Protein 2J78 (pdb70)

Foldseek 3Di:
DQFDDDQFAAAFEDECLWAAAPCCPQNFAAFLQQVQLCDPPQFPPSFGSNPKLNCLPCVLVLVVLCVVLVHQEYEYEQQQRLQVVLLDDDGRVVSLVSVVVNLVSSVVSNRAYEYEHDDQGHRVNVVVVVNLLDLCVLVSLLRSLLVCLQSPLVRHFHYAHYAALLCNQCVDACVLSFPPRHRDLLSSQSSLLSSLSSRLSSLVVCVVRNVRHAYEYEHEDAAEDFPDPPPQRVVLNVLCCQRRTPQQLVCLQQPQDRDDSCCVLDVVSHDVVSSVSSVSSNRDHQEYEYEYEAYFHWGQAPVPSRIDTDDDPADAAPVRGHQDLLSLLVVLVVCCVPRNRVEYEHAEYWTWHQWDQDPVRATECVVRVVSVQSNLVSVSVSVVVPRRYRYYYYPHCEQTQPGSHGSRTGTHCWYADVVVSDTHRHVSSNVVSVCVVSNHDDD/DDFFFDDPQFAEAFEDECLWAAAPCCPQNFAAFLQQVQLCDPPQFPPSFGSNPKLNCLPCVLVLLVLCLVLVHAEYEYEQQQRLQVVLLDDDGRVVSLVSVVVNLVSCVVSNHAYAYEHDDQGHRVNVVVVVNLLDLCVLVSLLRSLLVCLQSPQVRHFHYAHHAALLCNQCVDACVLSFPPRHRDLLSSQSSLLSSLSSRLSNLVSNVVRHPNHAYEYEHEAAAEDFPDPPPQSVVLNVLCCQRRTDQQLLCLQQVQDRDPSCCVLPVVSHDVCSSVCSVSSNRDHQEYEYEYEAYWYWGQQPVPSRIDTDDDPADAAPVRGHQDLLSLLVVLLVCCVPRNRVEYEHAEYFGWHDWDQDPVRATEPVVGLVSVQSNLSSVSVNVVVPRRYRYYYYPHQEQTQPGSHGNRTGTHCWYADVVVSDTHRHVSSNVVSVCVVSSHD

Organism: Thermotoga maritima (strain ATCC 43589 / DSM 3109 / JCM 10099 / NBRC 100826 / MSB8) (NCBI:txid243274)

Solvent-accessible surface area: 32812 Å² total; per-residue (Å²): 144,75,120,9,60,178,75,17,32,9,0,0,0,0,0,2,13,1,4,6,3,32,24,92,31,64,46,13,12,77,5,6,1,20,34,14,5,86,64,129,81,49,8,78,114,51,29,24,1,55,91,5,0,22,6,20,98,91,35,84,109,0,0,67,25,1,80,146,3,32,1,121,0,2,0,7,2,0,9,0,3,8,0,0,4,87,0,31,56,146,67,19,110,120,2,8,50,0,1,35,107,3,0,70,14,0,71,157,51,47,4,48,6,2,0,0,0,2,4,20,3,0,0,52,24,0,34,130,112,28,0,1,37,38,122,98,0,1,75,15,0,5,67,0,0,96,17,0,2,106,51,0,4,100,51,0,67,25,0,0,0,0,1,15,0,20,15,11,0,0,17,0,2,40,94,17,77,25,7,34,34,74,197,58,39,105,31,0,0,80,0,0,0,3,0,0,37,0,0,4,91,0,0,118,16,0,72,97,40,5,170,101,12,88,0,0,0,0,4,20,10,9,32,10,45,50,41,32,170,124,151,81,3,84,92,6,22,94,18,13,11,27,7,21,2,0,2,0,2,0,17,0,6,69,142,8,25,3,6,107,4,0,21,116,58,0,132,124,36,6,28,165,95,8,118,102,10,6,92,102,0,76,42,130,3,20,1,0,0,0,1,0,35,10,0,48,34,0,72,62,37,104,141,49,62,79,22,26,115,48,152,38,153,63,95,69,10,16,13,11,60,16,34,5,28,86,0,0,46,66,0,0,59,54,0,67,129,49,20,98,1,75,27,0,19,0,0,11,0,2,1,0,22,129,17,110,62,45,191,94,38,86,1,98,3,107,68,1,17,78,5,0,62,38,0,0,12,40,0,58,87,0,27,102,72,42,4,40,5,61,0,1,0,1,10,0,0,0,0,3,0,22,13,11,35,0,40,65,33,40,5,0,0,0,26,0,52,59,111,88,16,119,32,25,15,0,29,0,0,93,45,0,31,63,4,28,105,39,27,1,12,102,164,107,53,69,60,78,8,57,80,77,17,32,5,0,0,0,0,0,2,14,0,4,7,3,35,24,89,29,68,54,13,14,75,7,5,2,20,34,12,4,86,65,129,80,49,8,60,125,51,29,23,1,54,90,4,0,20,3,23,104,95,40,49,52,0,0,82,27,0,76,186,9,35,2,71,0,1,0,6,2,0,9,0,3,7,0,0,24,110,0,43,52,100,57,22,108,118,2,9,49,0,1,33,111,3,0,71,25,0,78,141,51,54,4,44,4,1,0,0,0,2,4,20,3,0,0,52,24,3,33,128,134,27,0,2,36,47,126,93,0,0,57,24,0,7,58,0,0,94,19,0,2,111,53,0,2,99,66,0,65,27,0,0,0,0,1,15,0,22,15,11,0,0,18,0,1,40,94,16,72,25,7,30,34,65,198,58,38,106,29,0,1,80,0,0,0,4,0,0,23,0,0,1,84,0,0,71,15,1,84,147,44,13,82,76,9,64,0,0,0,0,3,22,11,9,29,9,46,43,39,38,143,107,104,63,1,58,123,6,18,128,20,12,9,40,10,21,2,0,3,0,2,0,15,0,5,68,144,8,28,5,6,115,48,0,7,143,60,0,129,120,36,5,32,184,102,7,120,105,19,6,85,92,0,72,44,127,3,18,1,0,0,0,1,0,34,10,1,53,32,0,81,77,33,99,141,51,62,76,19,22,114,45,144,37,155,66,93,70,12,36,40,42,79,14,35,5,29,82,0,0,46,63,0,0,49,58,0,67,125,51,20,89,0,68,53,0,19,0,0,11,0,2,0,0,24,126,18,108,62,43,93,94,38,100,1,96,2,108,68,1,16,78,5,0,68,38,0,0,11,38,0,56,85,0,26,99,75,42,4,32,4,87,0,1,0,0,9,0,1,0,0,2,0,22,12,24,62,0,42,53,38,44,4,0,0,0,28,0,48,60,104,87,16,124,39,24,28,0,29,0,0,105,51,0,29,82,4,16,87,76,35,3,62

InterPro domains:
  IPR001360 Glycoside hydrolase family 1 [PF00232] (4-443)
  IPR001360 Glycoside hydrolase family 1 [PR00131] (286-300)
  IPR001360 Glycoside hydrolase family 1 [PR00131] (347-355)
  IPR001360 Glycoside hydrolase family 1 [PR00131] (368-379)
  IPR001360 Glycoside hydrolase family 1 [PR00131] (389-406)
  IPR001360 Glycoside hydrolase family 1 [PR00131] (413-425)
  IPR001360 Glycoside hydrolase family 1 [PTHR10353] (6-444)
  IPR017736 Glycoside hydrolase, family 1, beta-glucosidase [TIGR03356] (6-435)
  IPR017853 Glycoside hydrolase superfamily [SSF51445] (4-444)
  IPR018120 Glycoside hydrolase family 1, active site [PS00572] (347-355)
  IPR033132 Glycosyl hydrolases family 1, N-terminal conserved site [PS00653] (10-24)

Structure (mmCIF, N/CA/C/O backbone):
data_2J78
#
_entry.id   2J78
#
_cell.length_a   96.950
_cell.length_b   91.459
_cell.length_c   111.527
_cell.angle_alpha   90.00
_cell.angle_beta   90.00
_cell.angle_gamma   90.00
#
_symmetry.space_group_name_H-M   'P 21 21 21'
#
loop_
_entity.id
_entity.type
_entity.pdbx_description
1 polymer 'BETA-GLUCOSIDASE A'
2 non-polymer 'CALCIUM ION'
3 non-polymer 'ACETATE ION'
4 non-polymer 1,2-ETHANEDIOL
5 non-polymer (2S,3S,4R,5R)-6-(HYDROXYAMINO)-2-(HYDROXYMETHYL)-2,3,4,5-TETRAHYDROPYRIDINE-3,4,5-TRIOL
6 water water
#
loop_
_atom_site.group_PDB
_atom_site.id
_atom_site.type_symbol
_atom_site.label_atom_id
_atom_site.label_alt_id
_atom_site.label_comp_id
_atom_site.label_asym_id
_atom_site.label_entity_id
_atom_site.label_seq_id
_atom_site.pdbx_PDB_ins_code
_atom_site.Cartn_x
_atom_site.Cartn_y
_atom_site.Cartn_z
_atom_site.occupancy
_atom_site.B_iso_or_equiv
_atom_site.auth_seq_id
_atom_site.auth_comp_id
_atom_site.auth_asym_id
_atom_site.auth_atom_id
_atom_site.pdbx_PDB_model_num
ATOM 1 N N . VAL A 1 25 ? -25.868 23.667 19.815 1.00 30.36 3 VAL A N 1
ATOM 2 C CA . VAL A 1 25 ? -24.740 24.376 19.139 1.00 30.28 3 VAL A CA 1
ATOM 3 C C . VAL A 1 25 ? -23.469 24.361 19.996 1.00 28.95 3 VAL A C 1
ATOM 4 O O . VAL A 1 25 ? -23.515 24.379 21.229 1.00 29.53 3 VAL A O 1
ATOM 8 N N . LYS A 1 26 ? -22.325 24.310 19.327 1.00 26.09 4 LYS A N 1
ATOM 9 C CA . LYS A 1 26 ? -21.062 24.281 20.019 1.00 23.87 4 LYS A CA 1
ATOM 10 C C . LYS A 1 26 ? -20.191 25.318 19.360 1.00 22.80 4 LYS A C 1
ATOM 11 O O . LYS A 1 26 ? -19.539 25.025 18.363 1.00 22.56 4 LYS A O 1
ATOM 17 N N . LYS A 1 27 ? -20.182 26.516 19.925 1.00 20.05 5 LYS A N 1
ATOM 18 C CA . LYS A 1 27 ? -19.396 27.610 19.380 1.00 20.14 5 LYS A CA 1
ATOM 19 C C . LYS A 1 27 ? -18.003 27.577 19.995 1.00 18.60 5 LYS A C 1
ATOM 20 O O . LYS A 1 27 ? -17.833 27.431 21.197 1.00 17.40 5 LYS A O 1
ATOM 26 N N . PHE A 1 28 ? -17.004 27.730 19.142 1.00 15.89 6 PHE A N 1
ATOM 27 C CA . PHE A 1 28 ? -15.634 27.832 19.618 1.00 15.77 6 PHE A CA 1
ATOM 28 C C . PHE A 1 28 ? -15.227 29.240 20.078 1.00 15.28 6 PHE A C 1
ATOM 29 O O . PHE A 1 28 ? -15.947 30.203 19.873 1.00 15.36 6 PHE A O 1
ATOM 37 N N . PRO A 1 29 ? -14.076 29.369 20.740 1.00 16.05 7 PRO A N 1
ATOM 38 C CA . PRO A 1 29 ? -13.651 30.719 21.101 1.00 15.77 7 PRO A CA 1
ATOM 39 C C . PRO A 1 29 ? -13.494 31.637 19.872 1.00 15.94 7 PRO A C 1
ATOM 40 O O . PRO A 1 29 ? -13.162 31.170 18.781 1.00 14.79 7 PRO A O 1
ATOM 44 N N A GLU A 1 30 ? -13.708 32.948 20.016 0.50 14.72 8 GLU A N 1
ATOM 45 N N B GLU A 1 30 ? -13.776 32.919 20.102 0.50 16.47 8 GLU A N 1
ATOM 46 C CA A GLU A 1 30 ? -13.731 33.851 18.844 0.50 13.89 8 GLU A CA 1
ATOM 47 C CA B GLU A 1 30 ? -13.435 33.956 19.170 0.50 16.93 8 GLU A CA 1
ATOM 48 C C A GLU A 1 30 ? -12.427 33.801 18.021 0.50 12.15 8 GLU A C 1
ATOM 49 C C B GLU A 1 30 ? -11.948 33.804 18.953 0.50 16.46 8 GLU A C 1
ATOM 50 O O A GLU A 1 30 ? -12.457 33.837 16.809 0.50 11.93 8 GLU A O 1
ATOM 51 O O B GLU A 1 30 ? -11.180 33.614 19.891 0.50 17.55 8 GLU A O 1
ATOM 62 N N A GLY A 1 31 ? -11.288 33.701 18.696 0.50 11.34 9 GLY A N 1
ATOM 63 N N B GLY A 1 31 ? -11.545 33.819 17.703 0.50 15.76 9 GLY A N 1
ATOM 64 C CA A GLY A 1 31 ? -10.006 33.672 18.012 0.50 11.62 9 GLY A CA 1
ATOM 65 C CA B GLY A 1 31 ? -10.125 33.745 17.416 0.50 14.44 9 GLY A CA 1
ATOM 66 C C A GLY A 1 31 ? -9.524 32.297 17.581 0.50 12.48 9 GLY A C 1
ATOM 67 C C B GLY A 1 31 ? -9.635 32.336 17.162 0.50 13.99 9 GLY A C 1
ATOM 68 O O A GLY A 1 31 ? -8.328 32.117 17.295 0.50 12.12 9 GLY A O 1
ATOM 69 O O B GLY A 1 31 ? -8.529 32.160 16.655 0.50 13.44 9 GLY A O 1
ATOM 70 N N . PHE A 1 32 ? -10.445 31.339 17.516 1.00 13.48 10 PHE A N 1
ATOM 71 C CA . PHE A 1 32 ? -10.078 29.922 17.232 1.00 13.36 10 PHE A CA 1
ATOM 72 C C . PHE A 1 32 ? -9.609 29.751 15.807 1.00 13.45 10 PHE A C 1
ATOM 73 O O . PHE A 1 32 ? -10.204 30.323 14.879 1.00 13.85 10 PHE A O 1
ATOM 81 N N . LEU A 1 33 ? -8.564 28.941 15.605 1.00 11.97 11 LEU A N 1
ATOM 82 C CA A LEU A 1 33 ? -8.020 28.783 14.267 0.50 12.26 11 LEU A CA 1
ATOM 83 C CA B LEU A 1 33 ? -8.016 28.777 14.257 0.50 12.84 11 LEU A CA 1
ATOM 84 C C . LEU A 1 33 ? -8.462 27.480 13.618 1.00 12.64 11 LEU A C 1
ATOM 85 O O . LEU A 1 33 ? -8.133 26.399 14.108 1.00 13.78 11 LEU A O 1
ATOM 94 N N . TRP A 1 34 ? -9.188 27.579 12.513 1.00 10.99 12 TRP A N 1
ATOM 95 C CA . TRP A 1 34 ? -9.601 26.399 11.764 1.00 10.71 12 TRP A CA 1
ATOM 96 C C . TRP A 1 34 ? -8.662 26.243 10.574 1.00 10.98 12 TRP A C 1
ATOM 97 O O . TRP A 1 34 ? -8.542 27.173 9.761 1.00 11.59 12 TRP A O 1
ATOM 108 N N . GLY A 1 35 ? -8.001 25.091 10.452 1.00 10.17 13 GLY A N 1
ATOM 109 C CA . GLY A 1 35 ? -7.059 24.929 9.323 1.00 9.60 13 GLY A CA 1
ATOM 110 C C . GLY A 1 35 ? -7.204 23.631 8.571 1.00 9.23 13 GLY A C 1
ATOM 111 O O . GLY A 1 35 ? -8.062 22.784 8.893 1.00 9.74 13 GLY A O 1
ATOM 112 N N . VAL A 1 36 ? -6.369 23.480 7.543 1.00 9.17 14 VAL A N 1
ATOM 113 C CA . VAL A 1 36 ? -6.202 22.208 6.842 1.00 8.77 14 VAL A CA 1
ATOM 114 C C . VAL A 1 36 ? -4.698 21.979 6.777 1.00 9.66 14 VAL A C 1
ATOM 115 O O . VAL A 1 36 ? -3.944 22.936 6.850 1.00 9.31 14 VAL A O 1
ATOM 119 N N . ALA A 1 37 ? -4.294 20.720 6.664 1.00 9.06 15 ALA A N 1
ATOM 120 C CA . ALA A 1 37 ? -2.853 20.384 6.691 1.00 9.23 15 ALA A CA 1
ATOM 121 C C . ALA A 1 37 ? -2.441 19.509 5.514 1.00 8.92 15 ALA A C 1
ATOM 122 O O . ALA A 1 37 ? -3.196 18.680 5.053 1.00 9.29 15 ALA A O 1
ATOM 124 N N . THR A 1 38 ? -1.187 19.668 5.104 1.00 7.61 16 THR A N 1
ATOM 125 C CA . THR A 1 38 ? -0.529 18.777 4.126 1.00 8.09 16 THR A CA 1
ATOM 126 C C . THR A 1 38 ? 0.940 18.595 4.527 1.00 8.10 16 THR A C 1
ATOM 127 O O . THR A 1 38 ? 1.392 19.162 5.524 1.00 7.61 16 THR A O 1
ATOM 131 N N . ALA A 1 39 ? 1.663 17.801 3.752 1.00 8.20 17 ALA A N 1
ATOM 132 C CA . ALA A 1 39 ? 3.118 17.677 3.882 1.00 8.12 17 ALA A CA 1
ATOM 133 C C . ALA A 1 39 ? 3.713 17.600 2.496 1.00 8.27 17 ALA A C 1
ATOM 134 O O . ALA A 1 39 ? 3.089 17.094 1.545 1.00 8.49 17 ALA A O 1
ATOM 136 N N . SER A 1 40 ? 4.966 18.039 2.382 1.00 8.31 18 SER A N 1
ATOM 137 C CA . SER A 1 40 ? 5.612 18.271 1.082 1.00 8.37 18 SER A CA 1
ATOM 138 C C . SER A 1 40 ? 5.696 17.017 0.228 1.00 8.25 18 SER A C 1
ATOM 139 O O . SER A 1 40 ? 5.244 16.997 -0.917 1.00 8.91 18 SER A O 1
ATOM 142 N N . TYR A 1 41 ? 6.292 15.961 0.760 1.00 7.94 19 TYR A N 1
ATOM 143 C CA . TYR A 1 41 ? 6.449 14.751 -0.058 1.00 8.41 19 TYR A CA 1
ATOM 144 C C . TYR A 1 41 ? 5.129 14.114 -0.453 1.00 9.13 19 TYR A C 1
ATOM 145 O O . TYR A 1 41 ? 5.022 13.466 -1.506 1.00 8.28 19 TYR A O 1
ATOM 154 N N . GLN A 1 42 ? 4.107 14.308 0.387 1.00 8.12 20 GLN A N 1
ATOM 155 C CA . GLN A 1 42 ? 2.814 13.688 0.125 1.00 8.01 20 GLN A CA 1
ATOM 156 C C . GLN A 1 42 ? 2.057 14.345 -1.012 1.00 9.47 20 GLN A C 1
ATOM 157 O O . GLN A 1 42 ? 1.262 13.678 -1.643 1.00 9.10 20 GLN A O 1
ATOM 163 N N . ILE A 1 43 ? 2.332 15.632 -1.300 1.00 9.70 21 ILE A N 1
ATOM 164 C CA . ILE A 1 43 ? 1.520 16.348 -2.288 1.00 10.63 21 ILE A CA 1
ATOM 165 C C . ILE A 1 43 ? 2.276 16.909 -3.470 1.00 10.65 21 ILE A C 1
ATOM 166 O O . ILE A 1 43 ? 1.680 17.095 -4.542 1.00 10.18 21 ILE A O 1
ATOM 171 N N . GLU A 1 44 ? 3.564 17.218 -3.314 1.00 10.39 22 GLU A N 1
ATOM 172 C CA . GLU A 1 44 ? 4.228 18.082 -4.310 1.00 9.93 22 GLU A CA 1
ATOM 173 C C . GLU A 1 44 ? 4.534 17.419 -5.674 1.00 10.91 22 GLU A C 1
ATOM 174 O O . GLU A 1 44 ? 4.350 18.048 -6.737 1.00 11.24 22 GLU A O 1
ATOM 180 N N . GLY A 1 45 ? 5.009 16.169 -5.622 1.00 10.17 23 GLY A N 1
ATOM 181 C CA . GLY A 1 45 ? 5.639 15.553 -6.839 1.00 10.14 23 GLY A CA 1
ATOM 182 C C . GLY A 1 45 ? 6.895 16.347 -7.229 1.00 10.93 23 GLY A C 1
ATOM 183 O O . GLY A 1 45 ? 7.341 17.220 -6.490 1.00 11.96 23 GLY A O 1
ATOM 184 N N . SER A 1 46 ? 7.477 16.030 -8.388 1.00 10.40 24 SER A N 1
ATOM 185 C CA . SER A 1 46 ? 8.671 16.699 -8.870 1.00 11.78 24 SER A CA 1
ATOM 186 C C . SER A 1 46 ? 9.785 16.762 -7.807 1.00 11.35 24 SER A C 1
ATOM 187 O O . SER A 1 46 ? 10.377 17.811 -7.581 1.00 10.72 24 SER A O 1
ATOM 190 N N . PRO A 1 47 ? 10.079 15.621 -7.173 1.00 12.64 25 PRO A N 1
ATOM 191 C CA . PRO A 1 47 ? 11.048 15.642 -6.075 1.00 12.85 25 PRO A CA 1
ATOM 192 C C . PRO A 1 47 ? 12.464 16.027 -6.504 1.00 13.80 25 PRO A C 1
ATOM 193 O O . PRO A 1 47 ? 13.249 16.473 -5.653 1.00 12.67 25 PRO A O 1
ATOM 197 N N . LEU A 1 48 ? 12.772 15.915 -7.802 1.00 12.97 26 LEU A N 1
ATOM 198 C CA . LEU A 1 48 ? 14.103 16.268 -8.279 1.00 13.34 26 LEU A CA 1
ATOM 199 C C . LEU A 1 48 ? 14.112 17.529 -9.166 1.00 14.05 26 LEU A C 1
ATOM 200 O O . LEU A 1 48 ? 15.125 17.847 -9.792 1.00 15.20 26 LEU A O 1
ATOM 205 N N . ALA A 1 49 ? 12.995 18.253 -9.211 1.00 13.64 27 ALA A N 1
ATOM 206 C CA . ALA A 1 49 ? 12.933 19.479 -9.995 1.00 14.04 27 ALA A CA 1
ATOM 207 C C . ALA A 1 49 ? 13.838 20.563 -9.442 1.00 14.57 27 ALA A C 1
ATOM 208 O O . ALA A 1 49 ? 14.116 20.651 -8.211 1.00 13.15 27 ALA A O 1
ATOM 210 N N . ASP A 1 50 ? 14.297 21.408 -10.363 1.00 14.39 28 ASP A N 1
ATOM 211 C CA . ASP A 1 50 ? 14.898 22.684 -10.011 1.00 15.02 28 ASP A CA 1
ATOM 212 C C . ASP A 1 50 ? 16.037 22.549 -9.003 1.00 14.76 28 ASP A C 1
ATOM 213 O O . ASP A 1 50 ? 16.163 23.362 -8.072 1.00 15.99 28 ASP A O 1
ATOM 218 N N . GLY A 1 51 ? 16.854 21.527 -9.201 1.00 12.92 29 GLY A N 1
ATOM 219 C CA . GLY A 1 51 ? 18.078 21.384 -8.424 1.00 14.03 29 GLY A CA 1
ATOM 220 C C . GLY A 1 51 ? 17.923 20.699 -7.087 1.00 13.17 29 GLY A C 1
ATOM 221 O O . GLY A 1 51 ? 18.907 20.559 -6.359 1.00 13.22 29 GLY A O 1
ATOM 222 N N . ALA A 1 52 ? 16.713 20.233 -6.773 1.00 12.33 30 ALA A N 1
ATOM 223 C CA . ALA A 1 52 ? 16.476 19.561 -5.464 1.00 11.15 30 ALA A CA 1
ATOM 224 C C . ALA A 1 52 ? 17.327 18.290 -5.287 1.00 10.85 30 ALA A C 1
ATOM 225 O O . ALA A 1 52 ? 17.620 17.592 -6.271 1.00 12.41 30 ALA A O 1
ATOM 227 N N . GLY A 1 53 ? 17.796 18.047 -4.057 1.00 11.08 31 GLY A N 1
ATOM 228 C CA . GLY A 1 53 ? 18.431 16.776 -3.745 1.00 10.70 31 GLY A CA 1
ATOM 229 C C . GLY A 1 53 ? 17.418 15.690 -3.484 1.00 10.98 31 GLY A C 1
ATOM 230 O O . GLY A 1 53 ? 16.271 15.995 -3.137 1.00 11.90 31 GLY A O 1
ATOM 231 N N . MET A 1 54 ? 17.814 14.425 -3.637 1.00 10.24 32 MET A N 1
ATOM 232 C CA . MET A 1 54 ? 16.939 13.309 -3.248 1.00 10.03 32 MET A CA 1
ATOM 233 C C . MET A 1 54 ? 16.655 13.373 -1.747 1.00 9.58 32 MET A C 1
ATOM 234 O O . MET A 1 54 ? 17.517 13.770 -0.940 1.00 10.23 32 MET A O 1
ATOM 239 N N . SER A 1 55 ? 15.455 12.912 -1.391 1.00 9.01 33 SER A N 1
ATOM 240 C CA . SER A 1 55 ? 15.170 12.672 0.022 1.00 9.14 33 SER A CA 1
ATOM 241 C C . SER A 1 55 ? 15.175 11.178 0.325 1.00 8.88 33 SER A C 1
ATOM 242 O O . SER A 1 55 ? 15.145 10.309 -0.587 1.00 8.87 33 SER A O 1
ATOM 245 N N . ILE A 1 56 ? 15.122 10.856 1.620 1.00 8.67 34 ILE A N 1
ATOM 246 C CA . ILE A 1 56 ? 15.045 9.446 2.010 1.00 8.61 34 ILE A CA 1
ATOM 247 C C . ILE A 1 56 ? 13.728 8.783 1.634 1.00 8.26 34 ILE A C 1
ATOM 248 O O . ILE A 1 56 ? 13.650 7.552 1.549 1.00 8.44 34 ILE A O 1
ATOM 253 N N . TRP A 1 57 ? 12.675 9.589 1.413 1.00 7.80 35 TRP A N 1
ATOM 254 C CA . TRP A 1 57 ? 11.405 9.028 0.930 1.00 8.03 35 TRP A CA 1
ATOM 255 C C . TRP A 1 57 ? 11.433 8.707 -0.562 1.00 8.74 35 TRP A C 1
ATOM 256 O O . TRP A 1 57 ? 10.807 7.738 -0.986 1.00 9.50 35 TRP A O 1
ATOM 267 N N . HIS A 1 58 ? 12.198 9.490 -1.320 1.00 8.80 36 HIS A N 1
ATOM 268 C CA . HIS A 1 58 ? 12.439 9.176 -2.735 1.00 9.33 36 HIS A CA 1
ATOM 269 C C . HIS A 1 58 ? 13.150 7.825 -2.832 1.00 9.72 36 HIS A C 1
ATOM 270 O O . HIS A 1 58 ? 12.662 6.905 -3.500 1.00 10.01 36 HIS A O 1
ATOM 277 N N . THR A 1 59 ? 14.240 7.670 -2.099 1.00 9.44 37 THR A N 1
ATOM 278 C CA . THR A 1 59 ? 14.998 6.417 -2.196 1.00 10.00 37 THR A CA 1
ATOM 279 C C . THR A 1 59 ? 14.263 5.232 -1.573 1.00 10.24 37 THR A C 1
ATOM 280 O O . THR A 1 59 ? 14.317 4.150 -2.091 1.00 10.65 37 THR A O 1
ATOM 284 N N . PHE A 1 60 ? 13.585 5.440 -0.437 1.00 9.27 38 PHE A N 1
ATOM 285 C CA . PHE A 1 60 ? 12.806 4.374 0.206 1.00 9.51 38 PHE A CA 1
ATOM 286 C C . PHE A 1 60 ? 11.647 3.891 -0.690 1.00 9.87 38 PHE A C 1
ATOM 287 O O . PHE A 1 60 ? 11.440 2.676 -0.831 1.00 9.74 38 PHE A O 1
ATOM 295 N N . SER A 1 61 ? 10.917 4.840 -1.298 1.00 9.70 39 SER A N 1
ATOM 296 C CA . SER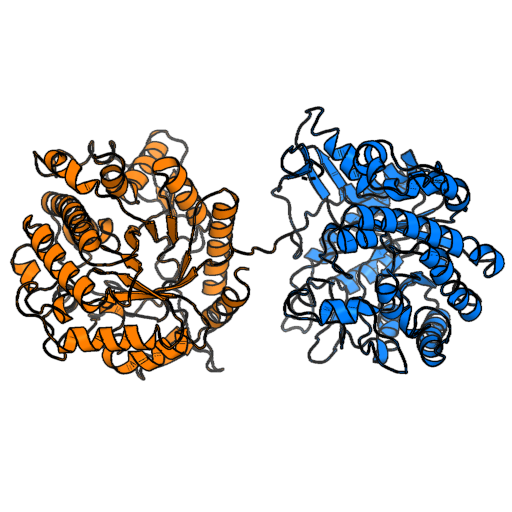 A 1 61 ? 9.753 4.452 -2.109 1.00 10.03 39 SER A CA 1
ATOM 297 C C . SER A 1 61 ? 10.168 3.852 -3.444 1.00 10.92 39 SER A C 1
ATOM 298 O O . SER A 1 61 ? 9.456 3.034 -3.990 1.00 11.38 39 SER A O 1
ATOM 301 N N . HIS A 1 62 ? 11.347 4.239 -3.928 1.00 11.47 40 HIS A N 1
ATOM 302 C CA . HIS A 1 62 ? 11.921 3.645 -5.154 1.00 11.58 40 HIS A CA 1
ATOM 303 C C . HIS A 1 62 ? 12.599 2.288 -4.894 1.00 12.37 40 HIS A C 1
ATOM 304 O O . HIS A 1 62 ? 13.124 1.664 -5.833 1.00 13.57 40 HIS A O 1
ATOM 311 N N . THR A 1 63 ? 12.555 1.810 -3.652 1.00 11.99 41 THR A N 1
ATOM 312 C CA . THR A 1 63 ? 13.085 0.482 -3.340 1.00 12.20 41 THR A CA 1
ATOM 313 C C . THR A 1 63 ? 11.937 -0.484 -3.400 1.00 13.43 41 THR A C 1
ATOM 314 O O . THR A 1 63 ? 10.975 -0.329 -2.655 1.00 13.48 41 THR A O 1
ATOM 318 N N . PRO A 1 64 ? 11.992 -1.463 -4.321 1.00 14.81 42 PRO A N 1
ATOM 319 C CA . PRO A 1 64 ? 10.899 -2.438 -4.424 1.00 15.49 42 PRO A CA 1
ATOM 320 C C . PRO A 1 64 ? 10.547 -3.084 -3.097 1.00 15.32 42 PRO A C 1
ATOM 321 O O . PRO A 1 64 ? 11.424 -3.517 -2.362 1.00 16.19 42 PRO A O 1
ATOM 325 N N . GLY A 1 65 ? 9.252 -3.148 -2.814 1.00 14.73 43 GLY A N 1
ATOM 326 C CA . GLY A 1 65 ? 8.742 -3.834 -1.626 1.00 13.81 43 GLY A CA 1
ATOM 327 C C . GLY A 1 65 ? 8.409 -2.914 -0.467 1.00 14.69 43 GLY A C 1
ATOM 328 O O . GLY A 1 65 ? 7.768 -3.339 0.509 1.00 15.68 43 GLY A O 1
ATOM 329 N N . ASN A 1 66 ? 8.872 -1.658 -0.530 1.00 13.43 44 ASN A N 1
ATOM 330 C CA . ASN A 1 66 ? 8.708 -0.804 0.661 1.00 12.74 44 ASN A CA 1
ATOM 331 C C . ASN A 1 66 ? 7.352 -0.103 0.716 1.00 12.67 44 ASN A C 1
ATOM 332 O O . ASN A 1 66 ? 6.851 0.199 1.802 1.00 12.55 44 ASN A O 1
ATOM 337 N N . VAL A 1 67 ? 6.784 0.183 -0.450 1.00 12.17 45 VAL A N 1
ATOM 338 C CA . VAL A 1 67 ? 5.516 0.924 -0.538 1.00 12.45 45 VAL A CA 1
ATOM 339 C C . VAL A 1 67 ? 4.501 0.138 -1.358 1.00 13.70 45 VAL A C 1
ATOM 340 O O . VAL A 1 67 ? 4.845 -0.453 -2.389 1.00 13.79 45 VAL A O 1
ATOM 344 N N . LYS A 1 68 ? 3.255 0.128 -0.867 1.00 13.89 46 LYS A N 1
ATOM 345 C CA A LYS A 1 68 ? 2.146 -0.521 -1.577 0.50 15.09 46 LYS A CA 1
ATOM 346 C CA B LYS A 1 68 ? 2.179 -0.561 -1.570 0.50 14.63 46 LYS A CA 1
ATOM 347 C C . LYS A 1 68 ? 2.105 -0.132 -3.039 1.00 15.67 46 LYS A C 1
ATOM 348 O O . LYS A 1 68 ? 2.194 1.073 -3.383 1.00 14.61 46 LYS A O 1
ATOM 359 N N . ASN A 1 69 ? 1.979 -1.144 -3.903 1.00 17.57 47 ASN A N 1
ATOM 360 C CA . ASN A 1 69 ? 1.832 -0.917 -5.349 1.00 18.89 47 ASN A CA 1
ATOM 361 C C . ASN A 1 69 ? 3.046 -0.282 -5.995 1.00 19.67 47 ASN A C 1
ATOM 362 O O . ASN A 1 69 ? 2.994 0.128 -7.161 1.00 20.99 47 ASN A O 1
ATOM 367 N N . GLY A 1 70 ? 4.142 -0.201 -5.246 1.00 18.33 48 GLY A N 1
ATOM 368 C CA . GLY A 1 70 ? 5.335 0.455 -5.725 1.00 16.58 48 GLY A CA 1
ATOM 369 C C . GLY A 1 70 ? 5.122 1.940 -5.917 1.00 16.10 48 GLY A C 1
ATOM 370 O O . GLY A 1 70 ? 5.905 2.592 -6.628 1.00 15.23 48 GLY A O 1
ATOM 371 N N . ASP A 1 71 ? 4.101 2.494 -5.241 1.00 13.81 49 ASP A N 1
ATOM 372 C CA . ASP A 1 71 ? 3.836 3.941 -5.374 1.00 13.06 49 ASP A CA 1
ATOM 373 C C . ASP A 1 71 ? 5.015 4.774 -4.875 1.00 11.76 49 ASP A C 1
ATOM 374 O O . ASP A 1 71 ? 5.741 4.353 -3.968 1.00 11.62 49 ASP A O 1
ATOM 379 N N . THR A 1 72 ? 5.183 5.973 -5.439 1.00 12.02 50 THR A N 1
ATOM 380 C CA . THR A 1 72 ? 6.210 6.924 -4.981 1.00 11.52 50 THR A CA 1
ATOM 381 C C . THR A 1 72 ? 5.639 8.330 -4.968 1.00 10.95 50 THR A C 1
ATOM 382 O O . THR A 1 72 ? 4.547 8.568 -5.487 1.00 11.44 50 THR A O 1
ATOM 386 N N . GLY A 1 73 ? 6.393 9.264 -4.422 1.00 10.41 51 GLY A N 1
ATOM 387 C CA . GLY A 1 73 ? 6.030 10.680 -4.493 1.00 10.51 51 GLY A CA 1
ATOM 388 C C . GLY A 1 73 ? 6.491 11.385 -5.776 1.00 10.26 51 GLY A C 1
ATOM 389 O O . GLY A 1 73 ? 6.598 12.619 -5.814 1.00 10.66 51 GLY A O 1
ATOM 390 N N . ASP A 1 74 ? 6.796 10.624 -6.846 1.00 10.33 52 ASP A N 1
ATOM 391 C CA . ASP A 1 74 ? 7.313 11.268 -8.066 1.00 11.22 52 ASP A CA 1
ATOM 392 C C . ASP A 1 74 ? 6.349 12.305 -8.656 1.00 11.06 52 ASP A C 1
ATOM 393 O O . ASP A 1 74 ? 6.781 13.333 -9.185 1.00 11.52 52 ASP A O 1
ATOM 398 N N . VAL A 1 75 ? 5.051 12.016 -8.546 1.00 12.12 53 VAL A N 1
ATOM 399 C CA . VAL A 1 75 ? 4.027 12.912 -9.092 1.00 11.74 53 VAL A CA 1
ATOM 400 C C . VAL A 1 75 ? 3.049 13.389 -8.016 1.00 11.59 53 VAL A C 1
ATOM 401 O O . VAL A 1 75 ? 2.788 14.586 -7.906 1.00 10.11 53 VAL A O 1
ATOM 405 N N . ALA A 1 76 ? 2.537 12.445 -7.226 1.00 11.41 54 ALA A N 1
ATOM 406 C CA . ALA A 1 76 ? 1.604 12.769 -6.143 1.00 11.62 54 ALA A CA 1
ATOM 407 C C . ALA A 1 76 ? 0.441 13.636 -6.662 1.00 11.77 54 ALA A C 1
ATOM 408 O O . ALA A 1 76 ? -0.191 13.252 -7.675 1.00 12.78 54 ALA A O 1
ATOM 410 N N . CYS A 1 77 ? 0.169 14.773 -5.995 1.00 11.77 55 CYS A N 1
ATOM 411 C CA . CYS A 1 77 ? -0.897 15.694 -6.435 1.00 12.15 55 CYS A CA 1
ATOM 412 C C . CYS A 1 77 ? -0.379 16.760 -7.401 1.00 12.15 55 CYS A C 1
ATOM 413 O O . CYS A 1 77 ? -1.112 17.686 -7.765 1.00 12.33 55 CYS A O 1
ATOM 416 N N . ASP A 1 78 ? 0.878 16.651 -7.824 1.00 11.32 56 ASP A N 1
ATOM 417 C CA . ASP A 1 78 ? 1.486 17.677 -8.671 1.00 11.84 56 ASP A CA 1
ATOM 418 C C . ASP A 1 78 ? 1.313 19.090 -8.106 1.00 11.84 56 ASP A C 1
ATOM 419 O O . ASP A 1 78 ? 1.180 20.068 -8.852 1.00 11.44 56 ASP A O 1
ATOM 424 N N . HIS A 1 79 ? 1.369 19.220 -6.777 1.00 11.22 57 HIS A N 1
ATOM 425 C CA . HIS A 1 79 ? 1.216 20.534 -6.134 1.00 10.91 57 HIS A CA 1
ATOM 426 C C . HIS A 1 79 ? 2.430 21.401 -6.469 1.00 11.41 57 HIS A C 1
ATOM 427 O O . HIS A 1 79 ? 2.340 22.621 -6.411 1.00 11.33 57 HIS A O 1
ATOM 434 N N . TYR A 1 80 ? 3.560 20.788 -6.858 1.00 10.85 58 TYR A N 1
ATOM 435 C CA . TYR A 1 80 ? 4.716 21.611 -7.247 1.00 12.17 58 TYR A CA 1
ATOM 436 C C . TYR A 1 80 ? 4.330 22.570 -8.408 1.00 12.54 58 TYR A C 1
ATOM 437 O O . TYR A 1 80 ? 4.787 23.728 -8.450 1.00 12.92 58 TYR A O 1
ATOM 446 N N . ASN A 1 81 ? 3.471 22.081 -9.296 1.00 12.56 59 ASN A N 1
ATOM 447 C CA . ASN A 1 81 ? 2.933 22.940 -10.379 1.00 12.71 59 ASN A CA 1
ATOM 448 C C . ASN A 1 81 ? 1.584 23.574 -10.136 1.00 13.74 59 ASN A C 1
ATOM 449 O O . ASN A 1 81 ? 1.299 24.637 -10.721 1.00 14.28 59 ASN A O 1
ATOM 454 N N . ARG A 1 82 ? 0.767 22.917 -9.314 1.00 12.97 60 ARG A N 1
ATOM 455 C CA . ARG A 1 82 ? -0.631 23.288 -9.104 1.00 13.68 60 ARG A CA 1
ATOM 456 C C . ARG A 1 82 ? -0.903 24.068 -7.811 1.00 13.28 60 ARG A C 1
ATOM 457 O O . ARG A 1 82 ? -2.056 24.291 -7.447 1.00 13.28 60 ARG A O 1
ATOM 465 N N . TRP A 1 83 ? 0.166 24.522 -7.153 1.00 13.24 61 TRP A N 1
ATOM 466 C CA . TRP A 1 83 ? 0.053 25.131 -5.821 1.00 12.70 61 TRP A CA 1
ATOM 467 C C . TRP A 1 83 ? -0.925 26.311 -5.821 1.00 13.43 61 TRP A C 1
ATOM 468 O O . TRP A 1 83 ? -1.674 26.477 -4.867 1.00 13.88 61 TRP A O 1
ATOM 479 N N . LYS A 1 84 ? -0.959 27.094 -6.909 1.00 13.47 62 LYS A N 1
ATOM 480 C CA . LYS A 1 84 ? -1.785 28.303 -6.868 1.00 14.32 62 LYS A CA 1
ATOM 481 C C . LYS A 1 84 ? -3.258 27.927 -6.863 1.00 14.54 62 LYS A C 1
ATOM 482 O O . LYS A 1 84 ? -4.036 28.506 -6.112 1.00 13.08 62 LYS A O 1
ATOM 493 N N . GLU A 1 85 ? -3.608 26.930 -7.685 1.00 14.67 63 GLU A N 1
ATOM 494 C CA A GLU A 1 85 ? -4.980 26.476 -7.745 0.50 14.69 63 GLU A CA 1
ATOM 495 C CA B GLU A 1 85 ? -4.973 26.370 -7.754 0.50 15.23 63 GLU A CA 1
ATOM 496 C C . GLU A 1 85 ? -5.398 25.811 -6.412 1.00 14.46 63 GLU A C 1
ATOM 497 O O . GLU A 1 85 ? -6.540 25.984 -5.930 1.00 13.72 63 GLU A O 1
ATOM 508 N N . ASP A 1 86 ? -4.481 25.090 -5.773 1.00 13.80 64 ASP A N 1
ATOM 509 C CA . ASP A 1 86 ? -4.814 24.520 -4.479 1.00 13.33 64 ASP A CA 1
ATOM 510 C C . ASP A 1 86 ? -5.056 25.579 -3.415 1.00 12.78 64 ASP A C 1
ATOM 511 O O . ASP A 1 86 ? -5.928 25.434 -2.594 1.00 11.83 64 ASP A O 1
ATOM 516 N N . ILE A 1 87 ? -4.284 26.667 -3.445 1.00 12.50 65 ILE A N 1
ATOM 517 C CA . ILE A 1 87 ? -4.506 27.737 -2.486 1.00 12.78 65 ILE A CA 1
ATOM 518 C C . ILE A 1 87 ? -5.843 28.419 -2.754 1.00 13.23 65 ILE A C 1
ATOM 519 O O . ILE A 1 87 ? -6.551 28.791 -1.809 1.00 13.04 65 ILE A O 1
ATOM 524 N N . GLU A 1 88 ? -6.197 28.547 -4.027 1.00 12.89 66 GLU A N 1
ATOM 525 C CA . GLU A 1 88 ? -7.528 29.083 -4.371 1.00 13.29 66 GLU A CA 1
ATOM 526 C C . GLU A 1 88 ? -8.642 28.192 -3.803 1.00 13.75 66 GLU A C 1
ATOM 527 O O . GLU A 1 88 ? -9.691 28.686 -3.403 1.00 13.80 66 GLU A O 1
ATOM 533 N N . ILE A 1 89 ? -8.421 26.870 -3.716 1.00 13.39 67 ILE A N 1
ATOM 534 C CA . ILE A 1 89 ? -9.419 26.018 -3.048 1.00 13.99 67 ILE A CA 1
ATOM 535 C C . ILE A 1 89 ? -9.507 26.304 -1.545 1.00 13.90 67 ILE A C 1
ATOM 536 O O . ILE A 1 89 ? -10.606 26.351 -0.970 1.00 14.44 67 ILE A O 1
ATOM 541 N N . ILE A 1 90 ? -8.358 26.540 -0.900 1.00 13.61 68 ILE A N 1
ATOM 542 C CA . ILE A 1 90 ? -8.384 26.936 0.509 1.00 13.12 68 ILE A CA 1
ATOM 543 C C . ILE A 1 90 ? -9.231 28.201 0.683 1.00 14.06 68 ILE A C 1
ATOM 544 O O . ILE A 1 90 ? -10.052 28.283 1.595 1.00 13.25 68 ILE A O 1
ATOM 549 N N . GLU A 1 91 ? -9.039 29.167 -0.217 1.00 13.37 69 GLU A N 1
ATOM 550 C CA . GLU A 1 91 ? -9.811 30.413 -0.167 1.00 13.96 69 GLU A CA 1
ATOM 551 C C . GLU A 1 91 ? -11.294 30.123 -0.408 1.00 14.88 69 GLU A C 1
ATOM 552 O O . GLU A 1 91 ? -12.146 30.665 0.296 1.00 15.97 69 GLU A O 1
ATOM 558 N N . LYS A 1 92 ? -11.584 29.291 -1.400 1.00 16.19 70 LYS A N 1
ATOM 559 C CA . LYS A 1 92 ? -12.972 28.939 -1.760 1.00 16.98 70 LYS A CA 1
ATOM 560 C C . LYS A 1 92 ? -13.704 28.331 -0.560 1.00 18.16 70 LYS A C 1
ATOM 561 O O . LYS A 1 92 ? -14.892 28.615 -0.313 1.00 18.31 70 LYS A O 1
ATOM 567 N N . LEU A 1 93 ? -12.997 27.483 0.182 1.00 16.86 71 LEU A N 1
ATOM 568 C CA . LEU A 1 93 ? -13.576 26.848 1.375 1.00 17.11 71 LEU A CA 1
ATOM 569 C C . LEU A 1 93 ? -13.692 27.796 2.578 1.00 17.12 71 LEU A C 1
ATOM 570 O O . LEU A 1 93 ? -14.315 27.458 3.616 1.00 17.12 71 LEU A O 1
ATOM 575 N N . GLY A 1 94 ? -13.071 28.973 2.486 1.00 17.17 72 GLY A N 1
ATOM 576 C CA . GLY A 1 94 ? -13.117 29.922 3.587 1.00 17.46 72 GLY A CA 1
ATOM 577 C C . GLY A 1 94 ? -12.214 29.581 4.756 1.00 17.65 72 GLY A C 1
ATOM 578 O O . GLY A 1 94 ? -12.339 30.128 5.842 1.00 18.91 72 GLY A O 1
ATOM 579 N N . VAL A 1 95 ? -11.247 28.693 4.520 1.00 16.87 73 VAL A N 1
ATOM 580 C CA . VAL A 1 95 ? -10.330 28.278 5.579 1.00 16.24 73 VAL A CA 1
ATOM 581 C C . VAL A 1 95 ? -9.210 29.329 5.737 1.00 16.82 73 VAL A C 1
ATOM 582 O O . VAL A 1 95 ? -8.682 29.822 4.742 1.00 17.08 73 VAL A O 1
ATOM 586 N N . LYS A 1 96 ? -8.885 29.647 6.987 1.00 18.64 74 LYS A N 1
ATOM 587 C CA . LYS A 1 96 ? -7.973 30.749 7.258 1.00 18.93 74 LYS A CA 1
ATOM 588 C C . LYS A 1 96 ? -6.615 30.354 7.801 1.00 15.64 74 LYS A C 1
ATOM 589 O O . LYS A 1 96 ? -5.829 31.225 8.108 1.00 15.23 74 LYS A O 1
ATOM 595 N N . ALA A 1 97 ? -6.331 29.056 7.876 1.00 14.65 75 ALA A N 1
ATOM 596 C CA . ALA A 1 97 ? -4.993 28.589 8.250 1.00 12.52 75 ALA A CA 1
ATOM 597 C C . ALA A 1 97 ? -4.604 27.377 7.439 1.00 12.14 75 ALA A C 1
ATOM 598 O O . ALA A 1 97 ? -5.426 26.501 7.170 1.00 12.15 75 ALA A O 1
ATOM 600 N N . TYR A 1 98 ? -3.330 27.333 7.062 1.00 10.76 76 TYR A N 1
ATOM 601 C CA . TYR A 1 98 ? -2.834 26.235 6.244 1.00 9.44 76 TYR A CA 1
ATOM 602 C C . TYR A 1 98 ? -1.531 25.787 6.863 1.00 9.56 76 TYR A C 1
ATOM 603 O O . TYR A 1 98 ? -0.574 26.571 6.956 1.00 9.39 76 TYR A O 1
ATOM 612 N N . ARG A 1 99 ? -1.512 24.522 7.287 1.00 8.64 77 ARG A N 1
ATOM 613 C CA . ARG A 1 99 ? -0.305 23.878 7.800 1.00 8.78 77 ARG A CA 1
ATOM 614 C C . ARG A 1 99 ? 0.311 23.065 6.675 1.00 9.03 77 ARG A C 1
ATOM 615 O O . ARG A 1 99 ? -0.333 22.199 6.083 1.00 9.82 77 ARG A O 1
ATOM 623 N N . PHE A 1 100 ? 1.540 23.427 6.310 1.00 7.51 78 PHE A N 1
ATOM 624 C CA . PHE A 1 100 ? 2.242 22.725 5.216 1.00 8.15 78 PHE A CA 1
ATOM 625 C C . PHE A 1 100 ? 3.681 22.541 5.642 1.00 7.28 78 PHE A C 1
ATOM 626 O O . PHE A 1 100 ? 4.108 23.170 6.606 1.00 8.21 78 PHE A O 1
ATOM 634 N N . SER A 1 101 ? 4.407 21.669 4.940 1.00 8.41 79 SER A N 1
ATOM 635 C CA . SER A 1 101 ? 5.807 21.462 5.281 1.00 7.76 79 SER A CA 1
ATOM 636 C C . SER A 1 101 ? 6.732 21.862 4.157 1.00 8.18 79 SER A C 1
ATOM 637 O O . SER A 1 101 ? 6.337 21.981 2.993 1.00 8.32 79 SER A O 1
ATOM 640 N N . ILE A 1 102 ? 7.986 22.069 4.549 1.00 7.78 80 ILE A N 1
ATOM 641 C CA . ILE A 1 102 ? 9.001 22.456 3.600 1.00 8.61 80 ILE A CA 1
ATOM 642 C C . ILE A 1 102 ? 9.934 21.266 3.407 1.00 8.22 80 ILE A C 1
ATOM 643 O O . ILE A 1 102 ? 10.355 20.638 4.378 1.00 9.02 80 ILE A O 1
ATOM 648 N N . SER A 1 103 ? 10.252 20.980 2.141 1.00 8.67 81 SER A N 1
ATOM 649 C CA . SER A 1 103 ? 11.173 19.886 1.794 1.00 9.36 81 SER A CA 1
ATOM 650 C C . SER A 1 103 ? 12.611 20.354 1.996 1.00 9.37 81 SER A C 1
ATOM 651 O O . SER A 1 103 ? 13.141 21.162 1.224 1.00 9.87 81 SER A O 1
ATOM 654 N N . TRP A 1 104 ? 13.239 19.828 3.040 1.00 8.59 82 TRP A N 1
ATOM 655 C CA . TRP A 1 104 ? 14.651 20.145 3.330 1.00 8.13 82 TRP A CA 1
ATOM 656 C C . TRP A 1 104 ? 15.555 20.020 2.069 1.00 8.52 82 TRP A C 1
ATOM 657 O O . TRP A 1 104 ? 16.322 20.967 1.790 1.00 9.31 82 TRP A O 1
ATOM 668 N N . PRO A 1 105 ? 15.494 18.889 1.332 1.00 8.35 83 PRO A N 1
ATOM 669 C CA . PRO A 1 105 ? 16.420 18.809 0.188 1.00 9.21 83 PRO A CA 1
ATOM 670 C C . PRO A 1 105 ? 16.049 19.699 -1.009 1.00 10.41 83 PRO A C 1
ATOM 671 O O . PRO A 1 105 ? 16.846 19.857 -1.946 1.00 9.86 83 PRO A O 1
ATOM 675 N N . ARG A 1 106 ? 14.872 20.318 -1.012 1.00 10.37 84 ARG A N 1
ATOM 676 C CA . ARG A 1 106 ? 14.671 21.392 -2.000 1.00 10.71 84 ARG A CA 1
ATOM 677 C C . ARG A 1 106 ? 15.471 22.659 -1.650 1.00 11.17 84 ARG A C 1
ATOM 678 O O . ARG A 1 106 ? 15.845 23.445 -2.533 1.00 12.74 84 ARG A O 1
ATOM 686 N N . ILE A 1 107 ? 15.624 22.901 -0.357 1.00 10.34 85 ILE A N 1
ATOM 687 C CA . ILE A 1 107 ? 16.306 24.070 0.151 1.00 10.55 85 ILE A CA 1
ATOM 688 C C . ILE A 1 107 ? 17.840 23.866 0.203 1.00 11.51 85 ILE A C 1
ATOM 689 O O . ILE A 1 107 ? 18.587 24.751 -0.216 1.00 10.77 85 ILE A O 1
ATOM 694 N N . LEU A 1 108 ? 18.283 22.748 0.773 1.00 10.39 86 LEU A N 1
ATOM 695 C CA . LEU A 1 108 ? 19.697 22.397 0.858 1.00 10.64 86 LEU A CA 1
ATOM 696 C C . LEU A 1 108 ? 19.829 21.003 0.248 1.00 10.45 86 LEU A C 1
ATOM 697 O O . LEU A 1 108 ? 19.652 19.989 0.928 1.00 10.68 86 LEU A O 1
ATOM 702 N N . PRO A 1 109 ? 20.131 20.922 -1.058 1.00 11.24 87 PRO A N 1
ATOM 703 C CA . PRO A 1 109 ? 20.150 19.622 -1.728 1.00 11.88 87 PRO A CA 1
ATOM 704 C C . PRO A 1 109 ? 21.045 18.576 -1.079 1.00 11.93 87 PRO A C 1
ATOM 705 O O . PRO A 1 109 ? 20.731 17.380 -1.150 1.00 12.49 87 PRO A O 1
ATOM 709 N N . GLU A 1 110 ? 22.170 19.020 -0.515 1.00 12.02 88 GLU A N 1
ATOM 710 C CA . GLU A 1 110 ? 23.096 18.140 0.220 1.00 12.40 88 GLU A CA 1
ATOM 711 C C . GLU A 1 110 ? 22.860 18.127 1.748 1.00 12.63 88 GLU A C 1
ATOM 712 O O . GLU A 1 110 ? 23.671 17.575 2.517 1.00 12.54 88 GLU A O 1
ATOM 723 N N . GLY A 1 111 ? 21.767 18.755 2.178 1.00 11.84 89 GLY A N 1
ATOM 724 C CA . GLY A 1 111 ? 21.405 18.826 3.607 1.00 12.46 89 GLY A CA 1
ATOM 725 C C . GLY A 1 111 ? 22.063 19.992 4.337 1.00 12.70 89 GLY A C 1
ATOM 726 O O . GLY A 1 111 ? 21.410 20.673 5.141 1.00 12.72 89 GLY A O 1
ATOM 727 N N . THR A 1 112 ? 23.367 20.208 4.090 1.00 11.92 90 THR A N 1
ATOM 728 C CA . THR A 1 112 ? 24.102 21.374 4.603 1.00 13.84 90 THR A CA 1
ATOM 729 C C . THR A 1 112 ? 24.832 21.985 3.408 1.00 13.27 90 THR A C 1
ATOM 730 O O . THR A 1 112 ? 24.867 21.362 2.367 1.00 14.71 90 THR A O 1
ATOM 734 N N . GLY A 1 113 ? 25.375 23.175 3.573 1.00 14.74 91 GLY A N 1
ATOM 735 C CA . GLY A 1 113 ? 26.160 23.777 2.500 1.00 15.66 91 GLY A CA 1
ATOM 736 C C . GLY A 1 113 ? 25.342 24.648 1.567 1.00 16.81 91 GLY A C 1
ATOM 737 O O . GLY A 1 113 ? 24.823 25.663 1.981 1.00 17.98 91 GLY A O 1
ATOM 738 N N . ARG A 1 114 ? 25.234 24.195 0.319 1.00 18.13 92 ARG A N 1
ATOM 739 C CA . ARG A 1 114 ? 24.664 24.913 -0.824 1.00 19.89 92 ARG A CA 1
ATOM 740 C C . ARG A 1 114 ? 23.176 25.184 -0.615 1.00 16.84 92 ARG A C 1
ATOM 741 O O . ARG A 1 114 ? 22.468 24.260 -0.415 1.00 17.78 92 ARG A O 1
ATOM 749 N N . VAL A 1 115 ? 22.739 26.439 -0.604 1.00 16.90 93 VAL A N 1
ATOM 750 C CA . VAL A 1 115 ? 21.279 26.747 -0.589 1.00 15.52 93 VAL A CA 1
ATOM 751 C C . VAL A 1 115 ? 20.784 26.879 -2.017 1.00 15.63 93 VAL A C 1
ATOM 752 O O . VAL A 1 115 ? 21.422 27.551 -2.851 1.00 16.08 93 VAL A O 1
ATOM 756 N N . ASN A 1 116 ? 19.657 26.227 -2.305 1.00 12.64 94 ASN A N 1
ATOM 757 C CA . ASN A 1 116 ? 19.088 26.192 -3.658 1.00 13.73 94 ASN A CA 1
ATOM 758 C C . ASN A 1 116 ? 18.038 27.288 -3.793 1.00 13.97 94 ASN A C 1
ATOM 759 O O . ASN A 1 116 ? 16.928 27.175 -3.255 1.00 13.11 94 ASN A O 1
ATOM 764 N N . GLN A 1 117 ? 18.379 28.363 -4.518 1.00 13.55 95 GLN A N 1
ATOM 765 C CA . GLN A 1 117 ? 17.496 29.514 -4.621 1.00 15.37 95 GLN A CA 1
ATOM 766 C C . GLN A 1 117 ? 16.130 29.121 -5.172 1.00 14.64 95 GLN A C 1
ATOM 767 O O . GLN A 1 117 ? 15.116 29.690 -4.748 1.00 14.48 95 GLN A O 1
ATOM 773 N N . LYS A 1 118 ? 16.073 28.164 -6.108 1.00 14.01 96 LYS A N 1
ATOM 774 C CA . LYS A 1 118 ? 14.779 27.797 -6.697 1.00 15.19 96 LYS A CA 1
ATOM 775 C C . LYS A 1 118 ? 13.880 27.098 -5.679 1.00 14.91 96 LYS A C 1
ATOM 776 O O . LYS A 1 118 ? 12.637 27.206 -5.771 1.00 15.01 96 LYS A O 1
ATOM 782 N N . GLY A 1 119 ? 14.489 26.438 -4.684 1.00 13.96 97 GLY A N 1
ATOM 783 C CA . GLY A 1 119 ? 13.686 25.847 -3.579 1.00 13.55 97 GLY A CA 1
ATOM 784 C C . GLY A 1 119 ? 13.084 26.944 -2.727 1.00 13.35 97 GLY A C 1
ATOM 785 O O . GLY A 1 119 ? 11.878 26.885 -2.375 1.00 12.35 97 GLY A O 1
ATOM 786 N N . LEU A 1 120 ? 13.898 27.950 -2.384 1.00 13.31 98 LEU A N 1
ATOM 787 C CA . LEU A 1 120 ? 13.396 29.139 -1.668 1.00 13.71 98 LEU A CA 1
ATOM 788 C C . LEU A 1 120 ? 12.267 29.817 -2.442 1.00 14.52 98 LEU A C 1
ATOM 789 O O . LEU A 1 120 ? 11.242 30.175 -1.843 1.00 15.66 98 LEU A O 1
ATOM 794 N N . ASP A 1 121 ? 12.437 29.937 -3.763 1.00 14.15 99 ASP A N 1
ATOM 795 C CA . ASP A 1 121 ? 11.474 30.626 -4.629 1.00 14.81 99 ASP A CA 1
ATOM 796 C C . ASP A 1 121 ? 10.111 29.927 -4.570 1.00 13.60 99 ASP A C 1
ATOM 797 O O . ASP A 1 121 ? 9.066 30.594 -4.522 1.00 14.00 99 ASP A O 1
ATOM 802 N N . PHE A 1 122 ? 10.127 28.597 -4.577 1.00 12.04 100 PHE A N 1
ATOM 803 C CA . PHE A 1 122 ? 8.896 27.795 -4.599 1.00 11.89 100 PHE A CA 1
ATOM 804 C C . PHE A 1 122 ? 8.060 28.113 -3.356 1.00 11.95 100 PHE A C 1
ATOM 805 O O . PHE A 1 122 ? 6.862 28.426 -3.449 1.00 13.03 100 PHE A O 1
ATOM 813 N N . TYR A 1 123 ? 8.695 28.064 -2.185 1.00 11.40 101 TYR A N 1
ATOM 814 C CA . TYR A 1 123 ? 7.951 28.375 -0.955 1.00 11.02 101 TYR A CA 1
ATOM 815 C C . TYR A 1 123 ? 7.646 29.854 -0.768 1.00 11.19 101 TYR A C 1
ATOM 816 O O . TYR A 1 123 ? 6.621 30.177 -0.160 1.00 11.44 101 TYR A O 1
ATOM 825 N N . ASN A 1 124 ? 8.514 30.752 -1.269 1.00 11.19 102 ASN A N 1
ATOM 826 C CA . ASN A 1 124 ? 8.202 32.192 -1.201 1.00 12.12 102 ASN A CA 1
ATOM 827 C C . ASN A 1 124 ? 6.903 32.511 -1.904 1.00 12.54 102 ASN A C 1
ATOM 828 O O . ASN A 1 124 ? 6.097 33.302 -1.377 1.00 13.27 102 ASN A O 1
ATOM 833 N N . ARG A 1 125 ? 6.691 31.894 -3.065 1.00 12.21 103 ARG A N 1
ATOM 834 C CA . ARG A 1 125 ? 5.450 32.159 -3.850 1.00 12.82 103 ARG A CA 1
ATOM 835 C C . ARG A 1 125 ? 4.245 31.677 -3.047 1.00 12.39 103 ARG A C 1
ATOM 836 O O . ARG A 1 125 ? 3.238 32.385 -2.916 1.00 13.94 103 ARG A O 1
ATOM 844 N N . ILE A 1 126 ? 4.355 30.496 -2.453 1.00 11.51 104 ILE A N 1
ATOM 845 C CA . ILE A 1 126 ? 3.266 29.995 -1.611 1.00 11.17 104 ILE A CA 1
ATOM 846 C C . ILE A 1 126 ? 3.005 30.941 -0.422 1.00 11.59 104 ILE A C 1
ATOM 847 O O . ILE A 1 126 ? 1.845 31.350 -0.172 1.00 11.11 104 ILE A O 1
ATOM 852 N N . ILE A 1 127 ? 4.077 31.302 0.309 1.00 11.00 105 ILE A N 1
ATOM 853 C CA . ILE A 1 127 ? 3.929 32.163 1.472 1.00 11.46 105 ILE A CA 1
ATOM 854 C C . ILE A 1 127 ? 3.306 33.525 1.114 1.00 11.92 105 ILE A C 1
ATOM 855 O O . ILE A 1 127 ? 2.348 33.964 1.753 1.00 11.93 105 ILE A O 1
ATOM 860 N N . ASP A 1 128 ? 3.834 34.164 0.075 1.00 12.33 106 ASP A N 1
ATOM 861 C CA . ASP A 1 128 ? 3.313 35.468 -0.336 1.00 13.15 106 ASP A CA 1
ATOM 862 C C . ASP A 1 128 ? 1.847 35.369 -0.713 1.00 13.47 106 ASP A C 1
ATOM 863 O O . ASP A 1 128 ? 1.074 36.265 -0.372 1.00 13.97 106 ASP A O 1
ATOM 868 N N . THR A 1 129 ? 1.467 34.298 -1.427 1.00 12.40 107 THR A N 1
ATOM 869 C CA . THR A 1 129 ? 0.069 34.121 -1.868 1.00 13.13 107 THR A CA 1
ATOM 870 C C . THR A 1 129 ? -0.855 33.918 -0.666 1.00 12.57 107 THR A C 1
ATOM 871 O O . THR A 1 129 ? -1.966 34.481 -0.607 1.00 12.88 107 THR A O 1
ATOM 875 N N . LEU A 1 130 ? -0.404 33.127 0.298 1.00 11.55 108 LEU A N 1
ATOM 876 C CA . LEU A 1 130 ? -1.215 32.883 1.496 1.00 11.35 108 LEU A CA 1
ATOM 877 C C . LEU A 1 130 ? -1.465 34.183 2.239 1.00 11.57 108 LEU A C 1
ATOM 878 O O . LEU A 1 130 ? -2.588 34.463 2.686 1.00 12.40 108 LEU A O 1
ATOM 883 N N . LEU A 1 131 ? -0.421 34.992 2.380 1.00 12.41 109 LEU A N 1
ATOM 884 C CA . LEU A 1 131 ? -0.553 36.237 3.132 1.00 13.06 109 LEU A CA 1
ATOM 885 C C . LEU A 1 131 ? -1.480 37.195 2.383 1.00 14.03 109 LEU A C 1
ATOM 886 O O . LEU A 1 131 ? -2.277 37.895 3.019 1.00 14.55 109 LEU A O 1
ATOM 891 N N . GLU A 1 132 ? -1.354 37.240 1.056 1.00 14.38 110 GLU A N 1
ATOM 892 C CA . GLU A 1 132 ? -2.211 38.120 0.244 1.00 15.40 110 GLU A CA 1
ATOM 893 C C . GLU A 1 132 ? -3.660 37.745 0.507 1.00 15.74 110 GLU A C 1
ATOM 894 O O . GLU A 1 132 ? -4.556 38.610 0.596 1.00 15.58 110 GLU A O 1
ATOM 900 N N . LYS A 1 133 ? -3.906 36.441 0.629 1.00 14.68 111 LYS A N 1
ATOM 901 C CA . LYS A 1 133 ? -5.276 35.960 0.842 1.00 14.91 111 LYS A CA 1
ATOM 902 C C . LYS A 1 133 ? -5.725 35.897 2.314 1.00 14.49 111 LYS A C 1
ATOM 903 O O . LYS A 1 133 ? -6.840 35.475 2.614 1.00 13.82 111 LYS A O 1
ATOM 909 N N . GLY A 1 134 ? -4.867 36.351 3.219 1.00 13.98 112 GLY A N 1
ATOM 910 C CA . GLY A 1 134 ? -5.214 36.350 4.631 1.00 13.26 112 GLY A CA 1
ATOM 911 C C . GLY A 1 134 ? -5.337 34.966 5.240 1.00 14.44 112 GLY A C 1
ATOM 912 O O . GLY A 1 134 ? -6.078 34.789 6.220 1.00 15.21 112 GLY A O 1
ATOM 913 N N . ILE A 1 135 ? -4.608 34.003 4.673 1.00 12.97 113 ILE A N 1
ATOM 914 C CA . ILE A 1 135 ? -4.522 32.651 5.247 1.00 12.76 113 ILE A CA 1
ATOM 915 C C . ILE A 1 135 ? -3.236 32.549 6.056 1.00 12.49 113 ILE A C 1
ATOM 916 O O . ILE A 1 135 ? -2.149 32.849 5.560 1.00 13.06 113 ILE A O 1
ATOM 921 N N . THR A 1 136 ? -3.358 32.145 7.314 1.00 11.88 114 THR A N 1
ATOM 922 C CA . THR A 1 136 ? -2.200 32.095 8.199 1.00 11.39 114 THR A CA 1
ATOM 923 C C . THR A 1 136 ? -1.378 30.838 7.903 1.00 11.45 114 THR A C 1
ATOM 924 O O . THR A 1 136 ? -1.870 29.735 8.049 1.00 11.76 114 THR A O 1
ATOM 928 N N . PRO A 1 137 ? -0.105 31.008 7.551 1.00 10.69 115 PRO A N 1
ATOM 929 C CA . PRO A 1 137 ? 0.728 29.805 7.360 1.00 11.00 115 PRO A CA 1
ATOM 930 C C . PRO A 1 137 ? 1.244 29.247 8.681 1.00 11.64 115 PRO A C 1
ATOM 931 O O . PRO A 1 137 ? 1.743 30.011 9.510 1.00 13.60 115 PRO A O 1
ATOM 935 N N . PHE A 1 138 ? 1.146 27.932 8.854 1.00 10.56 116 PHE A N 1
ATOM 936 C CA . PHE A 1 138 ? 1.852 27.217 9.931 1.00 10.48 116 PHE A CA 1
ATOM 937 C C . PHE A 1 138 ? 2.844 26.313 9.219 1.00 10.23 116 PHE A C 1
ATOM 938 O O . PHE A 1 138 ? 2.451 25.396 8.496 1.00 9.32 116 PHE A O 1
ATOM 946 N N . VAL A 1 139 ? 4.130 26.553 9.419 1.00 8.90 117 VAL A N 1
ATOM 947 C CA . VAL A 1 139 ? 5.133 25.812 8.648 1.00 8.82 117 VAL A CA 1
ATOM 948 C C . VAL A 1 139 ? 5.777 24.711 9.468 1.00 8.08 117 VAL A C 1
ATOM 949 O O . VAL A 1 139 ? 6.369 24.991 10.512 1.00 9.27 117 VAL A O 1
ATOM 953 N N . THR A 1 140 ? 5.645 23.472 8.996 1.00 7.41 118 THR A N 1
ATOM 954 C CA . THR A 1 140 ? 6.348 22.343 9.591 1.00 7.41 118 THR A CA 1
ATOM 955 C C . THR A 1 140 ? 7.726 22.280 8.917 1.00 7.26 118 THR A C 1
ATOM 956 O O . THR A 1 140 ? 7.820 22.100 7.702 1.00 7.74 118 THR A O 1
ATOM 960 N N . ILE A 1 141 ? 8.760 22.486 9.702 1.00 7.14 119 ILE A N 1
ATOM 961 C CA . ILE A 1 141 ? 10.128 22.488 9.158 1.00 6.94 119 ILE A CA 1
ATOM 962 C C . ILE A 1 141 ? 10.510 21.080 8.676 1.00 7.56 119 ILE A C 1
ATOM 963 O O . ILE A 1 141 ? 11.154 20.929 7.632 1.00 7.47 119 ILE A O 1
ATOM 968 N N . TYR A 1 142 ? 10.115 20.046 9.425 1.00 7.29 120 TYR A N 1
ATOM 969 C CA . TYR A 1 142 ? 10.481 18.655 9.079 1.00 7.74 120 TYR A CA 1
ATOM 970 C C . TYR A 1 142 ? 9.301 17.704 9.132 1.00 7.24 120 TYR A C 1
ATOM 971 O O . TYR A 1 142 ? 8.828 17.382 10.225 1.00 8.68 120 TYR A O 1
ATOM 980 N N . HIS A 1 143 ? 8.868 17.237 7.958 1.00 6.68 121 HIS A N 1
ATOM 981 C CA . HIS A 1 143 ? 7.803 16.225 7.897 1.00 7.08 121 HIS A CA 1
ATOM 982 C C . HIS A 1 143 ? 8.269 15.034 7.065 1.00 7.34 121 HIS A C 1
ATOM 983 O O . HIS A 1 143 ? 7.615 14.606 6.116 1.00 8.80 121 HIS A O 1
ATOM 990 N N . TRP A 1 144 ? 9.447 14.544 7.477 1.00 8.47 122 TRP A N 1
ATOM 991 C CA . TRP A 1 144 ? 9.965 13.167 7.225 1.00 7.95 122 TRP A CA 1
ATOM 992 C C . TRP A 1 144 ? 10.849 13.007 5.996 1.00 8.87 122 TRP A C 1
ATOM 993 O O . TRP A 1 144 ? 11.482 11.959 5.828 1.00 9.42 122 TRP A O 1
ATOM 1004 N N . ASP A 1 145 ? 10.957 14.070 5.197 1.00 8.07 123 ASP A N 1
ATOM 1005 C CA . ASP A 1 145 ? 11.695 14.002 3.901 1.00 8.38 123 ASP A CA 1
ATOM 1006 C C . ASP A 1 145 ? 13.128 14.483 4.079 1.00 8.45 123 ASP A C 1
ATOM 1007 O O . ASP A 1 145 ? 13.573 15.488 3.489 1.00 8.36 123 ASP A O 1
ATOM 1012 N N . LEU A 1 146 ? 13.841 13.774 4.962 1.00 7.15 124 LEU A N 1
ATOM 1013 C CA . LEU A 1 146 ? 15.269 14.079 5.199 1.00 7.96 124 LEU A CA 1
ATOM 1014 C C . LEU A 1 146 ? 16.054 14.024 3.881 1.00 8.11 124 LEU A C 1
ATOM 1015 O O . LEU A 1 146 ? 15.856 13.110 3.088 1.00 7.41 124 LEU A O 1
ATOM 1020 N N . PRO A 1 147 ? 17.017 14.943 3.694 1.00 7.03 125 PRO A N 1
ATOM 1021 C CA . PRO A 1 147 ? 17.918 14.835 2.530 1.00 8.72 125 PRO A CA 1
ATOM 1022 C C . PRO A 1 147 ? 18.646 13.496 2.554 1.00 8.78 125 PRO A C 1
ATOM 1023 O O . PRO A 1 147 ? 19.206 13.126 3.578 1.00 10.31 125 PRO A O 1
ATOM 1027 N N . PHE A 1 148 ? 18.626 12.789 1.430 1.00 8.44 126 PHE A N 1
ATOM 1028 C CA . PHE A 1 148 ? 19.379 11.519 1.321 1.00 8.53 126 PHE A CA 1
ATOM 1029 C C . PHE A 1 148 ? 20.864 11.733 1.680 1.00 8.28 126 PHE A C 1
ATOM 1030 O O . PHE A 1 148 ? 21.473 10.845 2.297 1.00 7.97 126 PHE A O 1
ATOM 1038 N N . ALA A 1 149 ? 21.430 12.872 1.271 1.00 8.92 127 ALA A N 1
ATOM 1039 C CA . ALA A 1 149 ? 22.864 13.144 1.521 1.00 8.84 127 ALA A CA 1
ATOM 1040 C C . ALA A 1 149 ? 23.142 13.047 3.025 1.00 10.03 127 ALA A C 1
ATOM 1041 O O . ALA A 1 149 ? 24.216 12.606 3.433 1.00 10.46 127 ALA A O 1
ATOM 1043 N N . LEU A 1 150 ? 22.184 13.490 3.845 1.00 9.01 128 LEU A N 1
ATOM 1044 C CA . LEU A 1 150 ? 22.369 13.353 5.285 1.00 9.17 128 LEU A CA 1
ATOM 1045 C C . LEU A 1 150 ? 22.174 11.944 5.822 1.00 8.95 128 LEU A C 1
ATOM 1046 O O . LEU A 1 150 ? 22.847 11.562 6.789 1.00 10.17 128 LEU A O 1
ATOM 1051 N N . GLN A 1 151 ? 21.249 11.182 5.237 1.00 8.28 129 GLN A N 1
ATOM 1052 C CA . GLN A 1 151 ? 21.147 9.769 5.598 1.00 8.46 129 GLN A CA 1
ATOM 1053 C C . GLN A 1 151 ? 22.439 9.003 5.323 1.00 8.67 129 GLN A C 1
ATOM 1054 O O . GLN A 1 151 ? 22.765 8.085 6.065 1.00 9.54 129 GLN A O 1
ATOM 1060 N N . LEU A 1 152 ? 23.179 9.376 4.261 1.00 8.86 130 LEU A N 1
ATOM 1061 C CA . LEU A 1 152 ? 24.469 8.702 4.018 1.00 10.26 130 LEU A CA 1
ATOM 1062 C C . LEU A 1 152 ? 25.446 8.953 5.148 1.00 9.26 130 LEU A C 1
ATOM 1063 O O . LEU A 1 152 ? 26.342 8.126 5.338 1.00 10.96 130 LEU A O 1
ATOM 1068 N N . LYS A 1 153 ? 25.233 10.047 5.905 1.00 9.10 131 LYS A N 1
ATOM 1069 C CA . LYS A 1 153 ? 26.031 10.408 7.076 1.00 9.51 131 LYS A CA 1
ATOM 1070 C C . LYS A 1 153 ? 25.340 10.005 8.401 1.00 11.03 131 LYS A C 1
ATOM 1071 O O . LYS A 1 153 ? 25.719 10.489 9.450 1.00 11.04 131 LYS A O 1
ATOM 1077 N N . GLY A 1 154 ? 24.338 9.111 8.317 1.00 10.34 132 GLY A N 1
ATOM 1078 C CA . GLY A 1 154 ? 23.702 8.526 9.494 1.00 10.46 132 GLY A CA 1
ATOM 1079 C C . GLY A 1 154 ? 22.345 9.107 9.825 1.00 9.71 132 GLY A C 1
ATOM 1080 O O . GLY A 1 154 ? 21.621 8.579 10.694 1.00 9.42 132 GLY A O 1
ATOM 1081 N N . GLY A 1 155 ? 22.021 10.228 9.179 1.00 8.79 133 GLY A N 1
ATOM 1082 C CA . GLY A 1 155 ? 20.697 10.847 9.431 1.00 8.83 133 GLY A CA 1
ATOM 1083 C C . GLY A 1 155 ? 20.488 11.158 10.913 1.00 9.02 133 GLY A C 1
ATOM 1084 O O . GLY A 1 155 ? 21.347 11.722 11.577 1.00 8.84 133 GLY A O 1
ATOM 1085 N N . TRP A 1 156 ? 19.315 10.788 11.425 1.00 8.20 134 TRP A N 1
ATOM 1086 C CA . TRP A 1 156 ? 18.955 11.088 12.803 1.00 8.97 134 TRP A CA 1
ATOM 1087 C C . TRP A 1 156 ? 19.779 10.305 13.819 1.00 7.73 134 TRP A C 1
ATOM 1088 O O . TRP A 1 156 ? 19.717 10.610 15.019 1.00 9.03 134 TRP A O 1
ATOM 1099 N N . ALA A 1 157 ? 20.520 9.293 13.361 1.00 7.98 135 ALA A N 1
ATOM 1100 C CA . ALA A 1 157 ? 21.440 8.548 14.246 1.00 8.69 135 ALA A CA 1
ATOM 1101 C C . ALA A 1 157 ? 22.668 9.356 14.616 1.00 9.04 135 ALA A C 1
ATOM 1102 O O . ALA A 1 157 ? 23.333 9.030 15.633 1.00 9.38 135 ALA A O 1
ATOM 1104 N N . ASN A 1 158 ? 23.017 10.351 13.784 1.00 9.94 136 ASN A N 1
ATOM 1105 C CA . ASN A 1 158 ? 24.258 11.110 13.951 1.00 9.21 136 ASN A CA 1
ATOM 1106 C C . ASN A 1 158 ? 24.045 12.311 14.877 1.00 10.86 136 ASN A C 1
ATOM 1107 O O . ASN A 1 158 ? 23.208 13.164 14.574 1.00 9.67 136 ASN A O 1
ATOM 1112 N N . ARG A 1 159 ? 24.782 12.380 16.000 1.00 10.16 137 ARG A N 1
ATOM 1113 C CA . ARG A 1 159 ? 24.668 13.589 16.848 1.00 10.96 137 ARG A CA 1
ATOM 1114 C C . ARG A 1 159 ? 24.771 14.916 16.111 1.00 10.89 137 ARG A C 1
ATOM 1115 O O . ARG A 1 159 ? 24.167 15.911 16.541 1.00 11.27 137 ARG A O 1
ATOM 1123 N N . GLU A 1 160 ? 25.526 14.947 15.011 1.00 10.26 138 GLU A N 1
ATOM 1124 C CA . GLU A 1 160 ? 25.749 16.193 14.272 1.00 11.11 138 GLU A CA 1
ATOM 1125 C C . GLU A 1 160 ? 24.455 16.712 13.618 1.00 9.40 138 GLU A C 1
ATOM 1126 O O . GLU A 1 160 ? 24.398 17.841 13.183 1.00 10.24 138 GLU A O 1
ATOM 1137 N N . ILE A 1 161 ? 23.428 15.879 13.553 1.00 8.14 139 ILE A N 1
ATOM 1138 C CA . ILE A 1 161 ? 22.168 16.356 12.970 1.00 9.20 139 ILE A CA 1
ATOM 1139 C C . ILE A 1 161 ? 21.592 17.536 13.762 1.00 9.19 139 ILE A C 1
ATOM 1140 O O . ILE A 1 161 ? 20.827 18.323 13.1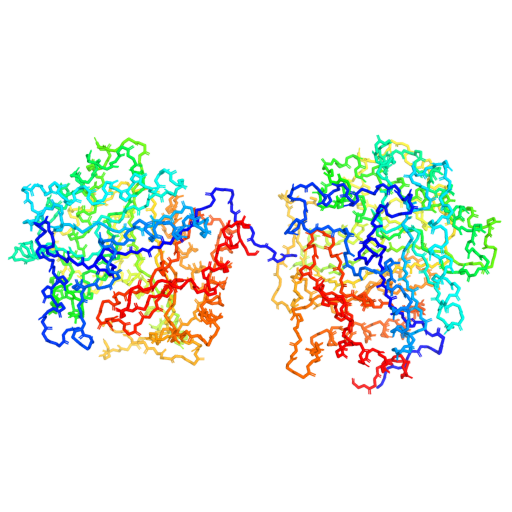92 1.00 9.43 139 ILE A O 1
ATOM 1145 N N . ALA A 1 162 ? 21.945 17.688 15.043 1.00 10.11 140 ALA A N 1
ATOM 1146 C CA . ALA A 1 162 ? 21.498 18.885 15.760 1.00 10.97 140 ALA A CA 1
ATOM 1147 C C . ALA A 1 162 ? 22.042 20.148 15.075 1.00 10.86 140 ALA A C 1
ATOM 1148 O O . ALA A 1 162 ? 21.333 21.150 14.963 1.00 11.98 140 ALA A O 1
ATOM 1150 N N . ASP A 1 163 ? 23.298 20.077 14.614 1.00 11.22 141 ASP A N 1
ATOM 1151 C CA . ASP A 1 163 ? 23.936 21.186 13.891 1.00 12.18 141 ASP A CA 1
ATOM 1152 C C . ASP A 1 163 ? 23.272 21.335 12.525 1.00 10.93 141 ASP A C 1
ATOM 1153 O O . ASP A 1 163 ? 22.896 22.460 12.128 1.00 10.49 141 ASP A O 1
ATOM 1158 N N . TRP A 1 164 ? 23.122 20.224 11.793 1.00 10.59 142 TRP A N 1
ATOM 1159 C CA . TRP A 1 164 ? 22.568 20.306 10.442 1.00 9.72 142 TRP A CA 1
ATOM 1160 C C . TRP A 1 164 ? 21.160 20.882 10.488 1.00 9.61 142 TRP A C 1
ATOM 1161 O O . TRP A 1 164 ? 20.797 21.709 9.645 1.00 10.51 142 TRP A O 1
ATOM 1172 N N . PHE A 1 165 ? 20.360 20.431 11.462 1.00 9.45 143 PHE A N 1
ATOM 1173 C CA . PHE A 1 165 ? 18.971 20.899 11.542 1.00 9.41 143 PHE A CA 1
ATOM 1174 C C . PHE A 1 165 ? 18.907 22.344 11.976 1.00 9.86 143 PHE A C 1
ATOM 1175 O O . PHE A 1 165 ? 18.057 23.096 11.486 1.00 9.42 143 PHE A O 1
ATOM 1183 N N . ALA A 1 166 ? 19.806 22.742 12.880 1.00 9.97 144 ALA A N 1
ATOM 1184 C CA . ALA A 1 166 ? 19.879 24.164 13.288 1.00 11.19 144 ALA A CA 1
ATOM 1185 C C . ALA A 1 166 ? 20.248 25.047 12.084 1.00 11.19 144 ALA A C 1
ATOM 1186 O O . ALA A 1 166 ? 19.681 26.153 11.923 1.00 11.73 144 ALA A O 1
ATOM 1188 N N . GLU A 1 167 ? 21.165 24.579 11.222 1.00 10.49 145 GLU A N 1
ATOM 1189 C CA A GLU A 1 167 ? 21.553 25.302 9.990 0.50 10.60 145 GLU A CA 1
ATOM 1190 C CA B GLU A 1 167 ? 21.508 25.375 10.061 0.50 11.25 145 GLU A CA 1
ATOM 1191 C C . GLU A 1 167 ? 20.365 25.498 9.053 1.00 10.68 145 GLU A C 1
ATOM 1192 O O . GLU A 1 167 ? 20.082 26.599 8.587 1.00 11.22 145 GLU A O 1
ATOM 1203 N N . TYR A 1 168 ? 19.683 24.392 8.782 1.00 9.44 146 TYR A N 1
ATOM 1204 C CA . TYR A 1 168 ? 18.517 24.367 7.900 1.00 9.14 146 TYR A CA 1
ATOM 1205 C C . TYR A 1 168 ? 17.432 25.280 8.442 1.00 9.18 146 TYR A C 1
ATOM 1206 O O . TYR A 1 168 ? 16.844 26.096 7.723 1.00 9.29 146 TYR A O 1
ATOM 1215 N N . SER A 1 169 ? 17.138 25.123 9.718 1.00 9.06 147 SER A N 1
ATOM 1216 C CA A SER A 1 169 ? 16.105 25.946 10.351 0.75 9.48 147 SER A CA 1
ATOM 1217 C CA B SER A 1 169 ? 16.099 25.938 10.344 0.25 9.59 147 SER A CA 1
ATOM 1218 C C . SER A 1 169 ? 16.444 27.425 10.238 1.00 9.85 147 SER A C 1
ATOM 1219 O O . SER A 1 169 ? 15.591 28.216 9.937 1.00 10.28 147 SER A O 1
ATOM 1224 N N . ARG A 1 170 ? 17.714 27.775 10.476 1.00 9.97 148 ARG A N 1
ATOM 1225 C CA . ARG A 1 170 ? 18.128 29.181 10.333 1.00 10.31 148 ARG A CA 1
ATOM 1226 C C . ARG A 1 170 ? 17.883 29.710 8.921 1.00 10.30 148 ARG A C 1
ATOM 1227 O O . ARG A 1 170 ? 17.431 30.855 8.756 1.00 9.85 148 ARG A O 1
ATOM 1235 N N . VAL A 1 171 ? 18.182 28.912 7.896 1.00 9.55 149 VAL A N 1
ATOM 1236 C CA . VAL A 1 171 ? 17.887 29.307 6.525 1.00 9.87 149 VAL A CA 1
ATOM 1237 C C . VAL A 1 171 ? 16.411 29.670 6.364 1.00 9.72 149 VAL A C 1
ATOM 1238 O O . VAL A 1 171 ? 16.053 30.739 5.830 1.00 10.47 149 VAL A O 1
ATOM 1242 N N . LEU A 1 172 ? 15.538 28.805 6.889 1.00 10.06 150 LEU A N 1
ATOM 1243 C CA . LEU A 1 172 ? 14.103 29.079 6.786 1.00 9.85 150 LEU A CA 1
ATOM 1244 C C . LEU A 1 172 ? 13.713 30.321 7.570 1.00 10.07 150 LEU A C 1
ATOM 1245 O O . LEU A 1 172 ? 12.934 31.139 7.086 1.00 10.70 150 LEU A O 1
ATOM 1250 N N . PHE A 1 173 ? 14.254 30.471 8.776 1.00 10.05 151 PHE A N 1
ATOM 1251 C CA . PHE A 1 173 ? 13.894 31.624 9.606 1.00 10.59 151 PHE A CA 1
ATOM 1252 C C . PHE A 1 173 ? 14.341 32.923 8.961 1.00 11.24 151 PHE A C 1
ATOM 1253 O O . PHE A 1 173 ? 13.566 33.886 8.902 1.00 11.49 151 PHE A O 1
ATOM 1261 N N . GLU A 1 174 ? 15.575 32.940 8.440 1.00 11.98 152 GLU A N 1
ATOM 1262 C CA . GLU A 1 174 ? 16.091 34.152 7.796 1.00 13.48 152 GLU A CA 1
ATOM 1263 C C . GLU A 1 174 ? 15.316 34.501 6.556 1.00 13.58 152 GLU A C 1
ATOM 1264 O O . GLU A 1 174 ? 15.059 35.692 6.319 1.00 13.98 152 GLU A O 1
ATOM 1270 N N . ASN A 1 175 ? 14.897 33.484 5.785 1.00 12.56 153 ASN A N 1
ATOM 1271 C CA . ASN A 1 175 ? 14.231 33.733 4.516 1.00 13.29 153 ASN A CA 1
ATOM 1272 C C . ASN A 1 175 ? 12.751 33.997 4.665 1.00 13.03 153 ASN A C 1
ATOM 1273 O O . ASN A 1 175 ? 12.192 34.815 3.904 1.00 13.79 153 ASN A O 1
ATOM 1278 N N . PHE A 1 176 ? 12.104 33.298 5.611 1.00 12.26 154 PHE A N 1
ATOM 1279 C CA . PHE A 1 176 ? 10.649 33.287 5.660 1.00 12.45 154 PHE A CA 1
ATOM 1280 C C . PHE A 1 176 ? 10.082 33.908 6.934 1.00 12.28 154 PHE A C 1
ATOM 1281 O O . PHE A 1 176 ? 8.892 34.176 6.998 1.00 12.42 154 PHE A O 1
ATOM 1289 N N . GLY A 1 177 ? 10.927 34.160 7.928 1.00 12.81 155 GLY A N 1
ATOM 1290 C CA . GLY A 1 177 ? 10.466 34.618 9.232 1.00 12.94 155 GLY A CA 1
ATOM 1291 C C . GLY A 1 177 ? 9.889 36.025 9.277 1.00 14.25 155 GLY A C 1
ATOM 1292 O O . GLY A 1 177 ? 9.181 36.362 10.238 1.00 13.26 155 GLY A O 1
ATOM 1293 N N . ASP A 1 178 ? 10.175 36.831 8.244 1.00 14.14 156 ASP A N 1
ATOM 1294 C CA . ASP A 1 178 ? 9.509 38.126 8.119 1.00 15.03 156 ASP A CA 1
ATOM 1295 C C . ASP A 1 178 ? 7.994 37.989 7.904 1.00 14.37 156 ASP A C 1
ATOM 1296 O O . ASP A 1 178 ? 7.243 38.923 8.216 1.00 15.15 156 ASP A O 1
ATOM 1301 N N . ARG A 1 179 ? 7.554 36.841 7.369 1.00 13.15 157 ARG A N 1
ATOM 1302 C CA . ARG A 1 179 ? 6.155 36.618 6.966 1.00 13.38 157 ARG A CA 1
ATOM 1303 C C . ARG A 1 179 ? 5.494 35.505 7.744 1.00 13.56 157 ARG A C 1
ATOM 1304 O O . ARG A 1 179 ? 4.302 35.589 8.078 1.00 15.19 157 ARG A O 1
ATOM 1312 N N . VAL A 1 180 ? 6.255 34.448 8.027 1.00 11.95 158 VAL A N 1
ATOM 1313 C CA . VAL A 1 180 ? 5.693 33.275 8.716 1.00 11.21 158 VAL A CA 1
ATOM 1314 C C . VAL A 1 180 ? 6.025 33.422 10.183 1.00 10.66 158 VAL A C 1
ATOM 1315 O O . VAL A 1 180 ? 7.195 33.540 10.540 1.00 10.77 158 VAL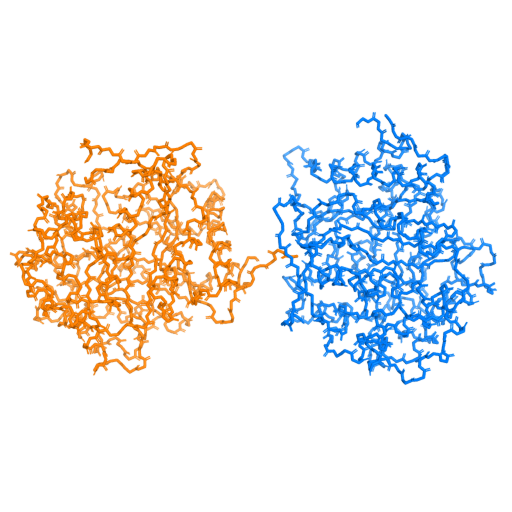 A O 1
ATOM 1319 N N . LYS A 1 181 ? 4.985 33.410 11.015 1.00 11.13 159 LYS A N 1
ATOM 1320 C CA . LYS A 1 181 ? 5.149 33.658 12.460 1.00 11.29 159 LYS A CA 1
ATOM 1321 C C . LYS A 1 181 ? 4.797 32.446 13.314 1.00 12.17 159 LYS A C 1
ATOM 1322 O O . LYS A 1 181 ? 4.947 32.502 14.522 1.00 14.40 159 LYS A O 1
ATOM 1328 N N . ASN A 1 182 ? 4.346 31.353 12.695 1.00 11.57 160 ASN A N 1
ATOM 1329 C CA . ASN A 1 182 ? 3.961 30.167 13.436 1.00 11.71 160 ASN A CA 1
ATOM 1330 C C . ASN A 1 182 ? 4.687 28.959 12.865 1.00 9.72 160 ASN A C 1
ATOM 1331 O O . ASN A 1 182 ? 4.474 28.630 11.711 1.00 9.51 160 ASN A O 1
ATOM 1336 N N . TRP A 1 183 ? 5.583 28.367 13.662 1.00 9.55 161 TRP A N 1
ATOM 1337 C CA . TRP A 1 183 ? 6.465 27.326 13.147 1.00 8.85 161 TRP A CA 1
ATOM 1338 C C . TRP A 1 183 ? 6.412 26.056 13.980 1.00 8.66 161 TRP A C 1
ATOM 1339 O O . TRP A 1 183 ? 6.188 26.105 15.183 1.00 9.54 161 TRP A O 1
ATOM 1350 N N . ILE A 1 184 ? 6.629 24.924 13.330 1.00 7.26 162 ILE A N 1
ATOM 1351 C CA . ILE A 1 184 ? 6.708 23.614 13.987 1.00 8.51 162 ILE A CA 1
ATOM 1352 C C . ILE A 1 184 ? 8.045 23.002 13.620 1.00 8.85 162 ILE A C 1
ATOM 1353 O O . ILE A 1 184 ? 8.361 22.918 12.448 1.00 8.77 162 ILE A O 1
ATOM 1358 N N . THR A 1 185 ? 8.819 22.592 14.619 1.00 7.28 163 THR A N 1
ATOM 1359 C CA . THR A 1 185 ? 10.122 21.962 14.310 1.00 7.58 163 THR A CA 1
ATOM 1360 C C . THR A 1 185 ? 9.954 20.608 13.640 1.00 7.44 163 THR A C 1
ATOM 1361 O O . THR A 1 185 ? 10.414 20.425 12.512 1.00 8.10 163 THR A O 1
ATOM 1365 N N . LEU A 1 186 ? 9.294 19.674 14.316 1.00 7.34 164 LEU A N 1
ATOM 1366 C CA . LEU A 1 186 ? 9.261 18.286 13.892 1.00 7.24 164 LEU A CA 1
ATOM 1367 C C . LEU A 1 186 ? 7.823 17.786 13.897 1.00 7.50 164 LEU A C 1
ATOM 1368 O O . LEU A 1 186 ? 7.050 18.010 14.868 1.00 7.63 164 LEU A O 1
ATOM 1373 N N . ASN A 1 187 ? 7.475 17.062 12.843 1.00 7.23 165 ASN A N 1
ATOM 1374 C CA . ASN A 1 187 ? 6.230 16.303 12.846 1.00 6.95 165 ASN A CA 1
ATOM 1375 C C . ASN A 1 187 ? 6.520 14.900 13.390 1.00 7.16 165 ASN A C 1
ATOM 1376 O O . ASN A 1 187 ? 7.196 14.076 12.742 1.00 8.03 165 ASN A O 1
ATOM 1381 N N . GLU A 1 188 ? 5.966 14.605 14.581 1.00 7.53 166 GLU A N 1
ATOM 1382 C CA . GLU A 1 188 ? 5.916 13.223 15.105 1.00 6.96 166 GLU A CA 1
ATOM 1383 C C . GLU A 1 188 ? 7.300 12.546 15.207 1.00 7.89 166 GLU A C 1
ATOM 1384 O O . GLU A 1 188 ? 7.549 11.528 14.560 1.00 7.91 166 GLU A O 1
ATOM 1390 N N . PRO A 1 189 ? 8.168 13.109 16.045 1.00 8.48 167 PRO A N 1
ATOM 1391 C CA . PRO A 1 189 ? 9.471 12.479 16.229 1.00 8.16 167 PRO A CA 1
ATOM 1392 C C . PRO A 1 189 ? 9.379 11.003 16.647 1.00 8.80 167 PRO A C 1
ATOM 1393 O O . PRO A 1 189 ? 10.305 10.212 16.307 1.00 8.52 167 PRO A O 1
ATOM 1397 N N . TRP A 1 190 ? 8.317 10.588 17.364 1.00 7.56 168 TRP A N 1
ATOM 1398 C CA . TRP A 1 190 ? 8.197 9.164 17.673 1.00 8.92 168 TRP A CA 1
ATOM 1399 C C . TRP A 1 190 ? 8.172 8.328 16.396 1.00 9.36 168 TRP A C 1
ATOM 1400 O O . TRP A 1 190 ? 8.825 7.285 16.304 1.00 9.08 168 TRP A O 1
ATOM 1411 N N . VAL A 1 191 ? 7.415 8.776 15.395 1.00 8.41 169 VAL A N 1
ATOM 1412 C CA . VAL A 1 191 ? 7.292 8.015 14.163 1.00 8.49 169 VAL A CA 1
ATOM 1413 C C . VAL A 1 191 ? 8.621 8.023 13.396 1.00 8.81 169 VAL A C 1
ATOM 1414 O O . VAL A 1 191 ? 9.121 6.975 12.963 1.00 8.84 169 VAL A O 1
ATOM 1418 N N . VAL A 1 192 ? 9.215 9.201 13.274 1.00 8.65 170 VAL A N 1
ATOM 1419 C CA . VAL A 1 192 ? 10.531 9.314 12.649 1.00 7.96 170 VAL A CA 1
ATOM 1420 C C . VAL A 1 192 ? 11.541 8.315 13.238 1.00 8.42 170 VAL A C 1
ATOM 1421 O O . VAL A 1 192 ? 12.190 7.573 12.506 1.00 9.31 170 VAL A O 1
ATOM 1425 N N . ALA A 1 193 ? 11.619 8.287 14.567 1.00 7.29 171 ALA A N 1
ATOM 1426 C CA . ALA A 1 193 ? 12.578 7.420 15.261 1.00 7.72 171 ALA A CA 1
ATOM 1427 C C . ALA A 1 193 ? 12.185 5.952 15.188 1.00 9.14 171 ALA A C 1
ATOM 1428 O O . ALA A 1 193 ? 12.949 5.116 14.674 1.00 9.56 171 ALA A O 1
ATOM 1430 N N . ILE A 1 194 ? 11.000 5.641 15.708 1.00 8.87 172 ILE A N 1
ATOM 1431 C CA . ILE A 1 194 ? 10.623 4.257 15.930 1.00 9.81 172 ILE A CA 1
ATOM 1432 C C . ILE A 1 194 ? 10.144 3.585 14.663 1.00 9.63 172 ILE A C 1
ATOM 1433 O O . ILE A 1 194 ? 10.559 2.452 14.380 1.00 10.87 172 ILE A O 1
ATOM 1438 N N . VAL A 1 195 ? 9.256 4.232 13.911 1.00 9.52 173 VAL A N 1
ATOM 1439 C CA . VAL A 1 195 ? 8.734 3.629 12.677 1.00 8.98 173 VAL A CA 1
ATOM 1440 C C . VAL A 1 195 ? 9.810 3.573 11.588 1.00 9.18 173 VAL A C 1
ATOM 1441 O O . VAL A 1 195 ? 9.893 2.604 10.831 1.00 10.96 173 VAL A O 1
ATOM 1445 N N . GLY A 1 196 ? 10.655 4.593 11.568 1.00 8.90 174 GLY A N 1
ATOM 1446 C CA . GLY A 1 196 ? 11.757 4.655 10.606 1.00 8.75 174 GLY A CA 1
ATOM 1447 C C . GLY A 1 196 ? 12.984 3.817 10.933 1.00 9.93 174 GLY A C 1
ATOM 1448 O O . GLY A 1 196 ? 13.680 3.372 9.989 1.00 10.34 174 GLY A O 1
ATOM 1449 N N . HIS A 1 197 ? 13.267 3.637 12.232 1.00 9.07 175 HIS A N 1
ATOM 1450 C CA . HIS A 1 197 ? 14.543 2.999 12.626 1.00 9.93 175 HIS A CA 1
ATOM 1451 C C . HIS A 1 197 ? 14.421 1.760 13.490 1.00 9.73 175 HIS A C 1
ATOM 1452 O O . HIS A 1 197 ? 15.441 1.091 13.719 1.00 10.90 175 HIS A O 1
ATOM 1459 N N . LEU A 1 198 ? 13.226 1.459 14.024 1.00 10.58 176 LEU A N 1
ATOM 1460 C CA . LEU A 1 198 ? 12.993 0.209 14.769 1.00 10.89 176 LEU A CA 1
ATOM 1461 C C . LEU A 1 198 ? 12.117 -0.743 13.966 1.00 12.22 176 LEU A C 1
ATOM 1462 O O . LEU A 1 198 ? 12.469 -1.920 13.794 1.00 13.57 176 LEU A O 1
ATOM 1467 N N . TYR A 1 199 ? 10.962 -0.260 13.470 1.00 12.36 177 TYR A N 1
ATOM 1468 C CA . TYR A 1 199 ? 10.047 -1.121 12.722 1.00 11.99 177 TYR A CA 1
ATOM 1469 C C . TYR A 1 199 ? 10.463 -1.257 11.257 1.00 11.69 177 TYR A C 1
ATOM 1470 O O . TYR A 1 199 ? 10.107 -2.220 10.576 1.00 11.79 177 TYR A O 1
ATOM 1479 N N . GLY A 1 200 ? 11.194 -0.259 10.769 1.00 11.11 178 GLY A N 1
ATOM 1480 C CA . GLY A 1 200 ? 11.691 -0.244 9.394 1.00 12.57 178 GLY A CA 1
ATOM 1481 C C . GLY A 1 200 ? 10.614 -0.093 8.328 1.00 12.71 178 GLY A C 1
ATOM 1482 O O . GLY A 1 200 ? 10.879 -0.329 7.141 1.00 13.44 178 GLY A O 1
ATOM 1483 N N . VAL A 1 201 ? 9.427 0.359 8.737 1.00 11.33 179 VAL A N 1
ATOM 1484 C CA . VAL A 1 201 ? 8.252 0.512 7.859 1.00 13.07 179 VAL A CA 1
ATOM 1485 C C . VAL A 1 201 ? 8.261 1.857 7.092 1.00 10.68 179 VAL A C 1
ATOM 1486 O O . VAL A 1 201 ? 7.634 1.994 6.033 1.00 10.76 179 VAL A O 1
ATOM 1490 N N . HIS A 1 202 ? 8.964 2.849 7.647 1.00 9.32 180 HIS A N 1
ATOM 1491 C CA . HIS A 1 202 ? 9.116 4.149 7.004 1.00 8.86 180 HIS A CA 1
ATOM 1492 C C . HIS A 1 202 ? 10.594 4.374 6.731 1.00 8.72 180 HIS A C 1
ATOM 1493 O O . HIS A 1 202 ? 11.445 3.739 7.375 1.00 9.05 180 HIS A O 1
ATOM 1500 N N . ALA A 1 203 ? 10.903 5.316 5.847 1.00 8.64 181 ALA A N 1
ATOM 1501 C CA . ALA A 1 203 ? 12.281 5.693 5.593 1.00 8.83 181 ALA A CA 1
ATOM 1502 C C . ALA A 1 203 ? 12.974 6.099 6.907 1.00 10.03 181 ALA A C 1
ATOM 1503 O O . ALA A 1 203 ? 12.359 6.744 7.759 1.00 10.03 181 ALA A O 1
ATOM 1505 N N . PRO A 1 204 ? 14.247 5.758 7.086 1.00 9.70 182 PRO A N 1
ATOM 1506 C CA . PRO A 1 204 ? 15.189 5.108 6.134 1.00 10.22 182 PRO A CA 1
ATOM 1507 C C . PRO A 1 204 ? 15.142 3.591 6.156 1.00 10.39 182 PRO A C 1
ATOM 1508 O O . PRO A 1 204 ? 16.015 2.938 5.590 1.00 11.98 182 PRO A O 1
ATOM 1512 N N . GLY A 1 205 ? 14.147 3.019 6.818 1.00 9.17 183 GLY A N 1
ATOM 1513 C CA . GLY A 1 205 ? 13.887 1.590 6.703 1.00 9.87 183 GLY A CA 1
ATOM 1514 C C . GLY A 1 205 ? 14.823 0.688 7.474 1.00 11.54 183 GLY A C 1
ATOM 1515 O O . GLY A 1 205 ? 15.164 -0.404 6.989 1.00 12.20 183 GLY A O 1
ATOM 1516 N N . MET A 1 206 ? 15.117 1.074 8.715 1.00 10.74 184 MET A N 1
ATOM 1517 C CA . MET A 1 206 ? 16.058 0.341 9.585 1.00 12.95 184 MET A CA 1
ATOM 1518 C C . MET A 1 206 ? 15.347 -0.378 10.734 1.00 12.42 184 MET A C 1
ATOM 1519 O O . MET A 1 206 ? 14.237 0.002 11.118 1.00 10.92 184 MET A O 1
ATOM 1528 N N . ARG A 1 207 ? 16.010 -1.422 11.262 1.00 11.97 185 ARG A N 1
ATOM 1529 C CA A ARG A 1 207 ? 15.517 -2.168 12.428 0.50 13.02 185 ARG A CA 1
ATOM 1530 C CA B ARG A 1 207 ? 15.515 -2.172 12.425 0.50 13.31 185 ARG A CA 1
ATOM 1531 C C . ARG A 1 207 ? 16.636 -2.344 13.456 1.00 12.91 185 ARG A C 1
ATOM 1532 O O . ARG A 1 207 ? 17.282 -3.404 13.540 1.00 13.69 185 ARG A O 1
ATOM 1547 N N . ASP A 1 208 ? 16.891 -1.289 14.223 1.00 12.88 186 ASP A N 1
ATOM 1548 C CA . ASP A 1 208 ? 17.925 -1.360 15.258 1.00 12.23 186 ASP A CA 1
ATOM 1549 C C . ASP A 1 208 ? 17.465 -0.477 16.404 1.00 12.82 186 ASP A C 1
ATOM 1550 O O . ASP A 1 208 ? 17.356 0.746 16.256 1.00 10.85 186 ASP A O 1
ATOM 1555 N N . ILE A 1 209 ? 17.210 -1.110 17.545 1.00 12.39 187 ILE A N 1
ATOM 1556 C CA . ILE A 1 209 ? 16.640 -0.376 18.702 1.00 12.31 187 ILE A CA 1
ATOM 1557 C C . ILE A 1 209 ? 17.608 0.619 19.335 1.00 12.32 187 ILE A C 1
ATOM 1558 O O . ILE A 1 209 ? 17.160 1.643 19.919 1.00 12.25 187 ILE A O 1
ATOM 1563 N N . TYR A 1 210 ? 18.926 0.372 19.209 1.00 10.80 188 TYR A N 1
ATOM 1564 C CA . TYR A 1 210 ? 19.889 1.344 19.671 1.00 11.38 188 TYR A CA 1
ATOM 1565 C C . TYR A 1 210 ? 19.918 2.560 18.764 1.00 11.30 188 TYR A C 1
ATOM 1566 O O . TYR A 1 210 ? 19.964 3.696 19.249 1.00 11.67 188 TYR A O 1
ATOM 1575 N N . VAL A 1 211 ? 19.880 2.338 17.448 1.00 9.49 189 VAL A N 1
ATOM 1576 C CA . VAL A 1 211 ? 19.770 3.462 16.534 1.00 10.48 189 VAL A CA 1
ATOM 1577 C C . VAL A 1 211 ? 18.456 4.222 16.804 1.00 10.23 189 VAL A C 1
ATOM 1578 O O . VAL A 1 211 ? 18.468 5.444 16.862 1.00 10.56 189 VAL A O 1
ATOM 1582 N N . ALA A 1 212 ? 17.351 3.504 17.009 1.00 10.20 190 ALA A N 1
ATOM 1583 C CA . ALA A 1 212 ? 16.063 4.170 17.172 1.00 10.55 190 ALA A CA 1
ATOM 1584 C C . ALA A 1 212 ? 16.035 5.103 18.379 1.00 10.06 190 ALA A C 1
ATOM 1585 O O . ALA A 1 212 ? 15.531 6.228 18.278 1.00 9.23 190 ALA A O 1
ATOM 1587 N N . PHE A 1 213 ? 16.621 4.674 19.503 1.00 10.30 191 PHE A N 1
ATOM 1588 C CA . PHE A 1 213 ? 16.667 5.577 20.684 1.00 10.04 191 PHE A CA 1
ATOM 1589 C C . PHE A 1 213 ? 17.677 6.704 20.580 1.00 9.67 191 PHE A C 1
ATOM 1590 O O . PHE A 1 213 ? 17.467 7.790 21.123 1.00 10.50 191 PHE A O 1
ATOM 1598 N N . ARG A 1 214 ? 18.746 6.496 19.818 1.00 11.07 192 ARG A N 1
ATOM 1599 C CA . ARG A 1 214 ? 19.614 7.616 19.524 1.00 10.83 192 ARG A CA 1
ATOM 1600 C C . ARG A 1 214 ? 18.895 8.621 18.621 1.00 10.37 192 ARG A C 1
ATOM 1601 O O . ARG A 1 214 ? 19.088 9.819 18.769 1.00 10.33 192 ARG A O 1
ATOM 1609 N N . ALA A 1 215 ? 18.059 8.117 17.708 1.00 10.34 193 ALA A N 1
ATOM 1610 C CA . ALA A 1 215 ? 17.246 9.042 16.880 1.00 9.17 193 ALA A CA 1
ATOM 1611 C C . ALA A 1 215 ? 16.262 9.841 17.735 1.00 8.63 193 ALA A C 1
ATOM 1612 O O . ALA A 1 215 ? 16.171 11.066 17.589 1.00 7.85 193 ALA A O 1
ATOM 1614 N N . VAL A 1 216 ? 15.611 9.189 18.709 1.00 8.95 194 VAL A N 1
ATOM 1615 C CA . VAL A 1 216 ? 14.733 9.922 19.629 1.00 8.74 194 VAL A CA 1
ATOM 1616 C C . VAL A 1 216 ? 15.474 11.070 20.285 1.00 8.99 194 VAL A C 1
ATOM 1617 O O . VAL A 1 216 ? 15.019 12.253 20.302 1.00 8.52 194 VAL A O 1
ATOM 1621 N N . HIS A 1 217 ? 16.647 10.724 20.801 1.00 8.41 195 HIS A N 1
ATOM 1622 C CA . HIS A 1 217 ? 17.437 11.704 21.529 1.00 8.88 195 HIS A CA 1
ATOM 1623 C C . HIS A 1 217 ? 17.937 12.831 20.620 1.00 8.96 195 HIS A C 1
ATOM 1624 O O . HIS A 1 217 ? 17.835 14.011 20.986 1.00 9.38 195 HIS A O 1
ATOM 1631 N N . ASN A 1 218 ? 18.416 12.493 19.415 1.00 8.33 196 ASN A N 1
ATOM 1632 C CA . ASN A 1 218 ? 18.876 13.528 18.490 1.00 9.43 196 ASN A CA 1
ATOM 1633 C C . ASN A 1 218 ? 17.772 14.430 17.964 1.00 8.08 196 ASN A C 1
ATOM 1634 O O . ASN A 1 218 ? 18.006 15.607 17.724 1.00 8.43 196 ASN A O 1
ATOM 1639 N N . LEU A 1 219 ? 16.570 13.865 17.818 1.00 8.25 197 LEU A N 1
ATOM 1640 C CA . LEU A 1 219 ? 15.407 14.647 17.428 1.00 8.17 197 LEU A CA 1
ATOM 1641 C C . LEU A 1 219 ? 15.146 15.727 18.483 1.00 8.49 197 LEU A C 1
ATOM 1642 O O . LEU A 1 219 ? 14.905 16.889 18.147 1.00 8.47 197 LEU A O 1
ATOM 1647 N N . LEU A 1 220 ? 15.213 15.359 19.769 1.00 8.33 198 LEU A N 1
ATOM 1648 C CA . LEU A 1 220 ? 15.036 16.363 20.847 1.00 8.29 198 LEU A CA 1
ATOM 1649 C C . LEU A 1 220 ? 16.144 17.412 20.782 1.00 8.60 198 LEU A C 1
ATOM 1650 O O . LEU A 1 220 ? 15.872 18.603 20.838 1.00 9.00 198 LEU A O 1
ATOM 1655 N N . ARG A 1 221 ? 17.396 16.961 20.607 1.00 9.67 199 ARG A N 1
ATOM 1656 C CA . ARG A 1 221 ? 18.516 17.915 20.533 1.00 9.78 199 ARG A CA 1
ATOM 1657 C C . ARG A 1 221 ? 18.377 18.860 19.355 1.00 8.73 199 ARG A C 1
ATOM 1658 O O . ARG A 1 221 ? 18.616 20.072 19.504 1.00 10.09 199 ARG A O 1
ATOM 1666 N N . ALA A 1 222 ? 17.948 18.322 18.216 1.00 8.55 200 ALA A N 1
ATOM 1667 C CA . ALA A 1 222 ? 17.798 19.105 16.993 1.00 8.41 200 ALA A CA 1
ATOM 1668 C C . ALA A 1 222 ? 16.652 20.121 17.169 1.00 9.03 200 ALA A C 1
ATOM 1669 O O . ALA A 1 222 ? 16.789 21.306 16.830 1.00 8.86 200 ALA A O 1
ATOM 1671 N N . HIS A 1 223 ? 15.534 19.635 17.715 1.00 9.16 201 HIS A N 1
ATOM 1672 C CA . HIS A 1 223 ? 14.401 20.506 17.989 1.00 8.29 201 HIS A CA 1
ATOM 1673 C C . HIS A 1 223 ? 14.840 21.691 18.854 1.00 8.46 201 HIS A C 1
ATOM 1674 O O . HIS A 1 223 ? 14.533 22.837 18.543 1.00 8.74 201 HIS A O 1
ATOM 1681 N N . ALA A 1 224 ? 15.543 21.393 19.949 1.00 8.87 202 ALA A N 1
ATOM 1682 C CA . ALA A 1 224 ? 15.933 22.426 20.911 1.00 10.00 202 ALA A CA 1
ATOM 1683 C C . ALA A 1 224 ? 16.897 23.433 20.265 1.00 9.18 202 ALA A C 1
ATOM 1684 O O . ALA A 1 224 ? 16.769 24.652 20.460 1.00 10.22 202 ALA A O 1
ATOM 1686 N N . ARG A 1 225 ? 17.838 22.945 19.449 1.00 9.92 203 ARG A N 1
ATOM 1687 C CA . ARG A 1 225 ? 18.738 23.868 18.733 1.00 10.84 203 ARG A CA 1
ATOM 1688 C C . ARG A 1 225 ? 17.985 24.807 17.781 1.00 11.00 203 ARG A C 1
ATOM 1689 O O . ARG A 1 225 ? 18.319 25.989 17.659 1.00 11.69 203 ARG A O 1
ATOM 1697 N N . ALA A 1 226 ? 16.999 24.268 17.081 1.00 9.85 204 ALA A N 1
ATOM 1698 C CA . ALA A 1 226 ? 16.171 25.084 16.213 1.00 9.33 204 ALA A CA 1
ATOM 1699 C C . ALA A 1 226 ? 15.406 26.147 16.999 1.00 9.75 204 ALA A C 1
ATOM 1700 O O . ALA A 1 226 ? 15.336 27.302 16.562 1.00 10.08 204 ALA A O 1
ATOM 1702 N N . VAL A 1 227 ? 14.836 25.780 18.142 1.00 9.57 205 VAL A N 1
ATOM 1703 C CA . VAL A 1 227 ? 14.101 26.782 18.948 1.00 10.16 205 VAL A CA 1
ATOM 1704 C C . VAL A 1 227 ? 15.078 27.850 19.408 1.00 11.07 205 VAL A C 1
ATOM 1705 O O . VAL A 1 227 ? 14.774 29.041 19.356 1.00 10.43 205 VAL A O 1
ATOM 1709 N N . LYS A 1 228 ? 16.284 27.443 19.785 1.00 10.59 206 LYS A N 1
ATOM 1710 C CA A LYS A 1 228 ? 17.259 28.412 20.286 0.50 11.57 206 LYS A CA 1
ATOM 1711 C CA B LYS A 1 228 ? 17.282 28.409 20.278 0.50 11.50 206 LYS A CA 1
ATOM 1712 C C . LYS A 1 228 ? 17.600 29.446 19.213 1.00 11.83 206 LYS A C 1
ATOM 1713 O O . LYS A 1 228 ? 17.623 30.654 19.487 1.00 12.26 206 LYS A O 1
ATOM 1724 N N . VAL A 1 229 ? 17.802 28.988 17.970 1.00 10.52 207 VAL A N 1
ATOM 1725 C CA . VAL A 1 229 ? 18.107 29.950 16.903 1.00 11.27 207 VAL A CA 1
ATOM 1726 C C . VAL A 1 229 ? 16.868 30.751 16.485 1.00 11.45 207 VAL A C 1
ATOM 1727 O O . VAL A 1 229 ? 16.980 31.900 16.078 1.00 11.40 207 VAL A O 1
ATOM 1734 N N . PHE A 1 230 ? 15.681 30.153 16.646 1.00 9.60 208 PHE A N 1
ATOM 1735 C CA . PHE A 1 230 ? 14.431 30.876 16.366 1.00 10.69 208 PHE A CA 1
ATOM 1736 C C . PHE A 1 230 ? 14.370 32.127 17.254 1.00 11.44 208 PHE A C 1
ATOM 1737 O O . PHE A 1 230 ? 13.956 33.198 16.796 1.00 11.55 208 PHE A O 1
ATOM 1745 N N . ARG A 1 231 ? 14.794 31.989 18.522 1.00 12.43 209 ARG A N 1
ATOM 1746 C CA . ARG A 1 231 ? 14.731 33.135 19.455 1.00 13.76 209 ARG A CA 1
ATOM 1747 C C . ARG A 1 231 ? 15.644 34.283 19.028 1.00 14.96 209 ARG A C 1
ATOM 1748 O O . ARG A 1 231 ? 15.379 35.467 19.343 1.00 15.69 209 ARG A O 1
ATOM 1756 N N . GLU A 1 232 ? 16.696 33.939 18.276 1.00 15.36 210 GLU A N 1
ATOM 1757 C CA . GLU A 1 232 ? 17.606 34.957 17.719 1.00 17.44 210 GLU A CA 1
ATOM 1758 C C . GLU A 1 232 ? 17.115 35.607 16.444 1.00 16.96 210 GLU A C 1
ATOM 1759 O O . GLU A 1 232 ? 17.542 36.733 16.103 1.00 17.91 210 GLU A O 1
ATOM 1765 N N . THR A 1 233 ? 16.282 34.884 15.693 1.00 14.68 211 THR A N 1
ATOM 1766 C CA . THR A 1 233 ? 15.985 35.240 14.311 1.00 14.20 211 THR A CA 1
ATOM 1767 C C . THR A 1 233 ? 14.541 35.635 14.011 1.00 13.77 211 THR A C 1
ATOM 1768 O O . THR A 1 233 ? 14.292 36.340 13.026 1.00 14.29 211 THR A O 1
ATOM 1772 N N . VAL A 1 234 ? 13.606 35.149 14.819 1.00 13.76 212 VAL A N 1
ATOM 1773 C CA . VAL A 1 234 ? 12.189 35.474 14.647 1.00 13.56 212 VAL A CA 1
ATOM 1774 C C . VAL A 1 234 ? 11.628 35.922 16.008 1.00 14.09 212 VAL A C 1
ATOM 1775 O O . VAL A 1 234 ? 10.916 35.178 16.693 1.00 14.23 212 VAL A O 1
ATOM 1779 N N . LYS A 1 235 ? 11.971 37.156 16.391 1.00 14.48 213 LYS A N 1
ATOM 1780 C CA . LYS A 1 235 ? 11.671 37.595 17.765 1.00 14.92 213 LYS A CA 1
ATOM 1781 C C . LYS A 1 235 ? 10.187 37.796 18.043 1.00 14.46 213 LYS A C 1
ATOM 1782 O O . LYS A 1 235 ? 9.785 37.780 19.208 1.00 14.04 213 LYS A O 1
ATOM 1788 N N . ASP A 1 236 ? 9.401 37.937 16.976 1.00 12.83 214 ASP A N 1
ATOM 1789 C CA . ASP A 1 236 ? 7.967 38.128 17.101 1.00 12.78 214 ASP A CA 1
ATOM 1790 C C . ASP A 1 236 ? 7.165 36.840 16.808 1.00 13.01 214 ASP A C 1
ATOM 1791 O O . ASP A 1 236 ? 5.927 36.870 16.684 1.00 13.41 214 ASP A O 1
ATOM 1796 N N . GLY A 1 237 ? 7.875 35.705 16.701 1.00 12.28 215 GLY A N 1
ATOM 1797 C CA . GLY A 1 237 ? 7.217 34.463 16.287 1.00 10.81 215 GLY A CA 1
ATOM 1798 C C . GLY A 1 237 ? 6.889 33.506 17.426 1.00 11.43 215 GLY A C 1
ATOM 1799 O O . GLY A 1 237 ? 7.258 33.739 18.581 1.00 10.73 215 GLY A O 1
ATOM 1800 N N . LYS A 1 238 ? 6.204 32.417 17.077 1.00 10.64 216 LYS A N 1
ATOM 1801 C CA . LYS A 1 238 ? 5.933 31.333 18.010 1.00 10.07 216 LYS A CA 1
ATOM 1802 C C . LYS A 1 238 ? 6.357 30.022 17.355 1.00 9.93 216 LYS A C 1
ATOM 1803 O O . LYS A 1 238 ? 6.149 29.840 16.145 1.00 10.02 216 LYS A O 1
ATOM 1809 N N . ILE A 1 239 ? 6.979 29.166 18.156 1.00 9.55 217 ILE A N 1
ATOM 1810 C CA . ILE A 1 239 ? 7.457 27.855 17.664 1.00 8.76 217 ILE A CA 1
ATOM 1811 C C . ILE A 1 239 ? 7.025 26.719 18.586 1.00 9.51 217 ILE A C 1
ATOM 1812 O O . ILE A 1 239 ? 6.952 26.875 19.836 1.00 9.12 217 ILE A O 1
ATOM 1817 N N . GLY A 1 240 ? 6.724 25.577 17.982 1.00 8.93 218 GLY A N 1
ATOM 1818 C CA . GLY A 1 240 ? 6.230 24.415 18.734 1.00 8.67 218 GLY A CA 1
ATOM 1819 C C . GLY A 1 240 ? 6.722 23.152 18.064 1.00 8.35 218 GLY A C 1
ATOM 1820 O O . GLY A 1 240 ? 7.626 23.181 17.212 1.00 9.01 218 GLY A O 1
ATOM 1821 N N . ILE A 1 241 ? 6.083 22.047 18.422 1.00 7.45 219 ILE A N 1
ATOM 1822 C CA . ILE A 1 241 ? 6.493 20.712 18.020 1.00 7.98 219 ILE A CA 1
ATOM 1823 C C . ILE A 1 241 ? 5.260 19.829 18.064 1.00 8.17 219 ILE A C 1
ATOM 1824 O O . ILE A 1 241 ? 4.357 20.129 18.850 1.00 9.64 219 ILE A O 1
ATOM 1829 N N . VAL A 1 242 ? 5.193 18.833 17.161 1.00 7.65 220 VAL A N 1
ATOM 1830 C CA . VAL A 1 242 ? 3.977 18.033 16.940 1.00 6.85 220 VAL A CA 1
ATOM 1831 C C . VAL A 1 242 ? 4.189 16.572 17.300 1.00 7.93 220 VAL A C 1
ATOM 1832 O O . VAL A 1 242 ? 5.186 15.975 16.909 1.00 7.98 220 VAL A O 1
ATOM 1836 N N . PHE A 1 243 ? 3.231 16.003 18.054 1.00 7.76 221 PHE A N 1
ATOM 1837 C CA . PHE A 1 243 ? 3.354 14.589 18.456 1.00 8.31 221 PHE A CA 1
ATOM 1838 C C . PHE A 1 243 ? 2.163 13.769 18.026 1.00 8.83 221 PHE A C 1
ATOM 1839 O O . PHE A 1 243 ? 1.012 14.240 18.108 1.00 10.10 221 PHE A O 1
ATOM 1847 N N . ASN A 1 244 ? 2.427 12.543 17.568 1.00 9.00 222 ASN A N 1
ATOM 1848 C CA . ASN A 1 244 ? 1.340 11.575 17.378 1.00 8.90 222 ASN A CA 1
ATOM 1849 C C . ASN A 1 244 ? 0.822 11.102 18.757 1.00 9.24 222 ASN A C 1
ATOM 1850 O O . ASN A 1 244 ? 1.592 10.992 19.715 1.00 8.05 222 ASN A O 1
ATOM 1855 N N . ASN A 1 245 ? -0.473 10.792 18.828 1.00 9.14 223 ASN A N 1
ATOM 1856 C CA . ASN A 1 245 ? -1.059 10.258 20.069 1.00 9.53 223 ASN A CA 1
ATOM 1857 C C . ASN A 1 245 ? -2.158 9.290 19.744 1.00 10.83 223 ASN A C 1
ATOM 1858 O O . ASN A 1 245 ? -2.900 9.508 18.808 1.00 10.93 223 ASN A O 1
ATOM 1863 N N . GLY A 1 246 ? -2.266 8.237 20.566 1.00 11.25 224 GLY A N 1
ATOM 1864 C CA . GLY A 1 246 ? -3.395 7.314 20.468 1.00 11.12 224 GLY A CA 1
ATOM 1865 C C . GLY A 1 246 ? -4.041 7.231 21.834 1.00 11.74 224 GLY A C 1
ATOM 1866 O O . GLY A 1 246 ? -3.403 7.506 22.846 1.00 11.75 224 GLY A O 1
ATOM 1867 N N . TYR A 1 247 ? -5.323 6.882 21.860 1.00 11.32 225 TYR A N 1
ATOM 1868 C CA . TYR A 1 247 ? -6.008 6.651 23.125 1.00 12.28 225 TYR A CA 1
ATOM 1869 C C . TYR A 1 247 ? -5.975 5.167 23.516 1.00 12.00 225 TYR A C 1
ATOM 1870 O O . TYR A 1 247 ? -6.654 4.337 22.934 1.00 12.68 225 TYR A O 1
ATOM 1879 N N . PHE A 1 248 ? -5.131 4.863 24.492 1.00 12.71 226 PHE A N 1
ATOM 1880 C CA . PHE A 1 248 ? -4.948 3.477 24.943 1.00 13.14 226 PHE A CA 1
ATOM 1881 C C . PHE A 1 248 ? -5.814 3.182 26.152 1.00 13.65 226 PHE A C 1
ATOM 1882 O O . PHE A 1 248 ? -5.825 3.940 27.119 1.00 14.42 226 PHE A O 1
ATOM 1890 N N . GLU A 1 249 ? -6.555 2.069 26.052 1.00 13.48 227 GLU A N 1
ATOM 1891 C CA . GLU A 1 249 ? -7.431 1.645 27.118 1.00 14.54 227 GLU A CA 1
ATOM 1892 C C . GLU A 1 249 ? -7.075 0.209 27.478 1.00 14.19 227 GLU A C 1
ATOM 1893 O O . GLU A 1 249 ? -6.721 -0.582 26.608 1.00 13.24 227 GLU A O 1
ATOM 1899 N N . PRO A 1 250 ? -7.186 -0.134 28.777 1.00 14.88 228 PRO A N 1
ATOM 1900 C CA . PRO A 1 250 ? -6.754 -1.460 29.219 1.00 15.37 228 PRO A CA 1
ATOM 1901 C C . PRO A 1 250 ? -7.781 -2.557 28.976 1.00 16.38 228 PRO A C 1
ATOM 1902 O O . PRO A 1 250 ? -8.973 -2.338 29.201 1.00 16.65 228 PRO A O 1
ATOM 1906 N N . ALA A 1 251 ? -7.305 -3.718 28.555 1.00 17.02 229 ALA A N 1
ATOM 1907 C CA . ALA A 1 251 ? -8.191 -4.847 28.242 1.00 18.09 229 ALA A CA 1
ATOM 1908 C C . ALA A 1 251 ? -8.886 -5.393 29.492 1.00 18.71 229 ALA A C 1
ATOM 1909 O O . ALA A 1 251 ? -9.974 -5.982 29.386 1.00 19.44 229 ALA A O 1
ATOM 1911 N N . SER A 1 252 ? -8.259 -5.222 30.649 1.00 17.95 230 SER A N 1
ATOM 1912 C CA . SER A 1 252 ? -8.829 -5.677 31.913 1.00 19.24 230 SER A CA 1
ATOM 1913 C C . SER A 1 252 ? -8.347 -4.799 33.051 1.00 19.51 230 SER A C 1
ATOM 1914 O O . SER A 1 252 ? -7.494 -3.906 32.852 1.00 19.47 230 SER A O 1
ATOM 1917 N N . GLU A 1 253 ? -8.858 -5.049 34.255 1.00 18.86 231 GLU A N 1
ATOM 1918 C CA . GLU A 1 253 ? -8.420 -4.324 35.439 1.00 19.47 231 GLU A CA 1
ATOM 1919 C C . GLU A 1 253 ? -7.149 -4.927 36.062 1.00 17.64 231 GLU A C 1
ATOM 1920 O O . GLU A 1 253 ? -6.691 -4.460 37.098 1.00 18.52 231 GLU A O 1
ATOM 1926 N N . LYS A 1 254 ? -6.589 -5.955 35.428 1.00 17.31 232 LYS A N 1
ATOM 1927 C CA . LYS A 1 254 ? -5.317 -6.508 35.917 1.00 16.86 232 LYS A CA 1
ATOM 1928 C C . LYS A 1 254 ? -4.251 -5.418 35.963 1.00 19.00 232 LYS A C 1
ATOM 1929 O O . LYS A 1 254 ? -4.137 -4.620 35.031 1.00 17.95 232 LYS A O 1
ATOM 1935 N N . GLU A 1 255 ? -3.459 -5.417 37.028 1.00 18.77 233 GLU A N 1
ATOM 1936 C CA . GLU A 1 255 ? -2.376 -4.436 37.171 1.00 21.67 233 GLU A CA 1
ATOM 1937 C C . GLU A 1 255 ? -1.456 -4.422 35.939 1.00 20.25 233 GLU A C 1
ATOM 1938 O O . GLU A 1 255 ? -1.089 -3.335 35.473 1.00 20.16 233 GLU A O 1
ATOM 1944 N N . GLU A 1 256 ? -1.122 -5.602 35.404 1.00 20.35 234 GLU A N 1
ATOM 1945 C CA . GLU A 1 256 ? -0.255 -5.712 34.209 1.00 19.97 234 GLU A CA 1
ATOM 1946 C C . GLU A 1 256 ? -0.844 -5.012 32.965 1.00 19.38 234 GLU A C 1
ATOM 1947 O O . GLU A 1 256 ? -0.088 -4.470 32.152 1.00 17.97 234 GLU A O 1
ATOM 1953 N N . ASP A 1 257 ? -2.166 -5.051 32.808 1.00 16.62 235 ASP A N 1
ATOM 1954 C CA . ASP A 1 257 ? -2.806 -4.368 31.659 1.00 16.56 235 ASP A CA 1
ATOM 1955 C C . ASP A 1 257 ? -2.845 -2.861 31.887 1.00 15.48 235 ASP A C 1
ATOM 1956 O O . ASP A 1 257 ? -2.619 -2.072 30.944 1.00 16.01 235 ASP A O 1
ATOM 1961 N N . ILE A 1 258 ? -3.141 -2.435 33.112 1.00 15.00 236 ILE A N 1
ATOM 1962 C CA A ILE A 1 258 ? -3.110 -1.014 33.485 0.50 15.00 236 ILE A CA 1
ATOM 1963 C CA B ILE A 1 258 ? -3.140 -1.001 33.395 0.50 14.47 236 ILE A CA 1
ATOM 1964 C C . ILE A 1 258 ? -1.714 -0.459 33.207 1.00 15.36 236 ILE A C 1
ATOM 1965 O O . ILE A 1 258 ? -1.539 0.643 32.643 1.00 15.56 236 ILE A O 1
ATOM 1974 N N . ARG A 1 259 ? -0.711 -1.227 33.624 1.00 15.38 237 ARG A N 1
ATOM 1975 C CA . ARG A 1 259 ? 0.677 -0.785 33.420 1.00 17.76 237 ARG A CA 1
ATOM 1976 C C . ARG A 1 259 ? 1.044 -0.730 31.924 1.00 16.85 237 ARG A C 1
ATOM 1977 O O . ARG A 1 259 ? 1.758 0.184 31.496 1.00 16.54 237 ARG A O 1
ATOM 1985 N N . ALA A 1 260 ? 0.566 -1.689 31.145 1.00 15.87 238 ALA A N 1
ATOM 1986 C CA . ALA A 1 260 ? 0.829 -1.706 29.697 1.00 14.97 238 ALA A CA 1
ATOM 1987 C C . ALA A 1 260 ? 0.268 -0.444 29.049 1.00 15.43 238 ALA A C 1
ATOM 1988 O O . ALA A 1 260 ? 0.931 0.155 28.201 1.00 15.67 238 ALA A O 1
ATOM 1990 N N . VAL A 1 261 ? -0.943 -0.061 29.428 1.00 14.16 239 VAL A N 1
ATOM 1991 C CA . VAL A 1 261 ? -1.537 1.236 28.985 1.00 14.33 239 VAL A CA 1
ATOM 1992 C C . VAL A 1 261 ? -0.633 2.429 29.362 1.00 14.74 239 VAL A C 1
ATOM 1993 O O . VAL A 1 261 ? -0.351 3.315 28.518 1.00 14.37 239 VAL A O 1
ATOM 1997 N N . ARG A 1 262 ? -0.157 2.460 30.602 1.00 13.90 240 ARG A N 1
ATOM 1998 C CA . ARG A 1 262 ? 0.714 3.555 31.068 1.00 14.46 240 ARG A CA 1
ATOM 1999 C C . ARG A 1 262 ? 1.984 3.613 30.227 1.00 13.60 240 ARG A C 1
ATOM 2000 O O . ARG A 1 262 ? 2.445 4.708 29.847 1.00 13.14 240 ARG A O 1
ATOM 2008 N N . PHE A 1 263 ? 2.529 2.438 29.928 1.00 12.73 241 PHE A N 1
ATOM 2009 C CA . PHE A 1 263 ? 3.718 2.365 29.099 1.00 12.87 241 PHE A CA 1
ATOM 2010 C C . PHE A 1 263 ? 3.432 2.901 27.709 1.00 12.82 241 PHE A C 1
ATOM 2011 O O . PHE A 1 263 ? 4.224 3.695 27.178 1.00 12.28 241 PHE A O 1
ATOM 2019 N N . MET A 1 264 ? 2.310 2.490 27.111 1.00 11.51 242 MET A N 1
ATOM 2020 C CA . MET A 1 264 ? 2.013 2.945 25.750 1.00 12.41 242 MET A CA 1
ATOM 2021 C C . MET A 1 264 ? 1.840 4.454 25.736 1.00 12.12 242 MET A C 1
ATOM 2022 O O . MET A 1 264 ? 2.299 5.133 24.813 1.00 11.70 242 MET A O 1
ATOM 2027 N N . HIS A 1 265 ? 1.204 5.000 26.757 1.00 10.54 243 HIS A N 1
ATOM 2028 C CA . HIS A 1 265 ? 1.026 6.455 26.783 1.00 10.47 243 HIS A CA 1
ATOM 2029 C C . HIS A 1 265 ? 2.378 7.131 26.922 1.00 11.04 243 HIS A C 1
ATOM 2030 O O . HIS A 1 265 ? 2.676 8.098 26.184 1.00 11.50 243 HIS A O 1
ATOM 2037 N N . GLN A 1 266 ? 3.234 6.627 27.811 1.00 10.79 244 GLN A N 1
ATOM 2038 C CA . GLN A 1 266 ? 4.527 7.335 28.014 1.00 10.95 244 GLN A CA 1
ATOM 2039 C C . GLN A 1 266 ? 5.471 7.204 26.805 1.00 10.83 244 GLN A C 1
ATOM 2040 O O . GLN A 1 266 ? 6.270 8.115 26.523 1.00 11.27 244 GLN A O 1
ATOM 2046 N N . PHE A 1 267 ? 5.398 6.070 26.127 1.00 10.60 245 PHE A N 1
ATOM 2047 C CA . PHE A 1 267 ? 6.289 5.785 24.986 1.00 10.53 245 PHE A CA 1
ATOM 2048 C C . PHE A 1 267 ? 5.746 6.338 23.674 1.00 10.81 245 PHE A C 1
ATOM 2049 O O . PHE A 1 267 ? 6.496 6.976 22.914 1.00 11.65 245 PHE A O 1
ATOM 2057 N N . ASN A 1 268 ? 4.482 6.036 23.371 1.00 10.67 246 ASN A N 1
ATOM 2058 C CA . ASN A 1 268 ? 3.922 6.326 22.038 1.00 11.62 246 ASN A CA 1
ATOM 2059 C C . ASN A 1 268 ? 3.341 7.714 21.924 1.00 11.36 246 ASN A C 1
ATOM 2060 O O . ASN A 1 268 ? 3.195 8.200 20.804 1.00 10.68 246 ASN A O 1
ATOM 2068 N N . ASN A 1 269 ? 2.972 8.329 23.062 1.00 10.12 247 ASN A N 1
ATOM 2069 C CA . ASN A 1 269 ? 2.329 9.639 23.056 1.00 9.73 247 ASN A CA 1
ATOM 2070 C C . ASN A 1 269 ? 3.288 10.761 23.456 1.00 9.17 247 ASN A C 1
ATOM 2071 O O . ASN A 1 269 ? 4.491 10.525 23.664 1.00 9.94 247 ASN A O 1
ATOM 2076 N N . TYR A 1 270 ? 2.759 11.980 23.563 1.00 9.28 248 TYR A N 1
ATOM 2077 C CA . TYR A 1 270 ? 3.613 13.155 23.897 1.00 9.21 248 TYR A CA 1
ATOM 2078 C C . TYR A 1 270 ? 4.612 13.018 25.080 1.00 9.31 248 TYR A C 1
ATOM 2079 O O . TYR A 1 270 ? 5.627 13.690 25.062 1.00 9.22 248 TYR A O 1
ATOM 2088 N N . PRO A 1 271 ? 4.324 12.197 26.140 1.00 9.46 249 PRO A N 1
ATOM 2089 C CA . PRO A 1 271 ? 5.312 12.291 27.250 1.00 9.69 249 PRO A CA 1
ATOM 2090 C C . PRO A 1 271 ? 6.760 11.927 26.881 1.00 9.43 249 PRO A C 1
ATOM 2091 O O . PRO A 1 271 ? 7.691 12.417 27.518 1.00 10.44 249 PRO A O 1
ATOM 2095 N N . LEU A 1 272 ? 6.944 11.053 25.888 1.00 9.34 250 LEU A N 1
ATOM 2096 C CA . LEU A 1 272 ? 8.314 10.650 25.517 1.00 9.03 250 LEU A CA 1
ATOM 2097 C C . LEU A 1 272 ? 9.157 11.899 25.246 1.00 9.67 250 LEU A C 1
ATOM 2098 O O . LEU A 1 272 ? 10.352 11.944 25.599 1.00 10.09 250 LEU A O 1
ATOM 2103 N N . PHE A 1 273 ? 8.515 12.929 24.673 1.00 7.86 251 PHE A N 1
ATOM 2104 C CA . PHE A 1 273 ? 9.207 14.189 24.334 1.00 7.50 251 PHE A CA 1
ATOM 2105 C C . PHE A 1 273 ? 8.946 15.334 25.284 1.00 8.24 251 PHE A C 1
ATOM 2106 O O . PHE A 1 273 ? 9.836 16.169 25.499 1.00 8.74 251 PHE A O 1
ATOM 2114 N N . LEU A 1 274 ? 7.739 15.406 25.855 1.00 9.16 252 LEU A N 1
ATOM 2115 C CA . LEU A 1 274 ? 7.444 16.476 26.780 1.00 9.07 252 LEU A CA 1
ATOM 2116 C C . LEU A 1 274 ? 8.034 16.289 28.191 1.00 9.43 252 LEU A C 1
ATOM 2117 O O . LEU A 1 274 ? 8.288 17.282 28.852 1.00 10.80 252 LEU A O 1
ATOM 2122 N N . ASN A 1 275 ? 8.243 15.044 28.648 1.00 9.60 253 ASN A N 1
ATOM 2123 C CA . ASN A 1 275 ? 8.969 14.902 29.911 1.00 11.04 253 ASN A CA 1
ATOM 2124 C C . ASN A 1 275 ? 10.366 15.503 29.768 1.00 10.90 253 ASN A C 1
ATOM 2125 O O . ASN A 1 275 ? 10.801 16.249 30.635 1.00 11.56 253 ASN A O 1
ATOM 2130 N N . PRO A 1 276 ? 11.096 15.177 28.688 1.00 9.79 254 PRO A N 1
ATOM 2131 C CA . PRO A 1 276 ? 12.350 15.903 28.502 1.00 9.79 254 PRO A CA 1
ATOM 2132 C C . PRO A 1 276 ? 12.188 17.419 28.415 1.00 10.31 254 PRO A C 1
ATOM 2133 O O . PRO A 1 276 ? 12.896 18.152 29.091 1.00 10.85 254 PRO A O 1
ATOM 2137 N N . ILE A 1 277 ? 11.281 17.898 27.566 1.00 10.44 255 ILE A N 1
ATOM 2138 C CA . ILE A 1 277 ? 11.172 19.330 27.370 1.00 11.30 255 ILE A CA 1
ATOM 2139 C C . ILE A 1 277 ? 10.749 20.090 28.624 1.00 11.73 255 ILE A C 1
ATOM 2140 O O . ILE A 1 277 ? 11.300 21.178 28.884 1.00 12.85 255 ILE A O 1
ATOM 2145 N N . TYR A 1 278 ? 9.792 19.545 29.379 1.00 11.17 256 TYR A N 1
ATOM 2146 C CA . TYR A 1 278 ? 9.242 20.245 30.565 1.00 12.69 256 TYR A CA 1
ATOM 2147 C C . TYR A 1 278 ? 9.923 19.854 31.878 1.00 14.03 256 TYR A C 1
ATOM 2148 O O . TYR A 1 278 ? 9.965 20.656 32.806 1.00 15.68 256 TYR A O 1
ATOM 2157 N N . ARG A 1 279 ? 10.418 18.624 31.969 1.00 15.14 257 ARG A N 1
ATOM 2158 C CA . ARG A 1 279 ? 10.960 18.094 33.237 1.00 15.61 257 ARG A CA 1
ATOM 2159 C C . ARG A 1 279 ? 12.405 17.641 33.193 1.00 16.18 257 ARG A C 1
ATOM 2160 O O . ARG A 1 279 ? 12.946 17.257 34.248 1.00 17.38 257 ARG A O 1
ATOM 2168 N N . GLY A 1 280 ? 13.038 17.652 32.019 1.00 14.48 258 GLY A N 1
ATOM 2169 C CA . GLY A 1 280 ? 14.455 17.330 31.923 1.00 14.02 258 GLY A CA 1
ATOM 2170 C C . GLY A 1 280 ? 14.857 15.874 32.004 1.00 13.64 258 GLY A C 1
ATOM 2171 O O . GLY A 1 280 ? 16.031 15.596 32.274 1.00 13.99 258 GLY A O 1
ATOM 2172 N N . ASP A 1 281 ? 13.932 14.940 31.766 1.00 11.53 259 ASP A N 1
ATOM 2173 C CA . ASP A 1 281 ? 14.303 13.524 31.603 1.00 12.26 259 ASP A CA 1
ATOM 2174 C C . ASP A 1 281 ? 13.197 12.780 30.877 1.00 11.86 259 ASP A C 1
ATOM 2175 O O . ASP A 1 281 ? 12.073 13.278 30.788 1.00 11.67 259 ASP A O 1
ATOM 2180 N N . TYR A 1 282 ? 13.520 11.604 30.357 1.00 10.79 260 TYR A N 1
ATOM 2181 C CA . TYR A 1 282 ? 12.521 10.732 29.741 1.00 11.04 260 TYR A CA 1
ATOM 2182 C C . TYR A 1 282 ? 11.544 10.229 30.806 1.00 10.51 260 TYR A C 1
ATOM 2183 O O . TYR A 1 282 ? 11.882 10.231 32.025 1.00 11.24 260 TYR A O 1
ATOM 2192 N N . PRO A 1 283 ? 10.324 9.847 30.395 1.00 11.48 261 PRO A N 1
ATOM 2193 C CA . PRO A 1 283 ? 9.332 9.314 31.374 1.00 12.38 261 PRO A CA 1
ATOM 2194 C C . PRO A 1 283 ? 9.798 8.016 32.018 1.00 13.38 261 PRO A C 1
ATOM 2195 O O . PRO A 1 283 ? 10.538 7.250 31.419 1.00 12.29 261 PRO A O 1
ATOM 2199 N N . GLU A 1 284 ? 9.349 7.812 33.261 1.00 14.08 262 GLU A N 1
ATOM 2200 C CA . GLU A 1 284 ? 9.733 6.656 34.065 1.00 15.87 262 GLU A CA 1
ATOM 2201 C C . GLU A 1 284 ? 9.693 5.329 33.340 1.00 14.88 262 GLU A C 1
ATOM 2202 O O . GLU A 1 284 ? 10.672 4.598 33.402 1.00 15.24 262 GLU A O 1
ATOM 2208 N N . LEU A 1 285 ? 8.582 4.991 32.677 1.00 14.66 263 LEU A N 1
ATOM 2209 C CA . LEU A 1 285 ? 8.472 3.665 32.074 1.00 15.86 263 LEU A CA 1
ATOM 2210 C C . LEU A 1 285 ? 9.298 3.551 30.797 1.00 15.24 263 LEU A C 1
ATOM 2211 O O . LEU A 1 285 ? 9.666 2.461 30.391 1.00 15.93 263 LEU A O 1
ATOM 2216 N N . VAL A 1 286 ? 9.617 4.695 30.200 1.00 14.72 264 VAL A N 1
ATOM 2217 C CA . VAL A 1 286 ? 10.484 4.693 29.037 1.00 15.31 264 VAL A CA 1
ATOM 2218 C C . VAL A 1 286 ? 11.891 4.384 29.495 1.00 15.59 264 VAL A C 1
ATOM 2219 O O . VAL A 1 286 ? 12.557 3.535 28.907 1.00 16.50 264 VAL A O 1
ATOM 2223 N N . LEU A 1 287 ? 12.344 5.050 30.568 1.00 15.95 265 LEU A N 1
ATOM 2224 C CA . LEU A 1 287 ? 13.669 4.730 31.124 1.00 16.66 265 LEU A CA 1
ATOM 2225 C C . LEU A 1 287 ? 13.784 3.258 31.546 1.00 17.56 265 LEU A C 1
ATOM 2226 O O . LEU A 1 287 ? 14.808 2.602 31.305 1.00 18.41 265 LEU A O 1
ATOM 2231 N N . GLU A 1 288 ? 12.740 2.740 32.175 1.00 18.57 266 GLU A N 1
ATOM 2232 C CA . GLU A 1 288 ? 12.754 1.354 32.621 1.00 20.15 266 GLU A CA 1
ATOM 2233 C C . GLU A 1 288 ? 12.958 0.419 31.423 1.00 20.21 266 GLU A C 1
ATOM 2234 O O . GLU A 1 288 ? 13.775 -0.509 31.487 1.00 21.02 266 GLU A O 1
ATOM 2240 N N . PHE A 1 289 ? 12.231 0.681 30.336 1.00 19.17 267 PHE A N 1
ATOM 2241 C CA . PHE A 1 289 ? 12.283 -0.114 29.093 1.00 18.95 267 PHE A CA 1
ATOM 2242 C C . PHE A 1 289 ? 13.577 0.084 28.288 1.00 18.85 267 PHE A C 1
ATOM 2243 O O . PHE A 1 289 ? 14.133 -0.886 27.739 1.00 19.10 267 PHE A O 1
ATOM 2251 N N . ALA A 1 290 ? 14.056 1.325 28.211 1.00 17.06 268 ALA A N 1
ATOM 2252 C CA . ALA A 1 290 ? 14.984 1.677 27.144 1.00 17.43 268 ALA A CA 1
ATOM 2253 C C . ALA A 1 290 ? 16.311 2.276 27.585 1.00 18.26 268 ALA A C 1
ATOM 2254 O O . ALA A 1 290 ? 17.116 2.719 26.742 1.00 18.61 268 ALA A O 1
ATOM 2256 N N . ARG A 1 291 ? 16.562 2.359 28.887 1.00 19.93 269 ARG A N 1
ATOM 2257 C CA . ARG A 1 291 ? 17.760 3.104 29.291 1.00 21.10 269 ARG A CA 1
ATOM 2258 C C . ARG A 1 291 ? 19.010 2.515 28.608 1.00 20.83 269 ARG A C 1
ATOM 2259 O O . ARG A 1 291 ? 19.897 3.274 28.187 1.00 21.03 269 ARG A O 1
ATOM 2274 N N . GLU A 1 292 ? 19.059 1.184 28.472 1.00 21.27 270 GLU A N 1
ATOM 2275 C CA . GLU A 1 292 ? 20.214 0.543 27.812 1.00 22.24 270 GLU A CA 1
ATOM 2276 C C . GLU A 1 292 ? 20.405 0.940 26.353 1.00 20.78 270 GLU A C 1
ATOM 2277 O O . GLU A 1 292 ? 21.508 0.827 25.823 1.00 20.65 270 GLU A O 1
ATOM 2283 N N . TYR A 1 293 ? 19.345 1.431 25.714 1.00 17.72 271 TYR A N 1
ATOM 2284 C CA . TYR A 1 293 ? 19.418 1.823 24.309 1.00 16.95 271 TYR A CA 1
ATOM 2285 C C . TYR A 1 293 ? 19.756 3.296 24.101 1.00 16.87 271 TYR A C 1
ATOM 2286 O O . TYR A 1 293 ? 20.069 3.718 22.995 1.00 17.16 271 TYR A O 1
ATOM 2295 N N . LEU A 1 294 ? 19.651 4.082 25.165 1.00 17.08 272 LEU A N 1
ATOM 2296 C CA . LEU A 1 294 ? 19.976 5.492 25.087 1.00 18.50 272 LEU A CA 1
ATOM 2297 C C . LEU A 1 294 ? 21.473 5.714 25.186 1.00 19.03 272 LEU A C 1
ATOM 2298 O O . LEU A 1 294 ? 22.206 4.844 25.688 1.00 19.87 272 L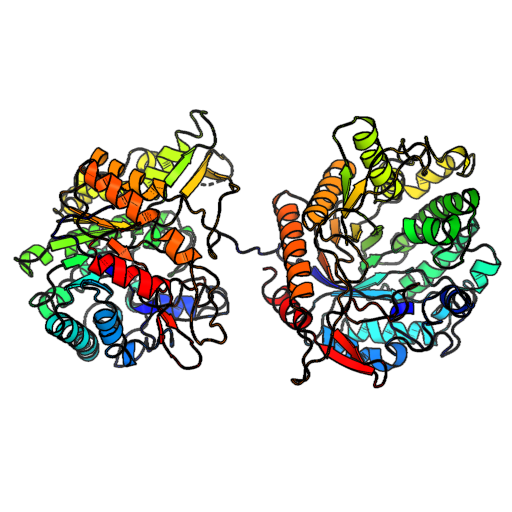EU A O 1
ATOM 2303 N N . PRO A 1 295 ? 21.957 6.860 24.683 1.00 20.28 273 PRO A N 1
ATOM 2304 C CA . PRO A 1 295 ? 23.394 7.170 24.797 1.00 21.57 273 PRO A CA 1
ATOM 2305 C C . PRO A 1 295 ? 23.780 7.173 26.272 1.00 22.81 273 PRO A C 1
ATOM 2306 O O . PRO A 1 295 ? 22.961 7.544 27.089 1.00 21.66 273 PRO A O 1
ATOM 2310 N N . GLU A 1 296 ? 25.005 6.765 26.608 1.00 24.53 274 GLU A N 1
ATOM 2311 C CA . GLU A 1 296 ? 25.380 6.611 28.015 1.00 26.13 274 GLU A CA 1
ATOM 2312 C C . GLU A 1 296 ? 25.124 7.848 28.893 1.00 25.44 274 GLU A C 1
ATOM 2313 O O . GLU A 1 296 ? 24.522 7.757 29.982 1.00 27.76 274 GLU A O 1
ATOM 2319 N N . ASN A 1 297 ? 25.582 8.998 28.420 1.00 22.83 275 ASN A N 1
ATOM 2320 C CA . ASN A 1 297 ? 25.446 10.252 29.151 1.00 21.03 275 ASN A CA 1
ATOM 2321 C C . ASN A 1 297 ? 24.409 11.140 28.497 1.00 17.70 275 ASN A C 1
ATOM 2322 O O . ASN A 1 297 ? 24.601 12.342 28.352 1.00 16.56 275 ASN A O 1
ATOM 2327 N N . TYR A 1 298 ? 23.306 10.522 28.107 1.00 16.42 276 TYR A N 1
ATOM 2328 C CA . TYR A 1 298 ? 22.220 11.274 27.469 1.00 16.30 276 TYR A CA 1
ATOM 2329 C C . TYR A 1 298 ? 21.786 12.452 28.329 1.00 15.44 276 TYR A C 1
ATOM 2330 O O . TYR A 1 298 ? 21.358 13.479 27.792 1.00 15.52 276 TYR A O 1
ATOM 2339 N N . LYS A 1 299 ? 21.875 12.310 29.657 1.00 15.37 277 LYS A N 1
ATOM 2340 C CA . LYS A 1 299 ? 21.341 13.339 30.539 1.00 14.62 277 LYS A CA 1
ATOM 2341 C C . LYS A 1 299 ? 22.116 14.658 30.425 1.00 14.00 277 LYS A C 1
ATOM 2342 O O . LYS A 1 299 ? 21.580 15.733 30.752 1.00 13.64 277 LYS A O 1
ATOM 2348 N N . ASP A 1 300 ? 23.357 14.577 29.936 1.00 14.48 278 ASP A N 1
ATOM 2349 C CA . ASP A 1 300 ? 24.150 15.784 29.679 1.00 14.60 278 ASP A CA 1
ATOM 2350 C C . ASP A 1 300 ? 23.417 16.782 28.776 1.00 13.41 278 ASP A C 1
ATOM 2351 O O . ASP A 1 300 ? 23.649 17.999 28.894 1.00 13.36 278 ASP A O 1
ATOM 2356 N N . ASP A 1 301 ? 22.547 16.272 27.888 1.00 13.79 279 ASP A N 1
ATOM 2357 C CA . ASP A 1 301 ? 21.890 17.123 26.892 1.00 13.80 279 ASP A CA 1
ATOM 2358 C C . ASP A 1 301 ? 20.560 17.681 27.363 1.00 12.45 279 ASP A C 1
ATOM 2359 O O . ASP A 1 301 ? 19.959 18.542 26.693 1.00 12.64 279 ASP A O 1
ATOM 2364 N N . MET A 1 302 ? 20.088 17.209 28.515 1.00 12.56 280 MET A N 1
ATOM 2365 C CA . MET A 1 302 ? 18.743 17.587 28.964 1.00 12.10 280 MET A CA 1
ATOM 2366 C C . MET A 1 302 ? 18.589 19.057 29.305 1.00 13.40 280 MET A C 1
ATOM 2367 O O . MET A 1 302 ? 17.526 19.627 29.064 1.00 12.91 280 MET A O 1
ATOM 2372 N N . SER A 1 303 ? 19.650 19.691 29.822 1.00 14.63 281 SER A N 1
ATOM 2373 C CA . SER A 1 303 ? 19.587 21.138 30.055 1.00 16.46 281 SER A CA 1
ATOM 2374 C C . SER A 1 303 ? 19.277 21.923 28.778 1.00 16.01 281 SER A C 1
ATOM 2375 O O . SER A 1 303 ? 18.497 22.872 28.830 1.00 17.97 281 SER A O 1
ATOM 2378 N N . GLU A 1 304 ? 19.845 21.502 27.640 1.00 15.35 282 GLU A N 1
ATOM 2379 C CA . GLU A 1 304 ? 19.612 22.200 26.374 1.00 15.63 282 GLU A CA 1
ATOM 2380 C C . GLU A 1 304 ? 18.215 21.854 25.836 1.00 14.01 282 GLU A C 1
ATOM 2381 O O . GLU A 1 304 ? 17.538 22.691 25.232 1.00 13.76 282 GLU A O 1
ATOM 2392 N N . ILE A 1 305 ? 17.794 20.620 26.070 1.00 12.03 283 ILE A N 1
ATOM 2393 C CA . ILE A 1 305 ? 16.522 20.135 25.538 1.00 12.06 283 ILE A CA 1
ATOM 2394 C C . ILE A 1 305 ? 15.352 20.882 26.173 1.00 12.70 283 ILE A C 1
ATOM 2395 O O . ILE A 1 305 ? 14.276 21.011 25.576 1.00 13.34 283 ILE A O 1
ATOM 2400 N N . GLN A 1 306 ? 15.563 21.428 27.365 1.00 14.03 284 GLN A N 1
ATOM 2401 C CA . GLN A 1 306 ? 14.476 22.205 28.008 1.00 15.15 284 GLN A CA 1
ATOM 2402 C C . GLN A 1 306 ? 14.153 23.602 27.401 1.00 14.79 284 GLN A C 1
ATOM 2403 O O . GLN A 1 306 ? 13.369 24.374 27.954 1.00 16.70 284 GLN A O 1
ATOM 2409 N N . GLU A 1 307 ? 14.755 23.934 26.266 1.00 14.89 285 GLU A N 1
ATOM 2410 C CA . GLU A 1 307 ? 14.545 25.236 25.609 1.00 15.30 285 GLU A CA 1
ATOM 2411 C C . GLU A 1 307 ? 13.047 25.541 25.545 1.00 15.08 285 GLU A C 1
ATOM 2412 O O . GLU A 1 307 ? 12.266 24.678 25.156 1.00 16.80 285 GLU A O 1
ATOM 2418 N N . LYS A 1 308 ? 12.622 26.732 25.975 1.00 14.88 286 LYS A N 1
ATOM 2419 C CA . LYS A 1 308 ? 11.165 26.982 26.099 1.00 14.78 286 LYS A CA 1
ATOM 2420 C C . LYS A 1 308 ? 10.401 26.939 24.756 1.00 13.36 286 LYS A C 1
ATOM 2421 O O . LYS A 1 308 ? 10.843 27.534 23.802 1.00 14.53 286 LYS A O 1
ATOM 2427 N N . ILE A 1 309 ? 9.262 26.251 24.706 1.00 12.96 287 ILE A N 1
ATOM 2428 C CA . ILE A 1 309 ? 8.419 26.243 23.479 1.00 12.03 287 ILE A CA 1
ATOM 2429 C C . ILE A 1 309 ? 7.128 27.033 23.669 1.00 11.90 287 ILE A C 1
ATOM 2430 O O . ILE A 1 309 ? 6.708 27.262 24.809 1.00 11.98 287 ILE A O 1
ATOM 2435 N N . ASP A 1 310 ? 6.526 27.482 22.570 1.00 10.16 288 ASP A N 1
ATOM 2436 C CA . ASP A 1 310 ? 5.316 28.354 22.706 1.00 10.61 288 ASP A CA 1
ATOM 2437 C C . ASP A 1 310 ? 4.036 27.577 22.660 1.00 10.40 288 ASP A C 1
ATOM 2438 O O . ASP A 1 310 ? 3.013 28.030 23.180 1.00 10.64 288 ASP A O 1
ATOM 2443 N N . PHE A 1 311 ? 4.060 26.431 21.979 1.00 9.83 289 PHE A N 1
ATOM 2444 C CA . PHE A 1 311 ? 2.849 25.633 21.882 1.00 9.44 289 PHE A CA 1
ATOM 2445 C C . PHE A 1 311 ? 3.176 24.184 21.607 1.00 9.74 289 PHE A C 1
ATOM 2446 O O . PHE A 1 311 ? 4.285 23.854 21.164 1.00 9.86 289 PHE A O 1
ATOM 2454 N N . VAL A 1 312 ? 2.202 23.336 21.922 1.00 9.21 290 VAL A N 1
ATOM 2455 C CA . VAL A 1 312 ? 2.303 21.907 21.608 1.00 9.28 290 VAL A CA 1
ATOM 2456 C C . VAL A 1 312 ? 1.249 21.558 20.577 1.00 9.47 290 VAL A C 1
ATOM 2457 O O . VAL A 1 312 ? 0.077 21.925 20.734 1.00 9.83 290 VAL A O 1
ATOM 2461 N N . GLY A 1 313 ? 1.665 20.837 19.533 1.00 7.93 291 GLY A N 1
ATOM 2462 C CA . GLY A 1 313 ? 0.726 20.313 18.542 1.00 8.50 291 GLY A CA 1
ATOM 2463 C C . GLY A 1 313 ? 0.494 18.845 18.827 1.00 9.16 291 GLY A C 1
ATOM 2464 O O . GLY A 1 313 ? 1.437 18.072 18.979 1.00 9.21 291 GLY A O 1
ATOM 2465 N N . LEU A 1 314 ? -0.770 18.460 18.880 1.00 8.59 292 LEU A N 1
ATOM 2466 C CA . LEU A 1 314 ? -1.103 17.050 19.053 1.00 9.12 292 LEU A CA 1
ATOM 2467 C C . LEU A 1 314 ? -1.852 16.563 17.808 1.00 10.15 292 LEU A C 1
ATOM 2468 O O . LEU A 1 314 ? -2.801 17.199 17.360 1.00 9.91 292 LEU A O 1
ATOM 2473 N N . ASN A 1 315 ? -1.397 15.444 17.248 1.00 9.72 293 ASN A N 1
ATOM 2474 C CA . ASN A 1 315 ? -2.127 14.747 16.203 1.00 9.55 293 ASN A CA 1
ATOM 2475 C C . ASN A 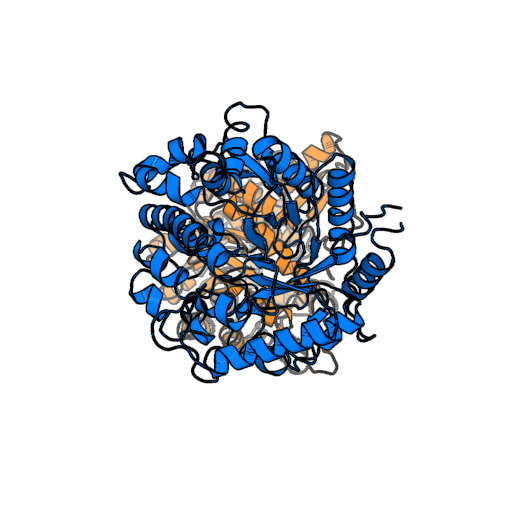1 315 ? -2.907 13.629 16.877 1.00 9.95 293 ASN A C 1
ATOM 2476 O O . ASN A 1 315 ? -2.450 13.015 17.852 1.00 10.24 293 ASN A O 1
ATOM 2481 N N . TYR A 1 316 ? -4.095 13.357 16.361 1.00 10.00 294 TYR A N 1
ATOM 2482 C CA . TYR A 1 316 ? -4.917 12.276 16.935 1.00 9.75 294 TYR A CA 1
ATOM 2483 C C . TYR A 1 316 ? -5.770 11.622 15.854 1.00 9.73 294 TYR A C 1
ATOM 2484 O O . TYR A 1 316 ? -6.450 12.322 15.099 1.00 9.61 294 TYR A O 1
ATOM 2493 N N . TYR A 1 317 ? -5.765 10.273 15.813 1.00 8.79 295 TYR A N 1
ATOM 2494 C CA . TYR A 1 317 ? -6.602 9.550 14.854 1.00 10.23 295 TYR A CA 1
ATOM 2495 C C . TYR A 1 317 ? -7.439 8.449 15.457 1.00 10.69 295 TYR A C 1
ATOM 2496 O O . TYR A 1 317 ? -8.568 8.246 15.006 1.00 10.48 295 TYR A O 1
ATOM 2505 N N . SER A 1 318 ? -6.882 7.713 16.419 1.00 10.62 296 SER A N 1
ATOM 2506 C CA . SER A 1 318 ? -7.483 6.421 16.795 1.00 11.85 296 SER A CA 1
ATOM 2507 C C . SER A 1 318 ? -7.196 6.001 18.241 1.00 13.16 296 SER A C 1
ATOM 2508 O O . SER A 1 318 ? -6.415 6.630 18.950 1.00 11.54 296 SER A O 1
ATOM 2513 N N . GLY A 1 319 ? -7.908 4.937 18.648 1.00 14.42 297 GLY A N 1
ATOM 2514 C CA . GLY A 1 319 ? -7.789 4.359 19.985 1.00 15.66 297 GLY A CA 1
ATOM 2515 C C . GLY A 1 319 ? -7.461 2.889 19.856 1.00 16.43 297 GLY A C 1
ATOM 2516 O O . GLY A 1 319 ? -7.639 2.290 18.783 1.00 15.94 297 GLY A O 1
ATOM 2517 N N . HIS A 1 320 ? -6.947 2.311 20.948 1.00 15.94 298 HIS A N 1
ATOM 2518 C CA . HIS A 1 320 ? -6.546 0.915 20.957 1.00 16.98 298 HIS A CA 1
ATOM 2519 C C . HIS A 1 320 ? -6.797 0.327 22.335 1.00 15.99 298 HIS A C 1
ATOM 2520 O O . HIS A 1 320 ? -6.515 0.968 23.350 1.00 15.96 298 HIS A O 1
ATOM 2527 N N . LEU A 1 321 ? -7.316 -0.895 22.341 1.00 15.67 299 LEU A N 1
ATOM 2528 C CA . LEU A 1 321 ? -7.423 -1.674 23.577 1.00 16.94 299 LEU A CA 1
ATOM 2529 C C . LEU A 1 321 ? -6.128 -2.456 23.739 1.00 17.13 299 LEU A C 1
ATOM 2530 O O . LEU A 1 321 ? -5.639 -3.086 22.783 1.00 18.20 299 LEU A O 1
ATOM 2535 N N . VAL A 1 322 ? -5.545 -2.407 24.934 1.00 17.03 300 VAL A N 1
ATOM 2536 C CA . VAL A 1 322 ? -4.176 -2.858 25.120 1.00 19.13 300 VAL A CA 1
ATOM 2537 C C . VAL A 1 322 ? -4.105 -3.934 26.206 1.00 19.13 300 VAL A C 1
ATOM 2538 O O . VAL A 1 322 ? -4.775 -3.816 27.223 1.00 17.60 300 VAL A O 1
ATOM 2542 N N . LYS A 1 323 ? -3.254 -4.936 25.990 1.00 21.03 301 LYS A N 1
ATOM 2543 C CA . LYS A 1 323 ? -3.012 -5.954 27.006 1.00 23.51 301 LYS A CA 1
ATOM 2544 C C . LYS A 1 323 ? -1.524 -6.179 27.215 1.00 24.08 301 LYS A C 1
ATOM 2545 O O . LYS A 1 323 ? -0.742 -6.045 26.281 1.00 23.57 301 LYS A O 1
ATOM 2551 N N . PHE A 1 324 ? -1.142 -6.554 28.427 1.00 24.99 302 PHE A N 1
ATOM 2552 C CA . PHE A 1 324 ? 0.190 -7.084 28.656 1.00 27.12 302 PHE A CA 1
ATOM 2553 C C . PHE A 1 324 ? 0.357 -8.391 27.878 1.00 28.61 302 PHE A C 1
ATOM 2554 O O . PHE A 1 324 ? -0.556 -9.239 27.856 1.00 27.92 302 PHE A O 1
ATOM 2562 N N . ASP A 1 325 ? 1.513 -8.547 27.233 1.00 29.97 303 ASP A N 1
ATOM 2563 C CA . ASP A 1 325 ? 1.830 -9.780 26.527 1.00 32.62 303 ASP A CA 1
ATOM 2564 C C . ASP A 1 325 ? 3.343 -10.051 26.566 1.00 34.36 303 ASP A C 1
ATOM 2565 O O . ASP A 1 325 ? 4.120 -9.353 25.921 1.00 33.89 303 ASP A O 1
ATOM 2570 N N . PRO A 1 326 ? 3.768 -11.080 27.325 1.00 36.10 304 PRO A N 1
ATOM 2571 C CA . PRO A 1 326 ? 5.211 -11.361 27.424 1.00 37.48 304 PRO A CA 1
ATOM 2572 C C . PRO A 1 326 ? 5.874 -11.786 26.097 1.00 38.75 304 PRO A C 1
ATOM 2573 O O . PRO A 1 326 ? 7.104 -11.756 25.992 1.00 39.20 304 PRO A O 1
ATOM 2577 N N . ASP A 1 327 ? 5.076 -12.150 25.096 1.00 40.08 305 ASP A N 1
ATOM 2578 C CA . ASP A 1 327 ? 5.608 -12.536 23.787 1.00 41.42 305 ASP A CA 1
ATOM 2579 C C . ASP A 1 327 ? 5.763 -11.364 22.823 1.00 42.19 305 ASP A C 1
ATOM 2580 O O . ASP A 1 327 ? 6.418 -11.489 21.780 1.00 42.48 305 ASP A O 1
ATOM 2585 N N . ALA A 1 328 ? 5.154 -10.235 23.169 1.00 42.51 306 ALA A N 1
ATOM 2586 C CA . ALA A 1 328 ? 5.138 -9.065 22.306 1.00 42.87 306 ALA A CA 1
ATOM 2587 C C . ALA A 1 328 ? 6.378 -8.213 22.530 1.00 43.14 306 ALA A C 1
ATOM 2588 O O . ALA A 1 328 ? 7.006 -8.288 23.584 1.00 43.45 306 ALA A O 1
ATOM 2590 N N . ALA A 1 330 ? 7.703 -5.220 22.954 1.00 29.53 308 ALA A N 1
ATOM 2591 C CA . ALA A 1 330 ? 7.683 -4.318 24.094 1.00 30.41 308 ALA A CA 1
ATOM 2592 C C . ALA A 1 330 ? 6.673 -4.776 25.153 1.00 30.29 308 ALA A C 1
ATOM 2593 O O . ALA A 1 330 ? 6.260 -3.982 25.993 1.00 30.73 308 ALA A O 1
ATOM 2595 N N . LYS A 1 331 ? 6.292 -6.056 25.098 1.00 30.06 309 LYS A N 1
ATOM 2596 C CA . LYS A 1 331 ? 5.442 -6.691 26.121 1.00 29.61 309 LYS A CA 1
ATOM 2597 C C . LYS A 1 331 ? 4.010 -6.154 26.132 1.00 28.55 309 LYS A C 1
ATOM 2598 O O . LYS A 1 331 ? 3.307 -6.236 27.142 1.00 27.24 309 LYS A O 1
ATOM 2602 N N . VAL A 1 332 ? 3.590 -5.597 25.005 1.00 28.20 310 VAL A N 1
ATOM 2603 C CA . VAL A 1 332 ? 2.238 -5.078 24.852 1.00 28.09 310 VAL A CA 1
ATOM 2604 C C . VAL A 1 332 ? 1.654 -5.617 23.560 1.00 28.58 310 VAL A C 1
ATOM 2605 O O . VAL A 1 332 ? 2.288 -5.523 22.505 1.00 29.35 310 VAL A O 1
ATOM 2609 N N . SER A 1 333 ? 0.449 -6.170 23.618 1.00 28.45 311 SER A N 1
ATOM 2610 C CA . SER A 1 333 ? -0.279 -6.448 22.391 1.00 29.35 311 SER A CA 1
ATOM 2611 C C . SER A 1 333 ? -1.615 -5.709 22.366 1.00 29.01 311 SER A C 1
ATOM 2612 O O . SER A 1 333 ? -2.161 -5.355 23.412 1.00 27.55 311 SER A O 1
ATOM 2615 N N . PHE A 1 334 ? -2.111 -5.455 21.156 1.00 28.96 312 PHE A N 1
ATOM 2616 C CA . PHE A 1 334 ? -3.407 -4.823 20.953 1.00 29.04 312 PHE A CA 1
ATOM 2617 C C . PHE A 1 334 ? -4.495 -5.860 20.807 1.00 29.08 312 PHE A C 1
ATOM 2618 O O . PHE A 1 334 ? -4.261 -6.940 20.262 1.00 29.05 312 PHE A O 1
ATOM 2626 N N . VAL A 1 335 ? -5.683 -5.509 21.284 1.00 28.59 313 VAL A N 1
ATOM 2627 C CA . VAL A 1 335 ? -6.841 -6.399 21.262 1.00 29.04 313 VAL A CA 1
ATOM 2628 C C . VAL A 1 335 ? -7.872 -5.782 20.333 1.00 29.78 313 VAL A C 1
ATOM 2629 O O . VAL A 1 335 ? -8.323 -4.656 20.547 1.00 29.70 313 VAL A O 1
ATOM 2633 N N . GLU A 1 336 ? -8.213 -6.494 19.264 1.00 30.49 314 GLU A N 1
ATOM 2634 C CA . GLU A 1 336 ? -9.177 -5.949 18.312 1.00 31.22 314 GLU A CA 1
ATOM 2635 C C . GLU A 1 336 ? -10.543 -5.821 18.978 1.00 30.44 314 GLU A C 1
ATOM 2636 O O . GLU A 1 336 ? -10.950 -6.706 19.727 1.00 29.97 314 GLU A O 1
ATOM 2642 N N . ARG A 1 337 ? -11.206 -4.687 18.742 1.00 29.27 315 ARG A N 1
ATOM 2643 C CA . ARG A 1 337 ? -12.569 -4.445 19.218 1.00 28.37 315 ARG A CA 1
ATOM 2644 C C . ARG A 1 337 ? -13.522 -4.313 18.044 1.00 29.14 315 ARG A C 1
ATOM 2645 O O . ARG A 1 337 ? -13.114 -3.868 16.967 1.00 28.73 315 ARG A O 1
ATOM 2653 N N . ASP A 1 338 ? -14.792 -4.656 18.285 1.00 28.59 316 ASP A N 1
ATOM 2654 C CA . ASP A 1 338 ? -15.852 -4.548 17.286 1.00 28.88 316 ASP A CA 1
ATOM 2655 C C . ASP A 1 338 ? -16.380 -3.125 17.326 1.00 27.39 316 ASP A C 1
ATOM 2656 O O . ASP A 1 338 ? -17.460 -2.840 17.833 1.00 28.00 316 ASP A O 1
ATOM 2661 N N . LEU A 1 339 ? -15.553 -2.214 16.842 1.00 24.59 317 LEU A N 1
ATOM 2662 C CA . LEU A 1 339 ? -15.877 -0.809 16.817 1.00 22.98 317 LEU A CA 1
ATOM 2663 C C . LEU A 1 339 ? -15.789 -0.396 15.362 1.00 20.87 317 LEU A C 1
ATOM 2664 O O . LEU A 1 339 ? -15.110 -1.057 14.593 1.00 20.07 317 LEU A O 1
ATOM 2669 N N . PRO A 1 340 ? -16.493 0.682 14.968 1.00 19.70 318 PRO A N 1
ATOM 2670 C CA . PRO A 1 340 ? -16.382 1.121 13.579 1.00 18.26 318 PRO A CA 1
ATOM 2671 C C . PRO A 1 340 ? -14.948 1.517 13.268 1.00 17.59 318 PRO A C 1
ATOM 2672 O O . PRO A 1 340 ? -14.277 2.072 14.124 1.00 17.02 318 PRO A O 1
ATOM 2676 N N . LYS A 1 341 ? -14.523 1.241 12.041 1.00 16.16 319 LYS A N 1
ATOM 2677 C CA . LYS A 1 341 ? -13.136 1.466 11.631 1.00 15.43 319 LYS A CA 1
ATOM 2678 C C . LYS A 1 341 ? -13.066 2.262 10.352 1.00 15.34 319 LYS A C 1
ATOM 2679 O O . LYS A 1 341 ? -14.012 2.271 9.539 1.00 15.56 319 LYS A O 1
ATOM 2690 N N . THR A 1 342 ? -11.932 2.935 10.164 1.00 14.02 320 THR A N 1
ATOM 2691 C CA . THR A 1 342 ? -11.697 3.593 8.880 1.00 13.35 320 THR A CA 1
ATOM 2692 C C . THR A 1 342 ? -11.088 2.628 7.858 1.00 13.92 320 THR A C 1
ATOM 2693 O O . THR A 1 342 ? -10.846 1.439 8.148 1.00 14.46 320 THR A O 1
ATOM 2697 N N . ALA A 1 343 ? -10.818 3.146 6.650 1.00 13.88 321 ALA A N 1
ATOM 2698 C CA . ALA A 1 343 ? -10.203 2.363 5.568 1.00 15.16 321 ALA A CA 1
ATOM 2699 C C . ALA A 1 343 ? -8.767 1.965 5.950 1.00 14.85 321 ALA A C 1
ATOM 2700 O O . ALA A 1 343 ? -8.183 1.090 5.322 1.00 15.95 321 ALA A O 1
ATOM 2702 N N . MET A 1 344 ? -8.216 2.581 6.999 1.00 14.65 322 MET A N 1
ATOM 2703 C CA . MET A 1 344 ? -6.880 2.182 7.495 1.00 15.29 322 MET A CA 1
ATOM 2704 C C . MET A 1 344 ? -7.001 0.999 8.458 1.00 15.18 322 MET A C 1
ATOM 2705 O O . MET A 1 344 ? -5.977 0.453 8.890 1.00 15.67 322 MET A O 1
ATOM 2710 N N . GLY A 1 345 ? -8.223 0.636 8.838 1.00 15.13 323 GLY A N 1
ATOM 2711 C CA . GLY A 1 345 ? -8.424 -0.357 9.910 1.00 15.09 323 GLY A CA 1
ATOM 2712 C C . GLY A 1 345 ? -8.376 0.220 11.313 1.00 15.65 323 GLY A C 1
ATOM 2713 O O . GLY A 1 345 ? -8.391 -0.534 12.316 1.00 16.01 323 GLY A O 1
ATOM 2714 N N . TRP A 1 346 ? -8.347 1.544 11.412 1.00 14.35 324 TRP A N 1
ATOM 2715 C CA . TRP A 1 346 ? -8.175 2.211 12.689 1.00 13.80 324 TRP A CA 1
ATOM 2716 C C . TRP A 1 346 ? -9.512 2.438 13.387 1.00 14.48 324 TRP A C 1
ATOM 2717 O O . TRP A 1 346 ? -10.460 2.987 12.786 1.00 14.90 324 TRP A O 1
ATOM 2728 N N . GLU A 1 347 ? -9.583 2.063 14.664 1.00 13.82 325 GLU A N 1
ATOM 2729 C CA . GLU A 1 347 ? -10.838 2.213 15.405 1.00 14.90 325 GLU A CA 1
ATOM 2730 C C . GLU A 1 347 ? -11.189 3.688 15.587 1.00 14.23 325 GLU A C 1
ATOM 2731 O O . GLU A 1 347 ? -10.317 4.512 15.892 1.00 15.62 325 GLU A O 1
ATOM 2737 N N . ILE A 1 348 ? -12.477 3.995 15.445 1.00 13.35 326 ILE A N 1
ATOM 2738 C CA . ILE A 1 348 ? -12.988 5.356 15.598 1.00 12.82 326 ILE A CA 1
ATOM 2739 C C . ILE A 1 348 ? -13.436 5.545 17.044 1.00 13.39 326 ILE A C 1
ATOM 2740 O O . ILE A 1 348 ? -14.447 4.950 17.491 1.00 13.96 326 ILE A O 1
ATOM 2745 N N . VAL A 1 349 ? -12.640 6.312 17.788 1.00 12.58 327 VAL A N 1
ATOM 2746 C CA . VAL A 1 349 ? -12.842 6.514 19.239 1.00 12.65 327 VAL A CA 1
ATOM 2747 C C . VAL A 1 349 ? -12.712 8.011 19.509 1.00 13.22 327 VAL A C 1
ATOM 2748 O O . VAL A 1 349 ? -11.687 8.494 19.969 1.00 12.20 327 VAL A O 1
ATOM 2752 N N . PRO A 1 350 ? -13.782 8.763 19.227 1.00 12.55 328 PRO A N 1
ATOM 2753 C CA . PRO A 1 350 ? -13.679 10.229 19.310 1.00 13.37 328 PRO A CA 1
ATOM 2754 C C . PRO A 1 350 ? -13.337 10.744 20.698 1.00 13.40 328 PRO A C 1
ATOM 2755 O O . PRO A 1 350 ? -12.673 11.782 20.820 1.00 13.57 328 PRO A O 1
ATOM 2759 N N . GLU A 1 351 ? -13.752 10.034 21.751 1.00 13.68 329 GLU A N 1
ATOM 2760 C CA . GLU A 1 351 ? -13.461 10.518 23.086 1.00 14.94 329 GLU A CA 1
ATOM 2761 C C . GLU A 1 351 ? -11.959 10.573 23.375 1.00 12.94 329 GLU A C 1
ATOM 2762 O O . GLU A 1 351 ? -11.531 11.254 24.301 1.00 13.90 329 GLU A O 1
ATOM 2768 N N . GLY A 1 352 ? -11.168 9.839 22.595 1.00 12.49 330 GLY A N 1
ATOM 2769 C CA . GLY A 1 352 ? -9.738 9.846 22.805 1.00 12.76 330 GLY A CA 1
ATOM 2770 C C . GLY A 1 352 ? -9.150 11.227 22.550 1.00 12.24 330 GLY A C 1
ATOM 2771 O O . GLY A 1 352 ? -8.149 11.586 23.146 1.00 12.00 330 GLY A O 1
ATOM 2772 N N . ILE A 1 353 ? -9.782 12.021 21.680 1.00 11.98 331 ILE A N 1
ATOM 2773 C CA . ILE A 1 353 ? -9.219 13.383 21.425 1.00 12.08 331 ILE A CA 1
ATOM 2774 C C . ILE A 1 353 ? -9.468 14.270 22.636 1.00 13.16 331 ILE A C 1
ATOM 2775 O O . ILE A 1 353 ? -8.639 15.094 23.021 1.00 12.37 331 ILE A O 1
ATOM 2780 N N . TYR A 1 354 ? -10.605 14.065 23.287 1.00 12.37 332 TYR A N 1
ATOM 2781 C CA . TYR A 1 354 ? -10.853 14.730 24.567 1.00 12.85 332 TYR A CA 1
ATOM 2782 C C . TYR A 1 354 ? -9.881 14.249 25.636 1.00 11.72 332 TYR A C 1
ATOM 2783 O O . TYR A 1 354 ? -9.272 15.039 26.334 1.00 12.50 332 TYR A O 1
ATOM 2792 N N . TRP A 1 355 ? -9.702 12.942 25.737 1.00 12.13 333 TRP A N 1
ATOM 2793 C CA . TRP A 1 355 ? -8.801 12.383 26.739 1.00 12.90 333 TRP A CA 1
ATOM 2794 C C . TRP A 1 355 ? -7.386 12.926 26.585 1.00 12.13 333 TRP A C 1
ATOM 2795 O O . TRP A 1 355 ? -6.786 13.395 27.572 1.00 13.08 333 TRP A O 1
ATOM 2806 N N . ILE A 1 356 ? -6.847 12.877 25.361 1.00 12.53 334 ILE A N 1
ATOM 2807 C CA . ILE A 1 356 ? -5.477 13.360 25.167 1.00 11.84 334 ILE A CA 1
ATOM 2808 C C . ILE A 1 356 ? -5.308 14.846 25.475 1.00 11.73 334 ILE A C 1
ATOM 2809 O O . ILE A 1 356 ? -4.298 15.263 26.013 1.00 11.22 334 ILE A O 1
ATOM 2814 N N . LEU A 1 357 ? -6.319 15.652 25.170 1.00 11.23 335 LEU A N 1
ATOM 2815 C CA . LEU A 1 357 ? -6.239 17.088 25.493 1.00 11.41 335 LEU A CA 1
ATOM 2816 C C . LEU A 1 357 ? -6.295 17.350 26.996 1.00 11.84 335 LEU A C 1
ATOM 2817 O O . LEU A 1 357 ? -5.572 18.203 27.524 1.00 11.66 335 LEU A O 1
ATOM 2822 N N . LYS A 1 358 ? -7.188 16.642 27.670 1.00 12.62 336 LYS A N 1
ATOM 2823 C CA . LYS A 1 358 ? -7.257 16.766 29.129 1.00 13.21 336 LYS A CA 1
ATOM 2824 C C . LYS A 1 358 ? -5.951 16.320 29.752 1.00 13.25 336 LYS A C 1
ATOM 2825 O O . LYS A 1 358 ? -5.433 16.979 30.657 1.00 13.42 336 LYS A O 1
ATOM 2831 N N . LYS A 1 359 ? -5.396 15.234 29.223 1.00 12.22 337 LYS A N 1
ATOM 2832 C CA . LYS A 1 359 ? -4.195 14.674 29.829 1.00 13.19 337 LYS A CA 1
ATOM 2833 C C . LYS A 1 359 ? -2.982 15.572 29.600 1.00 12.39 337 LYS A C 1
ATOM 2834 O O . LYS A 1 359 ? -2.155 15.724 30.496 1.00 12.80 337 LYS A O 1
ATOM 2840 N N . VAL A 1 360 ? -2.880 16.211 28.435 1.00 11.63 338 VAL A N 1
ATOM 2841 C CA . VAL A 1 360 ? -1.693 17.030 28.207 1.00 11.92 338 VAL A CA 1
ATOM 2842 C C . VAL A 1 360 ? -1.696 18.214 29.166 1.00 13.15 338 VAL A C 1
ATOM 2843 O O . VAL A 1 360 ? -0.664 18.611 29.691 1.00 12.54 338 VAL A O 1
ATOM 2847 N N . LYS A 1 361 ? -2.883 18.754 29.423 1.00 13.75 339 LYS A N 1
ATOM 2848 C CA . LYS A 1 361 ? -2.987 19.844 30.387 1.00 15.58 339 LYS A CA 1
ATOM 2849 C C . LYS A 1 361 ? -2.640 19.344 31.790 1.00 14.79 339 LYS A C 1
ATOM 2850 O O . LYS A 1 361 ? -1.896 20.015 32.522 1.00 16.07 339 LYS A O 1
ATOM 2856 N N . GLU A 1 362 ? -3.189 18.187 32.159 1.00 14.93 340 GLU A N 1
ATOM 2857 C CA . GLU A 1 362 ? -2.975 17.636 33.520 1.00 16.36 340 GLU A CA 1
ATOM 2858 C C . GLU A 1 362 ? -1.490 17.400 33.777 1.00 15.50 340 GLU A C 1
ATOM 2859 O O . GLU A 1 362 ? -0.945 17.729 34.858 1.00 15.80 340 GLU A O 1
ATOM 2865 N N . GLU A 1 363 ? -0.816 16.853 32.765 1.00 13.55 341 GLU A N 1
ATOM 2866 C CA . GLU A 1 363 ? 0.576 16.428 32.920 1.00 14.18 341 GLU A CA 1
ATOM 2867 C C . GLU A 1 363 ? 1.614 17.515 32.740 1.00 14.07 341 GLU A C 1
ATOM 2868 O O . GLU A 1 363 ? 2.547 17.630 33.548 1.00 14.96 341 GLU A O 1
ATOM 2874 N N . TYR A 1 364 ? 1.444 18.349 31.704 1.00 13.69 342 TYR A N 1
ATOM 2875 C CA . TYR A 1 364 ? 2.463 19.348 31.377 1.00 13.86 342 TYR A CA 1
ATOM 2876 C C . TYR A 1 364 ? 1.991 20.788 31.310 1.00 14.34 342 TYR A C 1
ATOM 2877 O O . TYR A 1 364 ? 2.822 21.683 31.207 1.00 14.54 342 TYR A O 1
ATOM 2886 N N . ASN A 1 365 ? 0.683 21.010 31.343 1.00 14.64 343 ASN A N 1
ATOM 2887 C CA . ASN A 1 365 ? 0.148 22.373 31.310 1.00 15.28 343 ASN A CA 1
ATOM 2888 C C . ASN A 1 365 ? 0.808 23.312 30.273 1.00 14.57 343 ASN A C 1
ATOM 2889 O O . ASN A 1 365 ? 1.260 24.422 30.582 1.00 14.90 343 ASN A O 1
ATOM 2894 N N . PRO A 1 366 ? 0.875 22.869 29.021 1.00 14.39 344 PRO A N 1
ATOM 2895 C CA . PRO A 1 366 ? 1.443 23.767 28.018 1.00 14.57 344 PRO A CA 1
ATOM 2896 C C . PRO A 1 366 ? 0.536 24.986 27.855 1.00 14.44 344 PRO A C 1
ATOM 2897 O O . PRO A 1 366 ? -0.676 24.899 28.057 1.00 15.92 344 PRO A O 1
ATOM 2901 N N . PRO A 1 367 ? 1.129 26.129 27.533 1.00 14.60 345 PRO A N 1
ATOM 2902 C CA . PRO A 1 367 ? 0.344 27.373 27.499 1.00 14.85 345 PRO A CA 1
ATOM 2903 C C . PRO A 1 367 ? -0.642 27.422 26.334 1.00 14.44 345 PRO A C 1
ATOM 2904 O O . PRO A 1 367 ? -1.650 28.118 26.412 1.00 13.87 345 PRO A O 1
ATOM 2908 N N . GLU A 1 368 ? -0.322 26.711 25.243 1.00 12.87 346 GLU A N 1
ATOM 2909 C CA . GLU A 1 368 ? -1.192 26.687 24.075 1.00 13.19 346 GLU A CA 1
ATOM 2910 C C . GLU A 1 368 ? -1.093 25.307 23.475 1.00 11.77 346 GLU A C 1
ATOM 2911 O O . GLU A 1 368 ? -0.006 24.726 23.443 1.00 10.98 346 GLU A O 1
ATOM 2917 N N . VAL A 1 369 ? -2.213 24.804 22.979 1.00 10.94 347 VAL A N 1
ATOM 2918 C CA . VAL A 1 369 ? -2.231 23.511 22.302 1.00 11.20 347 VAL A CA 1
ATOM 2919 C C . VAL A 1 369 ? -3.005 23.660 20.996 1.00 10.15 347 VAL A C 1
ATOM 2920 O O . VAL A 1 369 ? -3.959 24.446 20.927 1.00 10.49 347 VAL A O 1
ATOM 2924 N N . TYR A 1 370 ? -2.542 22.982 19.944 1.00 9.10 348 TYR A N 1
ATOM 2925 C CA . TYR A 1 370 ? -3.311 22.839 18.695 1.00 9.50 348 TYR A CA 1
ATOM 2926 C C . TYR A 1 370 ? -3.528 21.367 18.414 1.00 9.74 348 TYR A C 1
ATOM 2927 O O . TYR A 1 370 ? -2.658 20.555 18.709 1.00 9.89 348 TYR A O 1
ATOM 2936 N N . ILE A 1 371 ? -4.680 21.021 17.833 1.00 8.82 349 ILE A N 1
ATOM 2937 C CA . ILE A 1 371 ? -4.815 19.733 17.149 1.00 9.39 349 ILE A CA 1
ATOM 2938 C C . ILE A 1 371 ? -4.261 19.999 15.737 1.00 9.57 349 ILE A C 1
ATOM 2939 O O . ILE A 1 371 ? -4.874 20.682 14.878 1.00 9.20 349 ILE A O 1
ATOM 2944 N N . THR A 1 372 ? -3.054 19.474 15.502 1.00 8.62 350 THR A N 1
ATOM 2945 C CA . THR A 1 372 ? -2.383 19.774 14.253 1.00 9.13 350 THR A CA 1
ATOM 2946 C C . THR A 1 372 ? -2.696 18.790 13.124 1.00 8.76 350 THR A C 1
ATOM 2947 O O . THR A 1 372 ? -2.368 19.060 11.965 1.00 8.71 350 THR A O 1
ATOM 2951 N N . GLU A 1 373 ? -3.350 17.671 13.459 1.00 9.55 351 GLU A N 1
ATOM 2952 C CA . GLU A 1 373 ? -3.961 16.772 12.483 1.00 8.98 351 GLU A CA 1
ATOM 2953 C C . GLU A 1 373 ? -5.070 15.979 13.136 1.00 9.65 351 GLU A C 1
ATOM 2954 O O . GLU A 1 373 ? -4.905 15.420 14.212 1.00 9.32 351 GLU A O 1
ATOM 2960 N N . ASN A 1 374 ? -6.181 15.862 12.422 1.00 8.72 352 ASN A N 1
ATOM 2961 C CA . ASN A 1 374 ? -7.202 14.870 12.746 1.00 8.94 352 ASN A CA 1
ATOM 2962 C C . ASN A 1 374 ? -7.924 14.614 11.443 1.00 8.84 352 ASN A C 1
ATOM 2963 O O . ASN A 1 374 ? -8.103 15.540 10.675 1.00 9.51 352 ASN A O 1
ATOM 2968 N N . GLY A 1 375 ? -8.312 13.365 11.153 1.00 8.76 353 GLY A N 1
ATOM 2969 C CA . GLY A 1 375 ? -8.878 13.070 9.845 1.00 9.73 353 GLY A CA 1
ATOM 2970 C C . GLY A 1 375 ? -9.105 11.590 9.709 1.00 10.39 353 GLY A C 1
ATOM 2971 O O . GLY A 1 375 ? -8.817 10.823 10.631 1.00 9.43 353 GLY A O 1
ATOM 2972 N N . ALA A 1 376 ? -9.563 11.182 8.530 1.00 10.11 354 ALA A N 1
ATOM 2973 C CA . ALA A 1 376 ? -9.898 9.776 8.296 1.00 10.63 354 ALA A CA 1
ATOM 2974 C C . ALA A 1 376 ? -9.843 9.406 6.832 1.00 11.02 354 ALA A C 1
ATOM 2975 O O . ALA A 1 376 ? -10.145 10.236 5.936 1.00 11.62 354 ALA A O 1
ATOM 2977 N N . ALA A 1 377 ? -9.398 8.179 6.584 1.00 11.58 355 ALA A N 1
ATOM 2978 C CA . ALA A 1 377 ? -9.392 7.620 5.245 1.00 11.45 355 ALA A CA 1
ATOM 2979 C C . ALA A 1 377 ? -10.630 6.742 5.105 1.00 12.52 355 ALA A C 1
ATOM 2980 O O . ALA A 1 377 ? -10.872 5.875 5.922 1.00 13.12 355 ALA A O 1
ATOM 2982 N N . PHE A 1 378 ? -11.391 6.974 4.041 1.00 13.23 356 PHE A N 1
ATOM 2983 C CA . PHE A 1 378 ? -12.526 6.124 3.673 1.00 14.71 356 PHE A CA 1
ATOM 2984 C C . PHE A 1 378 ? -12.465 5.866 2.167 1.00 16.65 356 PHE A C 1
ATOM 2985 O O . PHE A 1 378 ? -11.763 6.586 1.460 1.00 16.18 356 PHE A O 1
ATOM 2993 N N . ASP A 1 379 ? -13.160 4.819 1.700 1.00 17.44 357 ASP A N 1
ATOM 2994 C CA . ASP A 1 379 ? -13.164 4.442 0.300 1.00 20.53 357 ASP A CA 1
ATOM 2995 C C . ASP A 1 379 ? -14.042 5.395 -0.523 1.00 21.19 357 ASP A C 1
ATOM 2996 O O . ASP A 1 379 ? -15.223 5.126 -0.735 1.00 23.20 357 ASP A O 1
ATOM 3001 N N . ASP A 1 380 ? -13.471 6.497 -0.969 1.00 20.82 358 ASP A N 1
ATOM 3002 C CA . ASP A 1 380 ? -14.248 7.535 -1.653 1.00 20.31 358 ASP A CA 1
ATOM 3003 C C . ASP A 1 380 ? -14.454 7.180 -3.109 1.00 20.90 358 ASP A C 1
ATOM 3004 O O . ASP A 1 380 ? -13.557 6.656 -3.734 1.00 20.39 358 ASP A O 1
ATOM 3009 N N . VAL A 1 381 ? -15.626 7.508 -3.652 1.00 20.55 359 VAL A N 1
ATOM 3010 C CA . VAL A 1 381 ? -15.853 7.354 -5.098 1.00 22.60 359 VAL A CA 1
ATOM 3011 C C . VAL A 1 381 ? -16.553 8.585 -5.632 1.00 21.22 359 VAL A C 1
ATOM 3012 O O . VAL A 1 381 ? -17.246 9.276 -4.880 1.00 22.34 359 VAL A O 1
ATOM 3016 N N . VAL A 1 382 ? -16.364 8.844 -6.920 1.00 22.00 360 VAL A N 1
ATOM 3017 C CA . VAL A 1 382 ? -17.063 9.941 -7.594 1.00 21.42 360 VAL A CA 1
ATOM 3018 C C . VAL A 1 382 ? -18.335 9.335 -8.168 1.00 21.74 360 VAL A C 1
ATOM 3019 O O . VAL A 1 382 ? -18.283 8.405 -8.996 1.00 21.15 360 VAL A O 1
ATOM 3023 N N . SER A 1 383 ? -19.468 9.865 -7.731 1.00 20.75 361 SER A N 1
ATOM 3024 C CA . SER A 1 383 ? -20.757 9.373 -8.214 1.00 21.26 361 SER A CA 1
ATOM 3025 C C . SER A 1 383 ? -21.101 10.025 -9.552 1.00 22.02 361 SER A C 1
ATOM 3026 O O . SER A 1 383 ? -20.350 10.871 -10.063 1.00 21.94 361 SER A O 1
ATOM 3031 N N . GLU A 1 384 ? -22.230 9.615 -10.126 1.00 22.98 362 GLU A N 1
ATOM 3032 C CA . GLU A 1 384 ? -22.598 10.061 -11.472 1.00 24.91 362 GLU A CA 1
ATOM 3033 C C . GLU A 1 384 ? -22.892 11.551 -11.549 1.00 23.49 362 GLU A C 1
ATOM 3034 O O . GLU A 1 384 ? -22.795 12.149 -12.628 1.00 23.73 362 GLU A O 1
ATOM 3040 N N . ASP A 1 385 ? -23.210 12.135 -10.395 1.00 21.93 363 ASP A N 1
ATOM 3041 C CA . ASP A 1 385 ? -23.449 13.564 -10.247 1.00 19.99 363 ASP A CA 1
ATOM 3042 C C . ASP A 1 385 ? -22.154 14.377 -10.216 1.00 20.55 363 ASP A C 1
ATOM 3043 O O . ASP A 1 385 ? -22.200 15.619 -10.087 1.00 20.26 363 ASP A O 1
ATOM 3048 N N . GLY A 1 386 ? -21.029 13.660 -10.300 1.00 20.56 364 GLY A N 1
ATOM 3049 C CA . GLY A 1 386 ? -19.687 14.240 -10.255 1.00 21.74 364 GLY A CA 1
ATOM 3050 C C . GLY A 1 386 ? -19.233 14.680 -8.870 1.00 21.71 364 GLY A C 1
ATOM 3051 O O . GLY A 1 386 ? -18.228 15.388 -8.743 1.00 22.63 364 GLY A O 1
ATOM 3052 N N . ARG A 1 387 ? -19.976 14.277 -7.838 1.00 21.24 365 ARG A N 1
ATOM 3053 C CA . ARG A 1 387 ? -19.687 14.622 -6.451 1.00 20.39 365 ARG A CA 1
ATOM 3054 C C . ARG A 1 387 ? -19.036 13.464 -5.707 1.00 18.73 365 ARG A C 1
ATOM 3055 O O . ARG A 1 387 ? -19.047 12.320 -6.163 1.00 17.60 365 ARG A O 1
ATOM 3063 N N . VAL A 1 388 ? -18.465 13.781 -4.550 1.00 16.88 366 VAL A N 1
ATOM 3064 C CA . VAL A 1 388 ? -17.907 12.770 -3.654 1.00 16.96 366 VAL A CA 1
ATOM 3065 C C . VAL A 1 388 ? -18.611 12.829 -2.318 1.00 16.44 366 VAL A C 1
ATOM 3066 O O . VAL A 1 388 ? -18.429 13.771 -1.500 1.00 15.54 366 VAL A O 1
ATOM 3070 N N . HIS A 1 389 ? -19.483 11.844 -2.104 1.00 16.72 367 HIS A N 1
ATOM 3071 C CA . HIS A 1 389 ? -20.364 11.877 -0.954 1.00 17.24 367 HIS A CA 1
ATOM 3072 C C . HIS A 1 389 ? -19.763 11.097 0.187 1.00 18.14 367 HIS A C 1
ATOM 3073 O O . HIS A 1 389 ? -19.958 9.882 0.288 1.00 20.80 367 HIS A O 1
ATOM 3080 N N . ASP A 1 390 ? -19.042 11.790 1.058 1.00 15.89 368 ASP A N 1
ATOM 3081 C CA . ASP A 1 390 ? -18.346 11.096 2.139 1.00 16.22 368 ASP A CA 1
ATOM 3082 C C . ASP A 1 390 ? -18.946 11.400 3.503 1.00 16.01 368 ASP A C 1
ATOM 3083 O O . ASP A 1 390 ? -18.298 11.961 4.375 1.00 15.12 368 ASP A O 1
ATOM 3088 N N . GLN A 1 391 ? -20.213 11.015 3.706 1.00 14.73 369 GLN A N 1
ATOM 3089 C CA . GLN A 1 391 ? -20.848 11.226 5.008 1.00 14.74 369 GLN A CA 1
ATOM 3090 C C . GLN A 1 391 ? -20.050 10.600 6.150 1.00 14.65 369 GLN A C 1
ATOM 3091 O O . GLN A 1 391 ? -20.046 11.123 7.240 1.00 14.37 369 GLN A O 1
ATOM 3097 N N . ASN A 1 392 ? -19.402 9.479 5.886 1.00 14.48 370 ASN A N 1
ATOM 3098 C CA . ASN A 1 392 ? -18.614 8.810 6.930 1.00 13.92 370 ASN A CA 1
ATOM 3099 C C . ASN A 1 392 ? -17.488 9.733 7.409 1.00 13.20 370 ASN A C 1
ATOM 3100 O O . ASN A 1 392 ? -17.224 9.823 8.614 1.00 12.78 370 ASN A O 1
ATOM 3105 N N . ARG A 1 393 ? -16.851 10.435 6.472 1.00 13.10 371 ARG A N 1
ATOM 3106 C CA . ARG A 1 393 ? -15.811 11.408 6.887 1.00 12.35 371 ARG A CA 1
ATOM 3107 C C . ARG A 1 393 ? -16.374 12.580 7.686 1.00 12.80 371 ARG A C 1
ATOM 3108 O O . ARG A 1 393 ? -15.793 13.014 8.670 1.00 12.09 371 ARG A O 1
ATOM 3116 N N . ILE A 1 394 ? -17.511 13.142 7.243 1.00 12.71 372 ILE A N 1
ATOM 3117 C CA . ILE A 1 394 ? -18.219 14.134 8.045 1.00 12.60 372 ILE A CA 1
ATOM 3118 C C . ILE A 1 394 ? -18.506 13.627 9.450 1.00 12.55 372 ILE A C 1
ATOM 3119 O O . ILE A 1 394 ? -18.218 14.313 10.416 1.00 12.31 372 ILE A O 1
ATOM 3124 N N . ASP A 1 395 ? -19.076 12.424 9.575 1.00 13.04 373 ASP A N 1
ATOM 3125 C CA . ASP A 1 395 ? -19.435 11.941 10.905 1.00 13.66 373 ASP A CA 1
ATOM 3126 C C . ASP A 1 395 ? -18.194 11.845 11.809 1.00 12.39 373 ASP A C 1
ATOM 3127 O O . ASP A 1 395 ? -18.230 12.225 12.992 1.00 12.86 373 ASP A O 1
ATOM 3132 N N . TYR A 1 396 ? -17.100 11.386 11.209 1.00 12.59 374 TYR A N 1
ATOM 3133 C CA . TYR A 1 396 ? -15.824 11.296 11.918 1.00 11.84 374 TYR A CA 1
ATOM 3134 C C . TYR A 1 396 ? -15.365 12.663 12.403 1.00 11.41 374 TYR A C 1
ATOM 3135 O O . TYR A 1 396 ? -15.090 12.854 13.571 1.00 10.95 374 TYR A O 1
ATOM 3144 N N . LEU A 1 397 ? -15.291 13.633 11.489 1.00 11.22 375 LEU A N 1
ATOM 3145 C CA . LEU A 1 397 ? -14.801 14.943 11.853 1.00 10.40 375 LEU A CA 1
ATOM 3146 C C . LEU A 1 397 ? -15.711 15.609 12.876 1.00 11.27 375 LEU A C 1
ATOM 3147 O O . LEU A 1 397 ? -15.237 16.174 13.837 1.00 11.69 375 LEU A O 1
ATOM 3152 N N . LYS A 1 398 ? -17.030 15.483 12.686 1.00 11.13 376 LYS A N 1
ATOM 3153 C CA A LYS A 1 398 ? -17.982 16.091 13.609 0.50 11.35 376 LYS A CA 1
ATOM 3154 C CA B LYS A 1 398 ? -17.969 16.109 13.615 0.50 11.43 376 LYS A CA 1
ATOM 3155 C C . LYS A 1 398 ? -17.787 15.571 15.037 1.00 11.62 376 LYS A C 1
ATOM 3156 O O . LYS A 1 398 ? -17.756 16.333 15.993 1.00 12.11 376 LYS A O 1
ATOM 3167 N N . ALA A 1 399 ? -17.641 14.256 15.170 1.00 12.11 377 ALA A N 1
ATOM 3168 C CA . ALA A 1 399 ? -17.514 13.661 16.503 1.00 12.70 377 ALA A CA 1
ATOM 3169 C C . ALA A 1 399 ? -16.251 14.138 17.213 1.00 12.92 377 ALA A C 1
ATOM 3170 O O . ALA A 1 399 ? -16.246 14.440 18.418 1.00 13.06 377 ALA A O 1
ATOM 3172 N N . HIS A 1 400 ? -15.154 14.224 16.454 1.00 11.93 378 HIS A N 1
ATOM 3173 C CA . HIS A 1 400 ? -13.909 14.644 17.078 1.00 12.29 378 HIS A CA 1
ATOM 3174 C C . HIS A 1 400 ? -13.880 16.137 17.414 1.00 11.36 378 HIS A C 1
ATOM 3175 O O . HIS A 1 400 ? -13.400 16.533 18.460 1.00 12.44 378 HIS A O 1
ATOM 3182 N N . ILE A 1 401 ? -14.436 16.960 16.525 1.00 11.41 379 ILE A N 1
ATOM 3183 C CA . ILE A 1 401 ? -14.553 18.398 16.786 1.00 11.75 379 ILE A CA 1
ATOM 3184 C C . ILE A 1 401 ? -15.418 18.662 18.041 1.00 12.55 379 ILE A C 1
ATOM 3185 O O . ILE A 1 401 ? -15.081 19.507 18.875 1.00 12.80 379 ILE A O 1
ATOM 3190 N N . GLY A 1 402 ? -16.506 17.915 18.184 1.00 12.88 380 GLY A N 1
ATOM 3191 C CA . GLY A 1 402 ? -17.345 18.036 19.375 1.00 13.81 380 GLY A CA 1
ATOM 3192 C C . GLY A 1 402 ? -16.592 17.715 20.659 1.00 13.38 380 GLY A C 1
ATOM 3193 O O . GLY A 1 402 ? -16.778 18.365 21.694 1.00 13.75 380 GLY A O 1
ATOM 3194 N N . GLN A 1 403 ? -15.734 16.681 20.603 1.00 13.46 381 GLN A N 1
ATOM 3195 C CA . GLN A 1 403 ? -14.913 16.317 21.773 1.00 13.50 381 GLN A CA 1
ATOM 3196 C C . GLN A 1 403 ? -13.824 17.348 22.083 1.00 12.97 381 GLN A C 1
ATOM 3197 O O . GLN A 1 403 ? -13.497 17.611 23.251 1.00 12.88 381 GLN A O 1
ATOM 3203 N N . ALA A 1 404 ? -13.255 17.945 21.036 1.00 12.56 382 ALA A N 1
ATOM 3204 C CA . ALA A 1 404 ? -12.306 19.036 21.207 1.00 13.02 382 ALA A CA 1
ATOM 3205 C C . ALA A 1 404 ? -12.993 20.220 21.912 1.00 13.77 382 ALA A C 1
ATOM 3206 O O . ALA A 1 404 ? -12.426 20.867 22.811 1.00 14.70 382 ALA A O 1
ATOM 3208 N N . TRP A 1 405 ? -14.229 20.500 21.498 1.00 13.87 383 TRP A N 1
ATOM 3209 C CA . TRP A 1 405 ? -15.014 21.567 22.102 1.00 14.07 383 TRP A CA 1
ATOM 3210 C C . TRP A 1 405 ? -15.217 21.304 23.597 1.00 14.63 383 TRP A C 1
ATOM 3211 O O . TRP A 1 405 ? -15.054 22.200 24.406 1.00 14.16 383 TRP A O 1
ATOM 3222 N N . LYS A 1 406 ? -15.529 20.061 23.957 1.00 14.36 384 LYS A N 1
ATOM 3223 C CA . LYS A 1 406 ? -15.673 19.682 25.365 1.00 15.02 384 LYS A CA 1
ATOM 3224 C C . LYS A 1 406 ? -14.388 19.951 26.140 1.00 15.10 384 LYS A C 1
ATOM 3225 O O . LYS A 1 406 ? -14.407 20.507 27.231 1.00 13.59 384 LYS A O 1
ATOM 3231 N N . ALA A 1 407 ? -13.239 19.586 25.559 1.00 14.79 385 ALA A N 1
ATOM 3232 C CA . ALA A 1 407 ? -11.972 19.892 26.211 1.00 15.36 385 ALA A CA 1
ATOM 3233 C C . ALA A 1 407 ? -11.796 21.397 26.506 1.00 14.47 385 ALA A C 1
ATOM 3234 O O . ALA A 1 407 ? -11.354 21.781 27.582 1.00 15.26 385 ALA A O 1
ATOM 3236 N N . ILE A 1 408 ? -12.157 22.249 25.542 1.00 14.08 386 ILE A N 1
ATOM 3237 C CA . ILE A 1 408 ? -12.097 23.707 25.726 1.00 14.43 386 ILE A CA 1
ATOM 3238 C C . ILE A 1 408 ? -13.013 24.163 26.869 1.00 15.12 386 ILE A C 1
ATOM 3239 O O . ILE A 1 408 ? -12.621 24.999 27.655 1.00 15.53 386 ILE A O 1
ATOM 3244 N N . GLN A 1 409 ? -14.197 23.591 26.953 1.00 16.09 387 GLN A N 1
ATOM 3245 C CA . GLN A 1 409 ? -15.142 24.011 28.022 1.00 17.14 387 GLN A CA 1
ATOM 3246 C C . GLN A 1 409 ? -14.563 23.690 29.395 1.00 18.06 387 GLN A C 1
ATOM 3247 O O . GLN A 1 409 ? -14.840 24.396 30.378 1.00 18.58 387 GLN A O 1
ATOM 3253 N N . GLU A 1 410 ? -13.749 22.638 29.445 1.00 17.78 388 GLU A N 1
ATOM 3254 C CA . GLU A 1 410 ? -13.092 22.177 30.667 1.00 18.08 388 GLU A CA 1
ATOM 3255 C C . GLU A 1 410 ? -11.703 22.754 30.898 1.00 18.64 388 GLU A C 1
ATOM 3256 O O . GLU A 1 410 ? -10.991 22.311 31.800 1.00 20.61 388 GLU A O 1
ATOM 3262 N N . GLY A 1 411 ? -11.334 23.770 30.115 1.00 17.49 389 GLY A N 1
ATOM 3263 C CA . GLY A 1 411 ? -10.173 24.584 30.424 1.00 16.51 389 GLY A CA 1
ATOM 3264 C C . GLY A 1 411 ? -8.899 24.313 29.651 1.00 16.01 389 GLY A C 1
ATOM 3265 O O . GLY A 1 411 ? -7.879 24.939 29.944 1.00 16.60 389 GLY A O 1
ATOM 3266 N N . VAL A 1 412 ? -8.946 23.398 28.682 1.00 14.54 390 VAL A N 1
ATOM 3267 C CA . VAL A 1 412 ? -7.744 23.119 27.885 1.00 14.01 390 VAL A CA 1
ATOM 3268 C C . VAL A 1 412 ? -7.533 24.302 26.926 1.00 12.84 390 VAL A C 1
ATOM 3269 O O . VAL A 1 412 ? -8.487 24.731 26.244 1.00 13.04 390 VAL A O 1
ATOM 3273 N N . PRO A 1 413 ? -6.304 24.863 26.893 1.00 13.23 391 PRO A N 1
ATOM 3274 C CA . PRO A 1 413 ? -6.062 26.036 26.048 1.00 12.72 391 PRO A CA 1
ATOM 3275 C C . PRO A 1 413 ? -5.869 25.638 24.579 1.00 12.47 391 PRO A C 1
ATOM 3276 O O . PRO A 1 413 ? -4.832 25.925 23.961 1.00 12.77 391 PRO A O 1
ATOM 3280 N N . LEU A 1 414 ? -6.884 25.013 24.015 1.00 12.55 392 LEU A N 1
ATOM 3281 C CA . LEU A 1 414 ? -6.852 24.614 22.598 1.00 11.17 392 LEU A CA 1
ATOM 3282 C C . LEU A 1 414 ? -7.127 25.823 21.690 1.00 11.50 392 LEU A C 1
ATOM 3283 O O . LEU A 1 414 ? -8.183 26.450 21.782 1.00 12.53 392 LEU A O 1
ATOM 3288 N N . LYS A 1 415 ? -6.140 26.164 20.851 1.00 10.65 393 LYS A N 1
ATOM 3289 C CA . LYS A 1 415 ? -6.148 27.393 20.054 1.00 10.86 393 LYS A CA 1
ATOM 3290 C C . LYS A 1 415 ? -6.559 27.183 18.582 1.00 11.15 393 LYS A C 1
ATOM 3291 O O . LYS A 1 415 ? -6.855 28.154 17.852 1.00 11.36 393 LYS A O 1
ATOM 3295 N N . GLY A 1 416 ? -6.539 25.929 18.136 1.00 10.42 394 GLY A N 1
ATOM 3296 C CA . GLY A 1 416 ? -6.894 25.631 16.751 1.00 10.64 394 GLY A CA 1
ATOM 3297 C C . GLY A 1 416 ? -6.987 24.159 16.465 1.00 10.21 394 GLY A C 1
ATOM 3298 O O . GLY A 1 416 ? -6.563 23.338 17.286 1.00 10.61 394 GLY A O 1
ATOM 3299 N N . TYR A 1 417 ? -7.488 23.868 15.270 1.00 9.04 395 TYR A N 1
ATOM 3300 C CA . TYR A 1 417 ? -7.737 22.481 14.811 1.00 8.62 395 TYR A CA 1
ATOM 3301 C C . TYR A 1 417 ? -7.498 22.433 13.310 1.00 9.89 395 TYR A C 1
ATOM 3302 O O . TYR A 1 417 ? -8.057 23.250 12.571 1.00 10.01 395 TYR A O 1
ATOM 3311 N N . PHE A 1 418 ? -6.650 21.500 12.876 1.00 9.08 396 PHE A N 1
ATOM 3312 C CA . PHE A 1 418 ? -6.324 21.326 11.462 1.00 9.46 396 PHE A CA 1
ATOM 3313 C C . PHE A 1 418 ? -6.785 19.975 10.972 1.00 9.09 396 PHE A C 1
ATOM 3314 O O . PHE A 1 418 ? -6.397 18.928 11.523 1.00 10.95 396 PHE A O 1
ATOM 3322 N N . VAL A 1 419 ? -7.579 19.981 9.910 1.00 8.90 397 VAL A N 1
ATOM 3323 C CA . VAL A 1 419 ? -7.989 18.710 9.287 1.00 8.73 397 VAL A CA 1
ATOM 3324 C C . VAL A 1 419 ? -6.838 18.144 8.468 1.00 8.62 397 VAL A C 1
ATOM 3325 O O . VAL A 1 419 ? -6.263 18.868 7.661 1.00 8.48 397 VAL A O 1
ATOM 3329 N N . TRP A 1 420 ? -6.507 16.859 8.681 1.00 8.85 398 TRP A N 1
ATOM 3330 C CA . TRP A 1 420 ? -5.669 16.129 7.751 1.00 8.07 398 TRP A CA 1
ATOM 3331 C C . TRP A 1 420 ? -6.658 15.412 6.801 1.00 9.23 398 TRP A C 1
ATOM 3332 O O . TRP A 1 420 ? -7.383 14.526 7.273 1.00 9.89 398 TRP A O 1
ATOM 3343 N N . SER A 1 421 ? -6.680 15.709 5.491 1.00 9.48 399 SER A N 1
ATOM 3344 C CA . SER A 1 421 ? -5.787 16.650 4.807 1.00 9.70 399 SER A CA 1
ATOM 3345 C C . SER A 1 421 ? -6.639 17.532 3.884 1.00 10.25 399 SER A C 1
ATOM 3346 O O . SER A 1 421 ? -7.787 17.191 3.583 1.00 10.74 399 SER A O 1
ATOM 3349 N N . LEU A 1 422 ? -6.086 18.651 3.409 1.00 9.58 400 LEU A N 1
ATOM 3350 C CA . LEU A 1 422 ? -6.734 19.357 2.290 1.00 10.42 400 LEU A CA 1
ATOM 3351 C C . LEU A 1 422 ? -7.028 18.423 1.113 1.00 11.54 400 LEU A C 1
ATOM 3352 O O . LEU A 1 422 ? -8.119 18.480 0.525 1.00 11.97 400 LEU A O 1
ATOM 3357 N N . LEU A 1 423 ? -6.032 17.594 0.749 1.00 9.77 401 LEU A N 1
ATOM 3358 C CA . LEU A 1 423 ? -6.026 16.821 -0.495 1.00 10.55 401 LEU A CA 1
ATOM 3359 C C . LEU A 1 423 ? -5.803 15.343 -0.159 1.00 10.89 401 LEU A C 1
ATOM 3360 O O . LEU A 1 423 ? -4.991 14.995 0.740 1.00 10.39 401 LEU A O 1
ATOM 3365 N N . ASP A 1 424 ? -6.460 14.471 -0.921 1.00 11.36 402 ASP A N 1
ATOM 3366 C CA . ASP A 1 424 ? -5.982 13.077 -1.007 1.00 10.55 402 ASP A CA 1
ATOM 3367 C C . ASP A 1 424 ? -4.517 13.116 -1.465 1.00 10.35 402 ASP A C 1
ATOM 3368 O O . ASP A 1 424 ? -4.125 13.958 -2.274 1.00 10.58 402 ASP A O 1
ATOM 3373 N N . ASN A 1 425 ? -3.707 12.208 -0.944 1.00 10.44 403 ASN A N 1
ATOM 3374 C CA . ASN A 1 425 ? -2.269 12.343 -1.195 1.00 9.12 403 ASN A CA 1
ATOM 3375 C C . ASN A 1 425 ? -1.544 11.021 -0.992 1.00 9.36 403 ASN A C 1
ATOM 3376 O O . ASN A 1 425 ? -2.176 9.998 -0.808 1.00 10.57 403 ASN A O 1
ATOM 3381 N N . PHE A 1 426 ? -0.220 11.046 -1.110 1.00 8.84 404 PHE A N 1
ATOM 3382 C CA . PHE A 1 426 ? 0.619 9.835 -0.926 1.00 9.17 404 PHE A CA 1
ATOM 3383 C C . PHE A 1 426 ? 0.665 9.464 0.562 1.00 9.58 404 PHE A C 1
ATOM 3384 O O . PHE A 1 426 ? 1.354 10.137 1.355 1.00 10.05 404 PHE A O 1
ATOM 3392 N N . GLU A 1 427 ? -0.064 8.407 0.941 1.00 9.14 405 GLU A N 1
ATOM 3393 C CA . GLU A 1 427 ? -0.111 7.946 2.334 1.00 9.35 405 GLU A CA 1
ATOM 3394 C C . GLU A 1 427 ? 1.084 7.024 2.674 1.00 9.16 405 GLU A C 1
ATOM 3395 O O . GLU A 1 427 ? 0.915 5.858 3.068 1.00 9.94 405 GLU A O 1
ATOM 3401 N N . TRP A 1 428 ? 2.291 7.578 2.538 1.00 9.23 406 TRP A N 1
ATOM 3402 C CA . TRP A 1 428 ? 3.495 6.870 2.974 1.00 9.25 406 TRP A CA 1
ATOM 3403 C C . TRP A 1 428 ? 3.515 5.432 2.483 1.00 10.03 406 TRP A C 1
ATOM 3404 O O . TRP A 1 428 ? 3.380 5.226 1.282 1.00 9.75 406 TRP A O 1
ATOM 3415 N N . ALA A 1 429 ? 3.723 4.454 3.355 1.00 10.68 407 ALA A N 1
ATOM 3416 C CA . ALA A 1 429 ? 3.908 3.069 2.896 1.00 11.47 407 ALA A CA 1
ATOM 3417 C C . ALA A 1 429 ? 2.666 2.450 2.322 1.00 12.04 407 ALA A C 1
ATOM 3418 O O . ALA A 1 429 ? 2.749 1.359 1.734 1.00 12.09 407 ALA A O 1
ATOM 3420 N N . GLU A 1 430 ? 1.530 3.114 2.528 1.00 11.75 408 GLU A N 1
ATOM 3421 C CA . GLU A 1 430 ? 0.262 2.692 1.916 1.00 12.60 408 GLU A CA 1
ATOM 3422 C C . GLU A 1 430 ? 0.066 3.264 0.525 1.00 12.63 408 GLU A C 1
ATOM 3423 O O . GLU A 1 430 ? -0.851 2.827 -0.185 1.00 13.59 408 GLU A O 1
ATOM 3429 N N . GLY A 1 431 ? 0.890 4.232 0.128 1.00 12.12 409 GLY A N 1
ATOM 3430 C CA . GLY A 1 431 ? 0.777 4.860 -1.203 1.00 11.45 409 GLY A CA 1
ATOM 3431 C C . GLY A 1 431 ? -0.553 5.569 -1.409 1.00 12.13 409 GLY A C 1
ATOM 3432 O O . GLY A 1 431 ? -1.136 6.095 -0.469 1.00 11.34 409 GLY A O 1
ATOM 3433 N N . TYR A 1 432 ? -1.021 5.591 -2.659 1.00 11.98 410 TYR A N 1
ATOM 3434 C CA . TYR A 1 432 ? -2.192 6.431 -2.990 1.00 12.41 410 TYR A CA 1
ATOM 3435 C C . TYR A 1 432 ? -3.527 5.779 -2.670 1.00 13.84 410 TYR A C 1
ATOM 3436 O O . TYR A 1 432 ? -4.573 6.416 -2.821 1.00 14.54 410 TYR A O 1
ATOM 3445 N N . SER A 1 433 ? -3.485 4.528 -2.216 1.00 14.74 411 SER A N 1
ATOM 3446 C CA . SER A 1 433 ? -4.710 3.746 -1.917 1.00 16.60 411 SER A CA 1
ATOM 3447 C C . SER A 1 433 ? -5.559 4.337 -0.792 1.00 16.15 411 SER A C 1
ATOM 3448 O O . SER A 1 433 ? -6.773 4.056 -0.701 1.00 17.66 411 SER A O 1
ATOM 3451 N N . LYS A 1 434 ? -4.960 5.161 0.071 1.00 13.38 412 LYS A N 1
ATOM 3452 C CA . LYS A 1 434 ? -5.676 5.684 1.213 1.00 12.32 412 LYS A CA 1
ATOM 3453 C C . LYS A 1 434 ? -5.900 7.173 1.050 1.00 12.05 412 LYS A C 1
ATOM 3454 O O . LYS A 1 434 ? -4.936 7.959 0.951 1.00 12.85 412 LYS A O 1
ATOM 3460 N N . ARG A 1 435 ? -7.179 7.557 1.052 1.00 11.35 413 ARG A N 1
ATOM 3461 C CA . ARG A 1 435 ? -7.587 8.930 0.723 1.00 10.37 413 ARG A CA 1
ATOM 3462 C C . ARG A 1 435 ? -8.048 9.671 1.970 1.00 10.17 413 ARG A C 1
ATOM 3463 O O . ARG A 1 435 ? -9.055 9.288 2.563 1.00 11.19 413 ARG A O 1
ATOM 3471 N N . PHE A 1 436 ? -7.300 10.693 2.400 1.00 10.02 414 PHE A N 1
ATOM 3472 C CA . PHE A 1 436 ? -7.655 11.433 3.623 1.00 10.51 414 PHE A CA 1
ATOM 3473 C C . PHE A 1 436 ? -8.171 12.835 3.317 1.00 10.29 414 PHE A C 1
ATOM 3474 O O . PHE A 1 436 ? -8.475 13.608 4.225 1.00 11.07 414 PHE A O 1
ATOM 3482 N N . GLY A 1 437 ? -8.248 13.199 2.051 1.00 9.89 415 GLY A N 1
ATOM 3483 C CA . GLY A 1 437 ? -8.624 14.586 1.740 1.00 10.81 415 GLY A CA 1
ATOM 3484 C C . GLY A 1 437 ? -10.051 14.973 2.079 1.00 10.83 415 GLY A C 1
ATOM 3485 O O . GLY A 1 437 ? -10.948 14.119 2.135 1.00 10.70 415 GLY A O 1
ATOM 3486 N N . ILE A 1 438 ? -10.256 16.265 2.262 1.00 9.84 416 ILE A N 1
ATOM 3487 C CA . ILE A 1 438 ? -11.611 16.841 2.096 1.00 10.51 416 ILE A CA 1
ATOM 3488 C C . ILE A 1 438 ? -11.818 17.305 0.655 1.00 11.44 416 ILE A C 1
ATOM 3489 O O . ILE A 1 438 ? -12.919 17.748 0.282 1.00 10.92 416 ILE A O 1
ATOM 3494 N N . VAL A 1 439 ? -10.759 17.210 -0.143 1.00 10.96 417 VAL A N 1
ATOM 3495 C CA . VAL A 1 439 ? -10.808 17.407 -1.611 1.00 10.83 417 VAL A CA 1
ATOM 3496 C C . VAL A 1 439 ? -10.268 16.137 -2.270 1.00 10.85 417 VAL A C 1
ATOM 3497 O O . VAL A 1 439 ? -9.157 15.696 -1.960 1.00 11.57 417 VAL A O 1
ATOM 3501 N N . TYR A 1 440 ? -11.068 15.541 -3.160 1.00 10.63 418 TYR A N 1
ATOM 3502 C CA . TYR A 1 440 ? -10.670 14.361 -3.898 1.00 10.75 418 TYR A CA 1
ATOM 3503 C C . TYR A 1 440 ? -9.707 14.751 -5.009 1.00 11.63 418 TYR A C 1
ATOM 3504 O O . TYR A 1 440 ? -9.874 15.809 -5.641 1.00 11.74 418 TYR A O 1
ATOM 3513 N N . VAL A 1 441 ? -8.682 13.916 -5.239 1.00 10.87 419 VAL A N 1
ATOM 3514 C CA . VAL A 1 441 ? -7.800 14.105 -6.375 1.00 11.99 419 VAL A CA 1
ATOM 3515 C C . VAL A 1 441 ? -7.899 12.899 -7.320 1.00 12.66 419 VAL A C 1
ATOM 3516 O O . VAL A 1 441 ? -7.635 11.755 -6.930 1.00 12.15 419 VAL A O 1
ATOM 3520 N N . ASP A 1 442 ? -8.282 13.162 -8.570 1.00 13.61 420 ASP A N 1
ATOM 3521 C CA . ASP A 1 442 ? -8.264 12.104 -9.587 1.00 15.37 420 ASP A CA 1
ATOM 3522 C C . ASP A 1 442 ? -6.863 12.119 -10.171 1.00 15.27 420 ASP A C 1
ATOM 3523 O O . ASP A 1 442 ? -6.496 13.058 -10.852 1.00 15.24 420 ASP A O 1
ATOM 3528 N N . TYR A 1 443 ? -6.068 11.096 -9.877 1.00 15.36 421 TYR A N 1
ATOM 3529 C CA . TYR A 1 443 ? -4.660 11.145 -10.210 1.00 15.92 421 TYR A CA 1
ATOM 3530 C C . TYR A 1 443 ? -4.397 10.958 -11.710 1.00 17.87 421 TYR A C 1
ATOM 3531 O O . TYR A 1 443 ? -3.314 11.306 -12.183 1.00 19.95 421 TYR A O 1
ATOM 3540 N N . SER A 1 444 ? -5.375 10.467 -12.471 1.00 18.43 422 SER A N 1
ATOM 3541 C CA . SER A 1 444 ? -5.166 10.418 -13.921 1.00 19.01 422 SER A CA 1
ATOM 3542 C C . SER A 1 444 ? -5.195 11.790 -14.579 1.00 19.17 422 SER A C 1
ATOM 3543 O O . SER A 1 444 ? -4.484 12.010 -15.545 1.00 20.50 422 SER A O 1
ATOM 3548 N N . THR A 1 445 ? -6.006 12.699 -14.052 1.00 17.23 423 THR A N 1
ATOM 3549 C CA . THR A 1 445 ? -6.177 14.022 -14.652 1.00 17.11 423 THR A CA 1
ATOM 3550 C C . THR A 1 445 ? -5.677 15.166 -13.776 1.00 16.52 423 THR A C 1
ATOM 3551 O O . THR A 1 445 ? -5.605 16.318 -14.204 1.00 16.86 423 THR A O 1
ATOM 3555 N N . GLN A 1 446 ? -5.353 14.834 -12.532 1.00 16.06 424 GLN A N 1
ATOM 3556 C CA . GLN A 1 446 ? -5.111 15.821 -11.484 1.00 14.74 424 GLN A CA 1
ATOM 3557 C C . GLN A 1 446 ? -6.288 16.730 -11.126 1.00 14.63 424 GLN A C 1
ATOM 3558 O O . GLN A 1 446 ? -6.103 17.688 -10.410 1.00 14.68 424 GLN A O 1
ATOM 3564 N N . LYS A 1 447 ? -7.500 16.395 -11.579 1.00 14.94 425 LYS A N 1
ATOM 3565 C CA A LYS A 1 447 ? -8.661 17.169 -11.171 0.50 14.28 425 LYS A CA 1
ATOM 3566 C CA B LYS A 1 447 ? -8.708 17.119 -11.175 0.50 14.31 425 LYS A CA 1
ATOM 3567 C C . LYS A 1 447 ? -8.918 17.064 -9.663 1.00 13.98 425 LYS A C 1
ATOM 3568 O O . LYS A 1 447 ? -8.821 15.984 -9.069 1.00 14.65 425 LYS A O 1
ATOM 3579 N N . ARG A 1 448 ? -9.226 18.210 -9.071 1.00 13.25 426 ARG A N 1
ATOM 3580 C CA . ARG A 1 448 ? -9.671 18.309 -7.670 1.00 12.88 426 ARG A CA 1
ATOM 3581 C C . ARG A 1 448 ? -11.198 18.375 -7.676 1.00 13.52 426 ARG A C 1
ATOM 3582 O O . ARG A 1 448 ? -11.792 19.124 -8.469 1.00 14.14 426 ARG A O 1
ATOM 3590 N N . ILE A 1 449 ? -11.835 17.603 -6.799 1.00 12.16 427 ILE A N 1
ATOM 3591 C CA . ILE A 1 449 ? -13.279 17.675 -6.552 1.00 12.80 427 ILE A CA 1
ATOM 3592 C C . ILE A 1 449 ? -13.487 17.836 -5.065 1.00 12.52 427 ILE A C 1
ATOM 3593 O O . ILE A 1 449 ? -13.141 16.943 -4.283 1.00 12.50 427 ILE A O 1
ATOM 3598 N N . VAL A 1 450 ? -14.051 18.978 -4.653 1.00 12.41 428 VAL A N 1
ATOM 3599 C CA . VAL A 1 450 ? -14.364 19.182 -3.242 1.00 11.85 428 VAL A CA 1
ATOM 3600 C C . VAL A 1 450 ? -15.350 18.101 -2.795 1.00 12.30 428 VAL A C 1
ATOM 3601 O O . VAL A 1 450 ? -16.392 17.884 -3.438 1.00 12.44 428 VAL A O 1
ATOM 3605 N N . LYS A 1 451 ? -15.023 17.409 -1.710 1.00 11.58 429 LYS A N 1
ATOM 3606 C CA . LYS A 1 451 ? -15.897 16.342 -1.187 1.00 11.21 429 LYS A CA 1
ATOM 3607 C C . LYS A 1 451 ? -16.985 16.975 -0.327 1.00 12.12 429 LYS A C 1
ATOM 3608 O O . LYS A 1 451 ? -16.856 18.121 0.109 1.00 11.68 429 LYS A O 1
ATOM 3614 N N . ASP A 1 452 ? -18.032 16.218 -0.008 1.00 12.00 430 ASP A N 1
ATOM 3615 C CA . ASP A 1 452 ? -19.048 16.732 0.892 1.00 13.68 430 ASP A CA 1
ATOM 3616 C C . ASP A 1 452 ? -18.444 17.184 2.225 1.00 12.78 430 ASP A C 1
ATOM 3617 O O . ASP A 1 452 ? -18.895 18.162 2.780 1.00 12.55 430 ASP A O 1
ATOM 3622 N N . SER A 1 453 ? -17.408 16.485 2.708 1.00 12.27 431 SER A N 1
ATOM 3623 C CA . SER A 1 453 ? -16.749 16.881 3.959 1.00 11.67 431 SER A CA 1
ATOM 3624 C C . SER A 1 453 ? -16.083 18.266 3.854 1.00 11.21 431 SER A C 1
ATOM 3625 O O . SER A 1 453 ? -16.032 18.988 4.829 1.00 11.87 431 SER A O 1
ATOM 3628 N N . GLY A 1 454 ? -15.599 18.599 2.657 1.00 11.25 432 GLY A N 1
ATOM 3629 C CA . GLY A 1 454 ? -15.060 19.940 2.361 1.00 10.94 432 GLY A CA 1
ATOM 3630 C C . GLY A 1 454 ? -16.136 21.012 2.491 1.00 11.31 432 GLY A C 1
ATOM 3631 O O . GLY A 1 454 ? -15.936 22.017 3.164 1.00 12.36 432 GLY A O 1
ATOM 3632 N N . TYR A 1 455 ? -17.288 20.779 1.855 1.00 12.13 433 TYR A N 1
ATOM 3633 C CA . TYR A 1 455 ? -18.389 21.721 2.006 1.00 11.51 433 TYR A CA 1
ATOM 3634 C C . TYR A 1 455 ? -18.868 21.798 3.451 1.00 11.91 433 TYR A C 1
ATOM 3635 O O . TYR A 1 455 ? -19.199 22.877 3.966 1.00 11.78 433 TYR A O 1
ATOM 3644 N N . TRP A 1 456 ? -18.959 20.641 4.087 1.00 12.01 434 TRP A N 1
ATOM 3645 C CA . TRP A 1 456 ? -19.283 20.597 5.518 1.00 12.41 434 TRP A CA 1
ATOM 3646 C C . TRP A 1 456 ? -18.324 21.441 6.393 1.00 12.39 434 TRP A C 1
ATOM 3647 O O . TRP A 1 456 ? -18.753 22.219 7.268 1.00 13.61 434 TRP A O 1
ATOM 3658 N N . TYR A 1 457 ? -17.022 21.287 6.164 1.00 13.35 435 TYR A N 1
ATOM 3659 C CA . TYR A 1 457 ? -16.059 21.934 7.014 1.00 12.48 435 TYR A CA 1
ATOM 3660 C C . TYR A 1 457 ? -16.071 23.446 6.761 1.00 13.25 435 TYR A C 1
ATOM 3661 O O . TYR A 1 457 ? -15.886 24.228 7.676 1.00 12.62 435 TYR A O 1
ATOM 3670 N N . SER A 1 458 ? -16.271 23.842 5.508 1.00 13.10 436 SER A N 1
ATOM 3671 C CA . SER A 1 458 ? -16.414 25.249 5.199 1.00 14.11 436 SER A CA 1
ATOM 3672 C C . SER A 1 458 ? -17.518 25.842 6.070 1.00 13.61 436 SER A C 1
ATOM 3673 O O . SER A 1 458 ? -17.403 26.953 6.580 1.00 13.62 436 SER A O 1
ATOM 3676 N N . ASN A 1 459 ? -18.618 25.096 6.226 1.00 12.96 437 ASN A N 1
ATOM 3677 C CA . ASN A 1 459 ? -19.723 25.573 7.053 1.00 14.27 437 ASN A CA 1
ATOM 3678 C C . ASN A 1 459 ? -19.349 25.621 8.550 1.00 14.11 437 ASN A C 1
ATOM 3679 O O . ASN A 1 459 ? -19.720 26.558 9.270 1.00 13.60 437 ASN A O 1
ATOM 3684 N N . VAL A 1 460 ? -18.538 24.661 9.008 1.00 14.07 438 VAL A N 1
ATOM 3685 C CA . VAL A 1 460 ? -18.043 24.699 10.375 1.00 13.60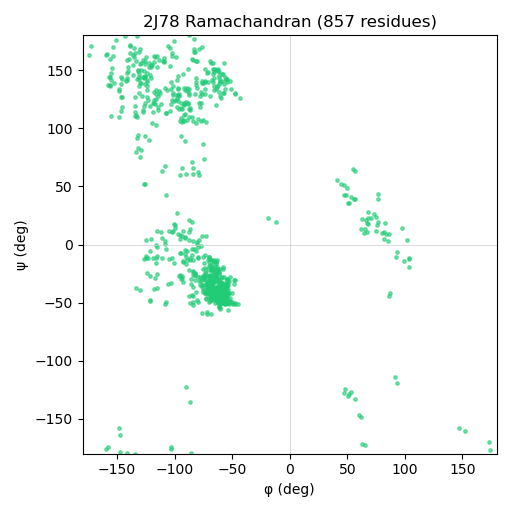 438 VAL A CA 1
ATOM 3686 C C . VAL A 1 460 ? -17.237 25.980 10.618 1.00 13.76 438 VAL A C 1
ATOM 3687 O O . VAL A 1 460 ? -17.422 26.644 11.631 1.00 14.14 438 VAL A O 1
ATOM 3691 N N . VAL A 1 461 ? -16.360 26.335 9.684 1.00 14.47 439 VAL A N 1
ATOM 3692 C CA . VAL A 1 461 ? -15.569 27.559 9.806 1.00 15.07 439 VAL A CA 1
ATOM 3693 C C . VAL A 1 461 ? -16.482 28.794 9.847 1.00 15.51 439 VAL A C 1
ATOM 3694 O O . VAL A 1 461 ? -16.331 29.658 10.720 1.00 15.47 439 VAL A O 1
ATOM 3698 N N . LYS A 1 462 ? -17.463 28.830 8.944 1.00 16.07 440 LYS A N 1
ATOM 3699 C CA . LYS A 1 462 ? -18.439 29.941 8.887 1.00 16.40 440 LYS A CA 1
ATOM 3700 C C . LYS A 1 462 ? -19.170 30.122 10.240 1.00 16.40 440 LYS A C 1
ATOM 3701 O O . LYS A 1 462 ? -19.322 31.245 10.728 1.00 17.03 440 LYS A O 1
ATOM 3704 N N . ASN A 1 463 ? -19.583 29.008 10.860 1.00 14.59 441 ASN A N 1
ATOM 3705 C CA . ASN A 1 463 ? -20.330 29.032 12.123 1.00 16.01 441 ASN A CA 1
ATOM 3706 C C . ASN A 1 463 ? -19.429 29.106 13.348 1.00 15.98 441 ASN A C 1
ATOM 3707 O O . ASN A 1 463 ? -19.920 29.140 14.489 1.00 16.23 441 ASN A O 1
ATOM 3712 N N . ASN A 1 464 ? -18.114 29.065 13.112 1.00 15.18 442 ASN A N 1
ATOM 3713 C CA . ASN A 1 464 ? -17.127 28.906 14.186 1.00 14.71 442 ASN A CA 1
ATOM 3714 C C . ASN A 1 464 ? -17.459 27.755 15.143 1.00 14.58 442 ASN A C 1
ATOM 3715 O O . ASN A 1 464 ? -17.329 27.879 16.359 1.00 14.39 442 ASN A O 1
ATOM 3720 N N . GLY A 1 465 ? -17.881 26.631 14.582 1.00 14.89 443 GLY A N 1
ATOM 3721 C CA . GLY A 1 465 ? -18.206 25.448 15.379 1.00 15.84 443 GLY A CA 1
ATOM 3722 C C . GLY A 1 465 ? -19.337 24.641 14.754 1.00 17.49 443 GLY A C 1
ATOM 3723 O O . GLY A 1 465 ? -19.609 24.722 13.554 1.00 15.78 443 GLY A O 1
ATOM 3724 N N . LEU A 1 466 ? -19.996 23.852 15.589 1.00 18.42 444 LEU A N 1
ATOM 3725 C CA . LEU A 1 466 ? -20.988 22.900 15.099 1.00 20.51 444 LEU A CA 1
ATOM 3726 C C . LEU A 1 466 ? -22.384 23.440 15.356 1.00 24.75 444 LEU A C 1
ATOM 3727 O O . LEU A 1 466 ? -22.633 24.018 16.415 1.00 24.42 444 LEU A O 1
ATOM 3732 N N . GLU A 1 467 ? -23.277 23.254 14.388 1.00 28.53 445 GLU A N 1
ATOM 3733 C CA A GLU A 1 467 ? -24.601 23.875 14.494 0.50 30.98 445 GLU A CA 1
ATOM 3734 C CA B GLU A 1 467 ? -24.612 23.872 14.409 0.50 31.42 445 GLU A CA 1
ATOM 3735 C C . GLU A 1 467 ? -25.726 22.874 14.737 1.00 33.09 445 GLU A C 1
ATOM 3736 O O . GLU A 1 467 ? -26.835 23.270 15.123 1.00 33.68 445 GLU A O 1
ATOM 3747 N N . ASP A 1 468 ? -25.457 21.581 14.550 1.00 35.68 446 ASP A N 1
ATOM 3748 C CA . ASP A 1 468 ? -26.460 20.562 14.897 1.00 39.06 446 ASP A CA 1
ATOM 3749 C C . ASP A 1 468 ? -25.907 19.149 14.772 1.00 39.94 446 ASP A C 1
ATOM 3750 O O . ASP A 1 468 ? -25.213 18.650 15.667 1.00 40.78 446 ASP A O 1
ATOM 3756 N N . SER B 1 23 ? -3.784 -0.933 9.631 1.00 36.67 1 SER B N 1
ATOM 3757 C CA . SER B 1 23 ? -4.134 -2.026 10.594 1.00 36.79 1 SER B CA 1
ATOM 3758 C C . SER B 1 23 ? -4.733 -3.243 9.918 1.00 36.52 1 SER B C 1
ATOM 3759 O O . SER B 1 23 ? -4.699 -4.352 10.475 1.00 36.58 1 SER B O 1
ATOM 3762 N N . ASN B 1 24 ? -5.263 -3.028 8.715 1.00 35.85 2 ASN B N 1
ATOM 3763 C CA . ASN B 1 24 ? -6.193 -3.952 8.099 1.00 35.56 2 ASN B CA 1
ATOM 3764 C C . ASN B 1 24 ? -5.672 -4.774 6.918 1.00 35.35 2 ASN B C 1
ATOM 3765 O O . ASN B 1 24 ? -6.450 -5.526 6.320 1.00 35.80 2 ASN B O 1
ATOM 3770 N N . VAL B 1 25 ? -4.388 -4.642 6.573 1.00 34.58 3 VAL B N 1
ATOM 3771 C CA . VAL B 1 25 ? -3.859 -5.438 5.453 1.00 34.21 3 VAL B CA 1
ATOM 3772 C C . VAL B 1 25 ? -3.655 -6.886 5.906 1.00 32.65 3 VAL B C 1
ATOM 3773 O O . VAL B 1 25 ? -3.235 -7.152 7.048 1.00 32.80 3 VAL B O 1
ATOM 3777 N N . LYS B 1 26 ? -4.010 -7.819 5.022 1.00 30.64 4 LYS B N 1
ATOM 3778 C CA . LYS B 1 26 ? -4.029 -9.231 5.385 1.00 29.06 4 LYS B CA 1
ATOM 3779 C C . LYS B 1 26 ? -3.119 -10.007 4.460 1.00 28.04 4 LYS B C 1
ATOM 3780 O O . LYS B 1 26 ? -3.523 -10.467 3.389 1.00 28.21 4 LYS B O 1
ATOM 3786 N N . LYS B 1 27 ? -1.863 -10.108 4.875 1.00 26.51 5 LYS B N 1
ATOM 3787 C CA . LYS B 1 27 ? -0.864 -10.812 4.105 1.00 25.96 5 LYS B CA 1
ATOM 3788 C C . LYS B 1 27 ? -0.837 -12.249 4.582 1.00 24.58 5 LYS B C 1
ATOM 3789 O O . LYS B 1 27 ? -0.846 -12.517 5.783 1.00 24.39 5 LYS B O 1
ATOM 3792 N N . PHE B 1 28 ? -0.812 -13.169 3.627 1.00 24.77 6 PHE B N 1
ATOM 3793 C CA . PHE B 1 28 ? -0.712 -14.595 3.939 1.00 24.35 6 PHE B CA 1
ATOM 3794 C C . PHE B 1 28 ? 0.721 -15.065 4.207 1.00 24.79 6 PHE B C 1
ATOM 3795 O O . PHE B 1 28 ? 1.667 -14.313 3.949 1.00 25.29 6 PHE B O 1
ATOM 3803 N N . PRO B 1 29 ? 0.887 -16.280 4.784 1.00 25.15 7 PRO B N 1
ATOM 3804 C CA . PRO B 1 29 ? 2.214 -16.820 5.057 1.00 24.55 7 PRO B CA 1
ATOM 3805 C C . PRO B 1 29 ? 3.052 -16.909 3.796 1.00 24.95 7 PRO B C 1
ATOM 3806 O O . PRO B 1 29 ? 2.519 -16.942 2.683 1.00 24.59 7 PRO B O 1
ATOM 3810 N N . GLU B 1 30 ? 4.372 -16.905 3.963 1.00 25.22 8 GLU B N 1
ATOM 3811 C CA . GLU B 1 30 ? 5.262 -17.059 2.824 1.00 26.32 8 GLU B CA 1
ATOM 3812 C C . GLU B 1 30 ? 4.990 -18.442 2.229 1.00 26.15 8 GLU B C 1
ATOM 3813 O O . GLU B 1 30 ? 4.848 -19.420 2.970 1.00 26.93 8 GLU B O 1
ATOM 3814 N N . GLY B 1 31 ? 4.890 -18.493 0.906 1.00 26.23 9 GLY B N 1
ATOM 3815 C CA . GLY B 1 31 ? 4.696 -19.752 0.174 1.00 25.96 9 GLY B CA 1
ATOM 3816 C C . GLY B 1 31 ? 3.262 -20.253 0.170 1.00 25.05 9 GLY B C 1
ATOM 3817 O O . GLY B 1 31 ? 2.999 -21.376 -0.246 1.00 25.24 9 GLY B O 1
ATOM 3818 N N . PHE B 1 32 ? 2.336 -19.427 0.639 1.00 23.71 10 PHE B N 1
ATOM 3819 C CA . PHE B 1 32 ? 0.918 -19.781 0.602 1.00 22.09 10 PHE B CA 1
ATOM 3820 C C . PHE B 1 32 ? 0.511 -19.989 -0.839 1.00 22.11 10 PHE B C 1
ATOM 3821 O O . PHE B 1 32 ? 0.944 -19.254 -1.728 1.00 21.55 10 PHE B O 1
ATOM 3829 N N . LEU B 1 33 ? -0.331 -20.993 -1.078 1.00 21.76 11 LEU B N 1
ATOM 3830 C CA . LEU B 1 33 ? -0.611 -21.428 -2.438 1.00 21.72 11 LEU B CA 1
ATOM 3831 C C . LEU B 1 33 ? -1.978 -20.944 -2.886 1.00 21.12 11 LEU B C 1
ATOM 3832 O O . LEU B 1 33 ? -2.989 -21.342 -2.317 1.00 21.67 11 LEU B O 1
ATOM 3837 N N . TRP B 1 34 ? -1.989 -20.071 -3.888 1.00 19.80 12 TRP B N 1
ATOM 3838 C CA . TRP B 1 34 ? -3.234 -19.551 -4.462 1.00 19.50 12 TRP B CA 1
ATOM 3839 C C . TRP B 1 34 ? -3.540 -20.327 -5.709 1.00 19.31 12 TRP B C 1
ATOM 3840 O O . TRP B 1 34 ? -2.711 -20.406 -6.628 1.00 19.89 12 TRP B O 1
ATOM 3851 N N . GLY B 1 35 ? -4.732 -20.916 -5.761 1.00 18.67 13 GLY B N 1
ATOM 3852 C CA . GLY B 1 35 ? -5.095 -21.717 -6.930 1.00 18.01 13 GLY B CA 1
ATOM 3853 C C . GLY B 1 35 ? -6.476 -21.467 -7.481 1.00 17.06 13 GLY B C 1
ATOM 3854 O O . GLY B 1 35 ? -7.226 -20.625 -6.972 1.00 17.54 13 GLY B O 1
ATOM 3855 N N . VAL B 1 36 ? -6.799 -22.206 -8.548 1.00 17.03 14 VAL B N 1
ATOM 3856 C CA . VAL B 1 36 ? -8.170 -22.277 -9.086 1.00 16.54 14 VAL B CA 1
ATOM 3857 C C . VAL B 1 36 ? -8.441 -23.751 -9.332 1.00 16.73 14 VAL B C 1
ATOM 3858 O O . VAL B 1 36 ? -7.492 -24.534 -9.485 1.00 16.22 14 VAL B O 1
ATOM 3862 N N . ALA B 1 37 ? -9.721 -24.111 -9.377 1.00 16.37 15 ALA B N 1
ATOM 3863 C CA . ALA B 1 37 ? -10.095 -25.530 -9.386 1.00 15.89 15 ALA B CA 1
ATOM 3864 C C . ALA B 1 37 ? -11.097 -25.816 -10.504 1.00 16.06 15 ALA B C 1
ATOM 3865 O O . ALA B 1 37 ? -11.958 -24.979 -10.790 1.00 15.93 15 ALA B O 1
ATOM 3867 N N . THR B 1 38 ? -11.013 -27.019 -11.087 1.00 15.33 16 THR B N 1
ATOM 3868 C CA . THR B 1 38 ? -12.038 -27.519 -12.012 1.00 15.01 16 THR B CA 1
ATOM 3869 C C . THR B 1 38 ? -12.237 -29.031 -11.761 1.00 15.08 16 THR B C 1
ATOM 3870 O O . THR B 1 38 ? -11.530 -29.625 -10.938 1.00 15.47 16 THR B O 1
ATOM 3874 N N . ALA B 1 39 ? -13.131 -29.635 -12.542 1.00 15.56 17 ALA B N 1
ATOM 3875 C CA . ALA B 1 39 ? -13.316 -31.094 -12.545 1.00 15.14 17 ALA B CA 1
ATOM 3876 C C . ALA B 1 39 ? -13.557 -31.553 -13.976 1.00 15.29 17 ALA B C 1
ATOM 3877 O O . ALA B 1 39 ? -14.216 -30.852 -14.755 1.00 15.35 17 ALA B O 1
ATOM 3879 N N . SER B 1 40 ? -13.095 -32.771 -14.295 1.00 14.38 18 SER B N 1
ATOM 3880 C CA . SER B 1 40 ? -13.078 -33.288 -15.664 1.00 15.21 18 SER B CA 1
ATOM 3881 C C . SER B 1 40 ? -14.425 -33.240 -16.384 1.00 14.86 18 SER B C 1
ATOM 3882 O O . SER B 1 40 ? -14.550 -32.663 -17.478 1.00 15.43 18 SER B O 1
ATOM 3885 N N . TYR B 1 41 ? -15.453 -33.863 -15.799 1.00 15.21 19 TYR B N 1
ATOM 3886 C CA . TYR B 1 41 ? -16.754 -33.891 -16.465 1.00 13.92 19 TYR B CA 1
ATOM 3887 C C . TYR B 1 41 ? -17.390 -32.498 -16.622 1.00 14.46 19 TYR B C 1
ATOM 3888 O O . TYR B 1 41 ? -18.140 -32.251 -17.568 1.00 14.87 19 TYR B O 1
ATOM 3897 N N . GLN B 1 42 ? -17.071 -31.575 -15.727 1.00 14.72 20 GLN B N 1
ATOM 3898 C CA . GLN B 1 42 ? -17.700 -30.262 -15.781 1.00 14.53 20 GLN B CA 1
ATOM 3899 C C . GLN B 1 42 ? -17.142 -29.381 -16.911 1.00 15.02 20 GLN B C 1
ATOM 3900 O O . GLN B 1 42 ? -17.862 -28.495 -17.380 1.00 14.82 20 GLN B O 1
ATOM 3906 N N . ILE B 1 43 ? -15.890 -29.616 -17.318 1.00 16.30 21 ILE B N 1
ATOM 3907 C CA . ILE B 1 43 ? -15.231 -28.755 -18.340 1.00 16.64 21 ILE B CA 1
ATOM 3908 C C . ILE B 1 43 ? -14.816 -29.383 -19.661 1.00 17.63 21 ILE B C 1
ATOM 3909 O O . ILE B 1 43 ? -14.704 -28.680 -20.688 1.00 17.76 21 ILE B O 1
ATOM 3914 N N . GLU B 1 44 ? -14.515 -30.684 -19.649 1.00 17.44 22 GLU B N 1
ATOM 3915 C CA . GLU B 1 44 ? -13.823 -31.279 -20.793 1.00 16.33 22 GLU B CA 1
ATOM 3916 C C . GLU B 1 44 ? -14.634 -31.400 -22.059 1.00 17.45 22 GLU B C 1
ATOM 3917 O O . GLU B 1 44 ? -14.115 -31.091 -23.155 1.00 16.68 22 GLU B O 1
ATOM 3923 N N . GLY B 1 45 ? -15.880 -31.880 -21.953 1.00 17.53 23 GLY B N 1
ATOM 3924 C CA . GLY B 1 45 ? -16.587 -32.335 -23.152 1.00 18.23 23 GLY B CA 1
ATOM 3925 C C . GLY B 1 45 ? -15.904 -33.553 -23.758 1.00 18.58 23 GLY B C 1
ATOM 3926 O O . GLY B 1 45 ? -14.944 -34.112 -23.193 1.00 19.73 23 GLY B O 1
ATOM 3927 N N . SER B 1 46 ? -16.369 -33.948 -24.941 1.00 17.94 24 SER B N 1
ATOM 3928 C CA . SER B 1 46 ? -15.842 -35.103 -25.664 1.00 17.91 24 SER B CA 1
ATOM 3929 C C . SER B 1 46 ? -15.693 -36.326 -24.757 1.00 16.91 24 SER B C 1
ATOM 3930 O O . SER B 1 46 ? -14.628 -36.950 -24.716 1.00 16.22 24 SER B O 1
ATOM 3933 N N . PRO B 1 47 ? -16.766 -36.679 -24.024 1.00 17.29 25 PRO B N 1
ATOM 3934 C CA . PRO B 1 47 ? -16.634 -37.777 -23.051 1.00 17.80 25 PRO B CA 1
ATOM 3935 C C . PRO B 1 47 ? -16.248 -39.125 -23.646 1.00 18.56 25 PRO B C 1
ATOM 3936 O O . PRO B 1 47 ? -15.729 -40.000 -22.905 1.00 18.81 25 PRO B O 1
ATOM 3940 N N . LEU B 1 48 ? -16.480 -39.297 -24.947 1.00 18.54 26 LEU B N 1
ATOM 3941 C CA . LEU B 1 48 ? -16.301 -40.588 -25.613 1.00 20.19 26 LEU B CA 1
ATOM 3942 C C . LEU B 1 48 ? -15.183 -40.566 -26.662 1.00 20.42 26 LEU B C 1
ATOM 3943 O O . LEU B 1 48 ? -15.040 -41.508 -27.451 1.00 20.61 26 LEU B O 1
ATOM 3948 N N . ALA B 1 49 ? -14.394 -39.488 -26.641 1.00 20.28 27 ALA B N 1
ATOM 3949 C CA . ALA B 1 49 ? -13.302 -39.291 -27.578 1.00 20.57 27 ALA B CA 1
ATOM 3950 C C . ALA B 1 49 ? -12.149 -40.227 -27.286 1.00 20.12 27 ALA B C 1
ATOM 3951 O O . ALA B 1 49 ? -11.877 -40.559 -26.126 1.00 19.79 27 ALA B O 1
ATOM 3953 N N . ASP B 1 50 ? -11.446 -40.625 -28.342 1.00 20.90 28 ASP B N 1
ATOM 3954 C CA . ASP B 1 50 ? -10.137 -41.237 -28.172 1.00 21.65 28 ASP B CA 1
ATOM 3955 C C . ASP B 1 50 ? -10.190 -42.459 -27.256 1.00 21.26 28 ASP B C 1
ATOM 3956 O O . ASP B 1 50 ? -9.277 -42.707 -26.450 1.00 21.32 28 ASP B O 1
ATOM 3961 N N . GLY B 1 51 ? -11.269 -43.224 -27.423 1.00 20.36 29 GLY B N 1
ATOM 3962 C CA . GLY B 1 51 ? -11.410 -44.553 -26.811 1.00 19.72 29 GLY B CA 1
ATOM 3963 C C . GLY B 1 51 ? -11.872 -44.568 -25.361 1.00 18.79 29 GLY B C 1
ATOM 3964 O O . GLY B 1 51 ? -11.803 -45.628 -24.703 1.00 18.50 29 GLY B O 1
ATOM 3965 N N . ALA B 1 52 ? -12.318 -43.420 -24.858 1.00 17.45 30 ALA B N 1
ATOM 3966 C CA . ALA B 1 52 ? -12.785 -43.322 -23.479 1.00 16.28 30 ALA B CA 1
ATOM 3967 C C . ALA B 1 52 ? -14.065 -44.141 -23.272 1.00 16.37 30 ALA B C 1
ATOM 3968 O O . ALA B 1 52 ? -14.875 -44.280 -24.197 1.00 17.21 30 ALA B O 1
ATOM 3970 N N . GLY B 1 53 ? -14.207 -44.704 -22.065 1.00 15.95 31 GLY B N 1
ATOM 3971 C CA . GLY B 1 53 ? -15.429 -45.413 -21.709 1.00 15.29 31 GLY B CA 1
ATOM 3972 C C . GLY B 1 53 ? -16.436 -44.398 -21.208 1.00 14.23 31 GLY B C 1
ATOM 3973 O O . GLY B 1 53 ? -16.074 -43.297 -20.793 1.00 15.18 31 GLY B O 1
ATOM 3974 N N . MET B 1 54 ? -17.715 -44.761 -21.235 1.00 13.58 32 MET B N 1
ATOM 3975 C CA A MET B 1 54 ? -18.756 -43.910 -20.671 0.50 12.63 32 MET B CA 1
ATOM 3976 C CA B MET B 1 54 ? -18.753 -43.913 -20.671 0.50 13.81 32 MET B CA 1
ATOM 3977 C C . MET B 1 54 ? -18.532 -43.815 -19.174 1.00 12.15 32 MET B C 1
ATOM 3978 O O . MET B 1 54 ? -18.028 -44.763 -18.556 1.00 13.47 32 MET B O 1
ATOM 3987 N N . SER B 1 55 ? -18.923 -42.678 -18.606 1.00 11.89 33 SER B N 1
ATOM 3988 C CA . SER B 1 55 ? -18.977 -42.497 -17.130 1.00 11.30 33 SER B CA 1
ATOM 3989 C C . SER B 1 55 ? -20.413 -42.564 -16.669 1.00 11.92 33 SER B C 1
ATOM 3990 O O . SER B 1 55 ? -21.368 -42.440 -17.487 1.00 12.14 33 SER B O 1
ATOM 3993 N N . ILE B 1 56 ? -20.588 -42.641 -15.346 1.00 11.37 34 ILE B N 1
ATOM 3994 C CA . ILE B 1 56 ? -21.942 -42.587 -14.818 1.00 11.99 34 ILE B CA 1
ATOM 3995 C C . ILE B 1 56 ? -22.612 -41.232 -14.984 1.00 11.63 34 ILE B C 1
ATOM 3996 O O . ILE B 1 56 ? -23.817 -41.134 -14.923 1.00 11.69 34 ILE B O 1
ATOM 4001 N N . TRP B 1 57 ? -21.824 -40.164 -15.135 1.00 10.89 35 TRP B N 1
ATOM 4002 C CA . TRP B 1 57 ? -22.423 -38.850 -15.398 1.00 11.48 35 TRP B CA 1
ATOM 4003 C C . TRP B 1 57 ? -22.900 -38.683 -16.848 1.00 11.97 35 TRP B C 1
ATOM 4004 O O . TRP B 1 57 ? -23.891 -37.962 -17.097 1.00 11.98 35 TRP B O 1
ATOM 4015 N N . HIS B 1 58 ? -22.243 -39.391 -17.770 1.00 12.23 36 HIS B N 1
ATOM 4016 C CA . HIS B 1 58 ? -22.720 -39.462 -19.160 1.00 12.41 36 HIS B CA 1
ATOM 4017 C C . HIS B 1 58 ? -24.118 -40.107 -19.178 1.00 13.23 36 HIS B C 1
ATOM 4018 O O . HIS B 1 58 ? -25.092 -39.542 -19.688 1.00 13.14 36 HIS B O 1
ATOM 4025 N N . THR B 1 59 ? -24.223 -41.287 -18.578 1.00 13.00 37 THR B N 1
ATOM 4026 C CA . THR B 1 59 ? -25.507 -42.004 -18.628 1.00 12.73 37 THR B CA 1
ATOM 4027 C C . THR B 1 59 ? -26.590 -41.315 -17.787 1.00 13.20 37 THR B C 1
ATOM 4028 O O . THR B 1 59 ? -27.733 -41.226 -18.199 1.00 12.30 37 THR B O 1
ATOM 4032 N N . PHE B 1 60 ? -26.218 -40.793 -16.620 1.00 11.93 38 PHE B N 1
ATOM 4033 C CA . PHE B 1 60 ? -27.155 -40.074 -15.770 1.00 12.85 38 PHE B CA 1
ATOM 4034 C C . PHE B 1 60 ? -27.653 -38.806 -16.465 1.00 13.12 38 PHE B C 1
ATOM 4035 O O . PHE B 1 60 ? -28.841 -38.571 -16.462 1.00 13.00 38 PHE B O 1
ATOM 4043 N N . SER B 1 61 ? -26.763 -37.990 -17.039 1.00 13.67 39 SER B N 1
ATOM 4044 C CA . SER B 1 61 ? -27.250 -36.753 -17.702 1.00 14.63 39 SER B CA 1
ATOM 4045 C C . SER B 1 61 ? -28.010 -37.051 -18.987 1.00 14.40 39 SER B C 1
ATOM 4046 O O . SER B 1 61 ? -28.878 -36.268 -19.359 1.00 15.63 39 SER B O 1
ATOM 4049 N N . HIS B 1 62 ? -27.700 -38.174 -19.642 1.00 14.68 40 HIS B N 1
ATOM 4050 C CA . HIS B 1 62 ? -28.433 -38.605 -20.863 1.00 14.97 40 HIS B CA 1
ATOM 4051 C C . HIS B 1 62 ? -29.758 -39.302 -20.538 1.00 15.47 40 HIS B C 1
ATOM 4052 O O . HIS B 1 62 ? -30.511 -39.735 -21.443 1.00 17.13 40 HIS B O 1
ATOM 4059 N N . THR B 1 63 ? -30.070 -39.423 -19.257 1.00 15.20 41 THR B N 1
ATOM 4060 C CA . THR B 1 63 ? -31.390 -39.920 -18.867 1.00 14.52 41 THR B CA 1
ATOM 4061 C C . THR B 1 63 ? -32.350 -38.763 -18.683 1.00 16.42 41 THR B C 1
ATOM 4062 O O . THR B 1 63 ? -32.109 -37.894 -17.844 1.00 15.28 41 THR B O 1
ATOM 4066 N N . PRO B 1 64 ? -33.457 -38.748 -19.454 1.00 17.44 42 PRO B N 1
ATOM 4067 C CA . PRO B 1 64 ? -34.382 -37.617 -19.313 1.00 18.64 42 PRO B CA 1
ATOM 4068 C C . PRO B 1 64 ? -34.892 -37.395 -17.894 1.00 18.83 42 PRO B C 1
ATOM 4069 O O . PRO B 1 64 ? -35.268 -38.360 -17.201 1.00 20.11 42 PRO B O 1
ATOM 4073 N N . GLY B 1 65 ? -34.874 -36.141 -17.444 1.00 18.11 43 GLY B N 1
ATOM 4074 C CA . GLY B 1 65 ? -35.419 -35.808 -16.147 1.00 17.81 43 GLY B CA 1
ATOM 4075 C C . GLY B 1 65 ? -34.378 -35.581 -15.071 1.00 17.14 43 GLY B C 1
ATOM 4076 O O . GLY B 1 65 ? -34.673 -34.966 -14.062 1.00 19.70 43 GLY B O 1
ATOM 4077 N N . ASN B 1 66 ? -33.161 -36.071 -15.271 1.00 16.17 44 ASN B N 1
ATOM 4078 C CA . ASN B 1 66 ? -32.165 -36.001 -14.198 1.00 15.40 44 ASN B CA 1
ATOM 4079 C C . ASN B 1 66 ? -31.419 -34.673 -14.074 1.00 15.60 44 ASN B C 1
ATOM 4080 O O . ASN B 1 66 ? -31.010 -34.296 -12.968 1.00 16.61 44 ASN B O 1
ATOM 4085 N N . VAL B 1 67 ? -31.233 -33.979 -15.200 1.00 17.25 45 VAL B N 1
ATOM 4086 C CA . VAL B 1 67 ? -30.497 -32.707 -15.227 1.00 16.55 45 VAL B CA 1
ATOM 4087 C C . VAL B 1 67 ? -31.361 -31.606 -15.835 1.00 18.15 45 VAL B C 1
ATOM 4088 O O . VAL B 1 67 ? -32.052 -31.819 -16.849 1.00 18.01 45 VAL B O 1
ATOM 4092 N N . LYS B 1 68 ? -31.338 -30.445 -15.200 1.00 19.19 46 LYS B N 1
ATOM 4093 C CA . LYS B 1 68 ? -32.042 -29.267 -15.720 1.00 20.76 46 LYS B CA 1
ATOM 4094 C C . LYS B 1 68 ? -31.776 -29.029 -17.217 1.00 20.77 46 LYS B C 1
ATOM 4095 O O . LYS B 1 68 ? -30.621 -29.054 -17.688 1.00 20.39 46 LYS B O 1
ATOM 4099 N N . ASN B 1 69 ? -32.870 -28.836 -17.957 1.00 22.02 47 ASN B N 1
ATOM 4100 C CA . ASN B 1 69 ? -32.828 -28.533 -19.399 1.00 23.43 47 ASN B CA 1
ATOM 4101 C C . ASN B 1 69 ? -32.301 -29.695 -20.270 1.00 23.42 47 ASN B C 1
ATOM 4102 O O . ASN B 1 69 ? -32.043 -29.513 -21.468 1.00 24.45 47 ASN B O 1
ATOM 4107 N N . GLY B 1 70 ? -32.160 -30.890 -19.681 1.00 22.49 48 GLY B N 1
ATOM 4108 C CA . GLY B 1 70 ? -31.516 -32.004 -20.369 1.00 21.53 48 GLY B CA 1
ATOM 4109 C C . GLY B 1 70 ? -30.053 -31.755 -20.711 1.00 20.84 48 GLY B C 1
ATOM 4110 O O . GLY B 1 70 ? -29.510 -32.405 -21.592 1.00 20.24 48 GLY B O 1
ATOM 4111 N N . ASP B 1 71 ? -29.404 -30.834 -19.994 1.00 19.29 49 ASP B N 1
ATOM 4112 C CA . ASP B 1 71 ? -27.986 -30.554 -20.209 1.00 18.96 49 ASP B CA 1
ATOM 4113 C C . ASP B 1 71 ? -27.114 -31.773 -19.922 1.00 18.02 49 ASP B C 1
ATOM 4114 O O . ASP B 1 71 ? -27.450 -32.581 -19.047 1.00 18.46 49 ASP B O 1
ATOM 4119 N N . THR B 1 72 ? -25.998 -31.872 -20.644 1.00 17.96 50 THR B N 1
ATOM 4120 C CA . THR B 1 72 ? -24.999 -32.931 -20.445 1.00 17.98 50 THR B CA 1
ATOM 4121 C C . THR B 1 72 ? -23.597 -32.363 -20.547 1.00 17.67 50 THR B C 1
ATOM 4122 O O . THR B 1 72 ? -23.423 -31.213 -20.956 1.00 17.25 50 THR B O 1
ATOM 4126 N N . GLY B 1 73 ? -22.597 -33.176 -20.193 1.00 16.35 51 GLY B N 1
ATOM 4127 C CA . GLY B 1 73 ? -21.189 -32.810 -20.382 1.00 16.18 51 GLY B CA 1
ATOM 4128 C C . GLY B 1 73 ? -20.650 -33.193 -21.757 1.00 15.69 51 GLY B C 1
ATOM 4129 O O . GLY B 1 73 ? -19.451 -33.358 -21.910 1.00 15.82 51 GLY B O 1
ATOM 4130 N N . ASP B 1 74 ? -21.524 -33.382 -22.743 1.00 16.07 52 ASP B N 1
ATOM 4131 C CA . ASP B 1 74 ? -21.070 -33.773 -24.102 1.00 17.51 52 ASP B CA 1
ATOM 4132 C C . ASP B 1 74 ? -20.088 -32.765 -24.693 1.00 16.90 52 ASP B C 1
ATOM 4133 O O . ASP B 1 74 ? -19.167 -33.162 -25.391 1.00 16.61 52 ASP B O 1
ATOM 4138 N N . VAL B 1 75 ? -20.314 -31.480 -24.422 1.00 18.08 53 VAL B N 1
ATOM 4139 C CA . VAL B 1 75 ? -19.408 -30.419 -24.911 1.00 17.35 53 VAL B CA 1
ATOM 4140 C C . VAL B 1 75 ? -18.801 -29.572 -23.785 1.00 17.13 53 VAL B C 1
ATOM 4141 O O . VAL B 1 75 ? -17.581 -29.359 -23.767 1.00 17.43 53 VAL B O 1
ATOM 4145 N N . ALA B 1 76 ? -19.638 -29.111 -22.846 1.00 17.47 54 ALA B N 1
ATOM 4146 C CA . ALA B 1 76 ? -19.176 -28.348 -21.664 1.00 18.30 54 ALA B CA 1
ATOM 4147 C C . ALA B 1 76 ? -18.326 -27.162 -22.131 1.00 18.98 54 ALA B C 1
ATOM 4148 O O . ALA B 1 76 ? -18.781 -26.404 -22.992 1.00 19.59 54 ALA B O 1
ATOM 4150 N N . CYS B 1 77 ? -17.111 -27.010 -21.611 1.00 19.57 55 CYS B N 1
ATOM 4151 C CA . CYS B 1 77 ? -16.216 -25.902 -22.027 1.00 19.24 55 CYS B CA 1
ATOM 4152 C C . CYS B 1 77 ? -15.270 -26.298 -23.155 1.00 19.69 55 CYS B C 1
ATOM 4153 O O . CYS B 1 77 ? -14.345 -25.551 -23.501 1.00 20.00 55 CYS B O 1
ATOM 4156 N N . ASP B 1 78 ? -15.468 -27.492 -23.708 1.00 18.99 56 ASP B N 1
ATOM 4157 C CA . ASP B 1 78 ? -14.579 -28.015 -24.735 1.00 19.25 56 ASP B CA 1
ATOM 4158 C C . ASP B 1 78 ? -13.109 -27.946 -24.307 1.00 19.74 56 ASP B C 1
ATOM 4159 O O . ASP B 1 78 ? -12.217 -27.727 -25.131 1.00 19.59 56 ASP B O 1
ATOM 4164 N N . HIS B 1 79 ? -12.852 -28.168 -23.018 1.00 17.77 57 HIS B N 1
ATOM 4165 C CA . HIS B 1 79 ? -11.496 -28.111 -22.506 1.00 18.24 57 HIS B CA 1
ATOM 4166 C C . HIS B 1 79 ? -10.657 -29.243 -23.084 1.00 17.82 57 HIS B C 1
ATOM 4167 O O . HIS B 1 79 ? -9.435 -29.140 -23.171 1.00 20.22 57 HIS B O 1
ATOM 4174 N N . TYR B 1 80 ? -11.306 -30.322 -23.530 1.00 18.60 58 TYR B N 1
ATOM 4175 C CA . TYR B 1 80 ? -10.589 -31.422 -24.157 1.00 19.42 58 TYR B CA 1
ATOM 4176 C C . TYR B 1 80 ? -9.702 -30.942 -25.340 1.00 19.84 58 TYR B C 1
ATOM 4177 O O . TYR B 1 80 ? -8.569 -31.407 -25.534 1.00 19.43 58 TYR B O 1
ATOM 4186 N N . ASN B 1 81 ? -10.235 -29.994 -26.098 1.00 20.42 59 ASN B N 1
ATOM 4187 C CA . ASN B 1 81 ? -9.482 -29.339 -27.179 1.00 22.07 59 ASN B CA 1
ATOM 4188 C C . ASN B 1 81 ? -8.805 -28.015 -26.797 1.00 22.50 59 ASN B C 1
ATOM 4189 O O . ASN B 1 81 ? -7.770 -27.662 -27.392 1.00 23.73 59 ASN B O 1
ATOM 4194 N N . ARG B 1 82 ? -9.357 -27.319 -25.798 1.00 22.24 60 ARG B N 1
ATOM 4195 C CA . ARG B 1 82 ? -8.970 -25.928 -25.499 1.00 22.42 60 ARG B CA 1
ATOM 4196 C C . ARG B 1 82 ? -8.086 -25.796 -24.254 1.00 21.85 60 ARG B C 1
ATOM 4197 O O . ARG B 1 82 ? -7.810 -24.685 -23.774 1.00 21.30 60 ARG B O 1
ATOM 4205 N N . TRP B 1 83 ? -7.602 -26.939 -23.771 1.00 21.52 61 TRP B N 1
ATOM 4206 C CA . TRP B 1 83 ? -6.794 -27.015 -22.546 1.00 21.74 61 TRP B CA 1
ATOM 4207 C C . TRP B 1 83 ? -5.621 -26.029 -22.516 1.00 22.19 61 TRP B C 1
ATOM 4208 O O . TRP B 1 83 ? -5.365 -25.399 -21.482 1.00 22.28 61 TRP B O 1
ATOM 4219 N N . LYS B 1 84 ? -4.924 -25.883 -23.649 1.00 22.13 62 LYS B N 1
ATOM 4220 C CA . LYS B 1 84 ? -3.700 -25.036 -23.687 1.00 22.84 62 LYS B CA 1
ATOM 4221 C C . LYS B 1 84 ? -4.020 -23.576 -23.414 1.00 22.57 62 LYS B C 1
ATOM 4222 O O . LYS B 1 84 ? -3.358 -22.908 -22.582 1.00 22.33 62 LYS B O 1
ATOM 4225 N N . GLU B 1 85 ? -5.059 -23.101 -24.092 1.00 22.38 63 GLU B N 1
ATOM 4226 C CA . GLU B 1 85 ? -5.569 -21.759 -23.920 1.00 22.17 63 GLU B CA 1
ATOM 4227 C C . GLU B 1 85 ? -6.002 -21.505 -22.494 1.00 21.76 63 GLU B C 1
ATOM 4228 O O . GLU B 1 85 ? -5.770 -20.423 -21.961 1.00 22.04 63 GLU B O 1
ATOM 4230 N N . ASP B 1 86 ? -6.643 -22.503 -21.866 1.00 21.38 64 ASP B N 1
ATOM 4231 C CA . ASP B 1 86 ? -7.153 -22.321 -20.520 1.00 20.67 64 ASP B CA 1
ATOM 4232 C C . ASP B 1 86 ? -5.987 -22.238 -19.520 1.00 20.47 64 ASP B C 1
ATOM 4233 O O . ASP B 1 86 ? -6.028 -21.437 -18.600 1.00 19.74 64 ASP B O 1
ATOM 4238 N N . ILE B 1 87 ? -4.955 -23.050 -19.736 1.00 20.43 65 ILE B N 1
ATOM 4239 C CA . ILE B 1 87 ? -3.769 -23.027 -18.884 1.00 21.27 65 ILE B CA 1
ATOM 4240 C C . ILE B 1 87 ? -3.076 -21.676 -19.064 1.00 22.08 65 ILE B C 1
ATOM 4241 O O . ILE B 1 87 ? -2.569 -21.112 -18.096 1.00 22.56 65 ILE B O 1
ATOM 4246 N N . GLU B 1 88 ? -3.069 -21.172 -20.300 1.00 22.87 66 GLU B N 1
ATOM 4247 C CA . GLU B 1 88 ? -2.468 -19.849 -20.595 1.00 24.23 66 GLU B CA 1
ATOM 4248 C C . GLU B 1 88 ? -3.225 -18.734 -19.906 1.00 23.64 66 GLU B C 1
ATOM 4249 O O . GLU B 1 88 ? -2.644 -17.696 -19.606 1.00 23.92 66 GLU B O 1
ATOM 4255 N N . ILE B 1 89 ? -4.518 -18.936 -19.624 1.00 22.94 67 ILE B N 1
ATOM 4256 C CA . ILE B 1 89 ? -5.256 -17.984 -18.761 1.00 22.79 67 ILE B CA 1
ATOM 4257 C C . ILE B 1 89 ? -4.769 -18.032 -17.322 1.00 22.60 67 ILE B C 1
ATOM 4258 O O . ILE B 1 89 ? -4.513 -16.987 -16.704 1.00 22.76 67 ILE B O 1
ATOM 4263 N N . ILE B 1 90 ? -4.642 -19.244 -16.772 1.00 22.22 68 ILE B N 1
ATOM 4264 C CA . ILE B 1 90 ? -4.110 -19.385 -15.411 1.00 22.52 68 ILE B CA 1
ATOM 4265 C C . ILE B 1 90 ? -2.779 -18.628 -15.303 1.00 23.02 68 ILE B C 1
ATOM 4266 O O . ILE B 1 90 ? -2.578 -17.872 -14.352 1.00 23.81 68 ILE B O 1
ATOM 4271 N N . GLU B 1 91 ? -1.886 -18.866 -16.269 1.00 23.88 69 GLU B N 1
ATOM 4272 C CA . GLU B 1 91 ? -0.570 -18.212 -16.335 1.00 25.61 69 GLU B CA 1
ATOM 4273 C C . GLU B 1 91 ? -0.671 -16.679 -16.408 1.00 25.76 69 GLU B C 1
ATOM 4274 O O . GLU B 1 91 ? 0.060 -15.965 -15.695 1.00 26.53 69 GLU B O 1
ATOM 4280 N N . LYS B 1 92 ? -1.560 -16.172 -17.259 1.00 26.00 70 LYS B N 1
ATOM 4281 C CA A LYS B 1 92 ? -1.699 -14.723 -17.461 0.50 26.46 70 LYS B CA 1
ATOM 4282 C CA B LYS B 1 92 ? -1.662 -14.726 -17.448 0.50 26.25 70 LYS B CA 1
ATOM 4283 C C . LYS B 1 92 ? -2.206 -14.049 -16.186 1.00 26.39 70 LYS B C 1
ATOM 4284 O O . LYS B 1 92 ? -1.857 -12.899 -15.885 1.00 26.36 70 LYS B O 1
ATOM 4295 N N . LEU B 1 93 ? -3.041 -14.769 -15.433 1.00 25.94 71 LEU B N 1
ATOM 4296 C CA . LEU B 1 93 ? -3.557 -14.293 -14.139 1.00 25.54 71 LEU B CA 1
ATOM 4297 C C . LEU B 1 93 ? -2.543 -14.465 -13.000 1.00 25.35 71 LEU B C 1
ATOM 4298 O O . LEU B 1 93 ? -2.750 -13.969 -11.890 1.00 25.89 71 LEU B O 1
ATOM 4303 N N . GLY B 1 94 ? -1.465 -15.195 -13.271 1.00 25.20 72 GLY B N 1
ATOM 4304 C CA . GLY B 1 94 ? -0.399 -15.381 -12.294 1.00 24.76 72 GLY B CA 1
ATOM 4305 C C . GLY B 1 94 ? -0.826 -16.256 -11.137 1.00 24.42 72 GLY B C 1
ATOM 4306 O O . GLY B 1 94 ? -0.239 -16.209 -10.046 1.00 24.81 72 GLY B O 1
ATOM 4307 N N . VAL B 1 95 ? -1.842 -17.079 -11.378 1.00 23.38 73 VAL B N 1
ATOM 4308 C CA . VAL B 1 95 ? -2.284 -18.053 -10.366 1.00 22.79 73 VAL B CA 1
ATOM 4309 C C . VAL B 1 95 ? -1.254 -19.184 -10.306 1.00 22.19 73 VAL B C 1
ATOM 4310 O O . VAL B 1 95 ? -0.741 -19.597 -11.343 1.00 22.45 73 VAL B O 1
ATOM 4314 N N . LYS B 1 96 ? -0.952 -19.676 -9.104 1.00 21.84 74 LYS B N 1
ATOM 4315 C CA . LYS B 1 96 ? 0.242 -20.518 -8.911 1.00 22.39 74 LYS B CA 1
ATOM 4316 C C . LYS B 1 96 ? -0.058 -22.012 -8.805 1.00 21.73 74 LYS B C 1
ATOM 4317 O O . LYS B 1 96 ? 0.864 -22.841 -8.827 1.00 21.49 74 LYS B O 1
ATOM 4321 N N . ALA B 1 97 ? -1.342 -22.346 -8.662 1.00 21.00 75 ALA B N 1
ATOM 4322 C CA . ALA B 1 97 ? -1.738 -23.753 -8.540 1.00 19.48 75 ALA B CA 1
ATOM 4323 C C . ALA B 1 97 ? -3.025 -24.011 -9.313 1.00 18.95 75 ALA B C 1
ATOM 4324 O O . ALA B 1 97 ? -3.886 -23.123 -9.445 1.00 19.00 75 ALA B O 1
ATOM 4326 N N . TYR B 1 98 ? -3.170 -25.231 -9.832 1.00 18.31 76 TYR B N 1
ATOM 4327 C CA . TYR B 1 98 ? -4.367 -25.591 -10.599 1.00 17.62 76 TYR B CA 1
ATOM 4328 C C . TYR B 1 98 ? -4.817 -26.954 -10.080 1.00 16.82 76 TYR B C 1
ATOM 4329 O O . TYR B 1 98 ? -4.076 -27.937 -10.222 1.00 17.65 76 TYR B O 1
ATOM 4338 N N . ARG B 1 99 ? -5.984 -26.984 -9.447 1.00 16.41 77 ARG B N 1
ATOM 4339 C CA . ARG B 1 99 ? -6.600 -28.269 -9.033 1.00 15.48 77 ARG B CA 1
ATOM 4340 C C . ARG B 1 99 ? -7.532 -28.731 -10.157 1.00 15.58 77 ARG B C 1
ATOM 4341 O O . ARG B 1 99 ? -8.459 -28.013 -10.542 1.00 15.45 77 ARG B O 1
ATOM 4349 N N . PHE B 1 100 ? -7.275 -29.928 -10.681 1.00 15.96 78 PHE B N 1
ATOM 4350 C CA . PHE B 1 100 ? -8.084 -30.489 -11.770 1.00 15.82 78 PHE B CA 1
ATOM 4351 C C . PHE B 1 100 ? -8.279 -31.967 -11.466 1.00 15.84 78 PHE B C 1
ATOM 4352 O O . PHE B 1 100 ? -7.532 -32.527 -10.631 1.00 15.28 78 PHE B O 1
ATOM 4360 N N . SER B 1 101 ? -9.301 -32.566 -12.081 1.00 15.54 79 SER B N 1
ATOM 4361 C CA . SER B 1 101 ? -9.540 -33.996 -11.877 1.00 14.37 79 SER B CA 1
ATOM 4362 C C . SER B 1 101 ? -9.232 -34.784 -13.118 1.00 14.77 79 SER B C 1
ATOM 4363 O O . SER B 1 101 ? -9.251 -34.270 -14.238 1.00 15.08 79 SER B O 1
ATOM 4366 N N . ILE B 1 102 ? -8.981 -36.077 -12.915 1.00 14.62 80 ILE B N 1
ATOM 4367 C CA . ILE B 1 102 ? -8.722 -36.975 -14.011 1.00 15.00 80 ILE B CA 1
ATOM 4368 C C . ILE B 1 102 ? -9.965 -37.873 -14.181 1.00 15.33 80 ILE B C 1
ATOM 4369 O O . ILE B 1 102 ? -10.518 -38.413 -13.189 1.00 14.46 80 ILE B O 1
ATOM 4374 N N . SER B 1 103 ? -10.406 -37.995 -15.430 1.00 14.28 81 SER B N 1
ATOM 4375 C CA . SER B 1 103 ? -11.550 -38.856 -15.775 1.00 14.66 81 SER B CA 1
ATOM 4376 C C . SER B 1 103 ? -11.123 -40.313 -15.794 1.00 14.33 81 SER B C 1
ATOM 4377 O O . SER B 1 103 ? -10.435 -40.758 -16.720 1.00 14.01 81 SER B O 1
ATOM 4380 N N . TRP B 1 104 ? -11.535 -41.065 -14.780 1.00 13.51 82 TRP B N 1
ATOM 4381 C CA . TRP B 1 104 ? -11.217 -42.483 -14.688 1.00 13.07 82 TRP B CA 1
ATOM 4382 C C . TRP B 1 104 ? -11.465 -43.267 -15.998 1.00 13.24 82 TRP B C 1
ATOM 4383 O O . TRP B 1 104 ? -10.564 -43.977 -16.435 1.00 12.99 82 TRP B O 1
ATOM 4394 N N . PRO B 1 105 ? -12.663 -43.153 -16.608 1.00 12.99 83 PRO B N 1
ATOM 4395 C CA . PRO B 1 105 ? -12.909 -43.922 -17.843 1.00 13.60 83 PRO B CA 1
ATOM 4396 C C . PRO B 1 105 ? -12.127 -43.451 -19.085 1.00 14.16 83 PRO B C 1
ATOM 4397 O O . PRO B 1 105 ? -12.109 -44.161 -20.082 1.00 14.80 83 PRO B O 1
ATOM 4401 N N . ARG B 1 106 ? -11.478 -42.285 -19.001 1.00 14.93 84 ARG B N 1
ATOM 4402 C CA . ARG B 1 106 ? -10.504 -41.933 -20.048 1.00 14.56 84 ARG B CA 1
ATOM 4403 C C . ARG B 1 106 ? -9.250 -42.779 -19.923 1.00 15.17 84 ARG B C 1
ATOM 4404 O O . ARG B 1 106 ? -8.587 -43.053 -20.948 1.00 16.47 84 ARG B O 1
ATOM 4412 N N . ILE B 1 107 ? -8.897 -43.154 -18.691 1.00 15.23 85 ILE B N 1
ATOM 4413 C CA . ILE B 1 107 ? -7.671 -43.888 -18.406 1.00 15.01 85 ILE B CA 1
ATOM 4414 C C . ILE B 1 107 ? -7.886 -45.385 -18.532 1.00 16.30 85 ILE B C 1
ATOM 4415 O O . ILE B 1 107 ? -7.065 -46.097 -19.121 1.00 16.38 85 ILE B O 1
ATOM 4420 N N . LEU B 1 108 ? -9.002 -45.862 -17.982 1.00 16.12 86 LEU B N 1
ATOM 4421 C CA . LEU B 1 108 ? -9.327 -47.291 -17.979 1.00 16.14 86 LEU B CA 1
ATOM 4422 C C . LEU B 1 108 ? -10.770 -47.370 -18.422 1.00 15.57 86 LEU B C 1
ATOM 4423 O O . LEU B 1 108 ? -11.685 -47.215 -17.609 1.00 15.74 86 LEU B O 1
ATOM 4428 N N . PRO B 1 109 ? -10.995 -47.520 -19.732 1.00 15.94 87 PRO B N 1
ATOM 4429 C CA . PRO B 1 109 ? -12.352 -47.446 -20.268 1.00 15.37 87 PRO B CA 1
ATOM 4430 C C . PRO B 1 109 ? -13.328 -48.422 -19.626 1.00 16.35 87 PRO B C 1
ATOM 4431 O O . PRO B 1 109 ? -14.500 -48.096 -19.510 1.00 16.74 87 PRO B O 1
ATOM 4435 N N . GLU B 1 110 ? -12.834 -49.600 -19.222 1.00 16.91 88 GLU B N 1
ATOM 4436 C CA . GLU B 1 110 ? -13.667 -50.603 -18.543 1.00 17.33 88 GLU B CA 1
ATOM 4437 C C . GLU B 1 110 ? -13.524 -50.533 -17.042 1.00 16.71 88 GLU B C 1
ATOM 4438 O O . GLU B 1 110 ? -13.992 -51.436 -16.330 1.00 16.22 88 GLU B O 1
ATOM 4444 N N . GLY B 1 111 ? -12.849 -49.492 -16.555 1.00 16.24 89 GLY B N 1
ATOM 4445 C CA . GLY B 1 111 ? -12.650 -49.306 -15.115 1.00 15.67 89 GLY B CA 1
ATOM 4446 C C . GLY B 1 111 ? -11.434 -50.013 -14.542 1.00 15.97 89 GLY B C 1
ATOM 4447 O O . GLY B 1 111 ? -10.758 -49.461 -13.662 1.00 15.81 89 GLY B O 1
ATOM 4448 N N . THR B 1 112 ? -11.200 -51.255 -14.985 1.00 15.43 90 THR B N 1
ATOM 4449 C CA . THR B 1 112 ? -9.992 -51.984 -14.658 1.00 16.04 90 THR B CA 1
ATOM 4450 C C . THR B 1 112 ? -9.402 -52.562 -15.961 1.00 16.57 90 THR B C 1
ATOM 4451 O O . THR B 1 112 ? -10.068 -52.585 -16.984 1.00 16.91 90 THR B O 1
ATOM 4455 N N . GLY B 1 113 ? -8.146 -53.011 -15.921 1.00 17.52 91 GLY B N 1
ATOM 4456 C CA . GLY B 1 113 ? -7.616 -53.738 -17.057 1.00 17.58 91 GLY B CA 1
ATOM 4457 C C . GLY B 1 113 ? -6.888 -52.821 -18.013 1.00 18.74 91 GLY B C 1
ATOM 4458 O O . GLY B 1 113 ? -5.887 -52.221 -17.626 1.00 19.78 91 GLY B O 1
ATOM 4459 N N . ARG B 1 114 ? -7.378 -52.746 -19.249 1.00 19.47 92 ARG B N 1
ATOM 4460 C CA . ARG B 1 114 ? -6.623 -52.095 -20.336 1.00 20.01 92 ARG B CA 1
ATOM 4461 C C . ARG B 1 114 ? -6.541 -50.597 -20.127 1.00 19.86 92 ARG B C 1
ATOM 4462 O O . ARG B 1 114 ? -7.554 -49.940 -19.918 1.00 19.65 92 ARG B O 1
ATOM 4465 N N . VAL B 1 115 ? -5.309 -50.074 -20.175 1.00 19.63 93 VAL B N 1
ATOM 4466 C CA . VAL B 1 115 ? -5.043 -48.639 -20.083 1.00 19.56 93 VAL B CA 1
ATOM 4467 C C . VAL B 1 115 ? -5.101 -47.981 -21.454 1.00 20.11 93 VAL B C 1
ATOM 4468 O O . VAL B 1 115 ? -4.542 -48.492 -22.445 1.00 20.49 93 VAL B O 1
ATOM 4472 N N . ASN B 1 116 ? -5.794 -46.846 -21.510 1.00 19.71 94 ASN B N 1
ATOM 4473 C CA . ASN B 1 116 ? -5.989 -46.091 -22.738 1.00 20.34 94 ASN B CA 1
ATOM 4474 C C . ASN B 1 116 ? -4.897 -45.031 -22.897 1.00 20.34 94 ASN B C 1
ATOM 4475 O O . ASN B 1 116 ? -4.908 -43.997 -22.218 1.00 20.47 94 ASN B O 1
ATOM 4480 N N . GLN B 1 117 ? -3.973 -45.284 -23.818 1.00 20.78 95 GLN B N 1
ATOM 4481 C CA . GLN B 1 117 ? -2.790 -44.451 -23.963 1.00 21.58 95 GLN B CA 1
ATOM 4482 C C . GLN B 1 117 ? -3.142 -42.994 -24.233 1.00 21.45 95 GLN B C 1
ATOM 4483 O O . GLN B 1 117 ? -2.484 -42.083 -23.700 1.00 22.51 95 GLN B O 1
ATOM 4489 N N . LYS B 1 118 ? -4.173 -42.778 -25.046 1.00 21.73 96 LYS B N 1
ATOM 4490 C CA . LYS B 1 118 ? -4.605 -41.429 -25.421 1.00 22.36 96 LYS B CA 1
ATOM 4491 C C . LYS B 1 118 ? -5.147 -40.680 -24.215 1.00 21.56 96 LYS B C 1
ATOM 4492 O O . LYS B 1 118 ? -5.092 -39.458 -24.158 1.00 21.60 96 LYS B O 1
ATOM 4498 N N . GLY B 1 119 ? -5.733 -41.423 -23.274 1.00 21.28 97 GLY B N 1
ATOM 4499 C CA . GLY B 1 119 ? -6.150 -40.835 -21.999 1.00 20.30 97 GLY B CA 1
ATOM 4500 C C . GLY B 1 119 ? -4.952 -40.312 -21.235 1.00 20.02 97 GLY B C 1
ATOM 4501 O O . GLY B 1 119 ? -4.971 -39.183 -20.764 1.00 19.55 97 GLY B O 1
ATOM 4502 N N . LEU B 1 120 ? -3.909 -41.134 -21.120 1.00 19.98 98 LEU B N 1
ATOM 4503 C CA . LEU B 1 120 ? -2.685 -40.697 -20.442 1.00 20.40 98 LEU B CA 1
ATOM 4504 C C . LEU B 1 120 ? -2.086 -39.489 -21.154 1.00 20.76 98 LEU B C 1
ATOM 4505 O O . LEU B 1 120 ? -1.641 -38.559 -20.495 1.00 21.06 98 LEU B O 1
ATOM 4510 N N . ASP B 1 121 ? -2.062 -39.524 -22.489 1.00 21.46 99 ASP B N 1
ATOM 4511 C CA . ASP B 1 121 ? -1.468 -38.431 -23.288 1.00 21.68 99 ASP B CA 1
ATOM 4512 C C . ASP B 1 121 ? -2.134 -37.116 -22.965 1.00 21.87 99 ASP B C 1
ATOM 4513 O O . ASP B 1 121 ? -1.456 -36.096 -22.796 1.00 21.79 99 ASP B O 1
ATOM 4518 N N . PHE B 1 122 ? -3.467 -37.134 -22.899 1.00 20.31 100 PHE B N 1
ATOM 4519 C CA . PHE B 1 122 ? -4.251 -35.922 -22.657 1.00 20.11 100 PHE B CA 1
ATOM 4520 C C . PHE B 1 122 ? -3.825 -35.232 -21.363 1.00 19.80 100 PHE B C 1
ATOM 4521 O O . PHE B 1 122 ? -3.541 -34.035 -21.351 1.00 21.32 100 PHE B O 1
ATOM 4529 N N . TYR B 1 123 ? -3.763 -35.985 -20.270 1.00 19.44 101 TYR B N 1
ATOM 4530 C CA . TYR B 1 123 ? -3.326 -35.419 -19.009 1.00 18.62 101 TYR B CA 1
ATOM 4531 C C . TYR B 1 123 ? -1.828 -35.175 -18.928 1.00 19.22 101 TYR B C 1
ATOM 4532 O O . TYR B 1 123 ? -1.404 -34.238 -18.241 1.00 20.16 101 TYR B O 1
ATOM 4541 N N . ASN B 1 124 ? -1.023 -35.973 -19.634 1.00 19.21 102 ASN B N 1
ATOM 4542 C CA . ASN B 1 124 ? 0.425 -35.688 -19.660 1.00 19.82 102 ASN B CA 1
ATOM 4543 C C . ASN B 1 124 ? 0.707 -34.306 -20.221 1.00 20.55 102 ASN B C 1
ATOM 4544 O O . ASN B 1 124 ? 1.529 -33.561 -19.654 1.00 19.97 102 ASN B O 1
ATOM 4549 N N . ARG B 1 125 ? -0.008 -33.947 -21.280 1.00 20.52 103 ARG B N 1
ATOM 4550 C CA . ARG B 1 125 ? 0.195 -32.650 -21.951 1.00 22.36 103 ARG B CA 1
ATOM 4551 C C . ARG B 1 125 ? -0.148 -31.505 -21.010 1.00 21.65 103 ARG B C 1
ATOM 4552 O O . ARG B 1 125 ? 0.598 -30.531 -20.910 1.00 22.77 103 ARG B O 1
ATOM 4560 N N . ILE B 1 126 ? -1.273 -31.638 -20.297 1.00 20.59 104 ILE B N 1
ATOM 4561 C CA . ILE B 1 126 ? -1.696 -30.667 -19.287 1.00 20.39 104 ILE B CA 1
ATOM 4562 C C . ILE B 1 126 ? -0.637 -30.528 -18.196 1.00 20.51 104 ILE B C 1
ATOM 4563 O O . ILE B 1 126 ? -0.215 -29.403 -17.854 1.00 20.93 104 ILE B O 1
ATOM 4568 N N . ILE B 1 127 ? -0.188 -31.665 -17.663 1.00 20.31 105 ILE B N 1
ATOM 4569 C CA . ILE B 1 127 ? 0.808 -31.687 -16.585 1.00 20.28 105 ILE B CA 1
ATOM 4570 C C . ILE B 1 127 ? 2.111 -31.022 -17.048 1.00 21.09 105 ILE B C 1
ATOM 4571 O O . ILE B 1 127 ? 2.659 -30.192 -16.330 1.00 21.57 105 ILE B O 1
ATOM 4576 N N . ASP B 1 128 ? 2.606 -31.416 -18.218 1.00 21.95 106 ASP B N 1
ATOM 4577 C CA . ASP B 1 128 ? 3.878 -30.834 -18.738 1.00 21.80 106 ASP B CA 1
ATOM 4578 C C . ASP B 1 128 ? 3.757 -29.328 -18.952 1.00 22.04 106 ASP B C 1
ATOM 4579 O O . ASP B 1 128 ? 4.673 -28.556 -18.625 1.00 22.49 106 ASP B O 1
ATOM 4584 N N . THR B 1 129 ? 2.621 -28.910 -19.494 1.00 21.81 107 THR B N 1
ATOM 4585 C CA . THR B 1 129 ? 2.358 -27.491 -19.754 1.00 22.23 107 THR B CA 1
ATOM 4586 C C . THR B 1 129 ? 2.279 -26.691 -18.449 1.00 22.07 107 THR B C 1
ATOM 4587 O O . THR B 1 129 ? 2.857 -25.597 -18.335 1.00 22.34 107 THR B O 1
ATOM 4591 N N . LEU B 1 130 ? 1.582 -27.232 -17.443 1.00 22.49 108 LEU B N 1
ATOM 4592 C CA . LEU B 1 130 ? 1.514 -26.557 -16.160 1.00 22.17 108 LEU B CA 1
ATOM 4593 C C . LEU B 1 130 ? 2.913 -26.327 -15.586 1.00 23.04 108 LEU B C 1
ATOM 4594 O O . LEU B 1 130 ? 3.250 -25.207 -15.191 1.00 22.40 108 LEU B O 1
ATOM 4599 N N . LEU B 1 131 ? 3.722 -27.385 -15.554 1.00 23.59 109 LEU B N 1
ATOM 4600 C CA A LEU B 1 131 ? 5.063 -27.303 -14.973 0.50 24.68 109 LEU B CA 1
ATOM 4601 C CA B LEU B 1 131 ? 5.065 -27.303 -14.981 0.50 24.21 109 LEU B CA 1
ATOM 4602 C C . LEU B 1 131 ? 5.969 -26.345 -15.751 1.00 24.69 109 LEU B C 1
ATOM 4603 O O . LEU B 1 131 ? 6.728 -25.573 -15.145 1.00 25.37 109 LEU B O 1
ATOM 4612 N N . GLU B 1 132 ? 5.882 -26.390 -17.073 1.00 25.46 110 GLU B N 1
ATOM 4613 C CA . GLU B 1 132 ? 6.673 -25.502 -17.931 1.00 26.54 110 GLU B CA 1
ATOM 4614 C C . GLU B 1 132 ? 6.343 -24.047 -17.610 1.00 26.77 110 GLU B C 1
ATOM 4615 O O . GLU B 1 132 ? 7.211 -23.171 -17.700 1.00 27.12 110 GLU B O 1
ATOM 4621 N N . LYS B 1 133 ? 5.097 -23.792 -17.212 1.00 26.52 111 LYS B N 1
ATOM 4622 C CA . LYS B 1 133 ? 4.647 -22.439 -16.875 1.00 27.02 111 LYS B CA 1
ATOM 4623 C C . LYS B 1 133 ? 4.725 -22.104 -15.379 1.00 25.80 111 LYS B C 1
ATOM 4624 O O . LYS B 1 133 ? 4.287 -21.023 -14.948 1.00 26.99 111 LYS B O 1
ATOM 4630 N N . GLY B 1 134 ? 5.267 -23.023 -14.584 1.00 25.23 112 GLY B N 1
ATOM 4631 C CA . GLY B 1 134 ? 5.477 -22.798 -13.146 1.00 24.61 112 GLY B CA 1
ATOM 4632 C C . GLY B 1 134 ? 4.218 -22.819 -12.287 1.00 24.78 112 GLY B C 1
ATOM 4633 O O . GLY B 1 134 ? 4.159 -22.201 -11.216 1.00 24.78 112 GLY B O 1
ATOM 4634 N N . ILE B 1 135 ? 3.205 -23.543 -12.768 1.00 23.80 113 ILE B N 1
ATOM 4635 C CA . ILE B 1 135 ? 1.951 -23.721 -12.048 1.00 23.01 113 ILE B CA 1
ATOM 4636 C C . ILE B 1 135 ? 1.981 -25.130 -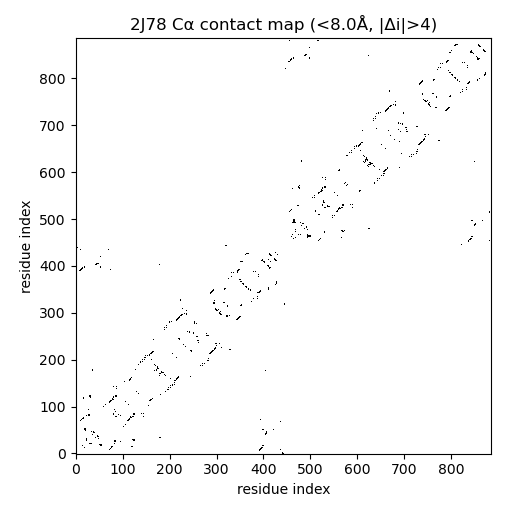11.443 1.00 22.15 113 ILE B C 1
ATOM 4637 O O . ILE B 1 135 ? 2.342 -26.106 -12.122 1.00 22.82 113 ILE B O 1
ATOM 4642 N N . THR B 1 136 ? 1.607 -25.216 -10.174 1.00 21.13 114 THR B N 1
ATOM 4643 C CA . THR B 1 136 ? 1.682 -26.464 -9.408 1.00 20.24 114 THR B CA 1
ATOM 4644 C C . THR B 1 136 ? 0.393 -27.271 -9.621 1.00 19.38 114 THR B C 1
ATOM 4645 O O . THR B 1 136 ? -0.667 -26.786 -9.262 1.00 20.06 114 THR B O 1
ATOM 4649 N N . PRO B 1 137 ? 0.486 -28.483 -10.205 1.00 19.64 115 PRO B N 1
ATOM 4650 C CA . PRO B 1 137 ? -0.737 -29.322 -10.319 1.00 19.12 115 PRO B CA 1
ATOM 4651 C C . PRO B 1 137 ? -1.195 -29.940 -8.993 1.00 18.17 115 PRO B C 1
ATOM 4652 O O . PRO B 1 137 ? -0.375 -30.459 -8.228 1.00 19.10 115 PRO B O 1
ATOM 4656 N N . PHE B 1 138 ? -2.498 -29.862 -8.696 1.00 17.89 116 PHE B N 1
ATOM 4657 C CA . PHE B 1 138 ? -3.065 -30.635 -7.590 1.00 17.17 116 PHE B CA 1
ATOM 4658 C C . PHE B 1 138 ? -4.075 -31.531 -8.267 1.00 16.67 116 PHE B C 1
ATOM 4659 O O . PHE B 1 138 ? -5.066 -31.019 -8.778 1.00 16.98 116 PHE B O 1
ATOM 4667 N N . VAL B 1 139 ? -3.856 -32.845 -8.261 1.00 15.92 117 VAL B N 1
ATOM 4668 C CA . VAL B 1 139 ? -4.713 -33.717 -9.057 1.00 15.36 117 VAL B CA 1
ATOM 4669 C C . VAL B 1 139 ? -5.727 -34.418 -8.168 1.00 15.12 117 VAL B C 1
ATOM 4670 O O . VAL B 1 139 ? -5.331 -35.092 -7.221 1.00 15.23 117 VAL B O 1
ATOM 4674 N N . THR B 1 140 ? -7.009 -34.249 -8.499 1.00 14.18 118 THR B N 1
ATOM 4675 C CA . THR B 1 140 ? -8.126 -34.994 -7.863 1.00 13.81 118 THR B CA 1
ATOM 4676 C C . THR B 1 140 ? -8.312 -36.297 -8.645 1.00 13.25 118 THR B C 1
ATOM 4677 O O . THR B 1 140 ? -8.642 -36.267 -9.828 1.00 13.16 118 THR B O 1
ATOM 4681 N N . ILE B 1 141 ? -8.087 -37.435 -7.982 1.00 13.13 119 ILE B N 1
ATOM 4682 C CA . ILE B 1 141 ? -8.166 -38.741 -8.639 1.00 12.68 119 ILE B CA 1
ATOM 4683 C C . ILE B 1 141 ? -9.602 -39.050 -9.024 1.00 12.75 119 ILE B C 1
ATOM 4684 O O . ILE B 1 141 ? -9.849 -39.558 -10.135 1.00 13.24 119 ILE B O 1
ATOM 4689 N N . TYR B 1 142 ? -10.528 -38.700 -8.136 1.00 12.83 120 TYR B N 1
ATOM 4690 C CA . TYR B 1 142 ? -11.946 -38.984 -8.365 1.00 12.16 120 TYR B CA 1
ATOM 4691 C C . TYR B 1 142 ? -12.841 -37.803 -8.047 1.00 12.41 120 TYR B C 1
ATOM 4692 O O . TYR B 1 142 ? -13.041 -37.457 -6.863 1.00 12.67 120 TYR B O 1
ATOM 4701 N N . HIS B 1 143 ? -13.424 -37.224 -9.094 1.00 11.82 121 HIS B N 1
ATOM 4702 C CA . HIS B 1 143 ? -14.385 -36.131 -8.920 1.00 12.15 121 HIS B CA 1
ATOM 4703 C C . HIS B 1 143 ? -15.686 -36.519 -9.646 1.00 13.22 121 HIS B C 1
ATOM 4704 O O . HIS B 1 143 ? -16.203 -35.771 -10.468 1.00 13.44 121 HIS B O 1
ATOM 4711 N N . TRP B 1 144 ? -16.168 -37.733 -9.315 1.00 12.02 122 TRP B N 1
ATOM 4712 C CA . TRP B 1 144 ? -17.565 -38.197 -9.519 1.00 12.42 122 TRP B CA 1
ATOM 4713 C C . TRP B 1 144 ? -17.876 -38.931 -10.812 1.00 12.22 122 TRP B C 1
ATOM 4714 O O . TRP B 1 144 ? -18.961 -39.515 -10.936 1.00 13.29 122 TRP B O 1
ATOM 4725 N N . ASP B 1 145 ? -16.946 -38.917 -11.754 1.00 11.96 123 ASP B N 1
ATOM 4726 C CA . ASP B 1 145 ? -17.197 -39.538 -13.061 1.00 12.74 123 ASP B CA 1
ATOM 4727 C C . ASP B 1 145 ? -16.700 -40.976 -13.103 1.00 12.98 123 ASP B C 1
ATOM 4728 O O . ASP B 1 145 ? -15.812 -41.318 -13.847 1.00 13.84 123 ASP B O 1
ATOM 4733 N N . LEU B 1 146 ? -17.342 -41.820 -12.287 1.00 11.69 124 LEU B N 1
ATOM 4734 C CA . LEU B 1 146 ? -17.042 -43.255 -12.235 1.00 11.13 124 LEU B CA 1
ATOM 4735 C C . LEU B 1 146 ? -17.253 -43.896 -13.590 1.00 11.30 124 LEU B C 1
ATOM 4736 O O . LEU B 1 146 ? -18.203 -43.564 -14.270 1.00 12.23 124 LEU B O 1
ATOM 4741 N N . PRO B 1 147 ? -16.381 -44.824 -13.982 1.00 11.94 125 PRO B N 1
ATOM 4742 C CA . PRO B 1 147 ? -16.609 -45.589 -15.214 1.00 11.65 125 PRO B CA 1
ATOM 4743 C C . PRO B 1 147 ? -17.970 -46.300 -15.128 1.00 11.95 125 PRO B C 1
ATOM 4744 O O . PRO B 1 147 ? -18.254 -46.984 -14.138 1.00 11.65 125 PRO B O 1
ATOM 4748 N N . PHE B 1 148 ? -18.783 -46.160 -16.176 1.00 12.02 126 PHE B N 1
ATOM 4749 C CA . PHE B 1 148 ? -20.096 -46.825 -16.192 1.00 11.23 126 PHE B CA 1
ATOM 4750 C C . PHE B 1 148 ? -19.923 -48.337 -16.061 1.00 11.66 126 PHE B C 1
ATOM 4751 O O . PHE B 1 148 ? -20.728 -48.975 -15.378 1.00 11.28 126 PHE B O 1
ATOM 4759 N N . ALA B 1 149 ? -18.848 -48.896 -16.642 1.00 10.72 127 ALA B N 1
ATOM 4760 C CA . ALA B 1 149 ? -18.557 -50.347 -16.520 1.00 11.50 127 ALA B CA 1
ATOM 4761 C C . ALA B 1 149 ? -18.510 -50.779 -15.057 1.00 11.47 127 ALA B C 1
ATOM 4762 O O . ALA B 1 149 ? -18.889 -51.913 -14.722 1.00 12.23 127 ALA B O 1
ATOM 4764 N N . LEU B 1 150 ? -17.997 -49.901 -14.203 1.00 11.46 128 LEU B N 1
ATOM 4765 C CA . LEU B 1 150 ? -17.918 -50.240 -12.799 1.00 10.10 128 LEU B CA 1
ATOM 4766 C C . LEU B 1 150 ? -19.274 -50.095 -12.096 1.00 10.74 128 LEU B C 1
ATOM 4767 O O . LEU B 1 150 ? -19.556 -50.843 -11.166 1.00 10.33 128 LEU B O 1
ATOM 4772 N N . GLN B 1 151 ? -20.093 -49.119 -12.498 1.00 10.52 129 GLN B N 1
ATOM 4773 C CA . GLN B 1 151 ? -21.448 -48.997 -11.936 1.00 11.04 129 GLN B CA 1
ATOM 4774 C C . GLN B 1 151 ? -22.298 -50.240 -12.227 1.00 11.26 129 GLN B C 1
ATOM 4775 O O . GLN B 1 151 ? -23.138 -50.648 -11.401 1.00 11.32 129 GLN B O 1
ATOM 4781 N N . LEU B 1 152 ? -22.058 -50.848 -13.391 1.00 11.67 130 LEU B N 1
ATOM 4782 C CA . LEU B 1 152 ? -22.722 -52.115 -13.729 1.00 11.30 130 LEU B CA 1
ATOM 4783 C C . LEU B 1 152 ? -22.376 -53.228 -12.761 1.00 11.29 130 LEU B C 1
ATOM 4784 O O . LEU B 1 152 ? -23.169 -54.146 -12.587 1.00 12.08 130 LEU B O 1
ATOM 4789 N N . LYS B 1 153 ? -21.215 -53.102 -12.118 1.00 10.70 131 LYS B N 1
ATOM 4790 C CA . LYS B 1 153 ? -20.756 -54.039 -11.089 1.00 11.17 131 LYS B CA 1
ATOM 4791 C C . LYS B 1 153 ? -20.996 -53.480 -9.674 1.00 11.08 131 LYS B C 1
ATOM 4792 O O . LYS B 1 153 ? -20.425 -53.996 -8.698 1.00 12.17 131 LYS B O 1
ATOM 4798 N N . GLY B 1 154 ? -21.866 -52.474 -9.554 1.00 10.54 132 GLY B N 1
ATOM 4799 C CA . GLY B 1 154 ? -22.276 -51.994 -8.224 1.00 10.69 132 GLY B CA 1
ATOM 4800 C C . GLY B 1 154 ? -21.631 -50.694 -7.798 1.00 10.79 132 GLY B C 1
ATOM 4801 O O . GLY B 1 154 ? -22.097 -50.034 -6.855 1.00 11.45 132 GLY B O 1
ATOM 4802 N N . GLY B 1 155 ? -20.618 -50.285 -8.549 1.00 10.26 133 GLY B N 1
ATOM 4803 C CA . GLY B 1 155 ? -19.906 -49.043 -8.265 1.00 9.70 133 GLY B CA 1
ATOM 4804 C C . GLY B 1 155 ? -19.473 -48.973 -6.789 1.00 9.38 133 GLY B C 1
ATOM 4805 O O . GLY B 1 155 ? -18.918 -49.926 -6.225 1.00 10.60 133 GLY B O 1
ATOM 4806 N N . TRP B 1 156 ? -19.772 -47.857 -6.142 1.00 9.45 134 TRP B N 1
ATOM 4807 C CA . TRP B 1 156 ? -19.349 -47.619 -4.744 1.00 10.10 134 TRP B CA 1
ATOM 4808 C C . TRP B 1 156 ? -20.020 -48.542 -3.733 1.00 10.25 134 TRP B C 1
ATOM 4809 O O . TRP B 1 156 ? -19.619 -48.598 -2.587 1.00 10.97 134 TRP B O 1
ATOM 4820 N N . ALA B 1 157 ? -21.083 -49.231 -4.144 1.00 10.13 135 ALA B N 1
ATOM 4821 C CA . ALA B 1 157 ? -21.694 -50.252 -3.288 1.00 9.91 135 ALA B CA 1
ATOM 4822 C C . ALA B 1 157 ? -20.898 -51.547 -3.163 1.00 10.03 135 ALA B C 1
ATOM 4823 O O . ALA B 1 157 ? -21.119 -52.302 -2.208 1.00 10.13 135 ALA B O 1
ATOM 4825 N N . ASN B 1 158 ? -20.000 -51.802 -4.113 1.00 10.16 136 ASN B N 1
ATOM 4826 C CA . ASN B 1 158 ? -19.269 -53.083 -4.171 1.00 10.26 136 ASN B CA 1
ATOM 4827 C C . ASN B 1 158 ? -17.973 -52.966 -3.364 1.00 11.02 136 ASN B C 1
ATOM 4828 O O . ASN B 1 158 ? -17.167 -52.090 -3.661 1.00 11.31 136 ASN B O 1
ATOM 4833 N N . ARG B 1 159 ? -17.782 -53.831 -2.365 1.00 11.81 137 ARG B N 1
ATOM 4834 C CA . ARG B 1 159 ? -16.498 -53.837 -1.601 1.00 13.30 137 ARG B CA 1
ATOM 4835 C C . ARG B 1 159 ? -15.266 -53.835 -2.495 1.00 11.99 137 ARG B C 1
ATOM 4836 O O . ARG B 1 159 ? -14.236 -53.258 -2.111 1.00 12.61 137 ARG B O 1
ATOM 4844 N N . GLU B 1 160 ? -15.355 -54.496 -3.660 1.00 10.91 138 GLU B N 1
ATOM 4845 C CA . GLU B 1 160 ? -14.233 -54.580 -4.580 1.00 11.62 138 GLU B CA 1
ATOM 4846 C C . GLU B 1 160 ? -13.766 -53.248 -5.159 1.00 10.17 138 GLU B C 1
ATOM 4847 O O . GLU B 1 160 ? -12.667 -53.172 -5.720 1.00 12.19 138 GLU B O 1
ATOM 4853 N N . ILE B 1 161 ? -14.558 -52.193 -4.997 1.00 10.54 139 ILE B N 1
ATOM 4854 C CA . ILE B 1 161 ? -14.130 -50.893 -5.498 1.00 10.33 139 ILE B CA 1
ATOM 4855 C C . ILE B 1 161 ? -12.850 -50.407 -4.794 1.00 11.77 139 ILE B C 1
ATOM 4856 O O . ILE B 1 161 ? -12.092 -49.643 -5.403 1.00 11.72 139 ILE B O 1
ATOM 4861 N N . ALA B 1 162 ? -12.570 -50.898 -3.577 1.00 11.06 140 ALA B N 1
ATOM 4862 C CA . ALA B 1 162 ? -11.272 -50.541 -2.940 1.00 12.19 140 ALA B CA 1
ATOM 4863 C C . ALA B 1 162 ? -10.130 -51.055 -3.831 1.00 13.23 140 ALA B C 1
ATOM 4864 O O . ALA B 1 162 ? -9.119 -50.365 -4.047 1.00 14.74 140 ALA B O 1
ATOM 4866 N N . ASP B 1 163 ? -10.323 -52.247 -4.387 1.00 13.02 141 ASP B N 1
ATOM 4867 C CA . ASP B 1 163 ? -9.352 -52.874 -5.281 1.00 13.31 141 ASP B CA 1
ATOM 4868 C C . ASP B 1 163 ? -9.309 -52.112 -6.619 1.00 13.50 141 ASP B C 1
ATOM 4869 O O . ASP B 1 163 ? -8.219 -51.721 -7.095 1.00 13.96 141 ASP B O 1
ATOM 4874 N N . TRP B 1 164 ? -10.483 -51.851 -7.219 1.00 13.16 142 TRP B N 1
ATOM 4875 C CA . TRP B 1 164 ? -10.535 -51.149 -8.514 1.00 12.09 142 TRP B CA 1
ATOM 4876 C C . TRP B 1 164 ? -9.878 -49.788 -8.372 1.00 12.54 142 TRP B C 1
ATOM 4877 O O . TRP B 1 164 ? -9.059 -49.397 -9.232 1.00 13.63 142 TRP B O 1
ATOM 4888 N N . PHE B 1 165 ? -10.170 -49.118 -7.257 1.00 12.69 143 PHE B N 1
ATOM 4889 C CA . PHE B 1 165 ? -9.727 -47.724 -7.097 1.00 12.43 143 PHE B CA 1
ATOM 4890 C C . PHE B 1 165 ? -8.222 -47.700 -6.853 1.00 13.48 143 PHE B C 1
ATOM 4891 O O . PHE B 1 165 ? -7.551 -46.773 -7.298 1.00 13.60 143 PHE B O 1
ATOM 4899 N N . ALA B 1 166 ? -7.705 -48.691 -6.136 1.00 13.60 144 ALA B N 1
ATOM 4900 C CA . ALA B 1 166 ? -6.254 -48.774 -5.889 1.00 14.72 144 ALA B CA 1
ATOM 4901 C C . ALA B 1 166 ? -5.502 -49.036 -7.198 1.00 15.71 144 ALA B C 1
ATOM 4902 O O . ALA B 1 166 ? -4.397 -48.513 -7.403 1.00 15.75 144 ALA B O 1
ATOM 4904 N N . GLU B 1 167 ? -6.077 -49.858 -8.082 1.00 14.99 145 GLU B N 1
ATOM 4905 C CA . GLU B 1 167 ? -5.467 -50.160 -9.358 1.00 16.17 145 GLU B CA 1
ATOM 4906 C C . GLU B 1 167 ? -5.456 -48.912 -10.250 1.00 15.43 145 GLU B C 1
ATOM 4907 O O . GLU B 1 167 ? -4.468 -48.615 -10.930 1.00 15.71 145 GLU B O 1
ATOM 4913 N N . TYR B 1 168 ? -6.558 -48.180 -10.247 1.00 14.85 146 TYR B N 1
ATOM 4914 C CA . TYR B 1 168 ? -6.631 -46.959 -11.027 1.00 13.38 146 TYR B CA 1
ATOM 4915 C C . TYR B 1 168 ? -5.617 -45.941 -10.514 1.00 14.43 146 TYR B C 1
ATOM 4916 O O . TYR B 1 168 ? -4.846 -45.377 -11.296 1.00 14.26 146 TYR B O 1
ATOM 4925 N N . SER B 1 169 ? -5.605 -45.742 -9.201 1.00 13.63 147 SER B N 1
ATOM 4926 C CA . SER B 1 169 ? -4.666 -44.811 -8.563 1.00 14.25 147 SER B CA 1
ATOM 4927 C C . SER B 1 169 ? -3.237 -45.193 -8.904 1.00 14.92 147 SER B C 1
ATOM 4928 O O . SER B 1 169 ? -2.413 -44.326 -9.248 1.00 16.08 147 SER B O 1
ATOM 4931 N N . ARG B 1 170 ? -2.925 -46.489 -8.833 1.00 14.86 148 ARG B N 1
ATOM 4932 C CA . ARG B 1 170 ? -1.575 -46.936 -9.217 1.00 14.86 148 ARG B CA 1
ATOM 4933 C C . ARG B 1 170 ? -1.181 -46.496 -10.637 1.00 15.68 148 ARG B C 1
ATOM 4934 O O . ARG B 1 170 ? -0.053 -46.040 -10.864 1.00 16.43 148 ARG B O 1
ATOM 4949 N N . VAL B 1 171 ? -2.091 -46.644 -11.601 1.00 15.91 149 VAL B N 1
ATOM 4950 C CA . VAL B 1 171 ? -1.808 -46.210 -12.970 1.00 15.66 149 VAL B CA 1
ATOM 4951 C C . VAL B 1 171 ? -1.467 -44.724 -12.977 1.00 15.75 149 VAL B C 1
ATOM 4952 O O . VAL B 1 171 ? -0.466 -44.317 -13.584 1.00 16.02 149 VAL B O 1
ATOM 4956 N N . LEU B 1 172 ? -2.272 -43.930 -12.279 1.00 15.57 150 LEU B N 1
ATOM 4957 C CA . LEU B 1 172 ? -2.025 -42.472 -12.199 1.00 15.21 150 LEU B CA 1
ATOM 4958 C C . LEU B 1 172 ? -0.664 -42.168 -11.554 1.00 16.23 150 LEU B C 1
ATOM 4959 O O . LEU B 1 172 ? 0.106 -41.308 -12.057 1.00 16.46 150 LEU B O 1
ATOM 4964 N N . PHE B 1 173 ? -0.383 -42.830 -10.435 1.00 15.82 151 PHE B N 1
ATOM 4965 C CA . PHE B 1 173 ? 0.869 -42.575 -9.703 1.00 16.29 151 PHE B CA 1
ATOM 4966 C C . PHE B 1 173 ? 2.081 -42.986 -10.538 1.00 17.15 151 PHE B C 1
ATOM 4967 O O . PHE B 1 173 ? 3.062 -42.229 -10.653 1.00 17.66 151 PHE B O 1
ATOM 4975 N N . GLU B 1 174 ? 2.017 -44.173 -11.134 1.00 17.81 152 GLU B N 1
ATOM 4976 C CA . GLU B 1 174 ? 3.124 -44.648 -11.979 1.00 19.20 152 GLU B CA 1
ATOM 4977 C C . GLU B 1 174 ? 3.390 -43.735 -13.165 1.00 19.30 152 GLU B C 1
ATOM 4978 O O . GLU B 1 174 ? 4.553 -43.478 -13.497 1.00 20.41 152 GLU B O 1
ATOM 4984 N N . ASN B 1 175 ? 2.332 -43.235 -13.789 1.00 18.86 153 ASN B N 1
ATOM 4985 C CA . ASN B 1 175 ? 2.467 -42.407 -14.992 1.00 19.18 153 ASN B CA 1
ATOM 4986 C C . ASN B 1 175 ? 2.702 -40.934 -14.712 1.00 19.74 153 ASN B C 1
ATOM 4987 O O . ASN B 1 175 ? 3.436 -40.277 -15.455 1.00 20.58 153 ASN B O 1
ATOM 4992 N N . PHE B 1 176 ? 2.120 -40.414 -13.638 1.00 18.95 154 PHE B N 1
ATOM 4993 C CA . PHE B 1 176 ? 2.126 -38.950 -13.437 1.00 19.22 154 PHE B CA 1
ATOM 4994 C C . PHE B 1 176 ? 2.900 -38.508 -12.210 1.00 19.22 154 PHE B C 1
ATOM 4995 O O . PHE B 1 176 ? 3.214 -37.320 -12.087 1.00 19.35 154 PHE B O 1
ATOM 5003 N N . GLY B 1 177 ? 3.194 -39.437 -11.294 1.00 19.43 155 GLY B N 1
ATOM 5004 C CA . GLY B 1 177 ? 3.758 -39.075 -9.988 1.00 20.48 155 GLY B CA 1
ATOM 5005 C C . GLY B 1 177 ? 5.206 -38.588 -9.991 1.00 20.53 155 GLY B C 1
ATOM 5006 O O . GLY B 1 177 ? 5.686 -38.069 -8.983 1.00 21.48 155 GLY B O 1
ATOM 5007 N N . ASP B 1 178 ? 5.897 -38.793 -11.106 1.00 21.55 156 ASP B N 1
ATOM 5008 C CA . ASP B 1 178 ? 7.252 -38.232 -11.295 1.00 21.62 156 ASP B CA 1
ATOM 5009 C C . ASP B 1 178 ? 7.196 -36.694 -11.320 1.00 21.20 156 ASP B C 1
ATOM 5010 O O . ASP B 1 178 ? 8.147 -36.011 -10.896 1.00 21.90 156 ASP B O 1
ATOM 5015 N N . ARG B 1 179 ? 6.060 -36.167 -11.772 1.00 19.98 157 ARG B N 1
ATOM 5016 C CA . ARG B 1 179 ? 5.876 -34.725 -12.010 1.00 20.07 157 ARG B CA 1
ATOM 5017 C C . ARG B 1 179 ? 4.834 -34.126 -11.094 1.00 20.00 157 ARG B C 1
ATOM 5018 O O . ARG B 1 179 ? 4.989 -32.994 -10.640 1.00 20.78 157 ARG B O 1
ATOM 5026 N N . VAL B 1 180 ? 3.760 -34.882 -10.820 1.00 19.25 158 VAL B N 1
ATOM 5027 C CA . VAL B 1 180 ? 2.699 -34.408 -9.907 1.00 18.17 158 VAL B CA 1
ATOM 5028 C C . VAL B 1 180 ? 2.956 -34.911 -8.482 1.00 17.99 158 VAL B C 1
ATOM 5029 O O . VAL B 1 180 ? 3.041 -36.137 -8.237 1.00 16.41 158 VAL B O 1
ATOM 5033 N N . LYS B 1 181 ? 3.074 -33.972 -7.548 1.00 17.59 159 LYS B N 1
ATOM 5034 C CA . LYS B 1 181 ? 3.423 -34.305 -6.179 1.00 18.70 159 LYS B CA 1
ATOM 5035 C C . LYS B 1 181 ? 2.343 -33.988 -5.173 1.00 18.49 159 LYS B C 1
ATOM 5036 O O . LYS B 1 181 ? 2.519 -34.248 -3.984 1.00 19.94 159 LYS B O 1
ATOM 5042 N N . ASN B 1 182 ? 1.221 -33.445 -5.635 1.00 17.96 160 ASN B N 1
ATOM 5043 C CA . ASN B 1 182 ? 0.124 -33.143 -4.726 1.00 17.56 160 ASN B CA 1
ATOM 5044 C C . ASN B 1 182 ? -1.157 -33.795 -5.231 1.00 16.12 160 ASN B C 1
ATOM 5045 O O . ASN B 1 182 ? -1.605 -33.502 -6.346 1.00 15.76 160 ASN B O 1
ATOM 5050 N N . TRP B 1 183 ? -1.722 -34.689 -4.411 1.00 15.43 161 TRP B N 1
ATOM 5051 C CA . TRP B 1 183 ? -2.799 -35.548 -4.867 1.00 14.73 161 TRP B CA 1
ATOM 5052 C C . TRP B 1 183 ? -3.963 -35.561 -3.903 1.00 14.03 161 TRP B C 1
ATOM 5053 O O . TRP B 1 183 ? -3.788 -35.456 -2.672 1.00 14.04 161 TRP B O 1
ATOM 5064 N N . ILE B 1 184 ? -5.160 -35.753 -4.457 1.00 12.86 162 ILE B N 1
ATOM 5065 C CA . ILE B 1 184 ? -6.370 -35.846 -3.654 1.00 12.91 162 ILE B CA 1
ATOM 5066 C C . ILE B 1 184 ? -7.071 -37.129 -4.102 1.00 12.62 162 ILE B C 1
ATOM 5067 O O . ILE B 1 184 ? -7.294 -37.336 -5.308 1.00 13.00 162 ILE B O 1
ATOM 5072 N N . THR B 1 185 ? -7.414 -37.987 -3.150 1.00 12.94 163 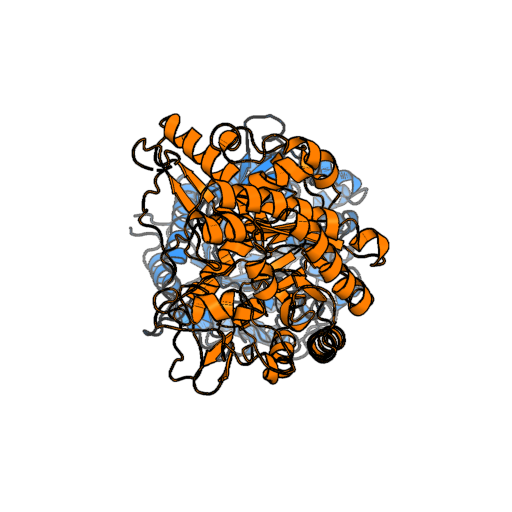THR B N 1
ATOM 5073 C CA . THR B 1 185 ? -8.052 -39.256 -3.531 1.00 12.66 163 THR B CA 1
ATOM 5074 C C . THR B 1 185 ? -9.471 -39.023 -4.014 1.00 12.48 163 THR B C 1
ATOM 5075 O O . THR B 1 185 ? -9.811 -39.370 -5.168 1.00 12.32 163 THR B O 1
ATOM 5079 N N . LEU B 1 186 ? -10.286 -38.431 -3.159 1.00 12.25 164 LEU B N 1
ATOM 5080 C CA . LEU B 1 186 ? -11.722 -38.289 -3.429 1.00 11.82 164 LEU B CA 1
ATOM 5081 C C . LEU B 1 186 ? -12.155 -36.845 -3.201 1.00 12.43 164 LEU B C 1
ATOM 5082 O O . LEU B 1 186 ? -11.782 -36.215 -2.191 1.00 13.29 164 LEU B O 1
ATOM 5087 N N . ASN B 1 187 ? -13.007 -36.370 -4.100 1.00 12.09 165 ASN B N 1
ATOM 5088 C CA . ASN B 1 187 ? -13.743 -35.143 -3.893 1.00 12.04 165 ASN B CA 1
ATOM 5089 C C . ASN B 1 187 ? -15.096 -35.436 -3.232 1.00 12.94 165 ASN B C 1
ATOM 5090 O O . ASN B 1 187 ? -15.975 -36.040 -3.879 1.00 13.43 165 ASN B O 1
ATOM 5095 N N . GLU B 1 188 ? -15.247 -35.003 -1.974 1.00 12.66 166 GLU B N 1
ATOM 5096 C CA . GLU B 1 188 ? -16.546 -34.985 -1.282 1.00 12.64 166 GLU B CA 1
ATOM 5097 C C . GLU B 1 188 ? -17.290 -36.347 -1.243 1.00 12.43 166 GLU B C 1
ATOM 5098 O O . GLU B 1 188 ? -18.379 -36.517 -1.814 1.00 12.33 166 GLU B O 1
ATOM 5104 N N . PRO B 1 189 ? -16.701 -37.320 -0.550 1.00 13.01 167 PRO B N 1
ATOM 5105 C CA . PRO B 1 189 ? -17.359 -38.628 -0.472 1.00 11.72 167 PRO B CA 1
ATOM 5106 C C . PRO B 1 189 ? -18.785 -38.582 0.105 1.00 12.25 167 PRO B C 1
ATOM 5107 O O . PRO B 1 189 ? -19.618 -39.434 -0.241 1.00 11.52 167 PRO B O 1
ATOM 5111 N N . TRP B 1 190 ? -19.091 -37.608 0.961 1.00 11.61 168 TRP B N 1
ATOM 5112 C CA . TRP B 1 190 ? -20.469 -37.481 1.487 1.00 12.46 168 TRP B CA 1
ATOM 5113 C C . TRP B 1 190 ? -21.438 -37.267 0.330 1.00 12.44 168 TRP B C 1
ATOM 5114 O O . TRP B 1 190 ? -22.523 -37.892 0.301 1.00 12.00 168 TRP B O 1
ATOM 5125 N N . VAL B 1 191 ? -21.067 -36.386 -0.601 1.00 12.16 169 VAL B N 1
ATOM 5126 C CA . VAL B 1 191 ? -21.872 -36.171 -1.804 1.00 12.71 169 VAL B CA 1
ATOM 5127 C C . VAL B 1 191 ? -22.006 -37.442 -2.660 1.00 11.79 169 VAL B C 1
ATOM 5128 O O . VAL B 1 191 ? -23.132 -37.836 -3.039 1.00 12.11 169 VAL B O 1
ATOM 5132 N N . VAL B 1 192 ? -20.876 -38.088 -2.933 1.00 11.50 170 VAL B N 1
ATOM 5133 C CA . VAL B 1 192 ? -20.843 -39.262 -3.787 1.00 11.64 170 VAL B CA 1
ATOM 5134 C C . VAL B 1 192 ? -21.807 -40.285 -3.194 1.00 11.47 170 VAL B C 1
ATOM 5135 O O . VAL B 1 192 ? -22.620 -40.886 -3.905 1.00 11.46 170 VAL B O 1
ATOM 5139 N N . ALA B 1 193 ? -21.726 -40.459 -1.880 1.00 10.14 171 ALA B N 1
ATOM 5140 C CA . ALA B 1 193 ? -22.551 -41.514 -1.218 1.00 10.91 171 ALA B CA 1
ATOM 5141 C C . ALA B 1 193 ? -24.001 -41.107 -1.074 1.00 10.74 171 ALA B C 1
ATOM 5142 O O . ALA B 1 193 ? -24.915 -41.781 -1.548 1.00 11.78 171 ALA B O 1
ATOM 5144 N N . ILE B 1 194 ? -24.222 -39.995 -0.377 1.00 10.66 172 ILE B N 1
ATOM 5145 C CA . ILE B 1 194 ? -25.560 -39.619 0.033 1.00 11.68 172 ILE B CA 1
ATOM 5146 C C . ILE B 1 194 ? -26.343 -38.978 -1.097 1.00 12.45 172 ILE B C 1
ATOM 5147 O O . ILE B 1 194 ? -27.485 -39.349 -1.318 1.00 12.48 172 ILE B O 1
ATOM 5152 N N . VAL B 1 195 ? -25.765 -37.994 -1.782 1.00 12.27 173 VAL B N 1
ATOM 5153 C CA . VAL B 1 195 ? -26.510 -37.377 -2.898 1.00 12.07 173 VAL B CA 1
ATOM 5154 C C . VAL B 1 195 ? -26.697 -38.351 -4.065 1.00 11.74 173 VAL B C 1
ATOM 5155 O O . VAL B 1 195 ? -27.743 -38.358 -4.743 1.00 13.67 173 VAL B O 1
ATOM 5159 N N . GLY B 1 196 ? -25.695 -39.198 -4.291 1.00 11.21 174 GLY B N 1
ATOM 5160 C CA . GLY B 1 196 ? -25.755 -40.188 -5.386 1.00 10.21 174 GLY B CA 1
ATOM 5161 C C . GLY B 1 196 ? -26.571 -41.439 -5.095 1.00 11.74 174 GLY B C 1
ATOM 5162 O O . GLY B 1 196 ? -27.140 -42.022 -6.030 1.00 11.61 174 GLY B O 1
ATOM 5163 N N . HIS B 1 197 ? -26.665 -41.827 -3.820 1.00 10.88 175 HIS B N 1
ATOM 5164 C CA . HIS B 1 197 ? -27.262 -43.129 -3.496 1.00 10.86 175 HIS B CA 1
ATOM 5165 C C . HIS B 1 197 ? -28.389 -43.081 -2.484 1.00 11.03 175 HIS B C 1
ATOM 5166 O O . HIS B 1 197 ? -29.067 -44.090 -2.301 1.00 11.34 175 HIS B O 1
ATOM 5173 N N . LEU B 1 198 ? -28.580 -41.949 -1.792 1.00 11.37 176 LEU B N 1
ATOM 5174 C CA . LEU B 1 198 ? -29.757 -41.807 -0.917 1.00 11.78 176 LEU B CA 1
ATOM 5175 C C . LEU B 1 198 ? -30.771 -40.857 -1.499 1.00 12.67 176 LEU B C 1
ATOM 5176 O O . LEU B 1 198 ? -31.967 -41.167 -1.528 1.00 12.54 176 LEU B O 1
ATOM 5181 N N . TYR B 1 199 ? -30.321 -39.677 -1.914 1.00 13.08 177 TYR B N 1
ATOM 5182 C CA . TYR B 1 199 ? -31.247 -38.711 -2.476 1.00 13.89 177 TYR B CA 1
ATOM 5183 C C . TYR B 1 199 ? -31.517 -38.957 -3.956 1.00 14.34 177 TYR B C 1
ATOM 5184 O O . TYR B 1 199 ? -32.542 -38.495 -4.470 1.00 15.12 177 TYR B O 1
ATOM 5193 N N . GLY B 1 200 ? -30.594 -39.641 -4.633 1.00 13.71 178 GLY B N 1
ATOM 5194 C CA . GLY B 1 200 ? -30.704 -39.942 -6.079 1.00 14.11 178 GLY B CA 1
ATOM 5195 C C . GLY B 1 200 ? -30.611 -38.721 -6.999 1.00 14.40 178 GLY B C 1
ATOM 5196 O O . GLY B 1 200 ? -30.990 -38.782 -8.162 1.00 16.34 178 GLY B O 1
ATOM 5197 N N . VAL B 1 201 ? -30.072 -37.625 -6.479 1.00 14.13 179 VAL B N 1
ATOM 5198 C CA . VAL B 1 201 ? -29.989 -36.335 -7.202 1.00 14.47 179 VAL B CA 1
ATOM 5199 C C . VAL B 1 201 ? -28.764 -36.264 -8.114 1.00 14.16 179 VAL B C 1
ATOM 5200 O O . VAL B 1 201 ? -28.766 -35.553 -9.140 1.00 14.25 179 VAL B O 1
ATOM 5204 N N . HIS B 1 202 ? -27.735 -37.029 -7.756 1.00 13.65 180 HIS B N 1
ATOM 5205 C CA . HIS B 1 202 ? -26.540 -37.191 -8.578 1.00 12.83 180 HIS B CA 1
ATOM 5206 C C . HIS B 1 202 ? -26.422 -38.626 -9.036 1.00 12.48 180 HIS B C 1
ATOM 5207 O O . HIS B 1 202 ? -27.039 -39.537 -8.439 1.00 13.66 180 HIS B O 1
ATOM 5214 N N . ALA B 1 203 ? -25.609 -38.837 -10.073 1.00 13.13 181 ALA B N 1
ATOM 5215 C CA . ALA B 1 203 ? -25.267 -40.184 -10.529 1.00 13.00 181 ALA B CA 1
ATOM 5216 C C . ALA B 1 203 ? -24.748 -41.031 -9.339 1.00 13.00 181 ALA B C 1
ATOM 5217 O O . ALA B 1 203 ? -23.978 -40.525 -8.491 1.00 12.69 181 ALA B O 1
ATOM 5219 N N . PRO B 1 204 ? -25.126 -42.326 -9.276 1.00 12.48 182 PRO B N 1
ATOM 5220 C CA . PRO B 1 204 ? -25.929 -43.103 -10.231 1.00 12.55 182 PRO B CA 1
ATOM 5221 C C . PRO B 1 204 ? -27.457 -43.010 -10.026 1.00 13.19 182 PRO B C 1
ATOM 5222 O O . PRO B 1 204 ? -28.187 -43.803 -10.602 1.00 14.50 182 PRO B O 1
ATOM 5226 N N . GLY B 1 205 ? -27.942 -42.070 -9.217 1.00 12.19 183 GLY B N 1
ATOM 5227 C CA . GLY B 1 205 ? -29.372 -41.801 -9.120 1.00 11.14 183 GLY B CA 1
ATOM 5228 C C . GLY B 1 205 ? -30.181 -42.792 -8.316 1.00 13.21 183 GLY B C 1
ATOM 5229 O O . GLY B 1 205 ? -31.317 -43.114 -8.678 1.00 13.27 183 GLY B O 1
ATOM 5230 N N . MET B 1 206 ? -29.602 -43.246 -7.206 1.00 10.97 184 MET B N 1
ATOM 5231 C CA . MET B 1 206 ? -30.252 -44.237 -6.323 1.00 13.32 184 MET B CA 1
ATOM 5232 C C . MET B 1 206 ? -30.829 -43.645 -5.044 1.00 12.77 184 MET B C 1
ATOM 5233 O O . MET B 1 206 ? -30.344 -42.615 -4.576 1.00 13.32 184 MET B O 1
ATOM 5242 N N . ARG B 1 207 ? -31.853 -44.303 -4.491 1.00 12.21 185 ARG B N 1
ATOM 5243 C CA . ARG B 1 207 ? -32.407 -43.948 -3.178 1.00 13.39 185 ARG B CA 1
ATOM 5244 C C . ARG B 1 207 ? -32.493 -45.196 -2.297 1.00 12.23 185 ARG B C 1
ATOM 5245 O O . ARG B 1 207 ? -33.547 -45.831 -2.208 1.00 13.06 185 ARG B O 1
ATOM 5253 N N . ASP B 1 208 ? -31.378 -45.589 -1.685 1.00 10.55 186 ASP B N 1
ATOM 5254 C CA . ASP B 1 208 ? -31.384 -46.734 -0.775 1.00 10.69 186 ASP B CA 1
ATOM 5255 C C . ASP B 1 208 ? -30.379 -46.427 0.324 1.00 11.06 186 ASP B C 1
ATOM 5256 O O . ASP B 1 208 ? -29.198 -46.260 0.027 1.00 11.87 186 ASP B O 1
ATOM 5261 N N . ILE B 1 209 ? -30.845 -46.343 1.561 1.00 10.20 187 ILE B N 1
ATOM 5262 C CA . ILE B 1 209 ? -29.987 -45.869 2.659 1.00 11.52 187 ILE B CA 1
ATOM 5263 C C . ILE B 1 209 ? -28.917 -46.903 3.034 1.00 11.62 187 ILE B C 1
ATOM 5264 O O . ILE B 1 209 ? -27.827 -46.547 3.509 1.00 12.08 187 ILE B O 1
ATOM 5269 N N . TYR B 1 210 ? -29.215 -48.175 2.793 1.00 10.71 188 TYR B N 1
ATOM 5270 C CA . TYR B 1 210 ? -28.226 -49.236 3.074 1.00 10.34 188 TYR B CA 1
ATOM 5271 C C . TYR B 1 210 ? -27.102 -49.177 2.028 1.00 10.38 188 TYR B C 1
ATOM 5272 O O . TYR B 1 210 ? -25.915 -49.345 2.370 1.00 12.15 188 TYR B O 1
ATOM 5281 N N . VAL B 1 211 ? -27.447 -48.963 0.750 1.00 10.33 189 VAL B N 1
ATOM 5282 C CA . VAL B 1 211 ? -26.421 -48.746 -0.258 1.00 10.24 189 VAL B CA 1
ATOM 5283 C C . VAL B 1 211 ? -25.609 -47.498 0.074 1.00 9.42 189 VAL B C 1
ATOM 5284 O O . VAL B 1 211 ? -24.372 -47.512 -0.040 1.00 11.42 189 VAL B O 1
ATOM 5288 N N . ALA B 1 212 ? -26.306 -46.433 0.471 1.00 10.88 190 ALA B N 1
ATOM 5289 C CA . ALA B 1 212 ? -25.641 -45.134 0.678 1.00 10.94 190 ALA B CA 1
ATOM 5290 C C . ALA B 1 212 ? -24.559 -45.262 1.748 1.00 10.56 190 ALA B C 1
ATOM 5291 O O . ALA B 1 212 ? -23.451 -44.735 1.567 1.00 10.28 190 ALA B O 1
ATOM 5293 N N . PHE B 1 213 ? -24.861 -45.967 2.843 1.00 10.33 191 PHE B N 1
ATOM 5294 C CA . PHE B 1 213 ? -23.839 -46.143 3.908 1.00 11.12 191 PHE B CA 1
ATOM 5295 C C . PHE B 1 213 ? -22.731 -47.146 3.568 1.00 11.31 191 PHE B C 1
ATOM 5296 O O . PHE B 1 213 ? -21.578 -46.989 3.996 1.00 11.32 191 PHE B O 1
ATOM 5304 N N . ARG B 1 214 ? -23.051 -48.150 2.761 1.00 11.39 192 ARG B N 1
ATOM 5305 C CA . ARG B 1 214 ? -21.990 -48.970 2.204 1.00 11.93 192 ARG B CA 1
ATOM 5306 C C . ARG B 1 214 ? -21.075 -48.174 1.297 1.00 11.35 192 ARG B C 1
ATOM 5307 O O . ARG B 1 214 ? -19.854 -48.400 1.302 1.00 11.87 192 ARG B O 1
ATOM 5315 N N . ALA B 1 215 ? -21.632 -47.225 0.542 1.00 10.85 193 ALA B N 1
ATOM 5316 C CA . ALA B 1 215 ? -20.812 -46.343 -0.272 1.00 10.75 193 ALA B CA 1
ATOM 5317 C C . ALA B 1 215 ? -19.923 -45.475 0.611 1.00 9.88 193 ALA B C 1
ATOM 5318 O O . ALA B 1 215 ? -18.732 -45.331 0.304 1.00 10.29 193 ALA B O 1
ATOM 5320 N N . VAL B 1 216 ? -20.463 -44.907 1.700 1.00 9.93 194 VAL B N 1
ATOM 5321 C CA . VAL B 1 216 ? -19.593 -44.174 2.664 1.00 10.02 194 VAL B CA 1
ATOM 5322 C C . VAL B 1 216 ? -18.408 -45.029 3.058 1.00 9.67 194 VAL B C 1
ATOM 5323 O O . VAL B 1 216 ? -17.242 -44.584 2.998 1.00 10.91 194 VAL B O 1
ATOM 5327 N N . HIS B 1 217 ? -18.694 -46.261 3.454 1.00 9.24 195 HIS B N 1
ATOM 5328 C CA . HIS B 1 217 ? -17.648 -47.134 3.988 1.00 10.43 195 HIS B CA 1
ATOM 5329 C C . HIS B 1 217 ? -16.644 -47.553 2.913 1.00 10.72 195 HIS B C 1
ATOM 5330 O O . HIS B 1 217 ? -15.405 -47.501 3.150 1.00 12.02 195 HIS B O 1
ATOM 5337 N N . ASN B 1 218 ? -17.129 -47.883 1.706 1.00 10.86 196 ASN B N 1
ATOM 5338 C CA . ASN B 1 218 ? -16.232 -48.247 0.632 1.00 10.46 196 ASN B CA 1
ATOM 5339 C C . ASN B 1 218 ? -15.397 -47.086 0.100 1.00 10.57 196 ASN B C 1
ATOM 5340 O O . ASN B 1 218 ? -14.264 -47.302 -0.359 1.00 12.17 196 ASN B O 1
ATOM 5345 N N . LEU B 1 219 ? -15.948 -45.865 0.161 1.00 10.96 197 LEU B N 1
ATOM 5346 C CA . LEU B 1 219 ? -15.168 -44.675 -0.198 1.00 10.49 197 LEU B CA 1
ATOM 5347 C C . LEU B 1 219 ? -13.975 -44.556 0.760 1.00 10.67 197 LEU B C 1
ATOM 5348 O O . LEU B 1 219 ? -12.858 -44.327 0.311 1.00 10.83 197 LEU B O 1
ATOM 5353 N N . LEU B 1 220 ? -14.206 -44.749 2.056 1.00 10.65 198 LEU B N 1
ATOM 5354 C CA . LEU B 1 220 ? -13.084 -44.691 2.998 1.00 11.46 198 LEU B CA 1
ATOM 5355 C C . LEU B 1 220 ? -12.081 -45.800 2.728 1.00 11.07 198 LEU B C 1
ATOM 5356 O O . LEU B 1 220 ? -10.862 -45.599 2.749 1.00 11.64 198 LEU B O 1
ATOM 5361 N N . ARG B 1 221 ? -12.572 -47.007 2.471 1.00 11.36 199 ARG B N 1
ATOM 5362 C CA . ARG B 1 221 ? -11.639 -48.095 2.202 1.00 11.91 199 ARG B CA 1
ATOM 5363 C C . ARG B 1 221 ? -10.800 -47.867 0.946 1.00 12.56 199 ARG B C 1
ATOM 5364 O O . ARG B 1 221 ? -9.599 -48.171 0.926 1.00 12.79 199 ARG B O 1
ATOM 5372 N N . ALA B 1 222 ? -11.446 -47.328 -0.098 1.00 11.99 200 ALA B N 1
ATOM 5373 C CA . ALA B 1 222 ? -10.812 -47.070 -1.387 1.00 12.02 200 ALA B CA 1
ATOM 5374 C C . ALA B 1 222 ? -9.759 -45.987 -1.195 1.00 12.45 200 ALA B C 1
ATOM 5375 O O . ALA B 1 222 ? -8.607 -46.149 -1.622 1.00 12.57 200 ALA B O 1
ATOM 5377 N N . HIS B 1 223 ? -10.151 -44.913 -0.520 1.00 12.66 201 HIS B N 1
ATOM 5378 C CA . HIS B 1 223 ? -9.208 -43.843 -0.186 1.00 13.71 201 HIS B CA 1
ATOM 5379 C C . HIS B 1 223 ? -7.947 -44.381 0.544 1.00 13.04 201 HIS B C 1
ATOM 5380 O O . HIS B 1 223 ? -6.790 -44.112 0.122 1.00 13.33 201 HIS B O 1
ATOM 5387 N N . ALA B 1 224 ? -8.156 -45.163 1.596 1.00 12.74 202 ALA B N 1
ATOM 5388 C CA . ALA B 1 224 ? -7.028 -45.663 2.392 1.00 12.71 202 ALA B CA 1
ATOM 5389 C C . ALA B 1 224 ? -6.113 -46.549 1.563 1.00 13.19 202 ALA B C 1
ATOM 5390 O O . ALA B 1 224 ? -4.867 -46.454 1.642 1.00 13.51 202 ALA B O 1
ATOM 5392 N N . ARG B 1 225 ? -6.702 -47.422 0.745 1.00 13.31 203 ARG B N 1
ATOM 5393 C CA . ARG B 1 225 ? -5.874 -48.282 -0.088 1.00 13.54 203 ARG B CA 1
ATOM 5394 C C . ARG B 1 225 ? -5.071 -47.506 -1.123 1.00 13.50 203 ARG B C 1
ATOM 5395 O O . ARG B 1 225 ? -3.907 -47.836 -1.410 1.00 14.15 203 ARG B O 1
ATOM 5403 N N . ALA B 1 226 ? -5.667 -46.446 -1.667 1.00 13.19 204 ALA B N 1
ATOM 5404 C CA . ALA B 1 226 ? -4.960 -45.607 -2.603 1.00 13.21 204 ALA B CA 1
ATOM 5405 C C . ALA B 1 226 ? -3.760 -44.939 -1.950 1.00 13.46 204 ALA B C 1
ATOM 5406 O O . ALA B 1 226 ? -2.712 -44.801 -2.601 1.00 13.59 204 ALA B O 1
ATOM 5408 N N . VAL B 1 227 ? -3.922 -44.541 -0.691 1.00 12.80 205 VAL B N 1
ATOM 5409 C CA . VAL B 1 227 ? -2.822 -43.946 0.076 1.00 12.53 205 VAL B CA 1
ATOM 5410 C C . VAL B 1 227 ? -1.747 -44.983 0.307 1.00 13.69 205 VAL B C 1
ATOM 5411 O O . VAL B 1 227 ? -0.587 -44.660 0.186 1.00 13.08 205 VAL B O 1
ATOM 5415 N N . LYS B 1 228 ? -2.083 -46.223 0.647 1.00 13.50 206 LYS B N 1
ATOM 5416 C CA A LYS B 1 228 ? -1.034 -47.243 0.751 0.50 13.84 206 LYS B CA 1
ATOM 5417 C CA B LYS B 1 228 ? -1.047 -47.263 0.727 0.50 14.26 206 LYS B CA 1
ATOM 5418 C C . LYS B 1 228 ? -0.262 -47.401 -0.560 1.00 14.61 206 LYS B C 1
ATOM 5419 O O . LYS B 1 228 ? 0.979 -47.525 -0.543 1.00 15.50 206 LYS B O 1
ATOM 5430 N N . VAL B 1 229 ? -0.963 -47.413 -1.697 1.00 14.79 207 VAL B N 1
ATOM 5431 C CA . VAL B 1 229 ? -0.289 -47.544 -2.985 1.00 15.19 207 VAL B CA 1
ATOM 5432 C C . VAL B 1 229 ? 0.612 -46.337 -3.250 1.00 15.97 207 VAL B C 1
ATOM 5433 O O . VAL B 1 229 ? 1.760 -46.492 -3.724 1.00 16.84 207 VAL B O 1
ATOM 5437 N N . PHE B 1 230 ? 0.078 -45.146 -2.979 1.00 15.59 208 PHE B N 1
ATOM 5438 C CA . PHE B 1 230 ? 0.851 -43.876 -3.096 1.00 15.60 208 PHE B CA 1
ATOM 5439 C C . PHE B 1 230 ? 2.222 -43.947 -2.382 1.00 16.04 208 PHE B C 1
ATOM 5440 O O . PHE B 1 230 ? 3.260 -43.592 -2.956 1.00 16.33 208 PHE B O 1
ATOM 5448 N N . ARG B 1 231 ? 2.210 -44.371 -1.120 1.00 16.24 209 ARG B N 1
ATOM 5449 C CA . ARG B 1 231 ? 3.443 -44.474 -0.341 1.00 16.55 209 ARG B CA 1
ATOM 5450 C C . ARG B 1 231 ? 4.520 -45.302 -1.053 1.00 17.34 209 ARG B C 1
ATOM 5451 O O . ARG B 1 231 ? 5.714 -45.019 -0.883 1.00 19.39 209 ARG B O 1
ATOM 5459 N N . GLU B 1 232 ? 4.115 -46.291 -1.850 1.00 18.59 210 GLU B N 1
ATOM 5460 C CA . GLU B 1 232 ? 5.055 -47.188 -2.513 1.00 19.45 210 GLU B CA 1
ATOM 5461 C C . GLU B 1 232 ? 5.403 -46.738 -3.933 1.00 20.06 210 GLU B C 1
ATOM 5462 O O . GLU B 1 232 ? 6.293 -47.331 -4.579 1.00 20.87 210 GLU B O 1
ATOM 5468 N N . THR B 1 233 ? 4.717 -45.708 -4.441 1.00 19.51 211 THR B N 1
ATOM 5469 C CA . THR B 1 233 ? 4.840 -45.357 -5.865 1.00 19.57 211 THR B CA 1
ATOM 5470 C C . THR B 1 233 ? 5.271 -43.928 -6.166 1.00 20.13 211 THR B C 1
ATOM 5471 O O . THR B 1 233 ? 5.786 -43.655 -7.266 1.00 21.26 211 THR B O 1
ATOM 5475 N N . VAL B 1 234 ? 5.027 -43.005 -5.240 1.00 20.13 212 VAL B N 1
ATOM 5476 C CA . VAL B 1 234 ? 5.365 -41.589 -5.512 1.00 20.90 212 VAL B CA 1
ATOM 5477 C C . VAL B 1 234 ? 6.391 -41.095 -4.506 1.00 21.75 212 VAL B C 1
ATOM 5478 O O . VAL B 1 234 ? 6.157 -41.143 -3.298 1.00 22.03 212 VAL B O 1
ATOM 5482 N N . LYS B 1 235 ? 7.541 -40.637 -5.008 1.00 22.78 213 LYS B N 1
ATOM 5483 C CA . LYS B 1 235 ? 8.584 -40.102 -4.132 1.00 23.14 213 LYS B CA 1
ATOM 5484 C C . LYS B 1 235 ? 8.297 -38.657 -3.762 1.00 23.16 213 LYS B C 1
ATOM 5485 O O . LYS B 1 235 ? 8.045 -37.803 -4.640 1.00 23.48 213 LYS B O 1
ATOM 5487 N N . ASP B 1 236 ? 8.360 -38.395 -2.457 1.00 23.75 214 ASP B N 1
ATOM 5488 C CA . ASP B 1 236 ? 8.251 -37.055 -1.909 1.00 24.30 214 ASP B CA 1
ATOM 5489 C C . ASP B 1 236 ? 6.946 -36.426 -2.353 1.00 24.27 214 ASP B C 1
ATOM 5490 O O . ASP B 1 236 ? 6.916 -35.243 -2.733 1.00 26.78 214 ASP B O 1
ATOM 5491 N N . GLY B 1 237 ? 5.898 -37.252 -2.379 1.00 24.00 215 GLY B N 1
ATOM 5492 C CA . GLY B 1 237 ? 4.559 -36.769 -2.655 1.00 22.23 215 GLY B CA 1
ATOM 5493 C C . GLY B 1 237 ? 3.719 -36.561 -1.417 1.00 21.02 215 GLY B C 1
ATOM 5494 O O . GLY B 1 237 ? 3.997 -37.109 -0.348 1.00 21.53 215 GLY B O 1
ATOM 5495 N N . LYS B 1 238 ? 2.659 -35.770 -1.584 1.00 19.90 216 LYS B N 1
ATOM 5496 C CA . LYS B 1 238 ? 1.727 -35.447 -0.537 1.00 19.09 216 LYS B CA 1
ATOM 5497 C C . LYS B 1 238 ? 0.355 -35.859 -1.048 1.00 17.60 216 LYS B C 1
ATOM 5498 O O . LYS B 1 238 ? 0.032 -35.568 -2.186 1.00 17.24 216 LYS B O 1
ATOM 5502 N N . ILE B 1 239 ? -0.404 -36.556 -0.207 1.00 15.65 217 ILE B N 1
ATOM 5503 C CA . ILE B 1 239 ? -1.768 -36.990 -0.570 1.00 15.14 217 ILE B CA 1
ATOM 5504 C C . ILE B 1 239 ? -2.770 -36.652 0.534 1.00 14.55 217 ILE B C 1
ATOM 5505 O O . ILE B 1 239 ? -2.509 -36.753 1.750 1.00 15.22 217 ILE B O 1
ATOM 5510 N N . GLY B 1 240 ? -3.961 -36.259 0.111 1.00 14.39 218 GLY B N 1
ATOM 5511 C CA . GLY B 1 240 ? -5.002 -35.965 1.066 1.00 13.57 218 GLY B CA 1
ATOM 5512 C C . GLY B 1 240 ? -6.357 -36.308 0.458 1.00 14.48 218 GLY B C 1
ATOM 5513 O O . GLY B 1 240 ? -6.427 -37.095 -0.508 1.00 14.73 218 GLY B O 1
ATOM 5514 N N . ILE B 1 241 ? -7.406 -35.693 1.008 1.00 13.69 219 ILE B N 1
ATOM 5515 C CA . ILE B 1 241 ? -8.800 -36.012 0.661 1.00 13.33 219 ILE B CA 1
ATOM 5516 C C . ILE B 1 241 ? -9.644 -34.762 0.938 1.00 13.44 219 ILE B C 1
ATOM 5517 O O . ILE B 1 241 ? -9.307 -33.971 1.816 1.00 13.50 219 ILE B O 1
ATOM 5522 N N . VAL B 1 242 ? -10.738 -34.598 0.207 1.00 11.97 220 VAL B N 1
ATOM 5523 C CA . VAL B 1 242 ? -11.513 -33.344 0.171 1.00 12.46 220 VAL B CA 1
ATOM 5524 C C . VAL B 1 242 ? -12.936 -33.564 0.679 1.00 13.26 220 VAL B C 1
ATOM 5525 O O . VAL B 1 242 ? -13.613 -34.521 0.232 1.00 13.46 220 VAL B O 1
ATOM 5529 N N . PHE B 1 243 ? -13.396 -32.704 1.597 1.00 13.56 221 PHE B N 1
ATOM 5530 C CA . PHE B 1 243 ? -14.774 -32.815 2.137 1.00 12.85 221 PHE B CA 1
ATOM 5531 C C . PHE B 1 243 ? -15.598 -31.591 1.882 1.00 13.21 221 PHE B C 1
ATOM 5532 O O . PHE B 1 243 ? -15.077 -30.485 1.991 1.00 13.97 221 PHE B O 1
ATOM 5540 N N . ASN B 1 244 ? -16.894 -31.787 1.603 1.00 13.32 222 ASN B N 1
ATOM 5541 C CA . ASN B 1 244 ? -17.849 -30.695 1.666 1.00 13.42 222 ASN B CA 1
ATOM 5542 C C . ASN B 1 244 ? -18.157 -30.326 3.119 1.00 14.22 222 ASN B C 1
ATOM 5543 O O . ASN B 1 244 ? -18.118 -31.182 4.017 1.00 13.50 222 ASN B O 1
ATOM 5548 N N . ASN B 1 245 ? -18.496 -29.046 3.326 1.00 13.98 223 ASN B N 1
ATOM 5549 C CA . ASN B 1 245 ? -18.799 -28.554 4.658 1.00 13.64 223 ASN B CA 1
ATOM 5550 C C . ASN B 1 245 ? -19.746 -27.394 4.551 1.00 14.56 223 ASN B C 1
ATOM 5551 O O . ASN B 1 245 ? -19.612 -26.554 3.638 1.00 16.39 223 ASN B O 1
ATOM 5556 N N . GLY B 1 246 ? -20.704 -27.378 5.461 1.00 14.13 224 GLY B N 1
ATOM 5557 C CA . GLY B 1 246 ? -21.633 -26.242 5.606 1.00 14.82 224 GLY B CA 1
ATOM 5558 C C . GLY B 1 246 ? -21.450 -25.720 7.014 1.00 16.31 224 GLY B C 1
ATOM 5559 O O . GLY B 1 246 ? -21.065 -26.466 7.915 1.00 16.45 224 GLY B O 1
ATOM 5560 N N . TYR B 1 247 ? -21.719 -24.440 7.216 1.00 16.56 225 TYR B N 1
ATOM 5561 C CA . TYR B 1 247 ? -21.698 -23.890 8.566 1.00 18.27 225 TYR B CA 1
ATOM 5562 C C . TYR B 1 247 ? -23.113 -23.917 9.134 1.00 18.78 225 TYR B C 1
ATOM 5563 O O . TYR B 1 247 ? -23.988 -23.173 8.683 1.00 19.14 225 TYR B O 1
ATOM 5572 N N . PHE B 1 248 ? -23.350 -24.804 10.096 1.00 18.21 226 PHE B N 1
ATOM 5573 C CA . PHE B 1 248 ? -24.692 -24.990 10.670 1.00 18.31 226 PHE B CA 1
ATOM 5574 C C . PHE B 1 248 ? -24.843 -24.199 11.961 1.00 20.29 226 PHE B C 1
ATOM 5575 O O . PHE B 1 248 ? -23.952 -24.230 12.819 1.00 20.92 226 PHE B O 1
ATOM 5583 N N . GLU B 1 249 ? -25.970 -23.490 12.073 1.00 20.93 227 GLU B N 1
ATOM 5584 C CA . GLU B 1 249 ? -26.283 -22.657 13.247 1.00 21.63 227 GLU B CA 1
ATOM 5585 C C . GLU B 1 249 ? -27.661 -23.066 13.734 1.00 22.01 227 GLU B C 1
ATOM 5586 O O . GLU B 1 249 ? -28.524 -23.415 12.927 1.00 21.86 227 GLU B O 1
ATOM 5592 N N . PRO B 1 250 ? -27.870 -23.059 15.059 1.00 22.74 228 PRO B N 1
ATOM 5593 C CA . PRO B 1 250 ? -29.158 -23.428 15.628 1.00 23.07 228 PRO B CA 1
ATOM 5594 C C . PRO B 1 250 ? -30.232 -22.336 15.488 1.00 24.19 228 PRO B C 1
ATOM 5595 O O . PRO B 1 250 ? -29.946 -21.145 15.699 1.00 24.01 228 PRO B O 1
ATOM 5599 N N . ALA B 1 251 ? -31.455 -22.752 15.162 1.00 24.61 229 ALA B N 1
ATOM 5600 C CA . ALA B 1 251 ? -32.575 -21.837 14.943 1.00 25.56 229 ALA B CA 1
ATOM 5601 C C . ALA B 1 251 ? -32.996 -21.140 16.233 1.00 25.88 229 ALA B C 1
ATOM 5602 O O . ALA B 1 251 ? -33.536 -20.033 16.200 1.00 26.36 229 ALA B O 1
ATOM 5604 N N . SER B 1 252 ? -32.774 -21.812 17.355 1.00 26.23 230 SER B N 1
ATOM 5605 C CA . SER B 1 252 ? -33.058 -21.261 18.664 1.00 27.00 230 SER B CA 1
ATOM 5606 C C . SER B 1 252 ? -32.048 -21.821 19.631 1.00 27.74 230 SER B C 1
ATOM 5607 O O . SER B 1 252 ? -31.152 -22.575 19.236 1.00 28.20 230 SER B O 1
ATOM 5610 N N . GLU B 1 253 ? -32.190 -21.441 20.893 1.00 28.33 231 GLU B N 1
ATOM 5611 C CA . GLU B 1 253 ? -31.355 -21.974 21.959 1.00 29.28 231 GLU B CA 1
ATOM 5612 C C . GLU B 1 253 ? -31.948 -23.223 22.619 1.00 28.02 231 GLU B C 1
ATOM 5613 O O . GLU B 1 253 ? -31.383 -23.709 23.601 1.00 28.70 231 GLU B O 1
ATOM 5619 N N . LYS B 1 254 ? -33.069 -23.747 22.103 1.00 28.21 232 LYS B N 1
ATOM 5620 C CA A LYS B 1 254 ? -33.612 -25.040 22.551 0.50 28.01 232 LYS B CA 1
ATOM 5621 C CA B LYS B 1 254 ? -33.576 -25.007 22.622 0.50 28.26 232 LYS B CA 1
ATOM 5622 C C . LYS B 1 254 ? -32.503 -26.081 22.437 1.00 28.01 232 LYS B C 1
ATOM 5623 O O . LYS B 1 254 ? -31.813 -26.136 21.399 1.00 26.49 232 LYS B O 1
ATOM 5634 N N . GLU B 1 255 ? -32.344 -26.913 23.464 1.00 27.57 233 GLU B N 1
ATOM 5635 C CA . GLU B 1 255 ? -31.287 -27.918 23.465 1.00 28.75 233 GLU B CA 1
ATOM 5636 C C . GLU B 1 255 ? -31.336 -28.820 22.241 1.00 27.20 233 GLU B C 1
ATOM 5637 O O . GLU B 1 255 ? -30.290 -29.133 21.681 1.00 27.13 233 GLU B O 1
ATOM 5643 N N . GLU B 1 256 ? -32.540 -29.207 21.807 1.00 27.03 234 GLU B N 1
ATOM 5644 C CA . GLU B 1 256 ? -32.685 -30.075 20.650 1.00 26.73 234 GLU B CA 1
ATOM 5645 C C . GLU B 1 256 ? -32.217 -29.423 19.350 1.00 25.60 234 GLU B C 1
ATOM 5646 O O . GLU B 1 256 ? -31.767 -30.125 18.435 1.00 24.96 234 GLU B O 1
ATOM 5652 N N . ASP B 1 257 ? -32.312 -28.095 19.263 1.00 23.67 235 ASP B N 1
ATOM 5653 C CA . ASP B 1 257 ? -31.832 -27.391 18.081 1.00 22.75 235 ASP B CA 1
ATOM 5654 C C . ASP B 1 257 ? -30.307 -27.373 18.081 1.00 21.69 235 ASP B C 1
ATOM 5655 O O . ASP B 1 257 ? -29.660 -27.584 17.047 1.00 20.70 235 ASP B O 1
ATOM 5660 N N . ILE B 1 258 ? -29.732 -27.128 19.251 1.00 20.47 236 ILE B N 1
ATOM 5661 C CA . ILE B 1 258 ? -28.282 -27.154 19.376 1.00 19.79 236 ILE B CA 1
ATOM 5662 C C . ILE B 1 258 ? -27.737 -28.573 19.086 1.00 19.13 236 ILE B C 1
ATOM 5663 O O . ILE B 1 258 ? -26.686 -28.739 18.433 1.00 19.35 236 ILE B O 1
ATOM 5668 N N . ARG B 1 259 ? -28.439 -29.600 19.545 1.00 18.99 237 ARG B N 1
ATOM 5669 C CA . ARG B 1 259 ? -27.998 -30.972 19.273 1.00 19.47 237 ARG B CA 1
ATOM 5670 C C . ARG B 1 259 ? -28.184 -31.311 17.783 1.00 20.08 237 ARG B C 1
ATOM 5671 O O . ARG B 1 259 ? -27.414 -32.081 17.221 1.00 19.73 237 ARG B O 1
ATOM 5679 N N . ALA B 1 260 ? -29.189 -30.708 17.152 1.00 20.24 238 ALA B N 1
ATOM 5680 C CA . ALA B 1 260 ? -29.420 -30.911 15.709 1.00 19.64 238 ALA B CA 1
ATOM 5681 C C . ALA B 1 260 ? -28.264 -30.382 14.877 1.00 19.36 238 ALA B C 1
ATOM 5682 O O . ALA B 1 260 ? -27.864 -31.001 13.874 1.00 19.54 238 ALA B O 1
ATOM 5684 N N . VAL B 1 261 ? -27.694 -29.259 15.315 1.00 18.15 239 VAL B N 1
ATOM 5685 C CA . VAL B 1 261 ? -26.510 -28.688 14.704 1.00 18.04 239 VAL B CA 1
ATOM 5686 C C . VAL B 1 261 ? -25.345 -29.666 14.855 1.00 18.50 239 VAL B C 1
ATOM 5687 O O . VAL B 1 261 ? -24.612 -29.910 13.905 1.00 18.60 239 VAL B O 1
ATOM 5691 N N . ARG B 1 262 ? -25.161 -30.220 16.057 1.00 18.27 240 ARG B N 1
ATOM 5692 C CA . ARG B 1 262 ? -24.053 -31.174 16.252 1.00 18.96 240 ARG B CA 1
ATOM 5693 C C . ARG B 1 262 ? -24.196 -32.401 15.316 1.00 17.51 240 ARG B C 1
ATOM 5694 O O . ARG B 1 262 ? -23.211 -32.854 14.723 1.00 18.12 240 ARG B O 1
ATOM 5702 N N . PHE B 1 263 ? -25.420 -32.895 15.157 1.00 16.90 241 PHE B N 1
ATOM 5703 C CA . PHE B 1 263 ? -25.666 -34.000 14.225 1.00 16.09 241 PHE B CA 1
ATOM 5704 C C . PHE B 1 263 ? -25.304 -33.630 12.790 1.00 16.19 241 PHE B C 1
ATOM 5705 O O . PHE B 1 263 ? -24.568 -34.358 12.105 1.00 15.10 241 PHE B O 1
ATOM 5713 N N . MET B 1 264 ? -25.812 -32.482 12.340 1.00 16.19 242 MET B N 1
ATOM 5714 C CA . MET B 1 264 ? -25.483 -32.012 10.988 1.00 16.30 242 MET B CA 1
ATOM 5715 C C . MET B 1 264 ? -23.986 -31.862 10.714 1.00 15.71 242 MET B C 1
ATOM 5716 O O . MET B 1 264 ? -23.506 -32.244 9.645 1.00 15.21 242 MET B O 1
ATOM 5721 N N . HIS B 1 265 ? -23.236 -31.310 11.666 1.00 14.62 243 HIS B N 1
ATOM 5722 C CA . HIS B 1 265 ? -21.796 -31.197 11.499 1.00 13.89 243 HIS B CA 1
ATOM 5723 C C . HIS B 1 265 ? -21.161 -32.593 11.429 1.00 14.19 243 HIS B C 1
ATOM 5724 O O . HIS B 1 265 ? -20.346 -32.834 10.562 1.00 15.03 243 HIS B O 1
ATOM 5731 N N . GLN B 1 266 ? -21.563 -33.505 12.313 1.00 14.23 244 GLN B N 1
ATOM 5732 C CA . GLN B 1 266 ? -20.940 -34.841 12.326 1.00 14.97 244 GLN B CA 1
ATOM 5733 C C . GLN B 1 266 ? -21.285 -35.638 11.053 1.00 14.50 244 GLN B C 1
ATOM 5734 O O . GLN B 1 266 ? -20.442 -36.396 10.534 1.00 15.42 244 GLN B O 1
ATOM 5740 N N . PHE B 1 267 ? -22.512 -35.474 10.550 1.00 14.55 245 PHE B N 1
ATOM 5741 C CA . PHE B 1 267 ? -22.960 -36.211 9.351 1.00 13.83 245 PHE B CA 1
ATOM 5742 C C . PHE B 1 267 ? -22.556 -35.564 8.020 1.00 13.85 245 PHE B C 1
ATOM 5743 O O . PHE B 1 267 ? -21.999 -36.237 7.148 1.00 14.05 245 PHE B O 1
ATOM 5751 N N . ASN B 1 268 ? -22.863 -34.270 7.858 1.00 14.16 246 ASN B N 1
ATOM 5752 C CA . ASN B 1 268 ? -22.654 -33.573 6.572 1.00 14.94 246 ASN B CA 1
ATOM 5753 C C . ASN B 1 268 ? -21.237 -33.076 6.335 1.00 14.49 246 ASN B C 1
ATOM 5754 O O . ASN B 1 268 ? -20.842 -32.846 5.185 1.00 14.28 246 ASN B O 1
ATOM 5763 N N . ASN B 1 269 ? -20.496 -32.817 7.413 1.00 13.52 247 ASN B N 1
ATOM 5764 C CA . ASN B 1 269 ? -19.164 -32.201 7.309 1.00 13.38 247 ASN B CA 1
ATOM 5765 C C . ASN B 1 269 ? -18.044 -33.206 7.499 1.00 13.25 247 ASN B C 1
ATOM 5766 O O . ASN B 1 269 ? -18.301 -34.387 7.618 1.00 13.82 247 ASN B O 1
ATOM 5771 N N . TYR B 1 270 ? -16.800 -32.732 7.547 1.00 12.27 248 TYR B N 1
ATOM 5772 C CA . TYR B 1 270 ? -15.638 -33.656 7.583 1.00 12.98 248 TYR B CA 1
ATOM 5773 C C . TYR B 1 270 ? -15.647 -34.776 8.666 1.00 11.49 248 TYR B C 1
ATOM 5774 O O . TYR B 1 270 ? -15.031 -35.811 8.421 1.00 12.45 248 TYR B O 1
ATOM 5783 N N . PRO B 1 271 ? -16.310 -34.601 9.850 1.00 12.02 249 PRO B N 1
ATOM 5784 C CA . PRO B 1 271 ? -16.190 -35.655 10.880 1.00 12.41 249 PRO B CA 1
ATOM 5785 C C . PRO B 1 271 ? -16.655 -37.028 10.434 1.00 11.53 249 PRO B C 1
ATOM 5786 O O . PRO B 1 271 ? -16.157 -38.021 10.938 1.00 12.25 249 PRO B O 1
ATOM 5790 N N . LEU B 1 272 ? -17.604 -37.090 9.493 1.00 12.05 250 LEU B N 1
ATOM 5791 C CA . LEU B 1 272 ? -18.068 -38.425 9.025 1.00 11.90 250 LEU B CA 1
ATOM 5792 C C . LEU B 1 272 ? -16.901 -39.273 8.538 1.00 11.79 250 LEU B C 1
ATOM 5793 O O . LEU B 1 272 ? -16.899 -40.501 8.733 1.00 12.34 250 LEU B O 1
ATOM 5798 N N . PHE B 1 273 ? -15.893 -38.613 7.945 1.00 11.86 251 PHE B N 1
ATOM 5799 C CA . PHE B 1 273 ? -14.729 -39.279 7.325 1.00 11.79 251 PHE B CA 1
ATOM 5800 C C . PHE B 1 273 ? -13.459 -39.159 8.161 1.00 11.62 251 PHE B C 1
ATOM 5801 O O . PHE B 1 273 ? -12.660 -40.096 8.231 1.00 11.96 251 PHE B O 1
ATOM 5809 N N . LEU B 1 274 ? -13.322 -38.033 8.847 1.00 12.49 252 LEU B N 1
ATOM 5810 C CA . LEU B 1 274 ? -12.116 -37.848 9.661 1.00 13.65 252 LEU B CA 1
ATOM 5811 C C . LEU B 1 274 ? -12.218 -38.518 11.018 1.00 13.88 252 LEU B C 1
ATOM 5812 O O . LEU B 1 274 ? -11.171 -38.852 11.624 1.00 14.01 252 LEU B O 1
ATOM 5817 N N . ASN B 1 275 ? -13.428 -38.716 11.547 1.00 13.86 253 ASN B N 1
ATOM 5818 C CA . ASN B 1 275 ? -13.503 -39.562 12.756 1.00 13.45 253 ASN B CA 1
ATOM 5819 C C . ASN B 1 275 ? -12.944 -40.977 12.472 1.00 13.79 253 ASN B C 1
ATOM 5820 O O . ASN B 1 275 ? -12.087 -41.484 13.201 1.00 13.11 253 ASN B O 1
ATOM 5825 N N . PRO B 1 276 ? -13.382 -41.616 11.366 1.00 13.07 254 PRO B N 1
ATOM 5826 C CA . PRO B 1 276 ? -12.698 -42.857 10.969 1.00 12.76 254 PRO B CA 1
ATOM 5827 C C . PRO B 1 276 ? -11.173 -42.726 10.745 1.00 13.16 254 PRO B C 1
ATOM 5828 O O . PRO B 1 276 ? -10.397 -43.505 11.291 1.00 12.83 254 PRO B O 1
ATOM 5832 N N . ILE B 1 277 ? -10.771 -41.760 9.947 1.00 13.17 255 ILE B N 1
ATOM 5833 C CA . ILE B 1 277 ? -9.342 -41.635 9.561 1.00 14.05 255 ILE B CA 1
ATOM 5834 C C . ILE B 1 277 ? -8.470 -41.376 10.803 1.00 15.36 255 ILE B C 1
ATOM 5835 O O . ILE B 1 277 ? -7.418 -42.021 10.981 1.00 16.59 255 ILE B O 1
ATOM 5840 N N . TYR B 1 278 ? -8.924 -40.473 11.674 1.00 16.20 256 TYR B N 1
ATOM 5841 C CA . TYR B 1 278 ? -8.115 -40.077 12.838 1.00 16.18 256 TYR B CA 1
ATOM 5842 C C . TYR B 1 278 ? -8.373 -40.840 14.123 1.00 17.24 256 TYR B C 1
ATOM 5843 O O . TYR B 1 278 ? -7.472 -40.941 14.973 1.00 17.98 256 TYR B O 1
ATOM 5852 N N . ARG B 1 279 ? -9.590 -41.335 14.306 1.00 16.67 257 ARG B N 1
ATOM 5853 C CA . ARG B 1 279 ? -9.944 -41.992 15.573 1.00 16.67 257 ARG B CA 1
ATOM 5854 C C . ARG B 1 279 ? -10.349 -43.452 15.429 1.00 16.89 257 ARG B C 1
ATOM 5855 O O . ARG B 1 279 ? -10.495 -44.128 16.449 1.00 17.58 257 ARG B O 1
ATOM 5863 N N . GLY B 1 280 ? -10.577 -43.930 14.201 1.00 16.15 258 GLY B N 1
ATOM 5864 C CA . GLY B 1 280 ? -10.922 -45.347 13.997 1.00 15.93 258 GLY B CA 1
ATOM 5865 C C . GLY B 1 280 ? -12.375 -45.733 14.196 1.00 15.01 258 GLY B C 1
ATOM 5866 O O . GLY B 1 280 ? -12.671 -46.911 14.371 1.00 14.66 258 GLY B O 1
ATOM 5867 N N . ASP B 1 281 ? -13.287 -44.766 14.164 1.00 14.40 259 ASP B N 1
ATOM 5868 C CA . ASP B 1 281 ? -14.719 -45.107 14.151 1.00 14.24 259 ASP B CA 1
ATOM 5869 C C . ASP B 1 281 ? -15.530 -43.938 13.602 1.00 14.33 259 ASP B C 1
ATOM 5870 O O . ASP B 1 281 ? -15.055 -42.802 13.531 1.00 13.46 259 ASP B O 1
ATOM 5875 N N . TYR B 1 282 ? -16.771 -44.206 13.221 1.00 13.15 260 TYR B N 1
ATOM 5876 C CA . TYR B 1 282 ? -17.640 -43.125 12.790 1.00 12.81 260 TYR B CA 1
ATOM 5877 C C . TYR B 1 282 ? -17.996 -42.253 14.012 1.00 12.82 260 TYR B C 1
ATOM 5878 O O . TYR B 1 282 ? -17.964 -42.730 15.165 1.00 13.49 260 TYR B O 1
ATOM 5887 N N . PRO B 1 283 ? -18.396 -40.979 13.758 1.00 13.43 261 PRO B N 1
ATOM 5888 C CA . PRO B 1 283 ? -18.849 -40.130 14.866 1.00 13.77 261 PRO B CA 1
ATOM 5889 C C . PRO B 1 283 ? -20.046 -40.764 15.587 1.00 14.79 261 PRO B C 1
ATOM 5890 O O . PRO B 1 283 ? -20.888 -41.452 14.965 1.00 14.38 261 PRO B O 1
ATOM 5894 N N . GLU B 1 284 ? -20.132 -40.549 16.903 1.00 16.02 262 GLU B N 1
ATOM 5895 C CA . GLU B 1 284 ? -21.186 -41.213 17.673 1.00 16.70 262 GLU B CA 1
ATOM 5896 C C . GLU B 1 284 ? -22.612 -40.855 17.251 1.00 16.19 262 GLU B C 1
ATOM 5897 O O . GLU B 1 284 ? -23.471 -41.724 17.276 1.00 16.69 262 GLU B O 1
ATOM 5908 N N . LEU B 1 285 ? -22.889 -39.599 16.904 1.00 16.28 263 LEU B N 1
ATOM 5909 C CA . LEU B 1 285 ? -24.243 -39.239 16.513 1.00 16.87 263 LEU B CA 1
ATOM 5910 C C . LEU B 1 285 ? -24.603 -39.913 15.185 1.00 16.97 263 LEU B C 1
ATOM 5911 O O . LEU B 1 285 ? -25.764 -40.234 14.952 1.00 18.07 263 LEU B O 1
ATOM 5916 N N . VAL B 1 286 ? -23.593 -40.108 14.345 1.00 17.07 264 VAL B N 1
ATOM 5917 C CA . VAL B 1 286 ? -23.789 -40.857 13.086 1.00 17.14 264 VAL B CA 1
ATOM 5918 C C . VAL B 1 286 ? -24.096 -42.319 13.366 1.00 17.73 264 VAL B C 1
ATOM 5919 O O . VAL B 1 286 ? -25.026 -42.884 12.781 1.00 17.16 264 VAL B O 1
ATOM 5923 N N . LEU B 1 287 ? -23.342 -42.950 14.273 1.00 16.50 265 LEU B N 1
ATOM 5924 C CA . LEU B 1 287 ? -23.624 -44.349 14.646 1.00 17.09 265 LEU B CA 1
ATOM 5925 C C . LEU B 1 287 ? -25.013 -44.523 15.256 1.00 18.21 265 LEU B C 1
ATOM 5926 O O . LEU B 1 287 ? -25.697 -45.541 15.013 1.00 18.02 265 LEU B O 1
ATOM 5931 N N . GLU B 1 288 ? -25.432 -43.545 16.064 1.00 18.65 266 GLU B N 1
ATOM 5932 C CA A GLU B 1 288 ? -26.768 -43.582 16.667 0.50 20.39 266 GLU B CA 1
ATOM 5933 C CA B GLU B 1 288 ? -26.765 -43.584 16.656 0.50 19.93 266 GLU B CA 1
ATOM 5934 C C . GLU B 1 288 ? -27.817 -43.647 15.566 1.00 20.38 266 GLU B C 1
ATOM 5935 O O . GLU B 1 288 ? -28.787 -44.382 15.681 1.00 21.44 266 GLU B O 1
ATOM 5946 N N . PHE B 1 289 ? -27.604 -42.882 14.497 1.00 20.28 267 PHE B N 1
ATOM 5947 C CA . PHE B 1 289 ? -28.577 -42.794 13.408 1.00 20.82 267 PHE B CA 1
ATOM 5948 C C . PHE B 1 289 ? -28.443 -43.976 12.437 1.00 20.47 267 PHE B C 1
ATOM 5949 O O . PHE B 1 289 ? -29.456 -44.542 11.988 1.00 20.87 267 PHE B O 1
ATOM 5957 N N . ALA B 1 290 ? -27.201 -44.348 12.131 1.00 18.96 268 ALA B N 1
ATOM 5958 C CA . ALA B 1 290 ? -26.921 -45.177 10.959 1.00 17.90 268 ALA B CA 1
ATOM 5959 C C . ALA B 1 290 ? -26.239 -46.522 11.194 1.00 17.47 268 ALA B C 1
ATOM 5960 O O . ALA B 1 290 ? -25.916 -47.213 10.243 1.00 17.35 268 ALA B O 1
ATOM 5962 N N . ARG B 1 291 ? -26.008 -46.930 12.441 1.00 18.64 269 ARG B N 1
ATOM 5963 C CA . ARG B 1 291 ? -25.318 -48.209 12.629 1.00 18.88 269 ARG B CA 1
ATOM 5964 C C . ARG B 1 291 ? -26.023 -49.368 11.891 1.00 18.70 269 ARG B C 1
ATOM 5965 O O . ARG B 1 291 ? -25.350 -50.247 11.339 1.00 18.45 269 ARG B O 1
ATOM 5973 N N . GLU B 1 292 ? -27.358 -49.350 11.862 1.00 18.39 270 GLU B N 1
ATOM 5974 C CA . GLU B 1 292 ? -28.083 -50.455 11.217 1.00 18.89 270 GLU B CA 1
ATOM 5975 C C . GLU B 1 292 ? -27.882 -50.497 9.697 1.00 18.04 270 GLU B C 1
ATOM 5976 O O . GLU B 1 292 ? -28.074 -51.545 9.085 1.00 18.62 270 GLU B O 1
ATOM 5982 N N . TYR B 1 293 ? -27.450 -49.372 9.124 1.00 16.58 271 TYR B N 1
ATOM 5983 C CA . TYR B 1 293 ? -27.231 -49.256 7.662 1.00 15.32 271 TYR B CA 1
ATOM 5984 C C . TYR B 1 293 ? -25.808 -49.568 7.233 1.00 15.99 271 TYR B C 1
ATOM 5985 O O . TYR B 1 293 ? -25.553 -49.768 6.066 1.00 15.25 271 TYR B O 1
ATOM 5994 N N . LEU B 1 294 ? -24.866 -49.603 8.183 1.00 16.49 272 LEU B N 1
ATOM 5995 C CA . LEU B 1 294 ? -23.496 -49.959 7.850 1.00 17.49 272 LEU B CA 1
ATOM 5996 C C . LEU B 1 294 ? -23.321 -51.478 7.817 1.00 18.68 272 LEU B C 1
ATOM 5997 O O . LEU B 1 294 ? -24.099 -52.192 8.463 1.00 19.98 272 LEU B O 1
ATOM 6002 N N . PRO B 1 295 ? -22.278 -51.977 7.124 1.00 20.07 273 PRO B N 1
ATOM 6003 C CA . PRO B 1 295 ? -21.937 -53.424 7.186 1.00 21.67 273 PRO B CA 1
ATOM 6004 C C . PRO B 1 295 ? -21.764 -53.846 8.660 1.00 23.09 273 PRO B C 1
ATOM 6005 O O . PRO B 1 295 ? -21.235 -53.068 9.433 1.00 22.07 273 PRO B O 1
ATOM 6009 N N . GLU B 1 296 ? -22.242 -55.041 9.054 1.00 24.37 274 GLU B N 1
ATOM 6010 C CA A GLU B 1 296 ? -22.270 -55.469 10.469 0.50 25.02 274 GLU B CA 1
ATOM 6011 C CA B GLU B 1 296 ? -22.276 -55.441 10.474 0.50 24.81 274 GLU B CA 1
ATOM 6012 C C . GLU B 1 296 ? -20.882 -55.395 11.121 1.00 24.08 274 GLU B C 1
ATOM 6013 O O . GLU B 1 296 ? -20.731 -54.956 12.293 1.00 25.33 274 GLU B O 1
ATOM 6024 N N . ASN B 1 297 ? -19.896 -55.818 10.343 1.00 22.12 275 ASN B N 1
ATOM 6025 C CA . ASN B 1 297 ? -18.485 -55.884 10.704 1.00 20.03 275 ASN B CA 1
ATOM 6026 C C . ASN B 1 297 ? -17.678 -54.696 10.215 1.00 18.19 275 ASN B C 1
ATOM 6027 O O . ASN B 1 297 ? -16.470 -54.814 9.990 1.00 17.11 275 ASN B O 1
ATOM 6032 N N . TYR B 1 298 ? -18.321 -53.543 10.040 1.00 17.06 276 TYR B N 1
ATOM 6033 C CA . TYR B 1 298 ? -17.607 -52.406 9.443 1.00 15.98 276 TYR B CA 1
ATOM 6034 C C . TYR B 1 298 ? -16.330 -52.045 10.229 1.00 16.02 276 TYR B C 1
ATOM 6035 O O . TYR B 1 298 ? -15.355 -51.586 9.624 1.00 14.67 276 TYR B O 1
ATOM 6044 N N . LYS B 1 299 ? -16.352 -52.220 11.562 1.00 15.66 277 LYS B N 1
ATOM 6045 C CA . LYS B 1 299 ? -15.270 -51.649 12.395 1.00 16.43 277 LYS B CA 1
ATOM 6046 C C . LYS B 1 299 ? -13.985 -52.437 12.152 1.00 16.50 277 LYS B C 1
ATOM 6047 O O . LYS B 1 299 ? -12.869 -51.944 12.367 1.00 16.09 277 LYS B O 1
ATOM 6053 N N . ASP B 1 300 ? -14.151 -53.652 11.648 1.00 16.12 278 ASP B N 1
ATOM 6054 C CA . ASP B 1 300 ? -13.004 -54.497 11.262 1.00 17.59 278 ASP B CA 1
ATOM 6055 C C . ASP B 1 300 ? -12.084 -53.862 10.220 1.00 16.69 278 ASP B C 1
ATOM 6056 O O . ASP B 1 300 ? -10.926 -54.260 10.100 1.00 17.90 278 ASP B O 1
ATOM 6061 N N . ASP B 1 301 ? -12.599 -52.879 9.470 1.00 15.72 279 ASP B N 1
ATOM 6062 C CA . ASP B 1 301 ? -11.860 -52.206 8.423 1.00 14.64 279 ASP B CA 1
ATOM 6063 C C . ASP B 1 301 ? -11.193 -50.917 8.866 1.00 14.37 279 ASP B C 1
ATOM 6064 O O . ASP B 1 301 ? -10.444 -50.312 8.106 1.00 14.04 279 ASP B O 1
ATOM 6069 N N . MET B 1 302 ? -11.491 -50.500 10.088 1.00 14.21 280 MET B N 1
ATOM 6070 C CA . MET B 1 302 ? -11.043 -49.189 10.579 1.00 14.82 280 MET B CA 1
ATOM 6071 C C . MET B 1 302 ? -9.537 -49.083 10.732 1.00 16.21 280 MET B C 1
ATOM 6072 O O . MET B 1 302 ? -8.957 -48.012 10.513 1.00 15.47 280 MET B O 1
ATOM 6077 N N . SER B 1 303 ? -8.885 -50.193 11.074 1.00 17.90 281 SER B N 1
ATOM 6078 C CA . SER B 1 303 ? -7.433 -50.119 11.186 1.00 19.44 281 SER B CA 1
ATOM 6079 C C . SER B 1 303 ? -6.811 -49.725 9.852 1.00 19.50 281 SER B C 1
ATOM 6080 O O . SER B 1 303 ? -5.907 -48.888 9.836 1.00 20.93 281 SER B O 1
ATOM 6083 N N . GLU B 1 304 ? -7.311 -50.276 8.733 1.00 17.57 282 GLU B N 1
ATOM 6084 C CA . GLU B 1 304 ? -6.816 -49.888 7.410 1.00 17.68 282 GLU B CA 1
ATOM 6085 C C . GLU B 1 304 ? -7.171 -48.455 7.073 1.00 16.10 282 GLU B C 1
ATOM 6086 O O . GLU B 1 304 ? -6.364 -47.735 6.479 1.00 15.45 282 GLU B O 1
ATOM 6092 N N . ILE B 1 305 ? -8.389 -48.048 7.448 1.00 14.86 283 ILE B N 1
ATOM 6093 C CA . ILE B 1 305 ? -8.889 -46.706 7.132 1.00 13.60 283 ILE B CA 1
ATOM 6094 C C . ILE B 1 305 ? -8.049 -45.599 7.752 1.00 14.70 283 ILE B C 1
ATOM 6095 O O . ILE B 1 305 ? -8.010 -44.476 7.233 1.00 14.05 283 ILE B O 1
ATOM 6100 N N . GLN B 1 306 ? -7.381 -45.930 8.861 1.00 15.50 284 GLN B N 1
ATOM 6101 C CA . GLN B 1 306 ? -6.554 -44.949 9.572 1.00 16.17 284 GLN B CA 1
ATOM 6102 C C . GLN B 1 306 ? -5.199 -44.642 8.915 1.00 16.43 284 GLN B C 1
ATOM 6103 O O . GLN B 1 306 ? -4.373 -43.882 9.477 1.00 17.89 284 GLN B O 1
ATOM 6109 N N . GLU B 1 307 ? -4.992 -45.171 7.715 1.00 16.41 285 GLU B N 1
ATOM 6110 C CA . GLU B 1 307 ? -3.801 -44.879 6.915 1.00 16.32 285 GLU B CA 1
ATOM 6111 C C . GLU B 1 307 ? -3.475 -43.381 6.970 1.00 16.87 285 GLU B C 1
ATOM 6112 O O . GLU B 1 307 ? -4.340 -42.529 6.715 1.00 17.53 285 GLU B O 1
ATOM 6118 N N . LYS B 1 308 ? -2.240 -43.056 7.351 1.00 17.29 286 LYS B N 1
ATOM 6119 C CA . LYS B 1 308 ? -1.862 -41.633 7.525 1.00 17.24 286 LYS B CA 1
ATOM 6120 C C . LYS B 1 308 ? -1.967 -40.794 6.252 1.00 16.02 286 LYS B C 1
ATOM 6121 O O . LYS B 1 308 ? -1.448 -41.178 5.191 1.00 16.35 286 LYS B O 1
ATOM 6127 N N . ILE B 1 309 ? -2.624 -39.634 6.369 1.00 15.57 287 ILE B N 1
ATOM 6128 C CA . ILE B 1 309 ? -2.723 -38.698 5.247 1.00 15.24 287 ILE B CA 1
ATOM 6129 C C . ILE B 1 309 ? -1.862 -37.453 5.526 1.00 15.64 287 ILE B C 1
ATOM 6130 O O . ILE B 1 309 ? -1.515 -37.187 6.673 1.00 16.16 287 ILE B O 1
ATOM 6135 N N . ASP B 1 310 ? -1.542 -36.723 4.473 1.00 15.31 288 ASP B N 1
ATOM 6136 C CA . ASP B 1 310 ? -0.659 -35.526 4.568 1.00 15.27 288 ASP B CA 1
ATOM 6137 C C . ASP B 1 310 ? -1.430 -34.223 4.767 1.00 16.87 288 ASP B C 1
ATOM 6138 O O . ASP B 1 310 ? -0.939 -33.285 5.435 1.00 17.08 288 ASP B O 1
ATOM 6143 N N . PHE B 1 311 ? -2.633 -34.149 4.203 1.00 16.01 289 PHE B N 1
ATOM 6144 C CA . PHE B 1 311 ? -3.430 -32.941 4.373 1.00 15.92 289 PHE B CA 1
ATOM 6145 C C . PHE B 1 311 ? -4.912 -33.239 4.259 1.00 16.08 289 PHE B C 1
ATOM 6146 O O . PHE B 1 311 ? -5.313 -34.291 3.701 1.00 16.00 289 PHE B O 1
ATOM 6154 N N . VAL B 1 312 ? -5.700 -32.290 4.759 1.00 15.25 290 VAL B N 1
ATOM 6155 C CA . VAL B 1 312 ? -7.161 -32.305 4.602 1.00 15.72 290 VAL B CA 1
ATOM 6156 C C . VAL B 1 312 ? -7.568 -31.138 3.711 1.00 16.13 290 VAL B C 1
ATOM 6157 O O . VAL B 1 312 ? -7.097 -30.004 3.899 1.00 17.04 290 VAL B O 1
ATOM 6161 N N . GLY B 1 313 ? -8.386 -31.425 2.709 1.00 15.14 291 GLY B N 1
ATOM 6162 C CA . GLY B 1 313 ? -8.955 -30.365 1.878 1.00 15.29 291 GLY B CA 1
ATOM 6163 C C . GLY B 1 313 ? -10.382 -30.087 2.288 1.00 15.78 291 GLY B C 1
ATOM 6164 O O . GLY B 1 313 ? -11.185 -31.009 2.413 1.00 16.35 291 GLY B O 1
ATOM 6165 N N . LEU B 1 314 ? -10.702 -28.819 2.536 1.00 14.45 292 LEU B N 1
ATOM 6166 C CA . LEU B 1 314 ? -12.062 -28.458 2.897 1.00 14.46 292 LEU B CA 1
ATOM 6167 C C . LEU B 1 314 ? -12.664 -27.586 1.813 1.00 15.61 292 LEU B C 1
ATOM 6168 O O . LEU B 1 314 ? -12.076 -26.596 1.381 1.00 15.90 292 LEU B O 1
ATOM 6173 N N . ASN B 1 315 ? -13.844 -27.989 1.352 1.00 15.39 293 ASN B N 1
ATOM 6174 C CA . ASN B 1 315 ? -14.648 -27.156 0.468 1.00 15.36 293 ASN B CA 1
ATOM 6175 C C . ASN B 1 315 ? -15.680 -26.442 1.307 1.00 15.68 293 ASN B C 1
ATOM 6176 O O . ASN B 1 315 ? -16.212 -27.001 2.266 1.00 16.24 293 ASN B O 1
ATOM 6181 N N . TYR B 1 316 ? -15.959 -25.185 0.978 1.00 15.75 294 TYR B N 1
ATOM 6182 C CA . TYR B 1 316 ? -16.918 -24.417 1.763 1.00 15.71 294 TYR B CA 1
ATOM 6183 C C . TYR B 1 316 ? -17.635 -23.420 0.863 1.00 15.91 294 TYR B C 1
ATOM 6184 O O . TYR B 1 316 ? -16.993 -22.736 0.058 1.00 16.70 294 TYR B O 1
ATOM 6193 N N . TYR B 1 317 ? -18.957 -23.357 0.993 1.00 15.89 295 TYR B N 1
ATOM 6194 C CA . TYR B 1 317 ? -19.749 -22.416 0.189 1.00 17.68 295 TYR B CA 1
ATOM 6195 C C . TYR B 1 317 ? -20.785 -21.634 0.995 1.00 18.70 295 TYR B C 1
ATOM 6196 O O . TYR B 1 317 ? -21.004 -20.427 0.721 1.00 18.62 295 TYR B O 1
ATOM 6205 N N . SER B 1 318 ? -21.424 -22.275 1.977 1.00 18.34 296 SER B N 1
ATOM 6206 C CA A SER B 1 318 ? -22.635 -21.698 2.558 0.50 19.39 296 SER B CA 1
ATOM 6207 C CA B SER B 1 318 ? -22.642 -21.706 2.553 0.50 19.58 296 SER B CA 1
ATOM 6208 C C . SER B 1 318 ? -22.922 -22.103 4.003 1.00 19.38 296 SER B C 1
ATOM 6209 O O . SER B 1 318 ? -22.356 -23.060 4.517 1.00 19.20 296 SER B O 1
ATOM 6214 N N . GLY B 1 319 ? -23.804 -21.338 4.642 1.00 20.54 297 GLY B N 1
ATOM 6215 C CA . GLY B 1 319 ? -24.280 -21.600 5.994 1.00 20.21 297 GLY B CA 1
ATOM 6216 C C . GLY B 1 319 ? -25.761 -21.950 5.973 1.00 21.02 297 GLY B C 1
ATOM 6217 O O . GLY B 1 319 ? -26.478 -21.607 5.020 1.00 20.67 297 GLY B O 1
ATOM 6218 N N . HIS B 1 320 ? -26.213 -22.629 7.027 1.00 20.75 298 HIS B N 1
ATOM 6219 C CA . HIS B 1 320 ? -27.596 -23.086 7.167 1.00 22.10 298 HIS B CA 1
ATOM 6220 C C . HIS B 1 320 ? -28.061 -22.965 8.610 1.00 22.89 298 HIS B C 1
ATOM 6221 O O . HIS B 1 320 ? -27.301 -23.274 9.553 1.00 22.21 298 HIS B O 1
ATOM 6228 N N . LEU B 1 321 ? -29.313 -22.545 8.774 1.00 22.42 299 LEU B N 1
ATOM 6229 C CA . LEU B 1 321 ? -29.971 -22.533 10.075 1.00 23.15 299 LEU B CA 1
ATOM 6230 C C . LEU B 1 321 ? -30.789 -23.810 10.208 1.00 23.54 299 LEU B C 1
ATOM 6231 O O . LEU B 1 321 ? -31.557 -24.182 9.294 1.00 23.23 299 LEU B O 1
ATOM 6236 N N . VAL B 1 322 ? -30.592 -24.542 11.303 1.00 23.59 300 VAL B N 1
ATOM 6237 C CA . VAL B 1 322 ? -31.313 -25.803 11.443 1.00 24.77 300 VAL B CA 1
ATOM 6238 C C . VAL B 1 322 ? -32.056 -25.893 12.759 1.00 24.99 300 VAL B C 1
ATOM 6239 O O . VAL B 1 322 ? -31.717 -25.202 13.719 1.00 24.61 300 VAL B O 1
ATOM 6243 N N . LYS B 1 323 ? -33.065 -26.758 12.791 1.00 25.71 301 LYS B N 1
ATOM 6244 C CA . LYS B 1 323 ? -33.823 -27.036 13.999 1.00 28.10 301 LYS B CA 1
ATOM 6245 C C . LYS B 1 323 ? -34.156 -28.512 14.069 1.00 28.24 301 LYS B C 1
ATOM 6246 O O . LYS B 1 323 ? -34.159 -29.210 13.041 1.00 28.71 301 LYS B O 1
ATOM 6252 N N . PHE B 1 324 ? -34.439 -28.983 15.279 1.00 29.87 302 PHE B N 1
ATOM 6253 C CA . PHE B 1 324 ? -34.955 -30.326 15.476 1.00 32.00 302 PHE B CA 1
ATOM 6254 C C . PHE B 1 324 ? -36.380 -30.322 14.962 1.00 33.30 302 PHE B C 1
ATOM 6255 O O . PHE B 1 324 ? -37.110 -29.345 15.167 1.00 32.85 302 PHE B O 1
ATOM 6263 N N . ASP B 1 325 ? -36.754 -31.409 14.294 1.00 35.15 303 ASP B N 1
ATOM 6264 C CA . ASP B 1 325 ? -38.087 -31.579 13.722 1.00 37.30 303 ASP B CA 1
ATOM 6265 C C . ASP B 1 325 ? -38.348 -33.086 13.596 1.00 38.57 303 ASP B C 1
ATOM 6266 O O . ASP B 1 325 ? -37.720 -33.748 12.771 1.00 38.41 303 ASP B O 1
ATOM 6271 N N . PRO B 1 326 ? -39.272 -33.636 14.416 1.00 40.03 304 PRO B N 1
ATOM 6272 C CA . PRO B 1 326 ? -39.508 -35.091 14.414 1.00 40.95 304 PRO B CA 1
ATOM 6273 C C . PRO B 1 326 ? -40.188 -35.608 13.142 1.00 41.80 304 PRO B C 1
ATOM 6274 O O . PRO B 1 326 ? -40.246 -36.818 12.928 1.00 42.07 304 PRO B O 1
ATOM 6278 N N . ASP B 1 327 ? -40.685 -34.704 12.302 1.00 42.85 305 ASP B N 1
ATOM 6279 C CA . ASP B 1 327 ? -41.311 -35.096 11.033 1.00 43.98 305 ASP B CA 1
ATOM 6280 C C . ASP B 1 327 ? -40.318 -35.175 9.870 1.00 44.23 305 ASP B C 1
ATOM 6281 O O . ASP B 1 327 ? -40.621 -35.773 8.834 1.00 45.03 305 ASP B O 1
ATOM 6286 N N . ALA B 1 328 ? -39.141 -34.576 10.044 1.00 44.43 306 ALA B N 1
ATOM 6287 C CA . ALA B 1 328 ? -38.130 -34.510 8.988 1.00 44.23 306 ALA B CA 1
ATOM 6288 C C . ALA B 1 328 ? -37.176 -35.700 9.030 1.00 44.33 306 ALA B C 1
ATOM 6289 O O . ALA B 1 328 ? -37.105 -36.417 10.031 1.00 44.40 306 ALA B O 1
ATOM 6291 N N . ALA B 1 330 ? -33.998 -37.305 9.246 1.00 34.40 308 ALA B N 1
ATOM 6292 C CA . ALA B 1 330 ? -33.068 -37.552 10.348 1.00 34.59 308 ALA B CA 1
ATOM 6293 C C . ALA B 1 330 ? -33.335 -36.623 11.538 1.00 34.50 308 ALA B C 1
ATOM 6294 O O . ALA B 1 330 ? -32.450 -36.382 12.370 1.00 34.91 308 ALA B O 1
ATOM 6296 N N . LYS B 1 331 ? -34.566 -36.118 11.609 1.00 33.99 309 LYS B N 1
ATOM 6297 C CA . LYS B 1 331 ? -35.041 -35.292 12.732 1.00 33.83 309 LYS B CA 1
ATOM 6298 C C . LYS B 1 331 ? -34.472 -33.864 12.696 1.00 33.30 309 LYS B C 1
ATOM 6299 O O . LYS B 1 331 ? -34.396 -33.190 13.729 1.00 32.89 309 LYS B O 1
ATOM 6303 N N . VAL B 1 332 ? -34.075 -33.425 11.504 1.00 32.84 310 VAL B N 1
ATOM 6304 C CA . VAL B 1 332 ? -33.495 -32.096 11.294 1.00 32.34 310 VAL B CA 1
ATOM 6305 C C . VAL B 1 332 ? -34.116 -31.434 10.066 1.00 32.80 310 VAL B C 1
ATOM 6306 O O . VAL B 1 332 ? -34.135 -32.015 8.970 1.00 32.96 310 VAL B O 1
ATOM 6310 N N . SER B 1 333 ? -34.627 -30.219 10.235 1.00 32.54 311 SER B N 1
ATOM 6311 C CA . SER B 1 333 ? -35.069 -29.460 9.086 1.00 33.25 311 SER B CA 1
ATOM 6312 C C . SER B 1 333 ? -34.332 -28.136 9.009 1.00 32.73 311 SER B C 1
ATOM 6313 O O . SER B 1 333 ? -33.865 -27.612 10.022 1.00 32.10 311 SER B O 1
ATOM 6316 N N . PHE B 1 334 ? -34.206 -27.618 7.794 1.00 32.89 312 PHE B N 1
ATOM 6317 C CA . PHE B 1 334 ? -33.533 -26.351 7.558 1.00 33.37 312 PHE B CA 1
ATOM 6318 C C . PHE B 1 334 ? -34.559 -25.234 7.677 1.00 33.74 312 PHE B C 1
ATOM 6319 O O . PHE B 1 334 ? -35.754 -25.454 7.439 1.00 34.33 312 PHE B O 1
ATOM 6327 N N . VAL B 1 335 ? -34.093 -24.056 8.088 1.00 33.91 313 VAL B N 1
ATOM 6328 C CA A VAL B 1 335 ? -34.967 -22.895 8.214 0.50 34.14 313 VAL B CA 1
ATOM 6329 C CA B VAL B 1 335 ? -34.945 -22.874 8.274 0.50 33.83 313 VAL B CA 1
ATOM 6330 C C . VAL B 1 335 ? -34.341 -21.707 7.499 1.00 34.04 313 VAL B C 1
ATOM 6331 O O . VAL B 1 335 ? -33.226 -21.269 7.809 1.00 33.90 313 VAL B O 1
ATOM 6338 N N . GLU B 1 336 ? -35.068 -21.209 6.500 1.00 34.75 314 GLU B N 1
ATOM 6339 C CA . GLU B 1 336 ? -34.573 -20.144 5.637 1.00 35.48 314 GLU B CA 1
ATOM 6340 C C . GLU B 1 336 ? -34.388 -18.850 6.424 1.00 34.16 314 GLU B C 1
ATOM 6341 O O . GLU B 1 336 ? -35.170 -18.553 7.331 1.00 34.86 314 GLU B O 1
ATOM 6347 N N . ARG B 1 337 ? -33.340 -18.103 6.076 1.00 33.70 315 ARG B N 1
ATOM 6348 C CA . ARG B 1 337 ? -33.036 -16.809 6.681 1.00 32.75 315 ARG B CA 1
ATOM 6349 C C . ARG B 1 337 ? -33.030 -15.694 5.638 1.00 33.48 315 ARG B C 1
ATOM 6350 O O . ARG B 1 337 ? -32.773 -15.925 4.444 1.00 34.18 315 ARG B O 1
ATOM 6358 N N . ASP B 1 338 ? -33.285 -14.481 6.107 1.00 33.42 316 ASP B N 1
ATOM 6359 C CA . ASP B 1 338 ? -33.250 -13.293 5.282 1.00 33.50 316 ASP B CA 1
ATOM 6360 C C . ASP B 1 338 ? -31.799 -12.814 5.214 1.00 32.82 316 ASP B C 1
ATOM 6361 O O . ASP B 1 338 ? -31.438 -11.743 5.727 1.00 33.79 316 ASP B O 1
ATOM 6366 N N . LEU B 1 339 ? -30.957 -13.631 4.589 1.00 30.87 317 LEU B N 1
ATOM 6367 C CA . LEU B 1 339 ? -29.559 -13.281 4.390 1.00 29.51 317 LEU B CA 1
ATOM 6368 C C . LEU B 1 339 ? -29.288 -13.199 2.901 1.00 28.45 317 LEU B C 1
ATOM 6369 O O . LEU B 1 339 ? -30.011 -13.808 2.111 1.00 28.92 317 LEU B O 1
ATOM 6374 N N . PRO B 1 340 ? -28.242 -12.454 2.495 1.00 27.65 318 PRO B N 1
ATOM 6375 C CA . PRO B 1 340 ? -27.941 -12.435 1.056 1.00 26.48 318 PRO B CA 1
ATOM 6376 C C . PRO B 1 340 ? -27.615 -13.847 0.538 1.00 25.80 318 PRO B C 1
ATOM 6377 O O . PRO B 1 340 ? -26.943 -14.609 1.249 1.00 25.50 318 PRO B O 1
ATOM 6381 N N . LYS B 1 341 ? -28.108 -14.175 -0.661 1.00 24.95 319 LYS B N 1
ATOM 6382 C CA . LYS B 1 341 ? -27.944 -15.515 -1.268 1.00 24.08 319 LYS B CA 1
ATOM 6383 C C . LYS B 1 341 ? -27.327 -15.445 -2.661 1.00 23.31 319 LYS B C 1
ATOM 6384 O O . LYS B 1 341 ? -27.381 -14.399 -3.320 1.00 22.79 319 LYS B O 1
ATOM 6390 N N . THR B 1 342 ? -26.722 -16.549 -3.107 1.00 21.90 320 THR B N 1
ATOM 6391 C CA . THR B 1 342 ? -26.177 -16.616 -4.470 1.00 21.12 320 THR B CA 1
ATOM 6392 C C . THR B 1 342 ? -27.278 -17.087 -5.422 1.00 21.05 320 THR B C 1
ATOM 6393 O O . THR B 1 342 ? -28.406 -17.355 -4.994 1.00 21.75 320 THR B O 1
ATOM 6397 N N . ALA B 1 343 ? -26.936 -17.198 -6.706 1.00 21.63 321 ALA B N 1
ATOM 6398 C CA . ALA B 1 343 ? -27.838 -17.752 -7.716 1.00 21.68 321 ALA B CA 1
ATOM 6399 C C . ALA B 1 343 ? -28.296 -19.184 -7.402 1.00 21.85 321 ALA B C 1
ATOM 6400 O O . ALA B 1 343 ? -29.310 -19.641 -7.945 1.00 23.47 321 ALA B O 1
ATOM 6402 N N . MET B 1 344 ? -27.570 -19.892 -6.533 1.00 21.67 322 MET B N 1
ATOM 6403 C CA . MET B 1 344 ? -27.997 -21.247 -6.111 1.00 21.64 322 MET B CA 1
ATOM 6404 C C . MET B 1 344 ? -29.093 -21.207 -5.041 1.00 21.33 322 MET B C 1
ATOM 6405 O O . MET B 1 344 ? -29.667 -22.253 -4.681 1.00 21.85 322 MET B O 1
ATOM 6410 N N . GLY B 1 345 ? -29.337 -20.027 -4.476 1.00 21.33 323 GLY B N 1
ATOM 6411 C CA . GLY B 1 345 ? -30.172 -19.914 -3.282 1.00 20.71 323 GLY B CA 1
ATOM 6412 C C . GLY B 1 345 ? -29.421 -20.114 -1.971 1.00 20.81 323 GLY B C 1
ATOM 6413 O O . GLY B 1 345 ? -30.039 -20.202 -0.898 1.00 22.69 323 GLY B O 1
ATOM 6414 N N . TRP B 1 346 ? -28.090 -20.182 -2.053 1.00 20.57 324 TRP B N 1
ATOM 6415 C CA . TRP B 1 346 ? -27.255 -20.471 -0.881 1.00 20.85 324 TRP B CA 1
ATOM 6416 C C . TRP B 1 346 ? -26.885 -19.226 -0.089 1.00 21.17 324 TRP B C 1
ATOM 6417 O O . TRP B 1 346 ? -26.330 -18.268 -0.642 1.00 22.73 324 TRP B O 1
ATOM 6428 N N . GLU B 1 347 ? -27.129 -19.280 1.218 1.00 21.63 325 GLU B N 1
ATOM 6429 C CA . GLU B 1 347 ? -26.846 -18.163 2.110 1.00 22.00 325 GLU B CA 1
ATOM 6430 C C . GLU B 1 347 ? -25.363 -17.888 2.217 1.00 22.24 325 GLU B C 1
ATOM 6431 O O . GLU B 1 347 ? -24.542 -18.811 2.365 1.00 23.14 325 GLU B O 1
ATOM 6437 N N . ILE B 1 348 ? -25.012 -16.611 2.102 1.00 21.76 326 ILE B N 1
ATOM 6438 C CA . ILE B 1 348 ? -23.621 -16.166 2.167 1.00 20.94 326 ILE B CA 1
ATOM 6439 C C . ILE B 1 348 ? -23.263 -15.872 3.628 1.00 21.73 326 ILE B C 1
ATOM 6440 O O . ILE B 1 348 ? -23.734 -14.894 4.227 1.00 21.90 326 ILE B O 1
ATOM 6445 N N . VAL B 1 349 ? -22.466 -16.764 4.215 1.00 21.12 327 VAL B N 1
ATOM 6446 C CA . VAL B 1 349 ? -22.092 -16.658 5.618 1.00 21.34 327 VAL B CA 1
ATOM 6447 C C . VAL B 1 349 ? -20.581 -16.851 5.690 1.00 21.49 327 VAL B C 1
ATOM 6448 O O . VAL B 1 349 ? -20.094 -17.975 5.912 1.00 21.09 327 VAL B O 1
ATOM 6452 N N . PRO B 1 350 ? -19.826 -15.767 5.446 1.00 21.43 328 PRO B N 1
ATOM 6453 C CA . PRO B 1 350 ? -18.374 -15.927 5.318 1.00 20.87 328 PRO B CA 1
ATOM 6454 C C . PRO B 1 350 ? -17.689 -16.443 6.566 1.00 20.44 328 PRO B C 1
ATOM 6455 O O . PRO B 1 350 ? -16.664 -17.103 6.448 1.00 20.44 328 PRO B O 1
ATOM 6459 N N . GLU B 1 351 ? -18.213 -16.126 7.748 1.00 20.29 329 GLU B N 1
ATOM 6460 C CA . GLU B 1 351 ? -17.549 -16.569 8.987 1.00 21.11 329 GLU B CA 1
ATOM 6461 C C . GLU B 1 351 ? -17.554 -18.102 9.091 1.00 19.82 329 GLU B C 1
ATOM 6462 O O . GLU B 1 351 ? -16.813 -18.672 9.876 1.00 20.32 329 GLU B O 1
ATOM 6468 N N . GLY B 1 352 ? -18.384 -18.760 8.276 1.00 19.41 330 GLY B N 1
ATOM 6469 C CA . GLY B 1 352 ? -18.427 -20.222 8.273 1.00 18.34 330 GLY B CA 1
ATOM 6470 C C . GLY B 1 352 ? -17.115 -20.834 7.831 1.00 17.84 330 GLY B C 1
ATOM 6471 O O . GLY B 1 352 ? -16.752 -21.932 8.287 1.00 17.61 330 GLY B O 1
ATOM 6472 N N . ILE B 1 353 ? -16.372 -20.148 6.963 1.00 17.75 331 ILE B N 1
ATOM 6473 C CA . ILE B 1 353 ? -15.082 -20.702 6.515 1.00 18.08 331 ILE B CA 1
ATOM 6474 C C . ILE B 1 353 ? -14.042 -20.613 7.646 1.00 18.90 331 ILE B C 1
ATOM 6475 O O . ILE B 1 353 ? -13.178 -21.481 7.775 1.00 17.82 331 ILE B O 1
ATOM 6480 N N . TYR B 1 354 ? -14.130 -19.550 8.455 1.00 18.87 332 TYR B N 1
ATOM 6481 C CA . TYR B 1 354 ? -13.330 -19.447 9.677 1.00 20.19 332 TYR B CA 1
ATOM 6482 C C . TYR B 1 354 ? -13.695 -20.555 10.665 1.00 19.43 332 TYR B C 1
ATOM 6483 O O . TYR B 1 354 ? -12.820 -21.252 11.216 1.00 20.15 332 TYR B O 1
ATOM 6492 N N . TRP B 1 355 ? -14.994 -20.739 10.872 1.00 19.97 333 TRP B N 1
ATOM 6493 C CA . TRP B 1 355 ? -15.491 -21.681 11.854 1.00 19.72 333 TRP B CA 1
ATOM 6494 C C . TRP B 1 355 ? -15.056 -23.101 11.491 1.00 19.06 333 TRP B C 1
ATOM 6495 O O . TRP B 1 355 ? -14.583 -23.830 12.350 1.00 18.45 333 TRP B O 1
ATOM 6506 N N . ILE B 1 356 ? -15.180 -23.473 10.215 1.00 18.37 334 ILE B N 1
ATOM 6507 C CA . ILE B 1 356 ? -14.864 -24.851 9.825 1.00 17.63 334 ILE B CA 1
ATOM 6508 C C . ILE B 1 356 ? -13.371 -25.104 9.910 1.00 17.66 334 ILE B C 1
ATOM 6509 O O . ILE B 1 356 ? -12.943 -26.217 10.226 1.00 17.81 334 ILE B O 1
ATOM 6514 N N . LEU B 1 357 ? -12.574 -24.063 9.676 1.00 17.30 335 LEU B N 1
ATOM 6515 C CA . LEU B 1 357 ? -11.118 -24.185 9.772 1.00 17.59 335 LEU B CA 1
ATOM 6516 C C . LEU B 1 357 ? -10.674 -24.298 11.228 1.00 17.82 335 LEU B C 1
ATOM 6517 O O . LEU B 1 357 ? -9.855 -25.164 11.572 1.00 17.34 335 LEU B O 1
ATOM 6522 N N . LYS B 1 358 ? -11.216 -23.430 12.079 1.00 18.94 336 LYS B N 1
ATOM 6523 C CA . LYS B 1 358 ? -10.963 -23.539 13.523 1.00 20.57 336 LYS B CA 1
ATOM 6524 C C . LYS B 1 358 ? -11.392 -24.888 14.080 1.00 20.16 336 LYS B C 1
ATOM 6525 O O . LYS B 1 358 ? -10.652 -25.531 14.845 1.00 20.59 336 LYS B O 1
ATOM 6531 N N . LYS B 1 359 ? -12.574 -25.353 13.643 1.00 19.70 337 LYS B N 1
ATOM 6532 C CA . LYS B 1 359 ? -13.125 -26.606 14.129 1.00 19.26 337 LYS B CA 1
ATOM 6533 C C . LYS B 1 359 ? -12.317 -27.832 13.707 1.00 17.81 337 LYS B C 1
ATOM 6534 O O . LYS B 1 359 ? -12.190 -28.775 14.498 1.00 17.98 337 LYS B O 1
ATOM 6540 N N . VAL B 1 360 ? -11.807 -27.849 12.475 1.00 17.45 338 VAL B N 1
ATOM 6541 C CA . VAL B 1 360 ? -11.073 -29.050 12.011 1.00 17.88 338 VAL B CA 1
ATOM 6542 C C . VAL B 1 360 ? -9.786 -29.172 12.818 1.00 18.86 338 VAL B C 1
ATOM 6543 O O . VAL B 1 360 ? -9.379 -30.271 13.198 1.00 18.74 338 VAL B O 1
ATOM 6547 N N . LYS B 1 361 ? -9.153 -28.033 13.096 1.00 19.13 339 LYS B N 1
ATOM 6548 C CA . LYS B 1 361 ? -7.975 -28.033 13.985 1.00 19.78 339 LYS B CA 1
ATOM 6549 C C . LYS B 1 361 ? -8.281 -28.509 15.412 1.00 18.84 339 LYS B C 1
ATOM 6550 O O . LYS B 1 361 ? -7.552 -29.375 15.908 1.00 20.28 339 LYS B O 1
ATOM 6556 N N . GLU B 1 362 ? -9.322 -27.977 16.059 1.00 18.82 340 GLU B N 1
ATOM 6557 C CA . GLU B 1 362 ? -9.747 -28.410 17.400 1.00 19.81 340 GLU B CA 1
ATOM 6558 C C . GLU B 1 362 ? -10.066 -29.895 17.442 1.00 19.58 340 GLU B C 1
ATOM 6559 O O . GLU B 1 362 ? -9.712 -30.564 18.394 1.00 19.87 340 GLU B O 1
ATOM 6565 N N . GLU B 1 363 ? -10.732 -30.407 16.400 1.00 18.41 341 GLU B N 1
ATOM 6566 C CA . GLU B 1 363 ? -11.212 -31.793 16.457 1.00 18.04 341 GLU B CA 1
ATOM 6567 C C . GLU B 1 363 ? -10.199 -32.854 16.041 1.00 17.04 341 GLU B C 1
ATOM 6568 O O . GLU B 1 363 ? -10.067 -33.874 16.745 1.00 18.05 341 GLU B O 1
ATOM 6574 N N . TYR B 1 364 ? -9.472 -32.609 14.948 1.00 16.76 342 TYR B N 1
ATOM 6575 C CA . TYR B 1 364 ? -8.590 -33.616 14.370 1.00 17.82 342 TYR B CA 1
ATOM 6576 C C . TYR B 1 364 ? -7.136 -33.179 14.202 1.00 19.12 342 TYR B C 1
ATOM 6577 O O . TYR B 1 364 ? -6.278 -34.012 13.959 1.00 19.61 342 TYR B O 1
ATOM 6586 N N . ASN B 1 365 ? -6.875 -31.881 14.359 1.00 20.39 343 ASN B N 1
ATOM 6587 C CA . ASN B 1 365 ? -5.539 -31.327 14.179 1.00 22.04 343 ASN B CA 1
ATOM 6588 C C . ASN B 1 365 ? -4.752 -31.898 12.978 1.00 21.84 343 ASN B C 1
ATOM 6589 O O . ASN B 1 365 ? -3.627 -32.413 13.141 1.00 22.27 343 ASN B O 1
ATOM 6594 N N . PRO B 1 366 ? -5.323 -31.818 11.752 1.00 21.43 344 PRO B N 1
ATOM 6595 C CA . PRO B 1 366 ? -4.535 -32.328 10.635 1.00 21.43 344 PRO B CA 1
ATOM 6596 C C . PRO B 1 366 ? -3.301 -31.454 10.450 1.00 21.50 344 PRO B C 1
ATOM 6597 O O . PRO B 1 366 ? -3.335 -30.260 10.787 1.00 22.93 344 PRO B O 1
ATOM 6601 N N . PRO B 1 367 ? -2.211 -32.038 9.962 1.00 21.67 345 PRO B N 1
ATOM 6602 C CA . PRO B 1 367 ? -0.939 -31.293 9.880 1.00 21.50 345 PRO B CA 1
ATOM 6603 C C . PRO B 1 367 ? -0.963 -30.127 8.899 1.00 21.31 345 PRO B C 1
ATOM 6604 O O . PRO B 1 367 ? -0.283 -29.111 9.120 1.00 20.48 345 PRO B O 1
ATOM 6608 N N . GLU B 1 368 ? -1.733 -30.280 7.819 1.00 20.47 346 GLU B N 1
ATOM 6609 C CA . GLU B 1 368 ? -1.916 -29.237 6.814 1.00 20.63 346 GLU B CA 1
ATOM 6610 C C . GLU B 1 368 ? -3.381 -29.253 6.366 1.00 19.40 346 GLU B C 1
ATOM 6611 O O . GLU B 1 368 ? -4.002 -30.330 6.268 1.00 18.56 346 GLU B O 1
ATOM 6617 N N . VAL B 1 369 ? -3.918 -28.063 6.119 1.00 18.32 347 VAL B N 1
ATOM 6618 C CA . VAL B 1 369 ? -5.241 -27.909 5.538 1.00 18.01 347 VAL B CA 1
ATOM 6619 C C . VAL B 1 369 ? -5.153 -27.054 4.267 1.00 17.25 347 VAL B C 1
ATOM 6620 O O . VAL B 1 369 ? -4.292 -26.177 4.154 1.00 17.51 347 VAL B O 1
ATOM 6624 N N . TYR B 1 370 ? -6.020 -27.336 3.296 1.00 16.38 348 TYR B N 1
ATOM 6625 C CA . TYR B 1 370 ? -6.227 -26.458 2.141 1.00 16.65 348 TYR B CA 1
ATOM 6626 C C . TYR B 1 370 ? -7.714 -26.179 2.063 1.00 17.09 348 TYR B C 1
ATOM 6627 O O . TYR B 1 370 ? -8.542 -27.056 2.349 1.00 16.70 348 TYR B O 1
ATOM 6636 N N . ILE B 1 371 ? -8.066 -24.951 1.676 1.00 16.39 349 ILE B N 1
ATOM 6637 C CA . ILE B 1 371 ? -9.400 -24.715 1.129 1.00 16.03 349 ILE B CA 1
ATOM 6638 C C . ILE B 1 371 ? -9.328 -25.129 -0.345 1.00 15.97 349 ILE B C 1
ATOM 6639 O O . ILE B 1 371 ? -8.719 -24.454 -1.194 1.00 15.75 349 ILE B O 1
ATOM 6644 N N . THR B 1 372 ? -9.904 -26.298 -0.664 1.00 15.23 350 THR B N 1
ATOM 6645 C CA . THR B 1 372 ? -9.822 -26.820 -2.015 1.00 15.15 350 THR B CA 1
ATOM 6646 C C . THR B 1 372 ? -10.914 -26.321 -2.985 1.00 15.30 350 THR B C 1
ATOM 6647 O O . THR B 1 372 ? -10.792 -26.504 -4.211 1.00 16.34 350 THR B O 1
ATOM 6651 N N . GLU B 1 373 ? -11.962 -25.694 -2.436 1.00 15.57 351 GLU B N 1
ATOM 6652 C CA . GLU B 1 373 ? -12.968 -24.967 -3.242 1.00 15.13 351 GLU B CA 1
ATOM 6653 C C . GLU B 1 373 ? -13.646 -23.912 -2.381 1.00 15.37 351 GLU B C 1
ATOM 6654 O O . GLU B 1 373 ? -14.035 -24.180 -1.259 1.00 15.24 351 GLU B O 1
ATOM 6660 N N . ASN B 1 374 ? -13.838 -22.717 -2.936 1.00 15.82 352 ASN B N 1
ATOM 6661 C CA . ASN B 1 374 ? -14.721 -21.693 -2.366 1.00 16.00 352 ASN B CA 1
ATOM 6662 C C . ASN B 1 374 ? -15.068 -20.790 -3.541 1.00 15.94 352 ASN B C 1
ATOM 6663 O O . ASN B 1 374 ? -14.216 -20.507 -4.404 1.00 15.19 352 ASN B O 1
ATOM 6668 N N . GLY B 1 375 ? -16.341 -20.420 -3.627 1.00 16.14 353 GLY B N 1
ATOM 6669 C CA . GLY B 1 375 ? -16.786 -19.565 -4.730 1.00 15.85 353 GLY B CA 1
ATOM 6670 C C . GLY B 1 375 ? -18.286 -19.396 -4.751 1.00 16.52 353 GLY B C 1
ATOM 6671 O O . GLY B 1 375 ? -18.984 -19.745 -3.790 1.00 16.48 353 GLY B O 1
ATOM 6672 N N . ALA B 1 376 ? -18.796 -18.814 -5.841 1.00 17.15 354 ALA B N 1
ATOM 6673 C CA . ALA B 1 376 ? -20.209 -18.436 -5.881 1.00 17.87 354 ALA B CA 1
ATOM 6674 C C . ALA B 1 376 ? -20.705 -18.330 -7.299 1.00 18.02 354 ALA B C 1
ATOM 6675 O O . ALA B 1 376 ? -19.948 -17.937 -8.208 1.00 18.14 354 ALA B O 1
ATOM 6677 N N . ALA B 1 377 ? -21.964 -18.739 -7.469 1.00 18.41 355 ALA B N 1
ATOM 6678 C CA . ALA B 1 377 ? -22.706 -18.570 -8.716 1.00 19.40 355 ALA B CA 1
ATOM 6679 C C . ALA B 1 377 ? -23.553 -17.331 -8.598 1.00 20.06 355 ALA B C 1
ATOM 6680 O O . ALA B 1 377 ? -24.321 -17.160 -7.636 1.00 20.35 355 ALA B O 1
ATOM 6682 N N . PHE B 1 378 ? -23.418 -16.468 -9.598 1.00 20.92 356 PHE B N 1
ATOM 6683 C CA . PHE B 1 378 ? -24.280 -15.301 -9.735 1.00 22.15 356 PHE B CA 1
ATOM 6684 C C . PHE B 1 378 ? -24.681 -15.184 -11.200 1.00 23.30 356 PHE B C 1
ATOM 6685 O O . PHE B 1 378 ? -24.021 -15.754 -12.079 1.00 23.67 356 PHE B O 1
ATOM 6693 N N . ASP B 1 379 ? -25.730 -14.404 -11.460 1.00 25.47 357 ASP B N 1
ATOM 6694 C CA . ASP B 1 379 ? -26.266 -14.204 -12.810 1.00 27.56 357 ASP B CA 1
ATOM 6695 C C . ASP B 1 379 ? -25.383 -13.288 -13.657 1.00 27.85 357 ASP B C 1
ATOM 6696 O O . ASP B 1 379 ? -25.748 -12.143 -13.925 1.00 29.18 357 ASP B O 1
ATOM 6701 N N . ASP B 1 380 ? -24.241 -13.800 -14.093 1.00 27.70 358 ASP B N 1
ATOM 6702 C CA . ASP B 1 380 ? -23.268 -13.024 -14.863 1.00 27.43 358 ASP B CA 1
ATOM 6703 C C . ASP B 1 380 ? -23.759 -12.646 -16.241 1.00 28.33 358 ASP B C 1
ATOM 6704 O O . ASP B 1 380 ? -24.409 -13.443 -16.925 1.00 28.12 358 ASP B O 1
ATOM 6709 N N . VAL B 1 381 ? -23.420 -11.425 -16.651 1.00 28.96 359 VAL B N 1
ATOM 6710 C CA . VAL B 1 381 ? -23.809 -10.916 -17.970 1.00 29.75 359 VAL B CA 1
ATOM 6711 C C . VAL B 1 381 ? -22.612 -10.217 -18.611 1.00 29.28 359 VAL B C 1
ATOM 6712 O O . VAL B 1 381 ? -21.781 -9.631 -17.909 1.00 29.55 359 VAL B O 1
ATOM 6716 N N . VAL B 1 382 ? -22.482 -10.312 -19.931 1.00 29.44 360 VAL B N 1
ATOM 6717 C CA . VAL B 1 382 ? -21.433 -9.546 -20.604 1.00 29.39 360 VAL B CA 1
ATOM 6718 C C . VAL B 1 382 ? -22.034 -8.191 -20.943 1.00 29.70 360 VAL B C 1
ATOM 6719 O O . VAL B 1 382 ? -23.076 -8.127 -21.599 1.00 29.55 360 VAL B O 1
ATOM 6723 N N . SER B 1 383 ? -21.409 -7.129 -20.434 1.00 30.47 361 SER B N 1
ATOM 6724 C CA . SER B 1 383 ? -21.834 -5.751 -20.686 1.00 31.39 361 SER B CA 1
ATOM 6725 C C . SER B 1 383 ? -21.423 -5.283 -22.082 1.00 31.29 361 SER B C 1
ATOM 6726 O O . SER B 1 383 ? -20.637 -5.947 -22.781 1.00 31.05 361 SER B O 1
ATOM 6729 N N . GLU B 1 384 ? -21.949 -4.117 -22.471 1.00 31.37 362 GLU B N 1
ATOM 6730 C CA . GLU B 1 384 ? -21.624 -3.492 -23.746 1.00 31.24 362 GLU B CA 1
ATOM 6731 C C . GLU B 1 384 ? -20.122 -3.309 -23.947 1.00 31.15 362 GLU B C 1
ATOM 6732 O O . GLU B 1 384 ? -19.646 -3.366 -25.081 1.00 31.97 362 GLU B O 1
ATOM 6733 N N . ASP B 1 385 ? -19.376 -3.110 -22.861 1.00 31.03 363 ASP B N 1
ATOM 6734 C CA . ASP B 1 385 ? -17.930 -2.915 -22.957 1.00 31.25 363 ASP B CA 1
ATOM 6735 C C . ASP B 1 385 ? -17.124 -4.213 -23.157 1.00 31.06 363 ASP B C 1
ATOM 6736 O O . ASP B 1 385 ? -15.883 -4.190 -23.186 1.00 31.40 363 ASP B O 1
ATOM 6741 N N . GLY B 1 386 ? -17.836 -5.334 -23.290 1.00 30.90 364 GLY B N 1
ATOM 6742 C CA . GLY B 1 386 ? -17.213 -6.652 -23.502 1.00 30.48 364 GLY B CA 1
ATOM 6743 C C . GLY B 1 386 ? -16.738 -7.286 -22.211 1.00 29.85 364 GLY B C 1
ATOM 6744 O O . GLY B 1 386 ? -16.110 -8.348 -22.232 1.00 30.41 364 GLY B O 1
ATOM 6745 N N . ARG B 1 387 ? -17.031 -6.629 -21.092 1.00 29.33 365 ARG B N 1
ATOM 6746 C CA . ARG B 1 387 ? -16.525 -7.063 -19.779 1.00 29.23 365 ARG B CA 1
ATOM 6747 C C . ARG B 1 387 ? -17.590 -7.799 -18.971 1.00 27.86 365 ARG B C 1
ATOM 6748 O O . ARG B 1 387 ? -18.782 -7.711 -19.269 1.00 27.34 365 ARG B O 1
ATOM 6756 N N . VAL B 1 388 ? -17.150 -8.545 -17.957 1.00 27.32 366 VAL B N 1
ATOM 6757 C CA . VAL B 1 388 ? -18.090 -9.185 -17.043 1.00 26.49 366 VAL B CA 1
ATOM 6758 C C . VAL B 1 388 ? -17.888 -8.601 -15.646 1.00 26.67 366 VAL B C 1
ATOM 6759 O O . VAL B 1 388 ? -16.906 -8.933 -14.955 1.00 25.97 366 VAL B O 1
ATOM 6763 N N . HIS B 1 389 ? -18.799 -7.708 -15.255 1.00 26.56 367 HIS B N 1
ATOM 6764 C CA . HIS B 1 389 ? -18.654 -6.955 -14.005 1.00 27.40 367 HIS B CA 1
ATOM 6765 C C . HIS B 1 389 ? -19.335 -7.697 -12.863 1.00 27.47 367 HIS B C 1
ATOM 6766 O O . HIS B 1 389 ? -20.525 -7.502 -12.589 1.00 28.93 367 HIS B O 1
ATOM 6773 N N . ASP B 1 390 ? -18.584 -8.580 -12.206 1.00 26.57 368 ASP B N 1
ATOM 6774 C CA . ASP B 1 390 ? -19.159 -9.387 -11.135 1.00 26.00 368 ASP B CA 1
ATOM 6775 C C . ASP B 1 390 ? -18.628 -8.932 -9.786 1.00 25.74 368 ASP B C 1
ATOM 6776 O O . ASP B 1 390 ? -17.894 -9.665 -9.127 1.00 25.43 368 ASP B O 1
ATOM 6781 N N . GLN B 1 391 ? -19.006 -7.715 -9.376 1.00 24.96 369 GLN B N 1
ATOM 6782 C CA . GLN B 1 391 ? -18.625 -7.201 -8.064 1.00 24.62 369 GLN B CA 1
ATOM 6783 C C . GLN B 1 391 ? -19.148 -8.087 -6.933 1.00 24.10 369 GLN B C 1
ATOM 6784 O O . GLN B 1 391 ? -18.487 -8.217 -5.901 1.00 24.27 369 GLN B O 1
ATOM 6790 N N . ASN B 1 392 ? -20.316 -8.702 -7.131 1.00 23.10 370 ASN B N 1
ATOM 6791 C CA . ASN B 1 392 ? -20.889 -9.622 -6.135 1.00 22.67 370 ASN B CA 1
ATOM 6792 C C . ASN B 1 392 ? -19.953 -10.802 -5.818 1.00 21.86 370 ASN B C 1
ATOM 6793 O O . ASN B 1 392 ? -19.760 -11.160 -4.636 1.00 21.61 370 ASN B O 1
ATOM 6798 N N . ARG B 1 393 ? -19.358 -11.360 -6.872 1.00 22.32 371 ARG B N 1
ATOM 6799 C CA . ARG B 1 393 ? -18.401 -12.468 -6.708 1.00 21.96 371 ARG B CA 1
ATOM 6800 C C . ARG B 1 393 ? -17.114 -11.980 -6.033 1.00 22.14 371 ARG B C 1
ATOM 6801 O O . ARG B 1 393 ? -16.580 -12.654 -5.138 1.00 21.70 371 ARG B O 1
ATOM 6809 N N . ILE B 1 394 ? -16.609 -10.814 -6.450 1.00 21.24 372 ILE B N 1
ATOM 6810 C CA . ILE B 1 394 ? -15.485 -10.227 -5.708 1.00 21.59 372 ILE B CA 1
ATOM 6811 C C . ILE B 1 394 ? -15.818 -10.090 -4.215 1.00 21.02 372 ILE B C 1
ATOM 6812 O O . ILE B 1 394 ? -15.014 -10.481 -3.370 1.00 21.92 372 ILE B O 1
ATOM 6817 N N . ASP B 1 395 ? -16.979 -9.521 -3.891 1.00 20.94 373 ASP B N 1
ATOM 6818 C CA . ASP B 1 395 ? -17.370 -9.321 -2.506 1.00 21.14 373 ASP B CA 1
ATOM 6819 C C . ASP B 1 395 ? -17.403 -10.643 -1.745 1.00 20.86 373 ASP B C 1
ATOM 6820 O O . ASP B 1 395 ? -16.949 -10.721 -0.592 1.00 20.69 373 ASP B O 1
ATOM 6825 N N . TYR B 1 396 ? -17.925 -11.672 -2.413 1.00 20.23 374 TYR B N 1
ATOM 6826 C CA . TYR B 1 396 ? -18.025 -13.000 -1.842 1.00 19.96 374 TYR B CA 1
ATOM 6827 C C . TYR B 1 396 ? -16.621 -13.500 -1.533 1.00 19.36 374 TYR B C 1
ATOM 6828 O O . TYR B 1 396 ? -16.342 -13.922 -0.416 1.00 20.28 374 TYR B O 1
ATOM 6837 N N . LEU B 1 397 ? -15.745 -13.480 -2.530 1.00 19.81 375 LEU B N 1
ATOM 6838 C CA . LEU B 1 397 ? -14.419 -14.066 -2.376 1.00 19.96 375 LEU B CA 1
ATOM 6839 C C . LEU B 1 397 ? -13.573 -13.289 -1.373 1.00 20.56 375 LEU B C 1
ATOM 6840 O O . LEU B 1 397 ? -12.831 -13.872 -0.580 1.00 20.87 375 LEU B O 1
ATOM 6845 N N . LYS B 1 398 ? -13.674 -11.967 -1.423 1.00 20.89 376 LYS B N 1
ATOM 6846 C CA . LYS B 1 398 ? -12.938 -11.119 -0.483 1.00 21.30 376 LYS B CA 1
ATOM 6847 C C . LYS B 1 398 ? -13.263 -11.465 0.972 1.00 20.37 376 LYS B C 1
ATOM 6848 O O . LYS B 1 398 ? -12.361 -11.603 1.805 1.00 21.82 376 LYS B O 1
ATOM 6852 N N . ALA B 1 399 ? -14.549 -11.595 1.275 1.00 20.58 377 ALA B N 1
ATOM 6853 C CA . ALA B 1 399 ? -14.986 -11.841 2.640 1.00 19.84 377 ALA B CA 1
ATOM 6854 C C . ALA B 1 399 ? -14.482 -13.207 3.100 1.00 20.41 377 ALA B C 1
ATOM 6855 O O . ALA B 1 399 ? -14.056 -13.354 4.235 1.00 20.79 377 ALA B O 1
ATOM 6857 N N . HIS B 1 400 ? -14.544 -14.206 2.225 1.00 20.33 378 HIS B N 1
ATOM 6858 C CA . HIS B 1 400 ? -14.167 -15.560 2.649 1.00 18.98 378 HIS B CA 1
ATOM 6859 C C . HIS B 1 400 ? -12.667 -15.671 2.815 1.00 19.69 378 HIS B C 1
ATOM 6860 O O . HIS B 1 400 ? -12.186 -16.322 3.741 1.00 20.63 378 HIS B O 1
ATOM 6867 N N . ILE B 1 401 ? -11.925 -15.033 1.923 1.00 19.42 379 ILE B N 1
ATOM 6868 C CA . ILE B 1 401 ? -10.446 -15.059 2.000 1.00 20.06 379 ILE B CA 1
ATOM 6869 C C . ILE B 1 401 ? -10.000 -14.358 3.306 1.00 20.37 379 ILE B C 1
ATOM 6870 O O . ILE B 1 401 ? -9.085 -14.832 4.008 1.00 20.53 379 ILE B O 1
ATOM 6875 N N . GLY B 1 402 ? -10.672 -13.253 3.642 1.00 20.60 380 GLY B N 1
ATOM 6876 C CA . GLY B 1 402 ? -10.415 -12.540 4.919 1.00 20.90 380 GLY B CA 1
ATOM 6877 C C . GLY B 1 402 ? -10.653 -13.380 6.154 1.00 20.99 380 GLY B C 1
ATOM 6878 O O . GLY B 1 402 ? -9.942 -13.259 7.147 1.00 21.37 380 GLY B O 1
ATOM 6879 N N . GLN B 1 403 ? -11.649 -14.255 6.073 1.00 20.81 381 GLN B N 1
ATOM 6880 C CA . GLN B 1 403 ? -11.974 -15.177 7.147 1.00 21.31 381 GLN B CA 1
ATOM 6881 C C . GLN B 1 403 ? -10.963 -16.323 7.217 1.00 20.73 381 GLN B C 1
ATOM 6882 O O . GLN B 1 403 ? -10.571 -16.746 8.302 1.00 21.81 381 GLN B O 1
ATOM 6888 N N . ALA B 1 404 ? -10.528 -16.827 6.067 1.00 20.93 382 ALA B N 1
ATOM 6889 C CA . ALA B 1 404 ? -9.453 -17.821 6.059 1.00 20.55 382 ALA B CA 1
ATOM 6890 C C . ALA B 1 404 ? -8.170 -17.245 6.679 1.00 20.65 382 ALA B C 1
ATOM 6891 O O . ALA B 1 404 ? -7.427 -17.940 7.380 1.00 21.52 382 ALA B O 1
ATOM 6893 N N . TRP B 1 405 ? -7.928 -15.959 6.440 1.00 20.99 383 TRP B N 1
ATOM 6894 C CA . TRP B 1 405 ? -6.765 -15.283 7.013 1.00 20.66 383 TRP B CA 1
ATOM 6895 C C . TRP B 1 405 ? -6.844 -15.275 8.533 1.00 20.55 383 TRP B C 1
ATOM 6896 O O . TRP B 1 405 ? -5.854 -15.580 9.210 1.00 21.15 383 TRP B O 1
ATOM 6907 N N . LYS B 1 406 ? -8.017 -14.936 9.072 1.00 20.37 384 LYS B N 1
ATOM 6908 C CA . LYS B 1 406 ? -8.242 -14.925 10.523 1.00 20.45 384 LYS B CA 1
ATOM 6909 C C . LYS B 1 406 ? -7.881 -16.286 11.106 1.00 21.17 384 LYS B C 1
ATOM 6910 O O . LYS B 1 406 ? -7.195 -16.382 12.125 1.00 21.09 384 LYS B O 1
ATOM 6916 N N . ALA B 1 407 ? -8.324 -17.352 10.437 1.00 20.76 385 ALA B N 1
ATOM 6917 C CA . ALA B 1 407 ? -8.013 -18.689 10.915 1.00 21.07 385 ALA B CA 1
ATOM 6918 C C . ALA B 1 407 ? -6.525 -18.941 11.041 1.00 20.72 385 ALA B C 1
ATOM 6919 O O . ALA B 1 407 ? -6.090 -19.539 12.020 1.00 22.22 385 ALA B O 1
ATOM 6921 N N . ILE B 1 408 ? -5.760 -18.530 10.034 1.00 21.41 386 ILE B N 1
ATOM 6922 C CA . ILE B 1 408 ? -4.311 -18.663 10.031 1.00 21.44 386 ILE B CA 1
ATOM 6923 C C . ILE B 1 408 ? -3.720 -17.890 11.216 1.00 22.64 386 ILE B C 1
ATOM 6924 O O . ILE B 1 408 ? -2.806 -18.394 11.893 1.00 22.07 386 ILE B O 1
ATOM 6929 N N . GLN B 1 409 ? -4.247 -16.689 11.469 1.00 22.82 387 GLN B N 1
ATOM 6930 C CA . GLN B 1 409 ? -3.714 -15.874 12.597 1.00 23.54 387 GLN B CA 1
ATOM 6931 C C . GLN B 1 409 ? -3.958 -16.561 13.936 1.00 23.99 387 GLN B C 1
ATOM 6932 O O . GLN B 1 409 ? -3.243 -16.303 14.910 1.00 24.94 387 GLN B O 1
ATOM 6938 N N . GLU B 1 410 ? -4.973 -17.425 13.983 1.00 24.49 388 GLU B N 1
ATOM 6939 C CA . GLU B 1 410 ? -5.289 -18.174 15.183 1.00 24.91 388 GLU B CA 1
ATOM 6940 C C . GLU B 1 410 ? -4.732 -19.620 15.137 1.00 24.46 388 GLU B C 1
ATOM 6941 O O . GLU B 1 410 ? -5.147 -20.470 15.929 1.00 26.69 388 GLU B O 1
ATOM 6947 N N . GLY B 1 411 ? -3.825 -19.879 14.195 1.00 24.02 389 GLY B N 1
ATOM 6948 C CA . GLY B 1 411 ? -2.941 -21.048 14.229 1.00 23.33 389 GLY B CA 1
ATOM 6949 C C . GLY B 1 411 ? -3.372 -22.248 13.401 1.00 22.11 389 GLY B C 1
ATOM 6950 O O . GLY B 1 411 ? -2.829 -23.332 13.559 1.00 22.22 389 GLY B O 1
ATOM 6951 N N . VAL B 1 412 ? -4.334 -22.052 12.512 1.00 21.39 390 VAL B N 1
ATOM 6952 C CA . VAL B 1 412 ? -4.749 -23.153 11.626 1.00 20.62 390 VAL B CA 1
ATOM 6953 C C . VAL B 1 412 ? -3.707 -23.258 10.522 1.00 19.90 390 VAL B C 1
ATOM 6954 O O . VAL B 1 412 ? -3.374 -22.253 9.889 1.00 19.67 390 VAL B O 1
ATOM 6958 N N . PRO B 1 413 ? -3.165 -24.475 10.297 1.00 19.61 391 PRO B N 1
ATOM 6959 C CA . PRO B 1 413 ? -2.104 -24.607 9.305 1.00 20.01 391 PRO B CA 1
ATOM 6960 C C . PRO B 1 413 ? -2.662 -24.655 7.874 1.00 20.48 391 PRO B C 1
ATOM 6961 O O . PRO B 1 413 ? -2.485 -25.654 7.155 1.00 20.06 391 PRO B O 1
ATOM 6965 N N . LEU B 1 414 ? -3.323 -23.570 7.468 1.00 19.82 392 LEU B N 1
ATOM 6966 C CA . LEU B 1 414 ? -3.833 -23.447 6.109 1.00 18.67 392 LEU B CA 1
ATOM 6967 C C . LEU B 1 414 ? -2.714 -23.111 5.139 1.00 19.43 392 LEU B C 1
ATOM 6968 O O . LEU B 1 414 ? -2.054 -22.060 5.251 1.00 18.66 392 LEU B O 1
ATOM 6973 N N . LYS B 1 415 ? -2.539 -23.968 4.142 1.00 19.39 393 LYS B N 1
ATOM 6974 C CA . LYS B 1 415 ? -1.391 -23.889 3.245 1.00 18.53 393 LYS B CA 1
ATOM 6975 C C . LYS B 1 415 ? -1.779 -23.333 1.883 1.00 17.39 393 LYS B C 1
ATOM 6976 O O . LYS B 1 415 ? -0.910 -23.000 1.066 1.00 18.70 393 LYS B O 1
ATOM 6982 N N . GLY B 1 416 ? -3.085 -23.249 1.614 1.00 17.33 394 GLY B N 1
ATOM 6983 C CA . GLY B 1 416 ? -3.534 -22.851 0.251 1.00 15.36 394 GLY B CA 1
ATOM 6984 C C . GLY B 1 416 ? -5.046 -22.659 0.128 1.00 14.64 394 GLY B C 1
ATOM 6985 O O . GLY B 1 416 ? -5.812 -23.050 1.038 1.00 18.71 394 GLY B O 1
ATOM 6986 N N . TYR B 1 417 ? -5.440 -21.976 -0.961 1.00 17.15 395 TYR B N 1
ATOM 6987 C CA . TYR B 1 417 ? -6.817 -21.616 -1.188 1.00 16.84 395 TYR B CA 1
ATOM 6988 C C . TYR B 1 417 ? -7.063 -21.683 -2.687 1.00 17.40 395 TYR B C 1
ATOM 6989 O O . TYR B 1 417 ? -6.310 -21.097 -3.466 1.00 16.69 395 TYR B O 1
ATOM 6998 N N . PHE B 1 418 ? -8.106 -22.438 -3.072 1.00 16.52 396 PHE B N 1
ATOM 6999 C CA . PHE B 1 418 ? -8.484 -22.616 -4.456 1.00 15.21 396 PHE B CA 1
ATOM 7000 C C . PHE B 1 418 ? -9.873 -22.075 -4.690 1.00 15.66 396 PHE B C 1
ATOM 7001 O O . PHE B 1 418 ? -10.825 -22.482 -4.041 1.00 17.38 396 PHE B O 1
ATOM 7009 N N . VAL B 1 419 ? -9.981 -21.169 -5.652 1.00 16.25 397 VAL B N 1
ATOM 7010 C CA . VAL B 1 419 ? -11.276 -20.633 -6.063 1.00 16.30 397 VAL B CA 1
ATOM 7011 C C . VAL B 1 419 ? -11.961 -21.682 -6.940 1.00 15.63 397 VAL B C 1
ATOM 7012 O O . VAL B 1 419 ? -11.340 -22.223 -7.871 1.00 16.65 397 VAL B O 1
ATOM 7016 N N . TRP B 1 420 ? -13.227 -21.966 -6.636 1.00 15.30 398 TRP B N 1
ATOM 7017 C CA . TRP B 1 420 ? -14.087 -22.677 -7.592 1.00 15.61 398 TRP B CA 1
ATOM 7018 C C . TRP B 1 420 ? -14.900 -21.614 -8.360 1.00 15.65 398 TRP B C 1
ATOM 7019 O O . TRP B 1 420 ? -15.704 -20.927 -7.731 1.00 17.51 398 TRP B O 1
ATOM 7030 N N . SER B 1 421 ? -14.745 -21.469 -9.687 1.00 17.16 399 SER B N 1
ATOM 7031 C CA . SER B 1 421 ? -13.887 -22.275 -10.545 1.00 17.40 399 SER B CA 1
ATOM 7032 C C . SER B 1 421 ? -13.141 -21.333 -11.478 1.00 18.37 399 SER B C 1
ATOM 7033 O O . SER B 1 421 ? -13.452 -20.127 -11.558 1.00 18.56 399 SER B O 1
ATOM 7036 N N . LEU B 1 422 ? -12.152 -21.862 -12.172 1.00 18.95 400 LEU B N 1
ATOM 7037 C CA . LEU B 1 422 ? -11.507 -21.099 -13.251 1.00 18.73 400 LEU B CA 1
ATOM 7038 C C . LEU B 1 422 ? -12.552 -20.708 -14.300 1.00 18.81 400 LEU B C 1
ATOM 7039 O O . LEU B 1 422 ? -12.604 -19.559 -14.731 1.00 18.64 400 LEU B O 1
ATOM 7044 N N . LEU B 1 423 ? -13.435 -21.643 -14.643 1.00 18.01 401 LEU B N 1
ATOM 7045 C CA . LEU B 1 423 ? -14.359 -21.473 -15.773 1.00 18.15 401 LEU B CA 1
ATOM 7046 C C . LEU B 1 423 ? -15.780 -21.706 -15.348 1.00 18.21 401 LEU B C 1
ATOM 7047 O O . LEU B 1 423 ? -16.050 -22.581 -14.505 1.00 17.66 401 LEU B O 1
ATOM 7052 N N . ASP B 1 424 ? -16.707 -20.949 -15.924 1.00 17.50 402 ASP B N 1
ATOM 7053 C CA . ASP B 1 424 ? -18.112 -21.356 -15.906 1.00 17.55 402 ASP B CA 1
ATOM 7054 C C . ASP B 1 424 ? -18.181 -22.764 -16.500 1.00 17.16 402 ASP B C 1
ATOM 7055 O O . ASP B 1 424 ? -17.449 -23.097 -17.426 1.00 16.57 402 ASP B O 1
ATOM 7060 N N . ASN B 1 425 ? -19.050 -23.610 -15.959 1.00 17.17 403 ASN B N 1
ATOM 7061 C CA . ASN B 1 425 ? -19.006 -25.015 -16.365 1.00 17.23 403 ASN B CA 1
ATOM 7062 C C . ASN B 1 425 ? -20.333 -25.743 -16.114 1.00 16.80 403 ASN B C 1
ATOM 7063 O O . ASN B 1 425 ? -21.344 -25.129 -15.753 1.00 17.82 403 ASN B O 1
ATOM 7068 N N . PHE B 1 426 ? -20.329 -27.048 -16.346 1.00 16.39 404 PHE B N 1
ATOM 7069 C CA . PHE B 1 426 ? -21.526 -27.880 -16.130 1.00 16.52 404 PHE B CA 1
ATOM 7070 C C . PHE B 1 426 ? -21.719 -28.113 -14.637 1.00 15.59 404 PHE B C 1
ATOM 7071 O O . PHE B 1 426 ? -20.987 -28.907 -14.012 1.00 14.84 404 PHE B O 1
ATOM 7079 N N . GLU B 1 427 ? -22.722 -27.461 -14.070 1.00 14.81 405 GLU B N 1
ATOM 7080 C CA . GLU B 1 427 ? -22.973 -27.539 -12.642 1.00 14.56 405 GLU B CA 1
ATOM 7081 C C . GLU B 1 427 ? -23.921 -28.703 -12.352 1.00 13.76 405 GLU B C 1
ATOM 7082 O O . GLU B 1 427 ? -25.033 -28.526 -11.827 1.00 14.85 405 GLU B O 1
ATOM 7088 N N . TRP B 1 428 ? -23.454 -29.894 -12.712 1.00 14.43 406 TRP B N 1
ATOM 7089 C CA . TRP B 1 428 ? -24.144 -31.131 -12.327 1.00 14.37 406 TRP B CA 1
ATOM 7090 C C . TRP B 1 428 ? -25.633 -31.036 -12.609 1.00 14.42 406 TRP B C 1
ATOM 7091 O O . TRP B 1 428 ? -26.005 -30.790 -13.776 1.00 15.38 406 TRP B O 1
ATOM 7102 N N . ALA B 1 429 ? -26.484 -31.254 -11.606 1.00 15.29 407 ALA B N 1
ATOM 7103 C CA . ALA B 1 429 ? -27.936 -31.388 -11.866 1.00 15.92 407 ALA B CA 1
ATOM 7104 C C . ALA B 1 429 ? -28.567 -30.074 -12.276 1.00 16.84 407 ALA B C 1
ATOM 7105 O O . ALA B 1 429 ? -29.689 -30.069 -12.796 1.00 17.73 407 ALA B O 1
ATOM 7107 N N . GLU B 1 430 ? -27.846 -28.980 -12.048 1.00 17.58 408 GLU B N 1
ATOM 7108 C CA . GLU B 1 430 ? -28.283 -27.658 -12.496 1.00 18.70 408 GLU B CA 1
ATOM 7109 C C . GLU B 1 430 ? -27.909 -27.385 -13.941 1.00 18.36 408 GLU B C 1
ATOM 7110 O O . GLU B 1 430 ? -28.386 -26.399 -14.515 1.00 19.28 408 GLU B O 1
ATOM 7116 N N . GLY B 1 431 ? -27.035 -28.208 -14.516 1.00 17.30 409 GLY B N 1
ATOM 7117 C CA . GLY B 1 431 ? -26.557 -27.995 -15.888 1.00 16.91 409 GLY B CA 1
ATOM 7118 C C . GLY B 1 431 ? -25.847 -26.658 -16.043 1.00 17.35 409 GLY B C 1
ATOM 7119 O O . GLY B 1 431 ? -25.211 -26.182 -15.093 1.00 17.66 409 GLY B O 1
ATOM 7120 N N . TYR B 1 432 ? -25.975 -26.041 -17.226 1.00 17.39 410 TYR B N 1
ATOM 7121 C CA . TYR B 1 432 ? -25.205 -24.803 -17.511 1.00 18.00 410 TYR B CA 1
ATOM 7122 C C . TYR B 1 432 ? -25.758 -23.492 -16.933 1.00 19.05 410 TYR B C 1
ATOM 7123 O O . TYR B 1 432 ? -25.092 -22.450 -17.054 1.00 19.98 410 TYR B O 1
ATOM 7132 N N . SER B 1 433 ? -26.915 -23.570 -16.266 1.00 19.87 411 SER B N 1
ATOM 7133 C CA . SER B 1 433 ? -27.629 -22.413 -15.704 1.00 21.59 411 SER B CA 1
ATOM 7134 C C . SER B 1 433 ? -26.877 -21.675 -14.598 1.00 21.96 411 SER B C 1
ATOM 7135 O O . SER B 1 433 ? -27.202 -20.516 -14.281 1.00 23.61 411 SER B O 1
ATOM 7138 N N . LYS B 1 434 ? -25.860 -22.311 -14.022 1.00 20.85 412 LYS B N 1
ATOM 7139 C CA . LYS B 1 434 ? -25.193 -21.737 -12.856 1.00 19.13 412 LYS B CA 1
ATOM 7140 C C . LYS B 1 434 ? -23.715 -21.531 -13.114 1.00 19.77 412 LYS B C 1
ATOM 7141 O O . LYS B 1 434 ? -22.973 -22.473 -13.419 1.00 18.78 412 LYS B O 1
ATOM 7147 N N . ARG B 1 435 ? -23.294 -20.265 -13.037 1.00 19.06 413 ARG B N 1
ATOM 7148 C CA . ARG B 1 435 ? -21.962 -19.855 -13.453 1.00 19.00 413 ARG B CA 1
ATOM 7149 C C . ARG B 1 435 ? -21.059 -19.518 -12.269 1.00 18.93 413 ARG B C 1
ATOM 7150 O O . ARG B 1 435 ? -21.305 -18.537 -11.557 1.00 20.14 413 ARG B O 1
ATOM 7158 N N . PHE B 1 436 ? -20.028 -20.334 -12.063 1.00 18.42 414 PHE B N 1
ATOM 7159 C CA . PHE B 1 436 ? -19.136 -20.179 -10.907 1.00 18.57 414 PHE B CA 1
ATOM 7160 C C . PHE B 1 436 ? -17.765 -19.634 -11.318 1.00 18.72 414 PHE B C 1
ATOM 7161 O O . PHE B 1 436 ? -16.895 -19.463 -10.468 1.00 19.86 414 PHE B O 1
ATOM 7169 N N . GLY B 1 437 ? -17.524 -19.442 -12.613 1.00 18.52 415 GLY B N 1
ATOM 7170 C CA . GLY B 1 437 ? -16.199 -19.030 -13.087 1.00 19.26 415 GLY B CA 1
ATOM 7171 C C . GLY B 1 437 ? -15.727 -17.647 -12.632 1.00 18.39 415 GLY B C 1
ATOM 7172 O O . GLY B 1 437 ? -16.546 -16.756 -12.323 1.00 19.10 415 GLY B O 1
ATOM 7173 N N . ILE B 1 438 ? -14.410 -17.508 -12.529 1.00 19.04 416 ILE B N 1
ATOM 7174 C CA . ILE B 1 438 ? -13.755 -16.178 -12.590 1.00 18.99 416 ILE B CA 1
ATOM 7175 C C . ILE B 1 438 ? -13.427 -15.854 -14.052 1.00 20.14 416 ILE B C 1
ATOM 7176 O O . ILE B 1 438 ? -12.968 -14.742 -14.355 1.00 20.44 416 ILE B O 1
ATOM 7181 N N . VAL B 1 439 ? -13.664 -16.808 -14.955 1.00 19.19 417 VAL B N 1
ATOM 7182 C CA . VAL B 1 439 ? -13.584 -16.603 -16.408 1.00 19.43 417 VAL B CA 1
ATOM 7183 C C . VAL B 1 439 ? -14.924 -17.052 -16.954 1.00 19.95 417 VAL B C 1
ATOM 7184 O O . VAL B 1 439 ? -15.340 -18.188 -16.730 1.00 19.69 417 VAL B O 1
ATOM 7188 N N . TYR B 1 440 ? -15.604 -16.136 -17.635 1.00 18.95 418 TYR B N 1
ATOM 7189 C CA . TYR B 1 440 ? -16.884 -16.392 -18.303 1.00 20.01 418 TYR B CA 1
ATOM 7190 C C . TYR B 1 440 ? -16.656 -17.216 -19.558 1.00 19.77 418 TYR B C 1
ATOM 7191 O O . TYR B 1 440 ? -15.674 -17.007 -20.276 1.00 20.54 418 TYR B O 1
ATOM 7200 N N . VAL B 1 441 ? -17.544 -18.181 -19.812 1.00 19.95 419 VAL B N 1
ATOM 7201 C CA . VAL B 1 441 ? -17.526 -18.924 -21.061 1.00 19.86 419 VAL B CA 1
ATOM 7202 C C . VAL B 1 441 ? -18.826 -18.702 -21.850 1.00 20.73 419 VAL B C 1
ATOM 7203 O O . VAL B 1 441 ? -19.938 -18.982 -21.373 1.00 20.86 419 VAL B O 1
ATOM 7207 N N . ASP B 1 442 ? -18.678 -18.201 -23.071 1.00 21.35 420 ASP B N 1
ATOM 7208 C CA . ASP B 1 442 ? -19.811 -18.121 -23.968 1.00 22.43 420 ASP B CA 1
ATOM 7209 C C . ASP B 1 442 ? -19.916 -19.482 -24.646 1.00 22.77 420 ASP B C 1
ATOM 7210 O O . ASP B 1 442 ? -19.063 -19.833 -25.462 1.00 23.85 420 ASP B O 1
ATOM 7215 N N . TYR B 1 443 ? -20.944 -20.257 -24.309 1.00 23.67 421 TYR B N 1
ATOM 7216 C CA . TYR B 1 443 ? -21.068 -21.624 -24.829 1.00 24.23 421 TYR B CA 1
ATOM 7217 C C . TYR B 1 443 ? -21.337 -21.720 -26.337 1.00 25.28 421 TYR B C 1
ATOM 7218 O O . TYR B 1 443 ? -21.148 -22.774 -26.923 1.00 27.56 421 TYR B O 1
ATOM 7227 N N . SER B 1 444 ? -21.786 -20.638 -26.963 1.00 25.97 422 SER B N 1
ATOM 7228 C CA . SER B 1 444 ? -22.052 -20.693 -28.404 1.00 26.66 422 SER B CA 1
ATOM 7229 C C . SER B 1 444 ? -20.762 -20.639 -29.215 1.00 26.06 422 SER B C 1
ATOM 7230 O O . SER B 1 444 ? -20.632 -21.327 -30.243 1.00 27.41 422 SER B O 1
ATOM 7233 N N . THR B 1 445 ? -19.795 -19.853 -28.739 1.00 25.13 423 THR B N 1
ATOM 7234 C CA . THR B 1 445 ? -18.534 -19.667 -29.448 1.00 24.65 423 THR B CA 1
ATOM 7235 C C . THR B 1 445 ? -17.346 -20.302 -28.728 1.00 24.23 423 THR B C 1
ATOM 7236 O O . THR B 1 445 ? -16.254 -20.405 -29.290 1.00 24.55 423 THR B O 1
ATOM 7240 N N . GLN B 1 446 ? -17.570 -20.708 -27.475 1.00 24.36 424 GLN B N 1
ATOM 7241 C CA . GLN B 1 446 ? -16.501 -21.149 -26.560 1.00 23.75 424 GLN B CA 1
ATOM 7242 C C . GLN B 1 446 ? -15.515 -20.046 -26.191 1.00 23.87 424 GLN B C 1
ATOM 7243 O O . GLN B 1 446 ? -14.459 -20.324 -25.609 1.00 23.61 424 GLN B O 1
ATOM 7249 N N . LYS B 1 447 ? -15.866 -18.798 -26.484 1.00 23.78 425 LYS B N 1
ATOM 7250 C CA . LYS B 1 447 ? -15.028 -17.681 -26.051 1.00 24.31 425 LYS B CA 1
ATOM 7251 C C . LYS B 1 447 ? -14.892 -17.595 -24.525 1.00 23.50 425 LYS B C 1
ATOM 7252 O O . LYS B 1 447 ? -15.850 -17.813 -23.790 1.00 24.17 425 LYS B O 1
ATOM 7258 N N . ARG B 1 448 ? -13.671 -17.318 -24.069 1.00 23.52 426 ARG B N 1
ATOM 7259 C CA . ARG B 1 448 ? -13.401 -17.045 -22.667 1.00 22.56 426 ARG B CA 1
ATOM 7260 C C . ARG B 1 448 ? -13.255 -15.547 -22.453 1.00 23.12 426 ARG B C 1
ATOM 7261 O O . ARG B 1 448 ? -12.607 -14.873 -23.263 1.00 23.85 426 ARG B O 1
ATOM 7269 N N . ILE B 1 449 ? -13.862 -15.048 -21.382 1.00 22.45 427 ILE B N 1
ATOM 7270 C CA . ILE B 1 449 ? -13.783 -13.638 -21.001 1.00 23.27 427 ILE B CA 1
ATOM 7271 C C . ILE B 1 449 ? -13.497 -13.593 -19.511 1.00 23.01 427 ILE B C 1
ATOM 7272 O O . ILE B 1 449 ? -14.352 -13.953 -18.691 1.00 23.70 427 ILE B O 1
ATOM 7277 N N . VAL B 1 450 ? -12.298 -13.139 -19.165 1.00 23.66 428 VAL B N 1
ATOM 7278 C CA . VAL B 1 450 ? -11.938 -12.979 -17.778 1.00 23.14 428 VAL B CA 1
ATOM 7279 C C . VAL B 1 450 ? -12.889 -11.999 -17.114 1.00 23.34 428 VAL B C 1
ATOM 7280 O O . VAL B 1 450 ? -13.079 -10.875 -17.607 1.00 23.99 428 VAL B O 1
ATOM 7284 N N . LYS B 1 451 ? -13.501 -12.420 -16.007 1.00 22.39 429 LYS B N 1
ATOM 7285 C CA . LYS B 1 451 ? -14.428 -11.574 -15.261 1.00 22.37 429 LYS B CA 1
ATOM 7286 C C . LYS B 1 451 ? -13.633 -10.589 -14.409 1.00 21.67 429 LYS B C 1
ATOM 7287 O O . LYS B 1 451 ? -12.413 -10.740 -14.283 1.00 22.21 429 LYS B O 1
ATOM 7293 N N . ASP B 1 452 ? -14.303 -9.590 -13.851 1.00 22.89 430 ASP B N 1
ATOM 7294 C CA . ASP B 1 452 ? -13.625 -8.657 -12.932 1.00 23.43 430 ASP B CA 1
ATOM 7295 C C . ASP B 1 452 ? -13.032 -9.425 -11.752 1.00 23.30 430 ASP B C 1
ATOM 7296 O O . ASP B 1 452 ? -11.920 -9.119 -11.301 1.00 24.19 430 ASP B O 1
ATOM 7301 N N . SER B 1 453 ? -13.764 -10.437 -11.277 1.00 23.56 431 SER B N 1
ATOM 7302 C CA . SER B 1 453 ? -13.269 -11.290 -10.187 1.00 21.72 431 SER B CA 1
ATOM 7303 C C . SER B 1 453 ? -11.947 -11.970 -10.542 1.00 21.07 431 SER B C 1
ATOM 7304 O O . SER B 1 453 ? -11.123 -12.204 -9.645 1.00 21.55 431 SER B O 1
ATOM 7307 N N . GLY B 1 454 ? -11.746 -12.306 -11.821 1.00 20.87 432 GLY B N 1
ATOM 7308 C CA . GLY B 1 454 ? -10.485 -12.881 -12.278 1.00 20.18 432 GLY B CA 1
ATOM 7309 C C . GLY B 1 454 ? -9.343 -11.897 -12.104 1.00 21.38 432 GLY B C 1
ATOM 7310 O O . GLY B 1 454 ? -8.289 -12.232 -11.566 1.00 21.87 432 GLY B O 1
ATOM 7311 N N . TYR B 1 455 ? -9.573 -10.662 -12.538 1.00 22.20 433 TYR B N 1
ATOM 7312 C CA . TYR B 1 455 ? -8.550 -9.618 -12.392 1.00 22.89 433 TYR B CA 1
ATOM 7313 C C . TYR B 1 455 ? -8.278 -9.287 -10.934 1.00 22.61 433 TYR B C 1
ATOM 7314 O O . TYR B 1 455 ? -7.121 -9.101 -10.536 1.00 23.45 433 TYR B O 1
ATOM 7323 N N . TRP B 1 456 ? -9.343 -9.182 -10.142 1.00 22.63 434 TRP B N 1
ATOM 7324 C CA . TRP B 1 456 ? -9.207 -8.945 -8.708 1.00 22.64 434 TRP B CA 1
ATOM 7325 C C . TRP B 1 456 ? -8.374 -10.064 -8.066 1.00 22.58 434 TRP B C 1
ATOM 7326 O O . TRP B 1 456 ? -7.456 -9.804 -7.273 1.00 22.88 434 TRP B O 1
ATOM 7337 N N . TYR B 1 457 ? -8.682 -11.312 -8.418 1.00 22.63 435 TYR B N 1
ATOM 7338 C CA . TYR B 1 457 ? -7.988 -12.450 -7.800 1.00 22.88 435 TYR B CA 1
ATOM 7339 C C . TYR B 1 457 ? -6.509 -12.459 -8.157 1.00 22.37 435 TYR B C 1
ATOM 7340 O O . TYR B 1 457 ? -5.657 -12.765 -7.303 1.00 23.72 435 TYR B O 1
ATOM 7349 N N . SER B 1 458 ? -6.195 -12.114 -9.413 1.00 23.13 436 SER B N 1
ATOM 7350 C CA . SER B 1 458 ? -4.817 -12.018 -9.887 1.00 23.95 436 SER B CA 1
ATOM 7351 C C . SER B 1 458 ? -4.016 -11.092 -8.967 1.00 24.11 436 SER B C 1
ATOM 7352 O O . SER B 1 458 ? -2.866 -11.397 -8.598 1.00 24.33 436 SER B O 1
ATOM 7355 N N . ASN B 1 459 ? -4.647 -9.974 -8.590 1.00 24.69 437 ASN B N 1
ATOM 7356 C CA A ASN B 1 459 ? -4.032 -9.007 -7.675 0.50 25.11 437 ASN B CA 1
ATOM 7357 C CA B ASN B 1 459 ? -4.027 -9.014 -7.676 0.50 25.17 437 ASN B CA 1
ATOM 7358 C C . ASN B 1 459 ? -3.780 -9.606 -6.292 1.00 24.86 437 ASN B C 1
ATOM 7359 O O . ASN B 1 459 ? -2.701 -9.404 -5.701 1.00 25.25 437 ASN B O 1
ATOM 7368 N N . VAL B 1 460 ? -4.774 -10.347 -5.788 1.00 25.09 438 VAL B N 1
ATOM 7369 C CA . VAL B 1 460 ? -4.668 -11.050 -4.506 1.00 24.51 438 VAL B CA 1
ATOM 7370 C C . VAL B 1 460 ? -3.447 -11.961 -4.505 1.00 24.69 438 VAL B C 1
ATOM 7371 O O . VAL B 1 460 ? -2.675 -12.005 -3.522 1.00 25.29 438 VAL B O 1
ATOM 7375 N N . VAL B 1 461 ? -3.260 -12.691 -5.604 1.00 24.62 439 VAL B N 1
ATOM 7376 C CA . VAL B 1 461 ? -2.145 -13.627 -5.688 1.00 25.15 439 VAL B CA 1
ATOM 7377 C C . VAL B 1 461 ? -0.813 -12.869 -5.654 1.00 25.63 439 VAL B C 1
ATOM 7378 O O . VAL B 1 461 ? 0.077 -13.201 -4.864 1.00 25.88 439 VAL B O 1
ATOM 7382 N N . LYS B 1 462 ? -0.692 -11.855 -6.511 1.00 26.46 440 LYS B N 1
ATOM 7383 C CA . LYS B 1 462 ? 0.533 -11.035 -6.586 1.00 26.83 440 LYS B CA 1
ATOM 7384 C C . LYS B 1 462 ? 0.886 -10.408 -5.227 1.00 26.54 440 LYS B C 1
ATOM 7385 O O . LYS B 1 462 ? 2.066 -10.376 -4.827 1.00 27.45 440 LYS B O 1
ATOM 7387 N N . ASN B 1 463 ? -0.143 -9.929 -4.531 1.00 26.04 441 ASN B N 1
ATOM 7388 C CA . ASN B 1 463 ? -0.013 -9.295 -3.217 1.00 26.27 441 ASN B CA 1
ATOM 7389 C C . ASN B 1 463 ? 0.086 -10.294 -2.060 1.00 25.92 441 ASN B C 1
ATOM 7390 O O . ASN B 1 463 ? 0.301 -9.899 -0.929 1.00 26.40 441 ASN B O 1
ATOM 7395 N N . ASN B 1 464 ? -0.064 -11.586 -2.355 1.00 25.59 442 ASN B N 1
ATOM 7396 C CA . ASN B 1 464 ? -0.155 -12.637 -1.330 1.00 25.15 442 ASN B CA 1
ATOM 7397 C C . ASN B 1 464 ? -1.121 -12.266 -0.222 1.00 24.79 442 ASN B C 1
ATOM 7398 O O . ASN B 1 464 ? -0.828 -12.454 0.952 1.00 25.03 442 ASN B O 1
ATOM 7403 N N . GLY B 1 465 ? -2.256 -11.701 -0.615 1.00 24.49 443 GLY B N 1
ATOM 7404 C CA . GLY B 1 465 ? -3.323 -11.369 0.313 1.00 25.32 443 GLY B CA 1
ATOM 7405 C C . GLY B 1 465 ? -4.177 -10.196 -0.137 1.00 26.03 443 GLY B C 1
ATOM 7406 O O . GLY B 1 465 ? -4.213 -9.859 -1.324 1.00 25.88 443 GLY B O 1
ATOM 7407 N N . LEU B 1 466 ? -4.882 -9.605 0.825 1.00 27.15 444 LEU B N 1
ATOM 7408 C CA . LEU B 1 466 ? -5.875 -8.546 0.582 1.00 28.54 444 LEU B CA 1
ATOM 7409 C C . LEU B 1 466 ? -5.349 -7.216 1.093 1.00 29.46 444 LEU B C 1
ATOM 7410 O O . LEU B 1 466 ? -4.718 -7.186 2.163 1.00 30.66 444 LEU B O 1
#

Sequence (886 aa):
VKKFPEEGGFLLWGVATASYQIEGSPLADGAGMSIWHTFSHTPGNVKKNGDTGDVACDHYNRWKEEDIEIIEKLGVKAYRFSISWPRILPEGTGRVNQKGLDFYNRIIDTLLEKGITPFVTIYHWDLPFALQLKGGWANREIADWFAEEYSSRVLFENFGDRVKNWITLNEPWVVAIVGHLYGVHAPGMRRDIYVAFRAVHNLLRAHARAVKKVFRETVKDGKIGIVFNNGYFEPASEKEEDIIRAVRFMHQFNNYPLFLNPIYRGDYPELVLEFAREYLPENYKDDMSEIQEKIDFVGLNYYSGHLVKFDPDAAKVSFVERDLPKTAMGWEIVPEGIYWILKKVKEEYNPPEVYITENGAAFDDVVSEDGRVHDQNRIDYLKKAHIGQAWKAIQEGVPLKGYFVWSLLDNFEWAEGYSKRFGIVYVDYSTQKKRIVKDSGYWYSNVVKNNGLEEDSNVKKFPEGFLWGVATASYQIEGSPLADGAGMMSIWHTFSHTPGNVKNGDTGDVACDHYNRWKEDIEIIEKKLGVKAYRFSISWPRILPEGTGRVNQKGLDFYNRIIDTLLLEKGITPFVTIYHWDLPFALQLKGGWANREIADWFAEYSRVLFENFGDRVKNWITLNEPWVVAIVGHLYGVHAPGMRDIYVAFRAVHNLLRAHARAVKKVFRETVKDGKIGIVFNNGYFEPASEKKEEDIRAVRFMHQFNNYPLFLNPIYRGDYPELVLEEFAREYLPEENYKDDMSEIQEKIDFVGLNYYSSGHLVKFDPDAAKVSFVVERDLPKTAMGWEIVPEGIYWILKKVKEEYNPPEVYITENGAAFDDVVSEDGRVHDQNRIDYLKAHIGQAWKAIQEGVPLKGYFVWSLLDNFEWAEGYSKRFGIVYVDYSTQKRIVKDSGYWYSNNVVKNNGL

B-factor: mean 19.26, std 9.47, range [2.72, 71.04]

Nearest PDB structures (foldseek):
  1oim-assembly1_A  TM=9.989E-01  e=2.251E-90  Thermotoga maritima
  2j77-assembly2_B  TM=1.001E+00  e=3.446E-89  Thermotoga maritima
  1oin-assembly2_B  TM=9.987E-01  e=5.585E-88  Thermotoga maritima
  5n6t-assembly2_B  TM=9.985E-01  e=6.434E-87  Thermotoga maritima
  4hz6-assembly1_A  TM=9.646E-01  e=3.493E-58  uncultured bacterium

Radius of gyration: 33.19 Å; Cα contacts (8 Å, |Δi|>4): 2012; chains: 2; bounding box: 68×94×67 Å

CATH classification: 3.20.20.80

Secondary structure (DSSP, 8-state):
-EEPPTTPEEEEE--HHHH---TTGGGPPPBHHHHHHTSTTSSGGG--SSSTT-HHHHHHHHHHHHHHTT--EEEEE--HHHHSTTSSS---HHHHHHHHHHHHHHHHTTPEEEEEEESS--BHHHHTTTGGGSTTHHHHHHHHHHHHHHHHTTT--EEEEEE-HHIIIIIHHTS-SSTT----HHHHHHHHHHHHHHHHHHHHHHHHH-TT-EEEEEEEEEEEEESSS-HHHHHHHHHHHHHHSTHHHHIIIIISS--HHHHHHHGGGS-TTGGGGHHHHT---SEEEEEEEEEEEEEE-TT---EEEE--SS-B-TT--B--THHHHHHHHHHHHHH--S-EEEEEE-------B-TTS-B--HHHHHHHHHHHHHHHHHHHTT--EEEEEEE-SB----GGGGGG----SEEEETTTTEEEE-HHHHHHHHHHHHTEE--/----BPPTT-EEEEE--HHHH---TTGGGPPPBHHHHHHTSTTSSGGG--SSSTT-HHHHHHHHHHHHHHTT--EEEEE--HHHH-TTSSS---HHHHHHHHHHHHHHHHTTPEEEEEEESS--BHHHHTTTGGGSTTHHHHHHHHHHHHHHHHTTT--EEEEEE-HHIIIIIHHTS-SSTT----HHHHHHHHHHHHHHHHHHHHHHHHH-TT-EEEEEEEEEEEEESSS-HHHHHHHHHHHHHHSTHHHHIIIIISS--HHHHHHHGGGS-TTGGGGHHHHT---SEEEEEEEEEEEEEE-TT---EEEE--SS-B-TT--B--THHHHHHHHHHHHHH--S-EEEEEE---------TTS----HHHHHHHHHHHHHHHHHHHTT--EEEEEEE-SB----GGGGGG----SEEEETTTTEEEE-HHHHHHHHHHHHTB-